Protein 4DZ6 (pdb70)

Sequence (1008 aa):
SMLLQKTLCIVKPDGVRRGLIGDVVSRFERVGLKMVAAKMLIVDESSLAKKHYLYDDIVFRHSEAVWNSLIKFISNSPVFTFVVEGVESIEVVRKLCGATEPKLAIPGTIRGDFSYHSFKYSNEKGFSIYNVIHASANEADAMREIPIWFKDNEILNNYKRDDECEHYYCSMLLQKTLCIVKPDGVRRGLIGDVVSRFERVGLKMVAAKMLIVDESLAKKHYLYDDIVFRHSEAVWNSLIKFISNSPVFTFVVEGVESIEVVRKLCGATEPKLAIPGTIRGDFSYHSFKYSNEKGFSIYNVIHASANEADAMREIPIWFKDNEILNYKRDDECEHYYCSMLLQKTLCIVKPDGVRRGLIGDVVSRFERVGLKMVAAKMLIVDESLAKKHYLYDDIVFRHSEAVWNSLIKFISNSPVFTFVVEGVESIEVVRKLCGATEPKLAIPGTIRGDFSYHSFKYSNEKGFSIYNVIHASANEADAMREIPIWFKDNEILNYKRDDECEHYYCSMLLQKTLCIVKPDGVRRGLIGDVVSRFERVGLKMVAAKMLLIVDESSLAKKHYLYDDIVFRHSEAVWNSLIKFISNSPVFTFVVEGVESIEVVRKLCGATEPKLAIPGTIRGDFSYHSFKYSNEKGFSIYNVIHASANEADAMREIPIWFKDNEILNYKRDDECEHYYCSMLLQKTLCIVKPDGVRRGLIGDVVSRFERVGLKMVAAKMLIVDESLAKKHYLYDDIVFRHSEAVWNSLIKFISNSPVFTFVVEGVESIEVVRKLCGATEPKLAIPGTIRGDFSYHSFKYSNEKGFSIYNVIHASANEADAMREIPIWFKDNEILNYKRDDECEHYYCSMLLQKTLCIVKPDGVRRGLIGDVVSRFERVGLKMVAAKMLLIVDESLAKKHYLYDDIVFRHSEAVWNSLIKFISNSPVFTFVVEGVESIEVVRKLCGATEPKLAIPGTIRGDFSYHSFKYSNEKGFSIYNVIHASANEADAMREIPIWFKDNEILNYKRDDECEHYYC

Secondary structure (DSSP, 8-state):
-TTEEEEEEEE-HHHHHTT-HHHHHHHHHHHT-EEEEEEEEEPPHHHHHHHS-HHHHHHHT-HHHHHHHHHHHTTSEEEEEEEEEETHHHHHHHHH--SSGGGSPBTBHHHHH----HHHHHHHT-----SEEE--SHHHHHHHHHHH--GGGS-----TTHHHHT--/-TTEEEEEEEE-HHHHHTT-HHHHHHHHHHHT-EEEEEEEEEEPHHHHHHHS-HHHHHHHS-HHHHHHHHHHHTTEEEEEEEEEEETHHHHHHHHH--SSTTTSPBTBHHHHH----HHHHHHHT-----SEEE-SSHHHHHHHHHHH--GGGS-----TTHHHHT--/-TTEEEEEEEE-HHHHHTT-HHHHHHHHHHHT-EEEEEEEEEEPHHHHHHHS-HHHHHHHT-HHHHHHHHHHHTTEEEEEEEEEEETHHHHHHHHH--SSTTTPPTTSHHHHH----HHHHHHHT-----SEEE--SHHHHHHHHHHH--GGGS-----TTHHHHT--/-TTEEEEEEEE-HHHHHTT-HHHHHHHHHHHT-EEEEEEEEEBPHHHHHHHS-HHHHHHHT-HHHHHHHHHHHBTSEEEEEEEEEETHHHHHHHHH--SSTTTSPTTSHHHHH----HHHHHHHT-----SEEE--SHHHHHHHHHHH--GGGS-----TTHHHHT--/-TTEEEEEEEE-HHHHHTT-HHHHHHHHHHHT-EEEEEEEEEEPHHHHHHHS-HHHHHHHT-HHHHHHHHHHHTTEEEEEEEEEEETHHHHHHHHH--SSGGGSPTTSHHHHH----HHHHHHHT-----SEEE-SSHHHHHHHHHHH--GGGS-----TTHHHHT--/-TTEEEEEEEE-HHHHHTT-HHHHHHHHHHHT-EEEEEEEEE--HHHHHHHS-HHHHHTTS-HHHHHHHHHHHTTSEEEEEEEEEETHHHHHHHHH--SSTTTPPTTSHHHHH----HHHHHHHT-----SEEE--SHHHHHHHHHHH--GGGS-----TTHHHHT--

Solvent-accessible surface area: 37076 Å² total; per-residue (Å²): 60,182,29,62,37,86,0,0,0,2,0,11,0,1,0,2,49,37,10,17,1,0,48,0,0,28,35,1,8,88,2,5,1,11,3,0,0,4,43,8,36,63,0,80,91,62,28,0,87,104,7,20,74,94,112,62,8,47,184,138,97,44,80,68,59,26,75,21,19,12,77,13,4,18,108,15,5,0,0,0,0,0,0,27,0,1,18,0,8,77,0,0,94,43,9,1,16,55,65,19,0,22,103,0,94,7,10,6,0,12,0,7,9,2,2,2,0,99,122,3,14,125,93,89,57,81,8,18,24,2,0,0,23,1,0,49,70,98,75,47,2,143,86,9,20,83,46,9,4,143,128,136,51,43,12,137,20,140,15,35,17,31,57,4,6,28,15,116,64,186,20,71,36,87,0,0,0,4,0,11,0,0,0,2,49,38,10,18,1,0,48,0,0,30,33,0,8,85,2,5,1,14,3,0,0,5,43,8,40,69,0,82,92,85,38,0,72,108,4,18,58,91,111,44,20,50,179,126,117,45,91,74,54,30,71,21,20,15,75,13,5,15,111,16,5,0,0,0,0,0,1,21,0,0,23,0,10,79,0,0,89,43,9,2,14,55,66,18,0,23,103,0,94,5,10,6,0,12,0,9,8,1,2,1,0,84,126,5,4,112,92,85,56,80,8,17,24,1,0,0,23,1,0,42,68,99,72,20,2,141,72,8,22,83,32,7,7,139,129,130,45,39,8,142,25,55,16,35,17,50,57,4,7,29,14,117,70,172,45,62,39,83,0,0,0,6,0,11,0,0,0,2,51,36,10,18,2,0,48,0,0,26,29,1,9,86,1,6,1,14,3,0,0,5,47,8,39,64,0,79,89,71,27,1,86,109,7,22,76,90,119,62,10,47,179,135,99,41,86,72,59,27,72,20,19,11,76,11,7,18,108,14,5,0,0,0,0,0,0,29,0,1,28,0,8,78,0,0,88,44,10,1,16,50,66,16,0,28,101,0,94,5,9,6,0,11,0,9,8,2,2,2,0,94,136,4,12,128,91,90,58,74,10,15,21,3,0,0,22,1,0,48,71,92,73,50,3,147,83,8,21,86,40,11,6,143,134,132,50,42,10,139,21,141,14,37,18,27,60,4,7,31,15,117,64,167,35,69,35,84,0,0,0,5,0,13,0,0,0,2,51,37,10,16,1,0,50,0,0,27,33,0,9,87,2,5,1,11,3,0,0,4,41,7,41,64,0,84,96,85,35,0,71,118,6,21,74,90,113,64,7,53,183,136,100,43,90,73,51,29,73,21,16,12,76,12,5,16,115,14,6,0,0,0,0,0,0,20,0,0,20,0,10,76,0,0,96,44,10,1,15,50,67,19,0,32,99,0,95,4,11,7,0,15,0,8,10,2,1,2,0,78,138,3,3,103,93,88,54,76,11,16,24,2,0,0,23,2,0,46,73,90,74,47,2,135,84,7,19,86,29,7,6,147,128,136,53,44,8,133,25,141,15,35,16,35,56,5,7,29,17,116,66,182,31,69,34,81,0,0,0,3,0,10,0,1,0,1,48,38,10,18,1,0,46,0,0,30,32,0,9,85,1,6,1,12,3,0,0,4,47,9,37,66,0,79,87,69,34,0,84,111,7,17,74,109,118,26,25,50,92,133,127,42,53,72,56,44,88,18,20,7,70,12,5,17,112,17,4,0,0,0,0,0,0,28,0,0,17,0,9,73,0,0,83,43,10,0,13,52,66,18,0,27,104,0,94,6,11,4,0,10,0,10,7,1,1,2,0,82,128,2,3,116,97,87,59,85,7,14,23,1,0,0,22,0,0,47,66,99,77,27,2,147,84,8,20,88,46,11,5,146,132,134,52,43,12,140,20,141,17,36,17,31,57,4,6,33,14,119,64,174,32,60,35,83,0,0,0,3,0,10,0,1,0,2,50,38,10,16,1,0,47,0,0,27,32,1,10,84,1,5,1,13,3,0,0,4,49,7,34,66,0,77,89,69,27,0,90,113,7,21,70,102,120,55,35,52,94,90,58,44,90,76,59,28,73,19,20,10,75,8,6,17,109,14,5,0,0,0,0,0,1,28,0,0,13,0,10,76,0,0,86,43,8,0,15,52,62,18,0,32,102,0,93,5,10,6,0,10,0,7,10,3,2,2,0,82,53,3,4,116,94,91,58,82,8,17,23,2,0,0,24,1,0,50,75,93,73,46,3,146,87,8,20,90,41,11,9,140,140,130,46,40,11,139,22,140,14,36,17,28,57,4,6,32,14,121

Structure (mmCIF, N/CA/C/O backbone):
data_4DZ6
#
_entry.id   4DZ6
#
_cell.length_a   78.650
_cell.length_b   81.000
_cell.length_c   181.430
_cell.angle_alpha   90.00
_cell.angle_beta   90.00
_cell.angle_gamma   90.00
#
_symmetry.space_group_name_H-M   'P 21 21 21'
#
loop_
_entity.id
_entity.type
_entity.pdbx_description
1 polymer 'Nucleoside diphosphate kinase'
2 non-polymer "ADENOSINE-5'-DIPHOSPHATE"
3 non-polymer oxido(dioxo)vanadium
4 non-polymer 1,2-ETHANEDIOL
5 non-polymer 'VANADATE ION'
6 water water
#
loop_
_atom_site.group_PDB
_atom_site.id
_atom_site.type_symbol
_atom_site.label_atom_id
_atom_site.label_alt_id
_atom_site.label_comp_id
_atom_site.label_asym_id
_atom_site.label_entity_id
_atom_site.label_seq_id
_atom_site.pdbx_PDB_ins_code
_atom_site.Cartn_x
_atom_site.Cartn_y
_atom_site.Cartn_z
_atom_site.occupancy
_atom_site.B_iso_or_equiv
_atom_site.auth_seq_id
_atom_site.auth_comp_id
_atom_site.auth_asym_id
_atom_site.auth_atom_id
_atom_site.pdbx_PDB_model_num
ATOM 1 N N . SER A 1 23 ? 34.321 13.104 9.294 1.00 38.69 2 SER A N 1
ATOM 2 C CA . SER A 1 23 ? 35.059 12.864 10.575 1.00 37.33 2 SER A CA 1
ATOM 3 C C . SER A 1 23 ? 34.157 12.469 11.743 1.00 37.88 2 SER A C 1
ATOM 4 O O . SER A 1 23 ? 33.138 13.122 12.006 1.00 36.40 2 SER A O 1
ATOM 7 N N . MET A 1 24 ? 34.567 11.433 12.472 1.00 37.48 3 MET A N 1
ATOM 8 C CA . MET A 1 24 ? 33.848 10.985 13.671 1.00 38.88 3 MET A CA 1
ATOM 9 C C . MET A 1 24 ? 33.843 12.027 14.809 1.00 36.72 3 MET A C 1
ATOM 10 O O . MET A 1 24 ? 33.051 11.914 15.733 1.00 36.83 3 MET A O 1
ATOM 15 N N . LEU A 1 25 ? 34.709 13.042 14.743 1.00 34.79 4 LEU A N 1
ATOM 16 C CA . LEU A 1 25 ? 34.680 14.146 15.729 1.00 33.81 4 LEU A CA 1
ATOM 17 C C . LEU A 1 25 ? 33.456 15.057 15.575 1.00 32.91 4 LEU A C 1
ATOM 18 O O . LEU A 1 25 ? 33.061 15.723 16.531 1.00 31.02 4 LEU A O 1
ATOM 23 N N . LEU A 1 26 ? 32.856 15.051 14.377 1.00 34.42 5 LEU A N 1
ATOM 24 C CA . LEU A 1 26 ? 31.571 15.711 14.089 1.00 34.25 5 LEU A CA 1
ATOM 25 C C . LEU A 1 26 ? 30.432 15.015 14.795 1.00 34.01 5 LEU A C 1
ATOM 26 O O . LEU A 1 26 ? 30.101 13.881 14.472 1.00 36.04 5 LEU A O 1
ATOM 31 N N . GLN A 1 27 ? 29.826 15.684 15.766 1.00 32.40 6 GLN A N 1
ATOM 32 C CA . GLN A 1 27 ? 28.762 15.055 16.542 1.00 31.67 6 GLN A CA 1
ATOM 33 C C . GLN A 1 27 ? 27.456 15.815 16.419 1.00 30.65 6 GLN A C 1
ATOM 34 O O . GLN A 1 27 ? 27.427 17.013 16.101 1.00 28.52 6 GLN A O 1
ATOM 40 N N . LYS A 1 28 ? 26.369 15.113 16.697 1.00 30.34 7 LYS A N 1
ATOM 41 C CA . LYS A 1 28 ? 25.076 15.754 16.818 1.00 30.02 7 LYS A CA 1
ATOM 42 C C . LYS A 1 28 ? 24.604 15.591 18.244 1.00 29.68 7 LYS A C 1
ATOM 43 O O . LYS A 1 28 ? 24.735 14.513 18.829 1.00 29.55 7 LYS A O 1
ATOM 49 N N . THR A 1 29 ? 24.056 16.664 18.799 1.00 27.89 8 THR A N 1
ATOM 50 C CA . THR A 1 29 ? 23.539 16.621 20.154 1.00 26.75 8 THR A CA 1
ATOM 51 C C . THR A 1 29 ? 22.086 17.070 20.245 1.00 26.03 8 THR A C 1
ATOM 52 O O . THR A 1 29 ? 21.695 18.001 19.563 1.00 25.46 8 THR A O 1
ATOM 56 N N . LEU A 1 30 ? 21.289 16.400 21.079 1.00 26.23 9 LEU A N 1
ATOM 57 C CA . LEU A 1 30 ? 19.872 16.761 21.255 1.00 26.52 9 LEU A CA 1
ATOM 58 C C . LEU A 1 30 ? 19.712 17.855 22.322 1.00 26.96 9 LEU A C 1
ATOM 59 O O . LEU A 1 30 ? 20.157 17.684 23.465 1.00 27.57 9 LEU A O 1
ATOM 64 N N . CYS A 1 31 ? 19.068 18.961 21.946 1.00 26.39 10 CYS A N 1
ATOM 65 C CA . CYS A 1 31 ? 18.785 20.046 22.875 1.00 26.35 10 CYS A CA 1
ATOM 66 C C . CYS A 1 31 ? 17.279 20.278 22.991 1.00 25.28 10 CYS A C 1
ATOM 67 O O . CYS A 1 31 ? 16.523 20.042 22.038 1.00 24.30 10 CYS A O 1
ATOM 70 N N . ILE A 1 32 ? 16.853 20.720 24.172 1.00 24.56 11 ILE A N 1
ATOM 71 C CA . ILE A 1 32 ? 15.452 21.109 24.403 1.00 23.62 11 ILE A CA 1
ATOM 72 C C . ILE A 1 32 ? 15.478 22.416 25.174 1.00 23.54 11 ILE A C 1
ATOM 73 O O . ILE A 1 32 ? 16.122 22.500 26.226 1.00 24.52 11 ILE A O 1
ATOM 78 N N . VAL A 1 33 ? 14.803 23.431 24.645 1.00 22.78 12 VAL A N 1
ATOM 79 C CA . VAL A 1 33 ? 14.448 24.583 25.446 1.00 22.56 12 VAL A CA 1
ATOM 80 C C . VAL A 1 33 ? 13.197 24.137 26.223 1.00 23.54 12 VAL A C 1
ATOM 81 O O . VAL A 1 33 ? 12.136 23.899 25.629 1.00 21.62 12 VAL A O 1
ATOM 85 N N . LYS A 1 34 ? 13.352 24.024 27.548 1.00 23.96 13 LYS A N 1
ATOM 86 C CA . LYS A 1 34 ? 12.318 23.497 28.444 1.00 24.97 13 LYS A CA 1
ATOM 87 C C . LYS A 1 34 ? 11.131 24.472 28.546 1.00 24.44 13 LYS A C 1
ATOM 88 O O . LYS A 1 34 ? 11.236 25.614 28.089 1.00 24.53 13 LYS A O 1
ATOM 94 N N . PRO A 1 35 ? 9.997 24.025 29.119 1.00 24.28 14 PRO A N 1
ATOM 95 C CA . PRO A 1 35 ? 8.801 24.872 29.188 1.00 24.60 14 PRO A CA 1
ATOM 96 C C . PRO A 1 35 ? 9.034 26.224 29.870 1.00 24.47 14 PRO A C 1
ATOM 97 O O . PRO A 1 35 ? 8.360 27.195 29.522 1.00 24.44 14 PRO A O 1
ATOM 101 N N . ASP A 1 36 ? 9.940 26.284 30.843 1.00 25.64 15 ASP A N 1
ATOM 102 C CA . ASP A 1 36 ? 10.273 27.563 31.487 1.00 26.86 15 ASP A CA 1
ATOM 103 C C . ASP A 1 36 ? 10.906 28.507 30.464 1.00 25.99 15 ASP A C 1
ATOM 104 O O . ASP A 1 36 ? 10.518 29.667 30.365 1.00 26.44 15 ASP A O 1
ATOM 109 N N . GLY A 1 37 ? 11.860 27.994 29.687 1.00 26.19 16 GLY A N 1
ATOM 110 C CA . GLY A 1 37 ? 12.490 28.778 28.603 1.00 24.25 16 GLY A CA 1
ATOM 111 C C . GLY A 1 37 ? 11.466 29.265 27.583 1.00 23.64 16 GLY A C 1
ATOM 112 O O . GLY A 1 37 ? 11.528 30.411 27.114 1.00 23.06 16 GLY A O 1
ATOM 113 N N . VAL A 1 38 ? 10.519 28.398 27.242 1.00 22.76 17 VAL A N 1
ATOM 114 C CA . VAL A 1 38 ? 9.492 28.745 26.255 1.00 23.02 17 VAL A CA 1
ATOM 115 C C . VAL A 1 38 ? 8.541 29.803 26.808 1.00 22.89 17 VAL A C 1
ATOM 116 O O . VAL A 1 38 ? 8.284 30.802 26.155 1.00 22.80 17 VAL A O 1
ATOM 120 N N . ARG A 1 39 ? 8.057 29.593 28.032 1.00 23.34 18 ARG A N 1
ATOM 121 C CA . ARG A 1 39 ? 7.074 30.492 28.642 1.00 23.89 18 ARG A CA 1
ATOM 122 C C . ARG A 1 39 ? 7.691 31.861 28.962 1.00 24.31 18 ARG A C 1
ATOM 123 O O . ARG A 1 39 ? 6.978 32.858 29.026 1.00 24.84 18 ARG A O 1
ATOM 131 N N . ARG A 1 40 ? 9.020 31.900 29.111 1.00 23.99 19 ARG A N 1
ATOM 132 C CA . ARG A 1 40 ? 9.758 33.137 29.373 1.00 23.98 19 ARG A CA 1
ATOM 133 C C . ARG A 1 40 ? 10.231 33.878 28.103 1.00 24.64 19 ARG A C 1
ATOM 134 O O . ARG A 1 40 ? 10.831 34.961 28.196 1.00 24.09 19 ARG A O 1
ATOM 142 N N . GLY A 1 41 ? 9.964 33.302 26.928 1.00 23.65 20 GLY A N 1
ATOM 143 C CA . GLY A 1 41 ? 10.366 33.922 25.650 1.00 23.50 20 GLY A CA 1
ATOM 144 C C . GLY A 1 41 ? 11.873 33.903 25.392 1.00 23.91 20 GLY A C 1
ATOM 145 O O . GLY A 1 41 ? 12.440 34.872 24.871 1.00 25.38 20 GLY A O 1
ATOM 146 N N . LEU A 1 42 ? 12.525 32.807 25.766 1.00 22.76 21 LEU A N 1
ATOM 147 C CA . LEU A 1 42 ? 13.989 32.691 25.655 1.00 22.87 21 LEU A CA 1
ATOM 148 C C . LEU A 1 42 ? 14.483 31.823 24.478 1.00 22.05 21 LEU A C 1
ATOM 149 O O . LEU A 1 42 ? 15.675 31.546 24.383 1.00 23.30 21 LEU A O 1
ATOM 154 N N . ILE A 1 43 ? 13.589 31.381 23.594 1.00 21.95 22 ILE A N 1
ATOM 155 C CA . ILE A 1 43 ? 14.007 30.504 22.487 1.00 22.32 22 ILE A CA 1
ATOM 156 C C . ILE A 1 43 ? 15.136 31.167 21.681 1.00 23.17 22 ILE A C 1
ATOM 157 O O . ILE A 1 43 ? 16.238 30.594 21.538 1.00 22.74 22 ILE A O 1
ATOM 162 N N . GLY A 1 44 ? 14.890 32.384 21.188 1.00 23.14 23 GLY A N 1
ATOM 163 C CA . GLY A 1 44 ? 15.873 33.059 20.345 1.00 23.90 23 GLY A CA 1
ATOM 164 C C . GLY A 1 44 ? 17.220 33.232 21.041 1.00 24.72 23 GLY A C 1
ATOM 165 O O . GLY A 1 44 ? 18.271 33.011 20.438 1.00 23.74 23 GLY A O 1
ATOM 166 N N . ASP A 1 45 ? 17.184 33.649 22.309 1.00 25.49 24 ASP A N 1
ATOM 167 C CA . ASP A 1 45 ? 18.401 33.781 23.124 1.00 26.70 24 ASP A CA 1
ATOM 168 C C . ASP A 1 45 ? 19.187 32.491 23.159 1.00 25.81 24 ASP A C 1
ATOM 169 O O . ASP A 1 45 ? 20.400 32.519 23.015 1.00 26.35 24 ASP A O 1
ATOM 174 N N . VAL A 1 46 ? 18.505 31.368 23.393 1.00 25.82 25 VAL A N 1
ATOM 175 C CA . VAL A 1 46 ? 19.191 30.071 23.484 1.00 25.89 25 VAL A CA 1
ATOM 176 C C . VAL A 1 46 ? 19.828 29.713 22.139 1.00 25.05 25 VAL A C 1
ATOM 177 O O . VAL A 1 46 ? 21.025 29.396 22.047 1.00 25.33 25 VAL A O 1
ATOM 181 N N . VAL A 1 47 ? 19.039 29.796 21.079 1.00 24.34 26 VAL A N 1
ATOM 182 C CA . VAL A 1 47 ? 19.541 29.440 19.754 1.00 23.44 26 VAL A CA 1
ATOM 183 C C . VAL A 1 47 ? 20.772 30.286 19.354 1.00 23.74 26 VAL A C 1
ATOM 184 O O . VAL A 1 47 ? 21.791 29.743 18.905 1.00 22.09 26 VAL A O 1
ATOM 188 N N . SER A 1 48 ? 20.689 31.602 19.570 1.00 24.57 27 SER A N 1
ATOM 189 C CA . SER A 1 48 ? 21.788 32.518 19.234 1.00 23.77 27 SER A CA 1
ATOM 190 C C . SER A 1 48 ? 23.079 32.120 19.933 1.00 24.00 27 SER A C 1
ATOM 191 O O . SER A 1 48 ? 24.135 32.250 19.360 1.00 23.13 27 SER A O 1
ATOM 194 N N . ARG A 1 49 ? 22.995 31.644 21.176 1.00 24.55 28 ARG A N 1
ATOM 195 C CA . ARG A 1 49 ? 24.192 31.223 21.882 1.00 25.66 28 ARG A CA 1
ATOM 196 C C . ARG A 1 49 ? 24.957 30.173 21.065 1.00 25.62 28 ARG A C 1
ATOM 197 O O . ARG A 1 49 ? 26.183 30.260 20.932 1.00 25.38 28 ARG A O 1
ATOM 205 N N . PHE A 1 50 ? 24.227 29.226 20.480 1.00 23.86 29 PHE A N 1
ATOM 206 C CA . PHE A 1 50 ? 24.842 28.164 19.692 1.00 23.91 29 PHE A CA 1
ATOM 207 C C . PHE A 1 50 ? 25.252 28.610 18.277 1.00 23.21 29 PHE A C 1
ATOM 208 O O . PHE A 1 50 ? 26.349 28.283 17.835 1.00 22.90 29 PHE A O 1
ATOM 216 N N . GLU A 1 51 ? 24.391 29.352 17.580 1.00 22.19 30 GLU A N 1
ATOM 217 C CA . GLU A 1 51 ? 24.771 29.914 16.279 1.00 22.13 30 GLU A CA 1
ATOM 218 C C . GLU A 1 51 ? 26.007 30.807 16.379 1.00 22.53 30 GLU A C 1
ATOM 219 O O . GLU A 1 51 ? 26.894 30.733 15.529 1.00 22.64 30 GLU A O 1
ATOM 225 N N . ARG A 1 52 ? 26.051 31.640 17.420 1.00 22.38 31 ARG A N 1
ATOM 226 C CA . ARG A 1 52 ? 27.141 32.596 17.608 1.00 23.91 31 ARG A CA 1
ATOM 227 C C . ARG A 1 52 ? 28.497 31.908 17.745 1.00 23.05 31 ARG A C 1
ATOM 228 O O . ARG A 1 52 ? 29.467 32.418 17.204 1.00 23.64 31 ARG A O 1
ATOM 236 N N . VAL A 1 53 ? 28.579 30.779 18.462 1.00 22.79 32 VAL A N 1
ATOM 237 C CA . VAL A 1 53 ? 29.868 30.071 18.593 1.00 24.61 32 VAL A CA 1
ATOM 238 C C . VAL A 1 53 ? 30.291 29.361 17.307 1.00 23.61 32 VAL A C 1
ATOM 239 O O . VAL A 1 53 ? 31.449 29.026 17.162 1.00 24.16 32 VAL A O 1
ATOM 243 N N . GLY A 1 54 ? 29.347 29.139 16.393 1.00 23.47 33 GLY A N 1
ATOM 244 C CA . GLY A 1 54 ? 29.615 28.457 15.142 1.00 23.02 33 GLY A CA 1
ATOM 245 C C . GLY A 1 54 ? 28.951 27.087 15.028 1.00 24.63 33 GLY A C 1
ATOM 246 O O . GLY A 1 54 ? 29.081 26.409 13.988 1.00 23.46 33 GLY A O 1
ATOM 247 N N . LEU A 1 55 ? 28.243 26.666 16.083 1.00 24.21 34 LEU A N 1
ATOM 248 C CA . LEU A 1 55 ? 27.472 25.414 16.032 1.00 24.43 34 LEU A CA 1
ATOM 249 C C . LEU A 1 55 ? 26.291 25.575 15.077 1.00 24.81 34 LEU A C 1
ATOM 250 O O . LEU A 1 55 ? 25.790 26.687 14.884 1.00 26.06 34 LEU A O 1
ATOM 255 N N . LYS A 1 56 ? 25.867 24.473 14.470 1.00 23.91 35 LYS A N 1
ATOM 256 C CA . LYS A 1 56 ? 24.899 24.515 13.392 1.00 24.20 35 LYS A CA 1
ATOM 257 C C . LYS A 1 56 ? 23.598 23.823 13.796 1.00 25.04 35 LYS A C 1
ATOM 258 O O . LYS A 1 56 ? 23.637 22.663 14.198 1.00 26.50 35 LYS A O 1
ATOM 264 N N . MET A 1 57 ? 22.454 24.501 13.641 1.00 25.97 36 MET A N 1
ATOM 265 C CA . MET A 1 57 ? 21.150 23.856 13.887 1.00 26.54 36 MET A CA 1
ATOM 266 C C . MET A 1 57 ? 20.756 22.999 12.696 1.00 25.21 36 MET A C 1
ATOM 267 O O . MET A 1 57 ? 20.710 23.491 11.570 1.00 25.50 36 MET A O 1
ATOM 272 N N . VAL A 1 58 ? 20.452 21.727 12.936 1.00 24.18 37 VAL A N 1
ATOM 273 C CA . VAL A 1 58 ? 20.141 20.811 11.826 1.00 24.83 37 VAL A CA 1
ATOM 274 C C . VAL A 1 58 ? 18.759 20.163 11.941 1.00 25.58 37 VAL A C 1
ATOM 275 O O . VAL A 1 58 ? 18.437 19.247 11.184 1.00 25.54 37 VAL A O 1
ATOM 279 N N . ALA A 1 59 ? 17.958 20.626 12.903 1.00 25.29 38 ALA A N 1
ATOM 280 C CA . ALA A 1 59 ? 16.615 20.097 13.119 1.00 25.60 38 ALA A CA 1
ATOM 281 C C . ALA A 1 59 ? 16.020 20.903 14.232 1.00 26.79 38 ALA A C 1
ATOM 282 O O . ALA A 1 59 ? 16.727 21.287 15.182 1.00 25.58 38 ALA A O 1
ATOM 284 N N . ALA A 1 60 ? 14.722 21.148 14.115 1.00 26.01 39 ALA A N 1
ATOM 285 C CA . ALA A 1 60 ? 13.971 21.833 15.143 1.00 27.09 39 ALA A CA 1
ATOM 286 C C . ALA A 1 60 ? 12.519 21.436 15.031 1.00 27.02 39 ALA A C 1
ATOM 287 O O . ALA A 1 60 ? 11.991 21.247 13.930 1.00 28.26 39 ALA A O 1
ATOM 289 N N . LYS A 1 61 ? 11.882 21.282 16.182 1.00 27.26 40 LYS A N 1
ATOM 290 C CA . LYS A 1 61 ? 10.441 21.211 16.238 1.00 27.77 40 LYS A CA 1
ATOM 291 C C . LYS A 1 61 ? 9.916 21.717 17.586 1.00 27.61 40 LYS A C 1
ATOM 292 O O . LYS A 1 61 ? 10.572 21.590 18.621 1.00 26.87 40 LYS A O 1
ATOM 298 N N . MET A 1 62 ? 8.732 22.306 17.545 1.00 28.15 41 MET A N 1
ATOM 299 C CA . MET A 1 62 ? 8.010 22.710 18.748 1.00 29.73 41 MET A CA 1
ATOM 300 C C . MET A 1 62 ? 6.858 21.739 19.003 1.00 29.90 41 MET A C 1
ATOM 301 O O . MET A 1 62 ? 6.117 21.411 18.081 1.00 30.45 41 MET A O 1
ATOM 306 N N . LEU A 1 63 ? 6.700 21.293 20.245 1.00 29.38 42 LEU A N 1
ATOM 307 C CA . LEU A 1 63 ? 5.559 20.439 20.595 1.00 30.93 42 LEU A CA 1
ATOM 308 C C . LEU A 1 63 ? 5.114 20.506 22.047 1.00 30.68 42 LEU A C 1
ATOM 309 O O . LEU A 1 63 ? 5.867 20.924 22.937 1.00 29.91 42 LEU A O 1
ATOM 314 N N . ILE A 1 64 ? 3.864 20.122 22.277 1.00 30.98 43 ILE A N 1
ATOM 315 C CA . ILE A 1 64 ? 3.401 19.840 23.628 1.00 32.12 43 ILE A CA 1
ATOM 316 C C . ILE A 1 64 ? 3.868 18.411 23.929 1.00 33.69 43 ILE A C 1
ATOM 317 O O . ILE A 1 64 ? 3.596 17.492 23.162 1.00 35.20 43 ILE A O 1
ATOM 322 N N . VAL A 1 65 ? 4.621 18.223 25.010 1.00 33.72 44 VAL A N 1
ATOM 323 C CA . VAL A 1 65 ? 5.122 16.886 25.328 1.00 33.29 44 VAL A CA 1
ATOM 324 C C . VAL A 1 65 ? 4.029 16.119 26.082 1.00 35.19 44 VAL A C 1
ATOM 325 O O . VAL A 1 65 ? 3.635 16.524 27.163 1.00 35.70 44 VAL A O 1
ATOM 329 N N . ASP A 1 66 ? 3.524 15.019 25.543 1.00 37.85 45 ASP A N 1
ATOM 330 C CA . ASP A 1 66 ? 2.671 14.198 26.409 1.00 42.63 45 ASP A CA 1
ATOM 331 C C . ASP A 1 66 ? 3.502 13.267 27.297 1.00 42.08 45 ASP A C 1
ATOM 332 O O . ASP A 1 66 ? 4.722 13.106 27.100 1.00 41.31 45 ASP A O 1
ATOM 337 N N . GLU A 1 67 ? 2.838 12.693 28.291 1.00 40.19 46 GLU A N 1
ATOM 338 C CA . GLU A 1 67 ? 3.500 11.891 29.297 1.00 40.51 46 GLU A CA 1
ATOM 339 C C . GLU A 1 67 ? 4.358 10.740 28.723 1.00 38.29 46 GLU A C 1
ATOM 340 O O . GLU A 1 67 ? 5.492 10.508 29.195 1.00 36.87 46 GLU A O 1
ATOM 346 N N . SER A 1 68 ? 3.835 10.044 27.712 1.00 36.10 47 SER A N 1
ATOM 347 C CA A SER A 1 68 ? 4.559 8.930 27.105 0.50 37.02 47 SER A CA 1
ATOM 348 C CA B SER A 1 68 ? 4.552 8.933 27.071 0.50 37.48 47 SER A CA 1
ATOM 349 C C . SER A 1 68 ? 5.949 9.353 26.622 1.00 35.89 47 SER A C 1
ATOM 350 O O . SER A 1 68 ? 6.940 8.686 26.911 1.00 37.06 47 SER A O 1
ATOM 355 N N . LEU A 1 69 ? 6.013 10.464 25.901 1.00 37.38 48 LEU A N 1
ATOM 356 C CA . LEU A 1 69 ? 7.274 11.001 25.407 1.00 37.69 48 LEU A CA 1
ATOM 357 C C . LEU A 1 69 ? 8.181 11.474 26.551 1.00 36.21 48 LEU A C 1
ATOM 358 O O . LEU A 1 69 ? 9.387 11.205 26.558 1.00 36.19 48 LEU A O 1
ATOM 363 N N . ALA A 1 70 ? 7.602 12.172 27.519 1.00 36.10 49 ALA A N 1
ATOM 364 C CA . ALA A 1 70 ? 8.361 12.578 28.698 1.00 35.86 49 ALA A CA 1
ATOM 365 C C . ALA A 1 70 ? 9.061 11.356 29.285 1.00 36.61 49 ALA A C 1
ATOM 366 O O . ALA A 1 70 ? 10.242 11.412 29.655 1.00 35.96 49 ALA A O 1
ATOM 368 N N . LYS A 1 71 ? 8.335 10.243 29.320 1.00 38.33 50 LYS A N 1
ATOM 369 C CA . LYS A 1 71 ? 8.834 9.018 29.930 1.00 39.26 50 LYS A CA 1
ATOM 370 C C . LYS A 1 71 ? 9.911 8.325 29.101 1.00 39.87 50 LYS A C 1
ATOM 371 O O . LYS A 1 71 ? 10.792 7.696 29.679 1.00 40.66 50 LYS A O 1
ATOM 377 N N . LYS A 1 72 ? 9.860 8.452 27.769 1.00 39.26 51 LYS A N 1
ATOM 378 C CA . LYS A 1 72 ? 10.931 7.923 26.903 1.00 38.51 51 LYS A CA 1
ATOM 379 C C . LYS A 1 72 ? 12.218 8.738 27.042 1.00 37.36 51 LYS A C 1
ATOM 380 O O . LYS A 1 72 ? 13.316 8.191 26.978 1.00 37.68 51 LYS A O 1
ATOM 386 N N . HIS A 1 73 ? 12.078 10.047 27.230 1.00 36.36 52 HIS A N 1
ATOM 387 C CA . HIS A 1 73 ? 13.235 10.944 27.292 1.00 36.45 52 HIS A CA 1
ATOM 388 C C . HIS A 1 73 ? 13.954 10.853 28.618 1.00 36.80 52 HIS A C 1
ATOM 389 O O . HIS A 1 73 ? 15.176 10.661 28.660 1.00 36.62 52 HIS A O 1
ATOM 396 N N . TYR A 1 74 ? 13.196 10.991 29.703 1.00 35.69 53 TYR A N 1
ATOM 397 C CA . TYR A 1 74 ? 13.706 10.805 31.048 1.00 36.67 53 TYR A CA 1
ATOM 398 C C . TYR A 1 74 ? 13.433 9.381 31.529 1.00 38.08 53 TYR A C 1
ATOM 399 O O . TYR A 1 74 ? 12.338 9.075 32.022 1.00 38.78 53 TYR A O 1
ATOM 408 N N . LEU A 1 75 ? 14.421 8.509 31.374 1.00 38.59 54 LEU A N 1
ATOM 409 C CA . LEU A 1 75 ? 14.251 7.113 31.750 1.00 42.15 54 LEU A CA 1
ATOM 410 C C . LEU A 1 75 ? 14.184 6.943 33.260 1.00 43.69 54 LEU A C 1
ATOM 411 O O . LEU A 1 75 ? 15.035 7.453 33.997 1.00 44.68 54 LEU A O 1
ATOM 416 N N . TYR A 1 76 ? 13.148 6.245 33.704 1.00 44.82 55 TYR A N 1
ATOM 417 C CA . TYR A 1 76 ? 12.950 5.931 35.112 1.00 48.31 55 TYR A CA 1
ATOM 418 C C . TYR A 1 76 ? 14.229 5.408 35.786 1.00 50.72 55 TYR A C 1
ATOM 419 O O . TYR A 1 76 ? 14.640 5.914 36.833 1.00 51.7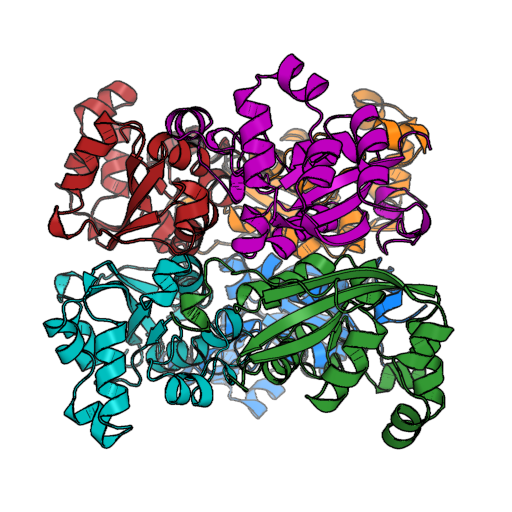9 55 TYR A O 1
ATOM 428 N N . ASP A 1 77 ? 14.854 4.401 35.181 1.00 53.12 56 ASP A N 1
ATOM 429 C CA . ASP A 1 77 ? 16.007 3.725 35.775 1.00 55.77 56 ASP A CA 1
ATOM 430 C C . ASP A 1 77 ? 17.220 4.632 35.913 1.00 55.29 56 ASP A C 1
ATOM 431 O O . ASP A 1 77 ? 17.932 4.570 36.916 1.00 56.00 56 ASP A O 1
ATOM 436 N N . ASP A 1 78 ? 17.446 5.472 34.906 1.00 52.59 57 ASP A N 1
ATOM 437 C CA . ASP A 1 78 ? 18.542 6.428 34.940 1.00 53.48 57 ASP A CA 1
ATOM 438 C C . ASP A 1 78 ? 18.365 7.464 36.048 1.00 51.60 57 ASP A C 1
ATOM 439 O O . ASP A 1 78 ? 19.238 7.610 36.911 1.00 51.12 57 ASP A O 1
ATOM 444 N N . ILE A 1 79 ? 17.236 8.175 36.001 1.00 50.02 58 ILE A N 1
ATOM 445 C CA . ILE A 1 79 ? 16.936 9.261 36.934 1.00 47.94 58 ILE A CA 1
ATOM 446 C C . ILE A 1 79 ? 16.830 8.768 38.381 1.00 49.09 58 ILE A C 1
ATOM 447 O O . ILE A 1 79 ? 17.283 9.455 39.303 1.00 51.18 58 ILE A O 1
ATOM 452 N N . VAL A 1 80 ? 16.241 7.589 38.580 1.00 47.52 59 VAL A N 1
ATOM 453 C CA . VAL A 1 80 ? 16.152 7.020 39.916 1.00 48.56 59 VAL A CA 1
ATOM 454 C C . VAL A 1 80 ? 17.525 6.568 40.432 1.00 51.31 59 VAL A C 1
ATOM 455 O O . VAL A 1 80 ? 17.852 6.829 41.588 1.00 53.19 59 VAL A O 1
ATOM 459 N N . PHE A 1 81 ? 18.341 5.924 39.598 1.00 51.94 60 PHE A N 1
ATOM 460 C CA . PHE A 1 81 ? 19.702 5.589 40.052 1.00 54.33 60 PHE A CA 1
ATOM 461 C C . PHE A 1 81 ? 20.508 6.841 40.400 1.00 53.92 60 PHE A C 1
ATOM 462 O O . PHE A 1 81 ? 21.140 6.895 41.440 1.00 53.71 60 PHE A O 1
ATOM 470 N N . ARG A 1 82 ? 20.463 7.848 39.532 1.00 55.02 61 ARG A N 1
ATOM 471 C CA . ARG A 1 82 ? 21.266 9.059 39.716 1.00 54.85 61 ARG A CA 1
ATOM 472 C C . ARG A 1 82 ? 20.708 10.050 40.738 1.00 53.79 61 ARG A C 1
ATOM 473 O O . ARG A 1 82 ? 21.463 10.839 41.300 1.00 54.30 61 ARG A O 1
ATOM 481 N N . HIS A 1 83 ? 19.399 10.019 40.976 1.00 51.50 62 HIS A N 1
ATOM 482 C CA . HIS A 1 83 ? 18.764 10.991 41.866 1.00 50.20 62 HIS A CA 1
ATOM 483 C C . HIS A 1 83 ? 17.779 10.326 42.780 1.00 50.37 62 HIS A C 1
ATOM 484 O O . HIS A 1 83 ? 18.166 9.775 43.806 1.00 51.09 62 HIS A O 1
ATOM 491 N N . SER A 1 84 ? 16.499 10.361 42.429 1.00 47.89 63 SER A N 1
ATOM 492 C CA . SER A 1 84 ? 15.503 9.600 43.168 1.00 47.94 63 SER A CA 1
ATOM 493 C C . SER A 1 84 ? 14.262 9.428 42.319 1.00 46.00 63 SER A C 1
ATOM 494 O O . SER A 1 84 ? 14.178 9.954 41.206 1.00 45.91 63 SER A O 1
ATOM 497 N N . GLU A 1 85 ? 13.303 8.682 42.852 1.00 45.82 64 GLU A N 1
ATOM 498 C CA . GLU A 1 85 ? 11.985 8.569 42.257 1.00 44.84 64 GLU A CA 1
ATOM 499 C C . GLU A 1 85 ? 11.220 9.897 42.297 1.00 42.54 64 GLU A C 1
ATOM 500 O O . GLU A 1 85 ? 10.536 10.260 41.328 1.00 40.50 64 GLU A O 1
ATOM 506 N N . ALA A 1 86 ? 11.322 10.610 43.419 1.00 41.02 65 ALA A N 1
ATOM 507 C CA . ALA A 1 86 ? 10.693 11.922 43.533 1.00 39.98 65 ALA A CA 1
ATOM 508 C C . ALA A 1 86 ? 11.214 12.881 42.449 1.00 39.18 65 ALA A C 1
ATOM 509 O O . ALA A 1 86 ? 10.420 13.557 41.784 1.00 39.32 65 ALA A O 1
ATOM 511 N N . VAL A 1 87 ? 12.532 12.936 42.259 1.00 39.10 66 VAL A N 1
ATOM 512 C CA . VAL A 1 87 ? 13.090 13.750 41.170 1.00 39.19 66 VAL A CA 1
ATOM 513 C C . VAL A 1 87 ? 12.490 13.367 39.799 1.00 37.98 66 VAL A C 1
ATOM 514 O O . VAL A 1 87 ? 12.067 14.238 39.050 1.00 36.90 66 VAL A O 1
ATOM 518 N N . TRP A 1 88 ? 12.436 12.070 39.496 1.00 37.41 67 TRP A N 1
ATOM 519 C CA . TRP A 1 88 ? 11.794 11.575 38.271 1.00 37.13 67 TRP A CA 1
ATOM 520 C C . TRP A 1 88 ? 10.363 12.023 38.161 1.00 36.54 67 TRP A C 1
ATOM 521 O O . TRP A 1 88 ? 9.973 12.546 37.134 1.00 36.71 67 TRP A O 1
ATOM 532 N N . ASN A 1 89 ? 9.570 11.828 39.214 1.00 37.24 68 ASN A N 1
ATOM 533 C CA . ASN A 1 89 ? 8.182 12.289 39.235 1.00 36.93 68 ASN A CA 1
ATOM 534 C C . ASN A 1 89 ? 8.067 13.783 38.949 1.00 37.19 68 ASN A C 1
ATOM 535 O O . ASN A 1 89 ? 7.216 14.205 38.156 1.00 36.26 68 ASN A O 1
ATOM 540 N N . SER A 1 90 ? 8.927 14.576 39.591 1.00 36.77 69 SER A N 1
ATOM 541 C CA . SER A 1 90 ? 8.900 16.035 39.434 1.00 35.53 69 SER A CA 1
ATOM 542 C C . SER A 1 90 ? 9.286 16.441 38.001 1.00 34.44 69 SER A C 1
ATOM 543 O O . SER A 1 90 ? 8.770 17.408 37.459 1.00 33.58 69 SER A O 1
ATOM 546 N N . LEU A 1 91 ? 10.184 15.670 37.399 1.00 35.31 70 LEU A N 1
ATOM 547 C CA . LEU A 1 91 ? 10.638 15.888 36.034 1.00 35.17 70 LEU A CA 1
ATOM 548 C C . LEU A 1 91 ? 9.556 15.599 35.000 1.00 34.97 70 LEU A C 1
ATOM 549 O O . LEU A 1 91 ? 9.310 16.388 34.061 1.00 34.27 70 LEU A O 1
ATOM 554 N N . ILE A 1 92 ? 8.930 14.444 35.165 1.00 34.05 71 ILE A N 1
ATOM 555 C CA . ILE A 1 92 ? 7.842 14.032 34.298 1.00 34.28 71 ILE A CA 1
ATOM 556 C C . ILE A 1 92 ? 6.712 15.075 34.405 1.00 34.36 71 ILE A C 1
ATOM 557 O O . ILE A 1 92 ? 6.127 15.468 33.393 1.00 35.75 71 ILE A O 1
ATOM 562 N N . LYS A 1 93 ? 6.458 15.564 35.619 1.00 33.49 72 LYS A N 1
ATOM 563 C CA . LYS A 1 93 ? 5.423 16.575 35.853 1.00 33.29 72 LYS A CA 1
ATOM 564 C C . LYS A 1 93 ? 5.741 17.934 35.203 1.00 32.87 72 LYS A C 1
ATOM 565 O O . LYS A 1 93 ? 4.849 18.592 34.691 1.00 34.16 72 LYS A O 1
ATOM 567 N N . PHE A 1 94 ? 7.006 18.347 35.242 1.00 32.61 73 PHE A N 1
ATOM 568 C CA . PHE A 1 94 ? 7.476 19.621 34.668 1.00 32.05 73 PHE A CA 1
ATOM 569 C C . PHE A 1 94 ? 7.302 19.630 33.154 1.00 31.39 73 PHE A C 1
ATOM 570 O O . PHE A 1 94 ? 6.822 20.603 32.578 1.00 32.99 73 PHE A O 1
ATOM 578 N N . ILE A 1 95 ? 7.700 18.539 32.516 1.00 30.89 74 ILE A N 1
ATOM 579 C CA . ILE A 1 95 ? 7.717 18.451 31.063 1.00 31.89 74 ILE A CA 1
ATOM 580 C C . ILE A 1 95 ? 6.337 18.105 30.483 1.00 31.49 74 ILE A C 1
ATOM 581 O O . ILE A 1 95 ? 5.882 18.742 29.522 1.00 30.89 74 ILE A O 1
ATOM 586 N N . SER A 1 96 ? 5.673 17.116 31.080 1.00 31.68 75 SER A N 1
ATOM 587 C CA . SER A 1 96 ? 4.414 16.572 30.540 1.00 33.80 75 SER A CA 1
ATOM 588 C C . SER A 1 96 ? 3.366 17.635 30.355 1.00 33.98 75 SER A C 1
ATOM 589 O O . SER A 1 96 ? 3.128 18.430 31.254 1.00 35.03 75 SER A O 1
ATOM 592 N N . ASN A 1 97 ? 2.758 17.627 29.174 1.00 34.14 76 ASN A N 1
ATOM 593 C CA . ASN A 1 97 ? 1.681 18.538 28.781 1.00 35.67 76 ASN A CA 1
ATOM 594 C C . ASN A 1 97 ? 2.090 20.010 28.782 1.00 33.62 76 ASN A C 1
ATOM 595 O O . ASN A 1 97 ? 1.258 20.880 28.944 1.00 33.02 76 ASN A O 1
ATOM 600 N N . SER A 1 98 ? 3.381 20.262 28.586 1.00 31.70 77 SER A N 1
ATOM 601 C CA . SER A 1 98 ? 3.907 21.606 28.458 1.00 29.78 77 SER A CA 1
ATOM 602 C C . SER A 1 98 ? 4.671 21.740 27.159 1.00 28.64 77 SER A C 1
ATOM 603 O O . SER A 1 98 ? 5.049 20.738 26.561 1.00 27.43 77 SER A O 1
ATOM 606 N N . PRO A 1 99 ? 4.889 22.992 26.715 1.00 28.10 78 PRO A N 1
ATOM 607 C CA . PRO A 1 99 ? 5.564 23.255 25.461 1.00 26.50 78 PRO A CA 1
ATOM 608 C C . PRO A 1 99 ? 7.088 23.221 25.589 1.00 25.11 78 PRO A C 1
ATOM 609 O O . PRO A 1 99 ? 7.651 23.731 26.570 1.00 24.41 78 PRO A O 1
ATOM 613 N N . VAL A 1 100 ? 7.740 22.626 24.593 1.00 24.00 79 VAL A N 1
ATOM 614 C CA . VAL A 1 100 ? 9.193 22.638 24.495 1.00 23.07 79 VAL A CA 1
ATOM 615 C C . VAL A 1 100 ? 9.579 23.000 23.067 1.00 23.33 79 VAL A C 1
ATOM 616 O O . VAL A 1 100 ? 8.779 22.829 22.137 1.00 24.01 79 VAL A O 1
ATOM 620 N N . PHE A 1 101 ? 10.792 23.511 22.899 1.00 22.99 80 PHE A N 1
ATOM 621 C CA . PHE A 1 101 ? 11.349 23.720 21.572 1.00 24.07 80 PHE A CA 1
ATOM 622 C C . PHE A 1 101 ? 12.549 22.803 21.529 1.00 24.19 80 PHE A C 1
ATOM 623 O O . PHE A 1 101 ? 13.535 23.031 22.232 1.00 25.19 80 PHE A O 1
ATOM 631 N N . THR A 1 102 ? 12.454 21.735 20.750 1.00 26.15 81 THR A N 1
ATOM 632 C CA . THR A 1 102 ? 13.528 20.746 20.665 1.00 26.66 81 THR A CA 1
ATOM 633 C C . THR A 1 102 ? 14.304 20.901 19.370 1.00 26.06 81 THR A C 1
ATOM 634 O O . THR A 1 102 ? 13.712 21.104 18.306 1.00 25.55 81 THR A O 1
ATOM 638 N N . PHE A 1 103 ? 15.631 20.803 19.454 1.00 25.32 82 PHE A N 1
ATOM 639 C CA . PHE A 1 103 ? 16.470 21.037 18.275 1.00 25.35 82 PHE A CA 1
ATOM 640 C C . PHE A 1 103 ? 17.733 20.201 18.336 1.00 25.86 82 PHE A C 1
ATOM 641 O O . PHE A 1 103 ? 18.101 19.717 19.401 1.00 27.79 82 PHE A O 1
ATOM 649 N N . VAL A 1 104 ? 18.363 19.998 17.181 1.00 26.19 83 VAL A N 1
ATOM 650 C CA . VAL A 1 104 ? 19.595 19.236 17.095 1.00 25.61 83 VAL A CA 1
ATOM 651 C C . VAL A 1 104 ? 20.705 20.137 16.629 1.00 26.86 83 VAL A C 1
ATOM 652 O O . VAL A 1 104 ? 20.529 20.902 15.683 1.00 27.80 83 VAL A O 1
ATOM 656 N N . VAL A 1 105 ? 21.837 20.061 17.325 1.00 26.54 84 VAL A N 1
ATOM 657 C CA . VAL A 1 105 ? 22.995 20.872 17.000 1.00 28.62 84 VAL A CA 1
ATOM 658 C C . VAL A 1 105 ? 24.133 19.981 16.503 1.00 28.71 84 VAL A C 1
ATOM 659 O O . VAL A 1 105 ? 24.409 18.923 17.087 1.00 28.32 84 VAL A O 1
ATOM 663 N N . GLU A 1 106 ? 24.765 20.408 15.410 1.00 28.40 85 GLU A N 1
ATOM 664 C CA . GLU A 1 106 ? 25.872 19.677 14.809 1.00 29.27 85 GLU A CA 1
ATOM 665 C C . GLU A 1 106 ? 27.174 20.478 14.916 1.00 28.45 85 GLU A C 1
ATOM 666 O O . GLU A 1 106 ? 27.194 21.706 14.715 1.00 29.40 85 GLU A O 1
ATOM 672 N N . GLY A 1 107 ? 28.257 19.792 15.246 1.00 28.04 86 GLY A N 1
ATOM 673 C CA . GLY A 1 107 ? 29.591 20.394 15.142 1.00 27.13 86 GLY A CA 1
ATOM 674 C C . GLY A 1 107 ? 30.711 19.531 15.679 1.00 27.34 86 GLY A C 1
ATOM 675 O O . GLY A 1 107 ? 30.482 18.400 16.143 1.00 27.67 86 GLY A O 1
ATOM 676 N N . VAL A 1 108 ? 31.924 20.086 15.644 1.00 26.92 87 VAL A N 1
ATOM 677 C CA . VAL A 1 108 ? 33.129 19.406 16.098 1.00 26.81 87 VAL A CA 1
ATOM 678 C C . VAL A 1 108 ? 33.016 19.215 17.617 1.00 26.89 87 VAL A C 1
ATOM 679 O O . VAL A 1 108 ? 32.926 20.197 18.372 1.00 25.98 87 VAL A O 1
ATOM 683 N N . GLU A 1 109 ? 32.999 17.957 18.054 1.00 26.85 88 GLU A N 1
ATOM 684 C CA . GLU A 1 109 ? 32.810 17.616 19.465 1.00 27.39 88 GLU A CA 1
ATOM 685 C C . GLU A 1 109 ? 31.684 18.468 20.076 1.00 27.31 88 GLU A C 1
ATOM 686 O O . GLU A 1 109 ? 31.867 19.134 21.103 1.00 27.29 88 GLU A O 1
ATOM 692 N N . SER A 1 110 ? 30.522 18.463 19.419 1.00 26.55 89 SER A N 1
ATOM 693 C CA . SER A 1 110 ? 29.457 19.385 19.775 1.00 26.29 89 SER A CA 1
ATOM 694 C C . SER A 1 110 ? 28.835 19.055 21.120 1.00 26.75 89 SER A C 1
ATOM 695 O O . SER A 1 110 ? 28.400 19.957 21.818 1.00 27.37 89 SER A O 1
ATOM 698 N N . ILE A 1 111 ? 28.793 17.773 21.476 1.00 27.33 90 ILE A N 1
ATOM 699 C CA . ILE A 1 111 ? 28.118 17.341 22.693 1.00 28.31 90 ILE A CA 1
ATOM 700 C C . ILE A 1 111 ? 28.778 17.999 23.904 1.00 29.06 90 ILE A C 1
ATOM 701 O O . ILE A 1 111 ? 28.095 18.634 24.716 1.00 27.91 90 ILE A O 1
ATOM 706 N N . GLU A 1 112 ? 30.105 17.859 24.005 1.00 29.05 91 GLU A N 1
ATOM 707 C CA . GLU A 1 112 ? 30.876 18.539 25.049 1.00 29.19 91 GLU A CA 1
ATOM 708 C C . GLU A 1 112 ? 30.750 20.076 25.000 1.00 27.60 91 GLU A C 1
ATOM 709 O O . GLU A 1 112 ? 30.587 20.721 26.038 1.00 25.95 91 GLU A O 1
ATOM 715 N N . VAL A 1 113 ? 30.852 20.668 23.807 1.00 26.61 92 VAL A N 1
ATOM 716 C CA . VAL A 1 113 ? 30.807 22.131 23.708 1.00 25.96 92 VAL A CA 1
ATOM 717 C C . VAL A 1 113 ? 29.441 22.660 24.158 1.00 25.58 92 VAL A C 1
ATOM 718 O O . VAL A 1 113 ? 29.363 23.627 24.933 1.00 24.62 92 VAL A O 1
ATOM 722 N N . VAL A 1 114 ? 28.374 22.002 23.709 1.00 25.58 93 VAL A N 1
ATOM 723 C CA . VAL A 1 114 ? 27.020 22.400 24.108 1.00 24.87 93 VAL A CA 1
ATOM 724 C C . VAL A 1 114 ? 26.835 22.293 25.623 1.00 25.91 93 VAL A C 1
ATOM 725 O O . VAL A 1 114 ? 26.238 23.174 26.241 1.00 26.02 93 VAL A O 1
ATOM 729 N N . ARG A 1 115 ? 27.388 21.241 26.224 1.00 26.99 94 ARG A N 1
ATOM 730 C CA . ARG A 1 115 ? 27.346 21.088 27.675 1.00 28.71 94 ARG A CA 1
ATOM 731 C C . ARG A 1 115 ? 28.044 22.248 28.387 1.00 27.92 94 ARG A C 1
ATOM 732 O O . ARG A 1 115 ? 27.536 22.765 29.376 1.00 27.41 94 ARG A O 1
ATOM 740 N N . LYS A 1 116 ? 29.184 22.679 27.853 1.00 28.14 95 LYS A N 1
ATOM 741 C CA . LYS A 1 116 ? 29.931 23.820 28.400 1.00 28.05 95 LYS A CA 1
ATOM 742 C C . LYS A 1 116 ? 29.101 25.111 28.295 1.00 27.52 95 LYS A C 1
ATOM 743 O O . LYS A 1 116 ? 29.021 25.902 29.231 1.00 28.03 95 LYS A O 1
ATOM 749 N N . LEU A 1 117 ? 28.461 25.305 27.156 1.00 26.56 96 LEU A N 1
ATOM 750 C CA . LEU A 1 117 ? 27.652 26.494 26.949 1.00 26.33 96 LEU A CA 1
ATOM 751 C C . LEU A 1 117 ? 26.424 26.553 27.858 1.00 25.77 96 LEU A C 1
ATOM 752 O O . LEU A 1 117 ? 26.022 27.638 28.260 1.00 25.48 96 LEU A O 1
ATOM 757 N N . CYS A 1 118 ? 25.849 25.398 28.200 1.00 25.76 97 CYS A N 1
ATOM 758 C CA . CYS A 1 118 ? 24.695 25.364 29.122 1.00 26.85 97 CYS A CA 1
ATOM 759 C C . CYS A 1 118 ? 25.027 25.717 30.586 1.00 28.04 97 CYS A C 1
ATOM 760 O O . CYS A 1 118 ? 24.272 26.442 31.251 1.00 28.93 97 CYS A O 1
ATOM 763 N N . GLY A 1 119 ? 26.133 25.181 31.092 1.00 28.75 98 GLY A N 1
ATOM 764 C CA . GLY A 1 119 ? 26.507 25.357 32.498 1.00 29.51 98 GLY A CA 1
ATOM 765 C C . GLY A 1 119 ? 25.933 24.288 33.409 1.00 30.08 98 GLY A C 1
ATOM 766 O O . GLY A 1 119 ? 25.128 23.461 32.981 1.00 30.68 98 GLY A O 1
ATOM 767 N N . ALA A 1 120 ? 26.334 24.326 34.678 1.00 30.17 99 ALA A N 1
ATOM 768 C CA . ALA A 1 120 ? 25.923 23.332 35.673 1.00 31.29 99 ALA A CA 1
ATOM 769 C C . ALA A 1 120 ? 24.395 23.188 35.783 1.00 30.08 99 ALA A C 1
ATOM 770 O O . ALA A 1 120 ? 23.655 24.119 35.504 1.00 29.63 99 ALA A O 1
ATOM 772 N N . THR A 1 121 ? 23.951 21.990 36.149 1.00 31.41 100 THR A N 1
ATOM 773 C CA . THR A 1 121 ? 22.545 21.660 36.326 1.00 31.77 100 THR A CA 1
ATOM 774 C C . THR A 1 121 ? 21.835 22.646 37.243 1.00 29.61 100 THR A C 1
ATOM 775 O O . THR A 1 121 ? 20.750 23.120 36.915 1.00 29.26 100 THR A O 1
ATOM 779 N N . GLU A 1 122 ? 22.442 22.935 38.393 1.00 29.36 101 GLU A N 1
ATOM 780 C CA . GLU A 1 122 ? 21.854 23.842 39.374 1.00 28.10 101 GLU A CA 1
ATOM 781 C C . GLU A 1 122 ? 22.100 25.308 38.977 1.00 28.16 101 GLU A C 1
ATOM 782 O O . GLU A 1 122 ? 23.246 25.756 38.960 1.00 29.58 101 GLU A O 1
ATOM 788 N N . PRO A 1 123 ? 21.035 26.055 38.634 1.00 27.47 102 PRO A N 1
ATOM 789 C CA . PRO A 1 123 ? 21.235 27.446 38.232 1.00 27.49 102 PRO A CA 1
ATOM 790 C C . PRO A 1 123 ? 21.966 28.288 39.293 1.00 28.15 102 PRO A C 1
ATOM 791 O O . PRO A 1 123 ? 22.848 29.065 38.933 1.00 27.80 102 PRO A O 1
ATOM 795 N N . LYS A 1 124 ? 21.643 28.119 40.579 1.00 29.29 103 LYS A N 1
ATOM 796 C CA . LYS A 1 124 ? 22.400 28.825 41.626 1.00 30.43 103 LYS A CA 1
ATOM 797 C C . LYS A 1 124 ? 23.922 28.793 41.383 1.00 31.05 103 LYS A C 1
ATOM 798 O O . LYS A 1 124 ? 24.602 29.813 41.552 1.00 31.68 103 LYS A O 1
ATOM 804 N N . LEU A 1 125 ? 24.446 27.630 40.990 1.00 31.18 104 LEU A N 1
ATOM 805 C CA . LEU A 1 125 ? 25.890 27.448 40.793 1.00 31.94 104 LEU A CA 1
ATOM 806 C C . LEU A 1 125 ? 26.367 27.578 39.347 1.00 31.00 104 LEU A C 1
ATOM 807 O O . LEU A 1 125 ? 27.568 27.593 39.103 1.00 32.52 104 LEU A O 1
ATOM 812 N N . ALA A 1 126 ? 25.454 27.690 38.388 1.00 29.36 105 ALA A N 1
ATOM 813 C CA . ALA A 1 126 ? 25.881 27.836 36.992 1.00 27.94 105 ALA A CA 1
ATOM 814 C C . ALA A 1 126 ? 26.625 29.158 36.760 1.00 27.81 105 ALA A C 1
ATOM 815 O O . ALA A 1 126 ? 26.202 30.253 37.176 1.00 26.89 105 ALA A O 1
ATOM 817 N N . ILE A 1 127 ? 27.763 29.036 36.124 1.00 28.29 106 ILE A N 1
ATOM 818 C CA . ILE A 1 127 ? 28.671 30.146 35.961 1.00 30.29 106 ILE A CA 1
ATOM 819 C C . ILE A 1 127 ? 28.116 31.213 35.016 1.00 30.25 106 ILE A C 1
ATOM 820 O O . ILE A 1 127 ? 27.480 30.892 34.010 1.00 28.65 106 ILE A O 1
ATOM 825 N N . PRO A 1 128 ? 28.299 32.494 35.374 1.00 31.58 107 PRO A N 1
ATOM 826 C CA . PRO A 1 128 ? 27.882 33.578 34.484 1.00 31.69 107 PRO A CA 1
ATOM 827 C C . PRO A 1 128 ? 28.542 33.427 33.119 1.00 32.18 107 PRO A C 1
ATOM 828 O O . PRO A 1 128 ? 29.691 33.000 33.038 1.00 33.87 107 PRO A O 1
ATOM 832 N N . GLY A 1 129 ? 27.809 33.743 32.058 1.00 31.33 108 GLY A N 1
ATOM 833 C CA . GLY A 1 129 ? 28.291 33.532 30.719 1.00 29.23 108 GLY A CA 1
ATOM 834 C C . GLY A 1 129 ? 27.654 32.311 30.102 1.00 28.37 108 GLY A C 1
ATOM 835 O O . GLY A 1 129 ? 27.462 32.275 28.887 1.00 28.32 108 GLY A O 1
ATOM 836 N N . THR A 1 130 ? 27.337 31.305 30.927 1.00 28.48 109 THR A N 1
ATOM 837 C CA . THR A 1 130 ? 26.618 30.123 30.441 1.00 28.35 109 THR A CA 1
ATOM 838 C C . THR A 1 130 ? 25.118 30.430 30.331 1.00 28.46 109 THR A C 1
ATOM 839 O O . THR A 1 130 ? 24.636 31.393 30.929 1.00 30.71 109 THR A O 1
ATOM 843 N N . ILE A 1 131 ? 24.381 29.610 29.589 1.00 26.87 110 ILE A N 1
ATOM 844 C CA . ILE A 1 131 ? 22.929 29.796 29.455 1.00 26.03 110 ILE A CA 1
ATOM 845 C C . ILE A 1 131 ? 22.209 29.754 30.806 1.00 25.71 110 ILE A C 1
ATOM 846 O O . ILE A 1 131 ? 21.416 30.645 31.127 1.00 25.02 110 ILE A O 1
ATOM 851 N N . ARG A 1 132 ? 22.470 28.718 31.597 1.00 24.22 111 ARG A N 1
ATOM 852 C CA . ARG A 1 132 ? 21.758 28.588 32.861 1.00 25.64 111 ARG A CA 1
ATOM 853 C C . ARG A 1 132 ? 22.211 29.657 33.845 1.00 25.77 111 ARG A C 1
ATOM 854 O O . ARG A 1 132 ? 21.420 30.148 34.636 1.00 26.32 111 ARG A O 1
ATOM 862 N N . GLY A 1 133 ? 23.481 30.044 33.759 1.00 25.96 112 GLY A N 1
ATOM 863 C CA . GLY A 1 133 ? 24.013 31.080 34.620 1.00 26.85 112 GLY A CA 1
ATOM 864 C C . GLY A 1 133 ? 23.443 32.456 34.344 1.00 26.29 112 GLY A C 1
ATOM 865 O O . GLY A 1 133 ? 23.220 33.226 35.279 1.00 25.90 112 GLY A O 1
ATOM 866 N N . ASP A 1 134 ? 23.214 32.769 33.068 1.00 25.59 113 ASP A N 1
ATOM 867 C CA . ASP A 1 134 ? 22.692 34.083 32.679 1.00 26.10 113 ASP A CA 1
ATOM 868 C C . ASP A 1 134 ? 21.160 34.203 32.823 1.00 26.07 113 ASP A C 1
ATOM 869 O O . ASP A 1 134 ? 20.649 35.307 33.060 1.00 26.20 113 ASP A O 1
ATOM 874 N N . PHE A 1 135 ? 20.440 33.085 32.696 1.00 23.97 114 PHE A N 1
ATOM 875 C CA . PHE A 1 135 ? 18.975 33.123 32.577 1.00 23.91 114 PHE A CA 1
ATOM 876 C C . PHE A 1 135 ? 18.158 32.454 33.689 1.00 23.79 114 PHE A C 1
ATOM 877 O O . PHE A 1 135 ? 16.938 32.537 33.679 1.00 23.99 114 PHE A O 1
ATOM 885 N N . SER A 1 136 ? 18.805 31.779 34.632 1.00 24.04 115 SER A N 1
ATOM 886 C CA . SER A 1 136 ? 18.092 31.184 35.778 1.00 24.72 115 SER A CA 1
ATOM 887 C C . SER A 1 136 ? 18.967 31.240 37.021 1.00 25.27 115 SER A C 1
ATOM 888 O O . SER A 1 136 ? 20.185 31.465 36.907 1.00 25.89 115 SER A O 1
ATOM 891 N N . TYR A 1 137 ? 18.390 31.018 38.202 1.00 25.25 116 TYR A N 1
ATOM 892 C CA . TYR A 1 137 ? 19.195 31.168 39.428 1.00 26.14 116 TYR A CA 1
ATOM 893 C C . TYR A 1 137 ? 18.788 30.302 40.631 1.00 27.01 116 TYR A C 1
ATOM 894 O O . TYR A 1 137 ? 19.511 30.265 41.619 1.00 28.01 116 TYR A O 1
ATOM 903 N N . HIS A 1 138 ? 17.646 29.620 40.586 1.00 27.39 117 HIS A N 1
ATOM 904 C CA . HIS A 1 138 ? 17.213 28.905 41.798 1.00 28.95 117 HIS A CA 1
ATOM 905 C C . HIS A 1 138 ? 17.993 27.639 42.119 1.00 29.69 117 HIS A C 1
ATOM 906 O O . HIS A 1 138 ? 18.723 27.125 41.268 1.00 29.72 117 HIS A O 1
ATOM 913 N N . SER A 1 139 ? 17.853 27.151 43.356 1.00 30.34 118 SER A N 1
ATOM 914 C CA . SER A 1 139 ? 18.722 26.107 43.908 1.00 31.74 118 SER A CA 1
ATOM 915 C C . SER A 1 139 ? 18.048 24.745 44.097 1.00 32.05 118 SER A C 1
ATOM 916 O O . SER A 1 139 ? 16.823 24.651 44.146 1.00 31.94 118 SER A O 1
ATOM 919 N N . PHE A 1 140 ? 18.876 23.709 44.213 1.00 32.47 119 PHE A N 1
ATOM 920 C CA . PHE A 1 140 ? 18.449 22.356 44.571 1.00 35.06 119 PHE A CA 1
ATOM 921 C C . PHE A 1 140 ? 17.726 22.367 45.932 1.00 34.80 119 PHE A C 1
ATOM 922 O O . PHE A 1 140 ? 16.690 21.721 46.117 1.00 34.28 119 PHE A O 1
ATOM 930 N N . LYS A 1 141 ? 18.293 23.097 46.884 1.00 36.25 120 LYS A N 1
ATOM 931 C CA . LYS A 1 141 ? 17.745 23.189 48.241 1.00 37.49 120 LYS A CA 1
ATOM 932 C C . LYS A 1 141 ? 16.294 23.676 48.186 1.00 36.39 120 LYS A C 1
ATOM 933 O O . LYS A 1 141 ? 15.412 23.133 48.863 1.00 36.07 120 LYS A O 1
ATOM 939 N N . TYR A 1 142 ? 16.053 24.696 47.359 1.00 33.26 121 TYR A N 1
ATOM 940 C CA . TYR A 1 142 ? 14.723 25.291 47.247 1.00 32.23 121 TYR A CA 1
ATOM 941 C C . TYR A 1 142 ? 13.759 24.361 46.498 1.00 32.30 121 TYR A C 1
ATOM 942 O O . TYR A 1 142 ? 12.579 24.267 46.866 1.00 31.07 121 TYR A O 1
ATOM 951 N N . SER A 1 143 ? 14.263 23.669 45.471 1.00 31.18 122 SER A N 1
ATOM 952 C CA . SER A 1 143 ? 13.445 22.701 44.736 1.00 32.41 122 SER A CA 1
ATOM 953 C C . SER A 1 143 ? 13.031 21.509 45.609 1.00 33.22 122 SER A C 1
ATOM 954 O O . SER A 1 143 ? 11.878 21.064 45.557 1.00 33.93 122 SER A O 1
ATOM 957 N N . ASN A 1 144 ? 13.948 21.031 46.445 1.00 36.74 123 ASN A N 1
ATOM 958 C CA . ASN A 1 144 ? 13.613 20.035 47.461 1.00 36.00 123 ASN A CA 1
ATOM 959 C C . ASN A 1 144 ? 12.548 20.531 48.470 1.00 37.37 123 ASN A C 1
ATOM 960 O O . ASN A 1 144 ? 11.592 19.813 48.794 1.00 36.67 123 ASN A O 1
ATOM 965 N N . GLU A 1 145 ? 12.726 21.749 48.973 1.00 37.03 124 GLU A N 1
ATOM 966 C CA . GLU A 1 145 ? 11.777 22.326 49.915 1.00 37.47 124 GLU A CA 1
ATOM 967 C C . GLU A 1 145 ? 10.353 22.344 49.365 1.00 36.46 124 GLU A C 1
ATOM 968 O O . GLU A 1 145 ? 9.399 22.049 50.082 1.00 35.75 124 GLU A O 1
ATOM 974 N N . LYS A 1 146 ? 10.226 22.676 48.081 1.00 35.08 125 LYS A N 1
ATOM 975 C CA . LYS A 1 146 ? 8.930 22.846 47.444 1.00 33.86 125 LYS A CA 1
ATOM 976 C C . LYS A 1 146 ? 8.424 21.611 46.702 1.00 34.09 125 LYS A C 1
ATOM 977 O O . LYS A 1 146 ? 7.213 21.501 46.436 1.00 33.24 125 LYS A O 1
ATOM 983 N N . GLY A 1 147 ? 9.343 20.698 46.371 1.00 33.61 126 GLY A N 1
ATOM 984 C CA . GLY A 1 147 ? 9.003 19.430 45.709 1.00 33.94 126 GLY A CA 1
ATOM 985 C C . GLY A 1 147 ? 8.667 19.591 44.235 1.00 34.76 126 GLY A C 1
ATOM 986 O O . GLY A 1 147 ? 7.680 19.035 43.753 1.00 34.71 126 GLY A O 1
ATOM 987 N N . PHE A 1 148 ? 9.483 20.374 43.534 1.00 34.14 127 PHE A N 1
ATOM 988 C CA . PHE A 1 148 ? 9.331 20.620 42.109 1.00 34.52 127 PHE A CA 1
ATOM 989 C C . PHE A 1 148 ? 10.683 20.396 41.472 1.00 33.68 127 PHE A C 1
ATOM 990 O O . PHE A 1 148 ? 11.706 20.558 42.111 1.00 34.57 127 PHE A O 1
ATOM 998 N N . SER A 1 149 ? 10.689 20.050 40.197 1.00 33.23 128 SER A N 1
ATOM 999 C CA . SER A 1 149 ? 11.928 19.966 39.433 1.00 31.92 128 SER A CA 1
ATOM 1000 C C . SER A 1 149 ? 12.664 21.310 39.418 1.00 31.44 128 SER A C 1
ATOM 1001 O O . SER A 1 149 ? 12.058 22.384 39.595 1.00 30.58 128 SER A O 1
ATOM 1004 N N . ILE A 1 150 ? 13.978 21.249 39.230 1.00 31.55 129 ILE A N 1
ATOM 1005 C CA . ILE A 1 150 ? 14.743 22.441 38.931 1.00 30.78 129 ILE A CA 1
ATOM 1006 C C . ILE A 1 150 ? 14.328 22.873 37.524 1.00 29.35 129 ILE A C 1
ATOM 1007 O O . ILE A 1 150 ? 14.101 22.026 36.643 1.00 27.72 129 ILE A O 1
ATOM 1012 N N . TYR A 1 151 ? 14.200 24.187 37.347 1.00 28.74 130 TYR A N 1
ATOM 1013 C CA . TYR A 1 151 ? 13.838 24.799 36.068 1.00 28.45 130 TYR A CA 1
ATOM 1014 C C . TYR A 1 151 ? 15.085 25.502 35.538 1.00 28.45 130 TYR A C 1
ATOM 1015 O O . TYR A 1 151 ? 15.411 26.631 35.952 1.00 28.93 130 TYR A O 1
ATOM 1024 N N . ASN A 1 152 ? 15.801 24.827 34.644 1.00 26.38 131 ASN A N 1
ATOM 1025 C CA . ASN A 1 152 ? 17.105 25.326 34.234 1.00 25.79 131 ASN A CA 1
ATOM 1026 C C . ASN A 1 152 ? 17.220 25.546 32.719 1.00 26.05 131 ASN A C 1
ATOM 1027 O O . ASN A 1 152 ? 18.289 25.334 32.133 1.00 25.43 131 ASN A O 1
ATOM 1032 N N . VAL A 1 153 ? 16.087 25.955 32.125 1.00 25.27 132 VAL A N 1
ATOM 1033 C CA . VAL A 1 153 ? 15.975 26.560 30.796 1.00 24.89 132 VAL A CA 1
ATOM 1034 C C . VAL A 1 153 ? 16.154 25.579 29.646 1.00 24.94 132 VAL A C 1
ATOM 1035 O O . VAL A 1 153 ? 15.356 25.592 28.709 1.00 24.49 132 VAL A O 1
ATOM 1039 N N . ILE A 1 154 ? 17.174 24.726 29.740 1.00 24.24 133 ILE A N 1
ATOM 1040 C CA . ILE A 1 154 ? 17.602 23.925 28.617 1.00 24.69 133 ILE A CA 1
ATOM 1041 C C . ILE A 1 154 ? 18.080 22.533 29.051 1.00 24.60 133 ILE A C 1
ATOM 1042 O O . ILE A 1 154 ? 18.641 22.355 30.151 1.00 24.77 133 ILE A O 1
ATOM 1047 N N . HIS A 1 155 ? 17.825 21.554 28.182 1.00 24.36 134 HIS A N 1
ATOM 1048 C CA . HIS A 1 155 ? 18.416 20.217 28.275 1.00 24.41 134 HIS A CA 1
ATOM 1049 C C . HIS A 1 155 ? 19.400 20.043 27.145 1.00 24.84 134 HIS A C 1
ATOM 1050 O O . HIS A 1 155 ? 19.130 20.477 26.017 1.00 24.43 134 HIS A O 1
ATOM 1057 N N . ALA A 1 156 ? 20.530 19.385 27.410 1.00 24.72 135 ALA A N 1
ATOM 1058 C CA . ALA A 1 156 ? 21.424 18.947 26.332 1.00 25.12 135 ALA A CA 1
ATOM 1059 C C . ALA A 1 156 ? 21.927 17.542 26.642 1.00 25.94 135 ALA A C 1
ATOM 1060 O O . ALA A 1 156 ? 22.264 17.266 27.787 1.00 26.16 135 ALA A O 1
ATOM 1062 N N . SER A 1 157 ? 21.964 16.660 25.642 1.00 25.42 136 SER A N 1
ATOM 1063 C CA . SER A 1 157 ? 22.587 15.330 25.811 1.00 27.85 136 SER A CA 1
ATOM 1064 C C . SER A 1 157 ? 23.910 15.350 26.591 1.00 28.52 136 SER A C 1
ATOM 1065 O O . SER A 1 157 ? 24.799 16.174 26.318 1.00 29.50 136 SER A O 1
ATOM 1068 N N . ALA A 1 158 ? 24.057 14.447 27.550 1.00 29.76 137 ALA A N 1
ATOM 1069 C CA . ALA A 1 158 ? 25.239 14.464 28.411 1.00 30.93 137 ALA A CA 1
ATOM 1070 C C . ALA A 1 158 ? 26.480 13.891 27.720 1.00 31.80 137 ALA A C 1
ATOM 1071 O O . ALA A 1 158 ? 27.597 14.239 28.065 1.00 32.72 137 ALA A O 1
ATOM 1073 N N . ASN A 1 159 ? 26.281 12.995 26.765 1.00 32.62 138 ASN A N 1
ATOM 1074 C CA . ASN A 1 159 ? 27.389 12.278 26.167 1.00 34.77 138 ASN A CA 1
ATOM 1075 C C . ASN A 1 159 ? 26.920 11.584 24.902 1.00 35.24 138 ASN A C 1
ATOM 1076 O O . ASN A 1 159 ? 25.736 11.675 24.551 1.00 33.39 138 ASN A O 1
ATOM 1081 N N . GLU A 1 160 ? 27.845 10.875 24.250 1.00 36.33 139 GLU A N 1
ATOM 1082 C CA . GLU A 1 160 ? 27.601 10.266 22.945 1.00 37.72 139 GLU A CA 1
ATOM 1083 C C . GLU A 1 160 ? 26.497 9.217 22.933 1.00 37.07 139 GLU A C 1
ATOM 1084 O O . GLU A 1 160 ? 25.662 9.213 22.027 1.00 35.87 139 GLU A O 1
ATOM 1090 N N . ALA A 1 161 ? 26.497 8.331 23.934 1.00 37.64 140 ALA A N 1
ATOM 1091 C CA . ALA A 1 161 ? 25.449 7.320 24.076 1.00 37.44 140 ALA A CA 1
ATOM 1092 C C . ALA A 1 161 ? 24.076 7.975 24.260 1.00 36.01 140 ALA A C 1
ATOM 1093 O O . ALA A 1 161 ? 23.102 7.568 23.618 1.00 35.63 140 ALA A O 1
ATOM 1095 N N . ASP A 1 162 ? 24.004 8.989 25.126 1.00 35.16 141 ASP A N 1
ATOM 1096 C CA . ASP A 1 162 ? 22.743 9.712 25.359 1.00 34.26 141 ASP A CA 1
ATOM 1097 C C . ASP A 1 162 ? 22.246 10.423 24.106 1.00 32.50 141 ASP A C 1
ATOM 1098 O O . ASP A 1 162 ? 21.078 10.326 23.780 1.00 32.42 141 ASP A O 1
ATOM 1103 N N . ALA A 1 163 ? 23.132 11.122 23.399 1.00 32.56 142 ALA A N 1
ATOM 1104 C CA . ALA A 1 163 ? 22.753 11.812 22.153 1.00 31.52 142 ALA A CA 1
ATOM 1105 C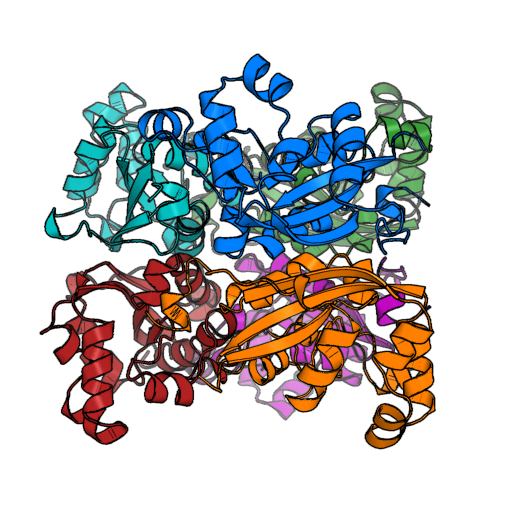 C . ALA A 1 163 ? 22.200 10.822 21.126 1.00 33.27 142 ALA A C 1
ATOM 1106 O O . ALA A 1 163 ? 21.218 11.111 20.439 1.00 33.13 142 ALA A O 1
ATOM 1108 N N . MET A 1 164 ? 22.827 9.651 21.034 1.00 33.61 143 MET A N 1
ATOM 1109 C CA . MET A 1 164 ? 22.359 8.608 20.143 1.00 35.70 143 MET A CA 1
ATOM 1110 C C . MET A 1 164 ? 20.981 8.046 20.501 1.00 34.83 143 MET A C 1
ATOM 1111 O O . MET A 1 164 ? 20.169 7.785 19.621 1.00 33.69 143 MET A O 1
ATOM 1116 N N . ARG A 1 165 ? 20.720 7.859 21.791 1.00 33.80 144 ARG A N 1
ATOM 1117 C CA . ARG A 1 165 ? 19.391 7.453 22.239 1.00 33.13 144 ARG A CA 1
ATOM 1118 C C . ARG A 1 165 ? 18.351 8.573 22.078 1.00 32.02 144 ARG A C 1
ATOM 1119 O O . ARG A 1 165 ? 17.250 8.329 21.598 1.00 31.93 144 ARG A O 1
ATOM 1127 N N . GLU A 1 166 ? 18.720 9.795 22.468 1.00 29.94 145 GLU A N 1
ATOM 1128 C CA . GLU A 1 166 ? 17.764 10.905 22.561 1.00 29.58 145 GLU A CA 1
ATOM 1129 C C . GLU A 1 166 ? 17.298 11.415 21.209 1.00 28.59 145 GLU A C 1
ATOM 1130 O O . GLU A 1 166 ? 16.113 11.607 21.020 1.00 28.73 145 GLU A O 1
ATOM 1136 N N . ILE A 1 167 ? 18.213 11.613 20.258 1.00 29.17 146 ILE A N 1
ATOM 1137 C CA . ILE A 1 167 ? 17.815 12.180 18.955 1.00 29.07 146 ILE A CA 1
ATOM 1138 C C . ILE A 1 167 ? 16.604 11.483 18.303 1.00 29.68 146 ILE A C 1
ATOM 1139 O O . ILE A 1 167 ? 15.618 12.158 18.043 1.00 31.19 146 ILE A O 1
ATOM 1144 N N . PRO A 1 168 ? 16.654 10.140 18.070 1.00 30.30 147 PRO A N 1
ATOM 1145 C CA . PRO A 1 168 ? 15.512 9.470 17.395 1.00 30.88 147 PRO A CA 1
ATOM 1146 C C . PRO A 1 168 ? 14.174 9.469 18.175 1.00 31.29 147 PRO A C 1
ATOM 1147 O O . PRO A 1 168 ? 13.097 9.277 17.589 1.00 31.40 147 PRO A O 1
ATOM 1151 N N . ILE A 1 169 ? 14.228 9.656 19.484 1.00 31.52 148 ILE A N 1
ATOM 1152 C CA . ILE A 1 169 ? 13.005 9.797 20.260 1.00 33.28 148 ILE A CA 1
ATOM 1153 C C . ILE A 1 169 ? 12.255 11.064 19.827 1.00 33.33 148 ILE A C 1
ATOM 1154 O O . ILE A 1 169 ? 11.019 11.075 19.747 1.00 35.57 148 ILE A O 1
ATOM 1159 N N . TRP A 1 170 ? 13.009 12.110 19.499 1.00 31.94 149 TRP A N 1
ATOM 1160 C CA . TRP A 1 170 ? 12.426 13.392 19.142 1.00 31.03 149 TRP A CA 1
ATOM 1161 C C . TRP A 1 170 ? 12.316 13.633 17.656 1.00 31.08 149 TRP A C 1
ATOM 1162 O O . TRP A 1 170 ? 11.403 14.324 17.214 1.00 30.71 149 TRP A O 1
ATOM 1173 N N . PHE A 1 171 ? 13.233 13.077 16.868 1.00 30.34 150 PHE A N 1
ATOM 1174 C CA . PHE A 1 171 ? 13.249 13.345 15.429 1.00 30.98 150 PHE A CA 1
ATOM 1175 C C . PHE A 1 171 ? 13.325 12.074 14.603 1.00 33.65 150 PHE A C 1
ATOM 1176 O O . PHE A 1 171 ? 14.122 11.181 14.898 1.00 33.96 150 PHE A O 1
ATOM 1184 N N . LYS A 1 172 ? 12.488 11.995 13.574 1.00 34.59 151 LYS A N 1
ATOM 1185 C CA . LYS A 1 172 ? 12.670 11.001 12.522 1.00 36.78 151 LYS A CA 1
ATOM 1186 C C . LYS A 1 172 ? 13.933 11.338 11.728 1.00 36.84 151 LYS A C 1
ATOM 1187 O O . LYS A 1 172 ? 14.302 12.519 11.600 1.00 33.39 151 LYS A O 1
ATOM 1193 N N . ASP A 1 173 ? 14.580 10.299 11.198 1.00 37.91 152 ASP A N 1
ATOM 1194 C CA . ASP A 1 173 ? 15.783 10.422 10.358 1.00 38.74 152 ASP A CA 1
ATOM 1195 C C . ASP A 1 173 ? 15.703 11.547 9.314 1.00 36.76 152 ASP A C 1
ATOM 1196 O O . ASP A 1 173 ? 16.656 12.300 9.130 1.00 35.66 152 ASP A O 1
ATOM 1201 N N . ASN A 1 174 ? 14.568 11.670 8.633 1.00 36.53 153 ASN A N 1
ATOM 1202 C CA . ASN A 1 174 ? 14.439 12.670 7.564 1.00 35.23 153 ASN A CA 1
ATOM 1203 C C . ASN A 1 174 ? 14.108 14.083 8.062 1.00 33.29 153 ASN A C 1
ATOM 1204 O O . ASN A 1 174 ? 13.707 14.943 7.281 1.00 32.22 153 ASN A O 1
ATOM 1209 N N . GLU A 1 175 ? 14.281 14.313 9.358 1.00 31.38 154 GLU A N 1
ATOM 1210 C CA . GLU A 1 175 ? 14.076 15.632 9.943 1.00 31.00 154 GLU A CA 1
ATOM 1211 C C . GLU A 1 175 ? 15.427 16.243 10.330 1.00 30.22 154 GLU A C 1
ATOM 1212 O O . GLU A 1 175 ? 15.499 17.388 10.784 1.00 28.87 154 GLU A O 1
ATOM 1218 N N . ILE A 1 176 ? 16.484 15.455 10.145 1.00 30.66 155 ILE A N 1
ATOM 1219 C CA . ILE A 1 176 ? 17.862 15.865 10.414 1.00 31.04 155 ILE A CA 1
ATOM 1220 C C . ILE A 1 176 ? 18.458 16.326 9.079 1.00 30.86 155 ILE A C 1
ATOM 1221 O O . ILE A 1 176 ? 18.623 15.522 8.155 1.00 30.79 155 ILE A O 1
ATOM 1226 N N . LEU A 1 177 ? 18.757 17.622 8.992 1.00 30.25 156 LEU A N 1
ATOM 1227 C CA . LEU A 1 177 ? 19.075 18.310 7.737 1.00 30.44 156 LEU A CA 1
ATOM 1228 C C . LEU A 1 177 ? 20.574 18.314 7.423 1.00 29.02 156 LEU A C 1
ATOM 1229 O O . LEU A 1 177 ? 21.398 18.371 8.316 1.00 27.58 156 LEU A O 1
ATOM 1234 N N . ASN A 1 178 ? 20.911 18.275 6.144 1.00 29.05 157 ASN A N 1
ATOM 1235 C CA A ASN A 1 178 ? 22.308 18.411 5.739 0.50 28.84 157 ASN A CA 1
ATOM 1236 C CA B ASN A 1 178 ? 22.295 18.376 5.687 0.50 29.24 157 ASN A CA 1
ATOM 1237 C C . ASN A 1 178 ? 22.476 19.657 4.884 1.00 28.02 157 ASN A C 1
ATOM 1238 O O . ASN A 1 178 ? 21.876 19.799 3.827 1.00 28.44 157 ASN A O 1
ATOM 1247 N N . TYR A 1 179 ? 23.282 20.585 5.363 1.00 26.72 158 TYR A N 1
ATOM 1248 C CA . TYR A 1 179 ? 23.549 21.803 4.574 1.00 26.77 158 TYR A CA 1
ATOM 1249 C C . TYR A 1 179 ? 24.805 22.449 5.109 1.00 25.93 158 TYR A C 1
ATOM 1250 O O . TYR A 1 179 ? 25.292 22.053 6.156 1.00 26.47 158 TYR A O 1
ATOM 1259 N N . LYS A 1 180 ? 25.291 23.473 4.423 1.00 26.00 159 LYS A N 1
ATOM 1260 C CA . LYS A 1 180 ? 26.501 24.163 4.837 1.00 26.22 159 LYS A CA 1
ATOM 1261 C C . LYS A 1 180 ? 26.184 25.533 5.405 1.00 24.76 159 LYS A C 1
ATOM 1262 O O . LYS A 1 180 ? 25.575 26.374 4.728 1.00 25.48 159 LYS A O 1
ATOM 1268 N N . ARG A 1 181 ? 26.622 25.777 6.636 1.00 22.47 160 ARG A N 1
ATOM 1269 C CA . ARG A 1 181 ? 26.645 27.144 7.160 1.00 22.12 160 ARG A CA 1
ATOM 1270 C C . ARG A 1 181 ? 27.687 27.973 6.380 1.00 22.63 160 ARG A C 1
ATOM 1271 O O . ARG A 1 181 ? 28.701 27.423 5.934 1.00 23.46 160 ARG A O 1
ATOM 1279 N N . ASP A 1 182 ? 27.449 29.270 6.182 1.00 23.24 161 ASP A N 1
ATOM 1280 C CA . ASP A 1 182 ? 28.400 30.123 5.423 1.00 23.87 161 ASP A CA 1
ATOM 1281 C C . ASP A 1 182 ? 29.783 30.234 6.062 1.00 24.31 161 ASP A C 1
ATOM 1282 O O . ASP A 1 182 ? 30.777 30.527 5.372 1.00 24.67 161 ASP A O 1
ATOM 1287 N N . ASP A 1 183 ? 29.842 30.060 7.380 1.00 23.53 162 ASP A N 1
ATOM 1288 C CA . ASP A 1 183 ? 31.129 30.085 8.090 1.00 24.66 162 ASP A CA 1
ATOM 1289 C C . ASP A 1 183 ? 31.776 28.700 8.216 1.00 24.22 162 ASP A C 1
ATOM 1290 O O . ASP A 1 183 ? 32.750 28.543 8.948 1.00 24.62 162 ASP A O 1
ATOM 1295 N N . GLU A 1 184 ? 31.266 27.703 7.489 1.00 24.98 163 GLU A N 1
ATOM 1296 C CA . GLU A 1 184 ? 31.779 26.325 7.625 1.00 24.66 163 GLU A CA 1
ATOM 1297 C C . GLU A 1 184 ? 33.310 26.171 7.539 1.00 25.41 163 GLU A C 1
ATOM 1298 O O . GLU A 1 184 ? 33.886 25.369 8.294 1.00 25.02 163 GLU A O 1
ATOM 1304 N N . CYS A 1 185 ? 33.963 26.909 6.628 1.00 26.10 164 CYS A N 1
ATOM 1305 C CA . CYS A 1 185 ? 35.413 26.773 6.427 1.00 27.74 164 CYS A CA 1
ATOM 1306 C C . CYS A 1 185 ? 36.210 27.224 7.656 1.00 28.30 164 CYS A C 1
ATOM 1307 O O . CYS A 1 185 ? 37.386 26.878 7.781 1.00 29.61 164 CYS A O 1
ATOM 1310 N N . GLU A 1 186 ? 35.578 28.004 8.537 1.00 25.94 165 GLU A N 1
ATOM 1311 C CA . GLU A 1 186 ? 36.235 28.488 9.751 1.00 26.68 165 GLU A CA 1
ATOM 1312 C C . GLU A 1 186 ? 36.160 27.483 10.901 1.00 26.24 165 GLU A C 1
ATOM 1313 O O . GLU A 1 186 ? 36.983 27.543 11.816 1.00 26.60 165 GLU A O 1
ATOM 1319 N N . HIS A 1 187 ? 35.177 26.578 10.844 1.00 24.69 166 HIS A N 1
ATOM 1320 C CA . HIS A 1 187 ? 34.937 25.575 11.884 1.00 24.67 166 HIS A CA 1
ATOM 1321 C C . HIS A 1 187 ? 35.359 24.183 11.489 1.00 24.70 166 HIS A C 1
ATOM 1322 O O . HIS A 1 187 ? 36.093 23.533 12.231 1.00 25.11 166 HIS A O 1
ATOM 1329 N N . TYR A 1 188 ? 34.885 23.724 10.331 1.00 25.35 167 TYR A N 1
ATOM 1330 C CA . TYR A 1 188 ? 35.204 22.397 9.787 1.00 26.31 167 TYR A CA 1
ATOM 1331 C C . TYR A 1 188 ? 36.458 22.399 8.909 1.00 27.55 167 TYR A C 1
ATOM 1332 O O . TYR A 1 188 ? 37.032 21.334 8.620 1.00 28.20 167 TYR A O 1
ATOM 1341 N N . TYR A 1 189 ? 36.878 23.596 8.494 1.00 26.71 168 TYR A N 1
ATOM 1342 C CA . TYR A 1 189 ? 37.941 23.793 7.514 1.00 27.42 168 TYR A CA 1
ATOM 1343 C C . TYR A 1 189 ? 37.407 23.398 6.143 1.00 29.30 168 TYR A C 1
ATOM 1344 O O . TYR A 1 189 ? 36.483 22.581 6.050 1.00 29.64 168 TYR A O 1
ATOM 1353 N N . CYS A 1 190 ? 37.975 23.997 5.094 1.00 31.90 169 CYS A N 1
ATOM 1354 C CA . CYS A 1 190 ? 37.680 23.624 3.706 1.00 35.24 169 CYS A CA 1
ATOM 1355 C C . CYS A 1 190 ? 38.949 23.354 2.941 1.00 37.97 169 CYS A C 1
ATOM 1356 O O . CYS A 1 190 ? 39.992 23.976 3.181 1.00 39.75 169 CYS A O 1
ATOM 1360 N N . SER B 1 23 ? -11.622 36.833 20.868 1.00 41.31 2 SER B N 1
ATOM 1361 C CA . SER B 1 23 ? -11.533 38.097 20.071 1.00 43.29 2 SER B CA 1
ATOM 1362 C C . SER B 1 23 ? -10.992 37.879 18.651 1.00 44.00 2 SER B C 1
ATOM 1363 O O . SER B 1 23 ? -9.948 37.253 18.458 1.00 43.28 2 SER B O 1
ATOM 1366 N N . MET B 1 24 ? -11.700 38.437 17.675 1.00 46.84 3 MET B N 1
ATOM 1367 C CA . MET B 1 24 ? -11.306 38.433 16.253 1.00 48.24 3 MET B CA 1
ATOM 1368 C C . MET B 1 24 ? -9.905 38.998 15.987 1.00 44.96 3 MET B C 1
ATOM 1369 O O . MET B 1 24 ? -9.279 38.683 14.974 1.00 44.24 3 MET B O 1
ATOM 1374 N N . LEU B 1 25 ? -9.411 39.835 16.891 1.00 42.88 4 LEU B N 1
ATOM 1375 C CA . LEU B 1 25 ? -8.123 40.484 16.691 1.00 39.98 4 LEU B CA 1
ATOM 1376 C C . LEU B 1 25 ? -6.921 39.550 16.886 1.00 40.30 4 LEU B C 1
ATOM 1377 O O . LEU B 1 25 ? -5.807 39.873 16.423 1.00 38.31 4 LEU B O 1
ATOM 1382 N N . LEU B 1 26 ? -7.135 38.419 17.574 1.00 37.43 5 LEU B N 1
ATOM 1383 C CA . LEU B 1 26 ? -6.078 37.438 17.788 1.00 36.01 5 LEU B CA 1
ATOM 1384 C C . LEU B 1 26 ? -5.793 36.743 16.478 1.00 34.82 5 LEU B C 1
ATOM 1385 O O . LEU B 1 26 ? -6.677 36.113 15.922 1.00 34.44 5 LEU B O 1
ATOM 1390 N N . GLN B 1 27 ? -4.560 36.860 15.985 1.00 33.66 6 GLN B N 1
ATOM 1391 C CA . GLN B 1 27 ? -4.195 36.260 14.709 1.00 32.31 6 GLN B CA 1
ATOM 1392 C C . GLN B 1 27 ? -2.938 35.395 14.754 1.00 31.04 6 GLN B C 1
ATOM 1393 O O . GLN B 1 27 ? -2.096 35.541 15.639 1.00 28.78 6 GLN B O 1
ATOM 1399 N N . LYS B 1 28 ? -2.822 34.510 13.762 1.00 30.82 7 LYS B N 1
ATOM 1400 C CA . LYS B 1 28 ? -1.619 33.709 13.544 1.00 30.44 7 LYS B CA 1
ATOM 1401 C C . LYS B 1 28 ? -1.046 34.038 12.190 1.00 30.16 7 LYS B C 1
ATOM 1402 O O . LYS B 1 28 ? -1.790 34.204 11.200 1.00 32.17 7 LYS B O 1
ATOM 1408 N N . THR B 1 29 ? 0.274 34.117 12.128 1.00 27.86 8 THR B N 1
ATOM 1409 C CA . THR B 1 29 ? 0.938 34.410 10.860 1.00 27.75 8 THR B CA 1
ATOM 1410 C C . THR B 1 29 ? 2.091 33.461 10.617 1.00 26.37 8 THR B C 1
ATOM 1411 O O . THR B 1 29 ? 2.732 32.995 11.561 1.00 25.53 8 THR B O 1
ATOM 1415 N N . LEU B 1 30 ? 2.352 33.173 9.351 1.00 26.53 9 LEU B N 1
ATOM 1416 C CA . LEU B 1 30 ? 3.419 32.251 9.000 1.00 25.90 9 LEU B CA 1
ATOM 1417 C C . LEU B 1 30 ? 4.725 32.977 8.680 1.00 26.46 9 LEU B C 1
ATOM 1418 O O . LEU B 1 30 ? 4.758 33.877 7.834 1.00 27.90 9 LEU B O 1
ATOM 1423 N N . CYS B 1 31 ? 5.796 32.582 9.359 1.00 25.93 10 CYS B N 1
ATOM 1424 C CA . CYS B 1 31 ? 7.115 33.154 9.110 1.00 25.90 10 CYS B CA 1
ATOM 1425 C C . CYS B 1 31 ? 8.107 32.101 8.661 1.00 24.64 10 CYS B C 1
ATOM 1426 O O . CYS B 1 31 ? 8.048 30.936 9.072 1.00 23.95 10 CYS B O 1
ATOM 1429 N N . ILE B 1 32 ? 9.037 32.527 7.819 1.00 23.45 11 ILE B N 1
ATOM 1430 C CA . ILE B 1 32 ? 10.126 31.666 7.443 1.00 22.90 11 ILE B CA 1
ATOM 1431 C C . ILE B 1 32 ? 11.443 32.421 7.584 1.00 22.87 11 ILE B C 1
ATOM 1432 O O . ILE B 1 32 ? 11.597 33.494 7.007 1.00 22.63 11 ILE B O 1
ATOM 1437 N N . VAL B 1 33 ? 12.396 31.867 8.346 1.00 22.63 12 VAL B N 1
ATOM 1438 C CA . VAL B 1 33 ? 13.776 32.308 8.217 1.00 21.77 12 VAL B CA 1
ATOM 1439 C C . VAL B 1 33 ? 14.306 31.639 6.936 1.00 22.63 12 VAL B C 1
ATOM 1440 O O . VAL B 1 33 ? 14.493 30.421 6.881 1.00 22.37 12 VAL B O 1
ATOM 1444 N N . LYS B 1 34 ? 14.545 32.448 5.909 1.00 23.18 13 LYS B N 1
ATOM 1445 C CA . LYS B 1 34 ? 14.906 31.939 4.589 1.00 23.92 13 LYS B CA 1
ATOM 1446 C C . LYS B 1 34 ? 16.326 31.360 4.547 1.00 23.50 13 LYS B C 1
ATOM 1447 O O . LYS B 1 34 ? 17.067 31.486 5.522 1.00 24.36 13 LYS B O 1
ATOM 1453 N N . PRO B 1 35 ? 16.721 30.715 3.431 1.00 23.63 14 PRO B N 1
ATOM 1454 C CA . PRO B 1 35 ? 18.056 30.097 3.414 1.00 23.97 14 PRO B CA 1
ATOM 1455 C C . PRO B 1 35 ? 19.229 31.034 3.731 1.00 23.74 14 PRO B C 1
ATOM 1456 O O . PRO B 1 35 ? 20.193 30.590 4.377 1.00 23.75 14 PRO B O 1
ATOM 1460 N N . ASP B 1 36 ? 19.162 32.294 3.290 1.00 23.47 15 ASP B N 1
ATOM 1461 C CA . ASP B 1 36 ? 20.196 33.270 3.664 1.00 23.72 15 ASP B CA 1
ATOM 1462 C C . ASP B 1 36 ? 20.279 33.422 5.201 1.00 23.17 15 ASP B C 1
ATOM 1463 O O . ASP B 1 36 ? 21.362 33.273 5.775 1.00 22.79 15 ASP B O 1
ATOM 1468 N N . GLY B 1 37 ? 19.139 33.655 5.857 1.00 23.22 16 GLY B N 1
ATOM 1469 C CA . GLY B 1 37 ? 19.090 33.750 7.330 1.00 23.09 16 GLY B CA 1
ATOM 1470 C C . GLY B 1 37 ? 19.691 32.531 8.030 1.00 23.36 16 GLY B C 1
ATOM 1471 O O . GLY B 1 37 ? 20.500 32.671 8.954 1.00 23.95 16 GLY B O 1
ATOM 1472 N N . VAL B 1 38 ? 19.306 31.334 7.586 1.00 23.52 17 VAL B N 1
ATOM 1473 C CA . VAL B 1 38 ? 19.779 30.099 8.195 1.00 22.65 17 VAL B CA 1
ATOM 1474 C C . VAL B 1 38 ? 21.285 29.944 7.985 1.00 23.41 17 VAL B C 1
ATOM 1475 O O . VAL B 1 38 ? 22.017 29.665 8.940 1.00 22.91 17 VAL B O 1
ATOM 1479 N N . ARG B 1 39 ? 21.748 30.134 6.742 1.00 23.58 18 ARG B N 1
ATOM 1480 C CA . ARG B 1 39 ? 23.151 29.936 6.413 1.00 24.13 18 ARG B CA 1
ATOM 1481 C C . ARG B 1 39 ? 24.050 30.965 7.107 1.00 23.82 18 ARG B C 1
ATOM 1482 O O . ARG B 1 39 ? 25.241 30.707 7.369 1.00 23.84 18 ARG B O 1
ATOM 1490 N N . ARG B 1 40 ? 23.474 32.114 7.437 1.00 23.82 19 ARG B N 1
ATOM 1491 C CA . ARG B 1 40 ? 24.218 33.176 8.134 1.00 24.18 19 ARG B CA 1
ATOM 1492 C C . ARG B 1 40 ? 24.152 33.068 9.673 1.00 23.80 19 ARG B C 1
ATOM 1493 O O . ARG B 1 40 ? 24.764 33.879 10.393 1.00 23.07 19 ARG B O 1
ATOM 1501 N N . GLY B 1 41 ? 23.420 32.069 10.174 1.00 23.49 20 GLY B N 1
ATOM 1502 C CA . GLY B 1 41 ? 23.336 31.850 11.617 1.00 22.13 20 GLY B CA 1
ATOM 1503 C C . GLY B 1 41 ? 22.505 32.897 12.325 1.00 22.14 20 GLY B C 1
ATOM 1504 O O . GLY B 1 41 ? 22.831 33.304 13.446 1.00 22.06 20 GLY B O 1
ATOM 1505 N N . LEU B 1 42 ? 21.394 33.287 11.691 1.00 21.72 21 LEU B N 1
ATOM 1506 C CA . LEU B 1 42 ? 20.536 34.355 12.192 1.00 21.33 21 LEU B CA 1
ATOM 1507 C C . LEU B 1 42 ? 19.160 33.923 12.768 1.00 21.24 21 LEU B C 1
ATOM 1508 O O . LEU B 1 42 ? 18.301 34.770 13.012 1.00 20.35 21 LEU B O 1
ATOM 1513 N N . ILE B 1 43 ? 18.933 32.622 12.966 1.00 21.32 22 ILE B N 1
ATOM 1514 C CA . ILE B 1 43 ? 17.631 32.161 13.488 1.00 21.08 22 ILE B CA 1
ATOM 1515 C C . ILE B 1 43 ? 17.311 32.693 14.897 1.00 21.29 22 ILE B C 1
ATOM 1516 O O . ILE B 1 43 ? 16.202 33.129 15.165 1.00 21.06 22 ILE B O 1
ATOM 1521 N N . GLY B 1 44 ? 18.276 32.606 15.805 1.00 22.10 23 GLY B N 1
ATOM 1522 C CA . GLY B 1 44 ? 18.066 33.075 17.169 1.00 23.02 23 GLY B CA 1
ATOM 1523 C C . GLY B 1 44 ? 17.711 34.553 17.110 1.00 23.72 23 GLY B C 1
ATOM 1524 O O . GLY B 1 44 ? 16.741 34.980 17.733 1.00 24.20 23 GLY B O 1
ATOM 1525 N N . ASP B 1 45 ? 18.476 35.320 16.330 1.00 23.67 24 ASP B N 1
ATOM 1526 C CA . ASP B 1 45 ? 18.271 36.765 16.212 1.00 24.94 24 ASP B CA 1
ATOM 1527 C C . ASP B 1 45 ? 16.845 37.063 15.826 1.00 24.16 24 ASP B C 1
ATOM 1528 O O . ASP B 1 45 ? 16.209 37.899 16.443 1.00 24.05 24 ASP B O 1
ATOM 1533 N N . VAL B 1 46 ? 16.352 36.358 14.805 1.00 24.49 25 VAL B N 1
ATOM 1534 C CA . VAL B 1 46 ? 15.029 36.628 14.247 1.00 24.21 25 VAL B CA 1
ATOM 1535 C C . VAL B 1 46 ? 13.942 36.294 15.270 1.00 23.89 25 VAL B C 1
ATOM 1536 O O . VAL B 1 46 ? 13.065 37.108 15.518 1.00 23.76 25 VAL B O 1
ATOM 1540 N N . VAL B 1 47 ? 14.043 35.113 15.884 1.00 23.54 26 VAL B N 1
ATOM 1541 C CA . VAL B 1 47 ? 13.056 34.660 16.854 1.00 23.19 26 VAL B CA 1
ATOM 1542 C C . VAL B 1 47 ? 12.980 35.629 18.052 1.00 22.89 26 VAL B C 1
ATOM 1543 O O . VAL B 1 47 ? 11.894 36.016 18.473 1.00 23.79 26 VAL B O 1
ATOM 1547 N N . SER B 1 48 ? 14.131 36.049 18.557 1.00 23.26 27 SER B N 1
ATOM 1548 C CA . SER B 1 48 ? 14.188 37.024 19.650 1.00 24.01 27 SER B CA 1
ATOM 1549 C C . SER B 1 48 ? 13.424 38.324 19.371 1.00 23.45 27 SER B C 1
ATOM 1550 O O . SER B 1 48 ? 12.785 38.865 20.280 1.00 23.05 27 SER B O 1
ATOM 1553 N N . ARG B 1 49 ? 13.477 38.813 18.127 1.00 23.67 28 ARG B N 1
ATOM 1554 C CA . ARG B 1 49 ? 12.755 40.046 17.774 1.00 24.36 28 ARG B CA 1
ATOM 1555 C C . ARG B 1 49 ? 11.263 39.897 18.100 1.00 24.45 28 ARG B C 1
ATOM 1556 O O . ARG B 1 49 ? 10.665 40.788 18.700 1.00 25.28 28 ARG B O 1
ATOM 1564 N N . PHE B 1 50 ? 10.675 38.763 17.734 1.00 23.98 29 PHE B N 1
ATOM 1565 C CA . PHE B 1 50 ? 9.251 38.491 18.017 1.00 24.32 29 PHE B CA 1
ATOM 1566 C C . PHE B 1 50 ? 8.954 38.206 19.495 1.00 25.01 29 PHE B C 1
ATOM 1567 O O . PHE B 1 50 ? 8.018 38.796 20.063 1.00 25.10 29 PHE B O 1
ATOM 1575 N N . GLU B 1 51 ? 9.750 37.338 20.124 1.00 24.25 30 GLU B N 1
ATOM 1576 C CA . GLU B 1 51 ? 9.588 37.091 21.564 1.00 25.59 30 GLU B CA 1
ATOM 1577 C C . GLU B 1 51 ? 9.661 38.360 22.390 1.00 25.67 30 GLU B C 1
ATOM 1578 O O . GLU B 1 51 ? 8.905 38.517 23.344 1.00 25.48 30 GLU B O 1
ATOM 1584 N N . ARG B 1 52 ? 10.566 39.263 22.006 1.00 25.90 31 ARG B N 1
ATOM 1585 C CA . ARG B 1 52 ? 10.834 40.477 22.780 1.00 26.61 31 ARG B CA 1
ATOM 1586 C C . ARG B 1 52 ? 9.659 41.472 22.803 1.00 26.54 31 ARG B C 1
ATOM 1587 O O . ARG B 1 52 ? 9.460 42.126 23.816 1.00 26.47 31 ARG B O 1
ATOM 1595 N N . VAL B 1 53 ? 8.878 41.582 21.721 1.00 26.43 32 VAL B N 1
ATOM 1596 C CA . VAL B 1 53 ? 7.723 42.502 21.721 1.00 27.69 32 VAL B CA 1
ATOM 1597 C C . VAL B 1 53 ? 6.539 41.898 22.454 1.00 28.07 32 VAL B C 1
ATOM 1598 O O . VAL B 1 53 ? 5.574 42.597 22.728 1.00 28.39 32 VAL B O 1
ATOM 1602 N N . GLY B 1 54 ? 6.593 40.588 22.720 1.00 28.42 33 GLY B N 1
ATOM 1603 C CA . GLY B 1 54 ? 5.453 39.883 23.313 1.00 27.45 33 GLY B CA 1
ATOM 1604 C C . GLY B 1 54 ? 4.675 38.930 22.419 1.00 27.11 33 GLY B C 1
ATOM 1605 O O . GLY B 1 54 ? 3.703 38.304 22.871 1.00 27.84 33 GLY B O 1
ATOM 1606 N N . LEU B 1 55 ? 5.095 38.784 21.168 1.00 26.76 34 LEU B N 1
ATOM 1607 C CA . LEU B 1 55 ? 4.485 37.788 20.291 1.00 26.33 34 LEU B CA 1
ATOM 1608 C C . LEU B 1 55 ? 4.913 36.383 20.708 1.00 26.08 34 LEU B C 1
ATOM 1609 O O . LEU B 1 55 ? 6.017 36.181 21.236 1.00 24.95 34 LEU B O 1
ATOM 1614 N N . LYS B 1 56 ? 4.032 35.422 20.448 1.00 25.63 35 LYS B N 1
ATOM 1615 C CA . LYS B 1 56 ? 4.172 34.065 20.935 1.00 25.92 35 LYS B CA 1
ATOM 1616 C C . LYS B 1 56 ? 4.452 33.042 19.829 1.00 26.47 35 LYS B C 1
ATOM 1617 O O . LYS B 1 56 ? 3.691 32.928 18.865 1.00 26.53 35 LYS B O 1
ATOM 1623 N N . MET B 1 57 ? 5.532 32.285 19.986 1.00 32.10 36 MET B N 1
ATOM 1624 C CA . MET B 1 57 ? 5.877 31.213 19.053 1.00 32.65 36 MET B CA 1
ATOM 1625 C C . MET B 1 57 ? 4.929 30.035 19.312 1.00 31.50 36 MET B C 1
ATOM 1626 O O . MET B 1 57 ? 4.906 29.507 20.425 1.00 32.87 36 MET B O 1
ATOM 1631 N N . VAL B 1 58 ? 4.146 29.630 18.323 1.00 29.85 37 VAL B N 1
ATOM 1632 C CA . VAL B 1 58 ? 3.186 28.511 18.536 1.00 30.93 37 VAL B CA 1
ATOM 1633 C C . VAL B 1 58 ? 3.383 27.293 17.609 1.00 30.63 37 VAL B C 1
ATOM 1634 O O . VAL B 1 58 ? 2.567 26.355 17.610 1.00 30.95 37 VAL B O 1
ATOM 1638 N N . ALA B 1 59 ? 4.471 27.323 16.836 1.00 30.25 38 ALA B N 1
ATOM 1639 C CA . ALA B 1 59 ? 4.862 26.239 15.923 1.00 30.22 38 ALA B CA 1
ATOM 1640 C C . ALA B 1 59 ? 6.248 26.549 15.372 1.00 30.11 38 ALA B C 1
ATOM 1641 O O . ALA B 1 59 ? 6.601 27.728 15.174 1.00 28.54 38 ALA B O 1
ATOM 1643 N N . ALA B 1 60 ? 7.029 25.494 15.139 1.00 29.10 39 ALA B N 1
ATOM 1644 C CA . ALA B 1 60 ? 8.337 25.630 14.512 1.00 28.14 39 ALA B CA 1
ATOM 1645 C C . ALA B 1 60 ? 8.779 24.317 13.876 1.00 28.56 39 ALA B C 1
ATOM 1646 O O . ALA B 1 60 ? 8.585 23.237 14.446 1.00 28.23 39 ALA B O 1
ATOM 1648 N N . LYS B 1 61 ? 9.333 24.411 12.672 1.00 27.71 40 LYS B N 1
ATOM 1649 C CA . LYS B 1 61 ? 10.061 23.291 12.097 1.00 28.66 40 LYS B CA 1
ATOM 1650 C C . LYS B 1 61 ? 11.163 23.743 11.165 1.00 29.63 40 LYS B C 1
ATOM 1651 O O . LYS B 1 61 ? 11.085 24.822 10.545 1.00 28.89 40 LYS B O 1
ATOM 1657 N N . MET B 1 62 ? 12.193 22.904 11.071 1.00 29.02 41 MET B N 1
ATOM 1658 C CA . MET B 1 62 ? 13.268 23.153 10.144 1.00 29.79 41 MET B CA 1
ATOM 1659 C C . MET B 1 62 ? 13.192 22.099 9.045 1.00 29.66 41 MET B C 1
ATOM 1660 O O . MET B 1 62 ? 12.958 20.929 9.326 1.00 30.64 41 MET B O 1
ATOM 1665 N N . LEU B 1 63 ? 13.379 22.502 7.795 1.00 29.53 42 LEU B N 1
ATOM 1666 C CA . LEU B 1 63 ? 13.397 21.534 6.718 1.00 31.06 42 LEU B CA 1
ATOM 1667 C C . LEU B 1 63 ? 14.150 22.025 5.477 1.00 31.40 42 LEU B C 1
ATOM 1668 O O . LEU B 1 63 ? 14.395 23.225 5.330 1.00 31.34 42 LEU B O 1
ATOM 1673 N N . ILE B 1 64 ? 14.579 21.078 4.638 1.00 30.44 43 ILE B N 1
ATOM 1674 C CA . ILE B 1 64 ? 15.081 21.372 3.289 1.00 29.93 43 ILE B CA 1
ATOM 1675 C C . ILE B 1 64 ? 13.817 21.375 2.437 1.00 29.65 43 ILE B C 1
ATOM 1676 O O . ILE B 1 64 ? 13.085 20.398 2.403 1.00 30.42 43 ILE B O 1
ATOM 1681 N N . VAL B 1 65 ? 13.546 22.491 1.786 1.00 28.91 44 VAL B N 1
ATOM 1682 C CA . VAL B 1 65 ? 12.321 22.665 1.012 1.00 28.68 44 VAL B CA 1
ATOM 1683 C C . VAL B 1 65 ? 12.499 22.027 -0.355 1.00 30.78 44 VAL B C 1
ATOM 1684 O O . VAL B 1 65 ? 13.391 22.408 -1.122 1.00 29.74 44 VAL B O 1
ATOM 1688 N N . ASP B 1 66 ? 11.661 21.065 -0.698 1.00 32.89 45 ASP B N 1
ATOM 1689 C CA . ASP B 1 66 ? 11.744 20.590 -2.072 1.00 35.90 45 ASP B CA 1
ATOM 1690 C C . ASP B 1 66 ? 10.845 21.426 -3.000 1.00 33.59 45 ASP B C 1
ATOM 1691 O O . ASP B 1 66 ? 10.037 22.244 -2.540 1.00 32.56 45 ASP B O 1
ATOM 1696 N N . GLU B 1 67 ? 11.018 21.207 -4.300 1.00 31.01 46 GLU B N 1
ATOM 1697 C CA . GLU B 1 67 ? 10.391 21.989 -5.364 1.00 30.77 46 GLU B CA 1
ATOM 1698 C C . GLU B 1 67 ? 8.873 22.180 -5.226 1.00 28.52 46 GLU B C 1
ATOM 1699 O O . GLU B 1 67 ? 8.375 23.296 -5.359 1.00 27.34 46 GLU B O 1
ATOM 1705 N N . SER B 1 68 ? 8.139 21.102 -4.967 1.00 27.79 47 SER B N 1
ATOM 1706 C CA . SER B 1 68 ? 6.684 21.214 -4.912 1.00 26.60 47 SER B CA 1
ATOM 1707 C C . SER B 1 68 ? 6.231 22.022 -3.706 1.00 26.18 47 SER B C 1
ATOM 1708 O O . SER B 1 68 ? 5.247 22.743 -3.774 1.00 27.24 47 SER B O 1
ATOM 1711 N N . LEU B 1 69 ? 6.960 21.926 -2.603 1.00 26.07 48 LEU B N 1
ATOM 1712 C CA . LEU B 1 69 ? 6.631 22.737 -1.451 1.00 25.86 48 LEU B CA 1
ATOM 1713 C C . LEU B 1 69 ? 6.866 24.218 -1.761 1.00 25.57 48 LEU B C 1
ATOM 1714 O O . LEU B 1 69 ? 6.004 25.056 -1.482 1.00 25.44 48 LEU B O 1
ATOM 1719 N N . ALA B 1 70 ? 8.019 24.525 -2.354 1.00 26.32 49 ALA B N 1
ATOM 1720 C CA . ALA B 1 70 ? 8.358 25.900 -2.735 1.00 26.56 49 ALA B CA 1
ATOM 1721 C C . ALA B 1 70 ? 7.283 26.502 -3.635 1.00 27.30 49 ALA B C 1
ATOM 1722 O O . ALA B 1 70 ? 6.878 27.655 -3.440 1.00 26.54 49 ALA B O 1
ATOM 1724 N N . LYS B 1 71 ? 6.826 25.710 -4.609 1.00 27.22 50 LYS B N 1
ATOM 1725 C CA . LYS B 1 71 ? 5.801 26.144 -5.571 1.00 27.60 50 LYS B CA 1
ATOM 1726 C C . LYS B 1 71 ? 4.377 26.155 -4.975 1.00 27.85 50 LYS B C 1
ATOM 1727 O O . LYS B 1 71 ? 3.446 26.619 -5.619 1.00 28.25 50 LYS B O 1
ATOM 1733 N N . LYS B 1 72 ? 4.222 25.624 -3.764 1.00 26.99 51 LYS B N 1
ATOM 1734 C CA . LYS B 1 72 ? 2.969 25.724 -3.014 1.00 29.23 51 LYS B CA 1
ATOM 1735 C C . LYS B 1 72 ? 2.988 27.016 -2.197 1.00 28.37 51 LYS B C 1
ATOM 1736 O O . LYS B 1 72 ? 2.017 27.767 -2.177 1.00 28.66 51 LYS B O 1
ATOM 1742 N N . HIS B 1 73 ? 4.099 27.253 -1.501 1.00 27.37 52 HIS B N 1
ATOM 1743 C CA . HIS B 1 73 ? 4.258 28.468 -0.749 1.00 27.12 52 HIS B CA 1
ATOM 1744 C C . HIS B 1 73 ? 4.188 29.687 -1.619 1.00 28.17 52 HIS B C 1
ATOM 1745 O O . HIS B 1 73 ? 3.427 30.599 -1.326 1.00 27.90 52 HIS B O 1
ATOM 1752 N N . TYR B 1 74 ? 4.993 29.702 -2.686 1.00 28.17 53 TYR B N 1
ATOM 1753 C CA . TYR B 1 74 ? 4.987 30.768 -3.687 1.00 28.34 53 TYR B CA 1
ATOM 1754 C C . TYR B 1 74 ? 4.224 30.308 -4.934 1.00 28.84 53 TYR B C 1
ATOM 1755 O O . TYR B 1 74 ? 4.807 29.696 -5.823 1.00 28.49 53 TYR B O 1
ATOM 1764 N N . LEU B 1 75 ? 2.923 30.603 -4.978 1.00 29.72 54 LEU B N 1
ATOM 1765 C CA . LEU B 1 75 ? 2.038 30.175 -6.064 1.00 30.54 54 LEU B CA 1
ATOM 1766 C C . LEU B 1 75 ? 2.340 30.924 -7.338 1.00 31.60 54 LEU B C 1
ATOM 1767 O O . LEU B 1 75 ? 2.433 32.165 -7.344 1.00 31.49 54 LEU B O 1
ATOM 1772 N N . TYR B 1 76 ? 2.496 30.171 -8.419 1.00 31.37 55 TYR B N 1
ATOM 1773 C CA . TYR B 1 76 ? 2.823 30.767 -9.701 1.00 33.68 55 TYR B CA 1
ATOM 1774 C C . TYR B 1 76 ? 1.911 31.948 -10.001 1.00 35.10 55 TYR B C 1
ATOM 1775 O O . TYR B 1 76 ? 2.400 33.025 -10.363 1.00 36.38 55 TYR B O 1
ATOM 1784 N N . ASP B 1 77 ? 0.598 31.759 -9.873 1.00 37.42 56 ASP B N 1
ATOM 1785 C CA . ASP B 1 77 ? -0.334 32.830 -10.276 1.00 38.05 56 ASP B CA 1
ATOM 1786 C C . ASP B 1 77 ? -0.226 34.081 -9.381 1.00 36.83 56 ASP B C 1
ATOM 1787 O O . ASP B 1 77 ? -0.319 35.187 -9.895 1.00 36.10 56 ASP B O 1
ATOM 1792 N N . ASP B 1 78 ? -0.017 33.915 -8.071 1.00 36.19 57 ASP B N 1
ATOM 1793 C CA . ASP B 1 78 ? 0.078 35.072 -7.167 1.00 37.29 57 ASP B CA 1
ATOM 1794 C C . ASP B 1 78 ? 1.302 35.897 -7.495 1.00 37.67 57 ASP B C 1
ATOM 1795 O O . ASP B 1 78 ? 1.250 37.133 -7.536 1.00 37.87 57 ASP B O 1
ATOM 1800 N N . ILE B 1 79 ? 2.415 35.205 -7.714 1.00 37.14 58 ILE B N 1
ATOM 1801 C CA . ILE B 1 79 ? 3.691 35.868 -7.925 1.00 37.09 58 ILE B CA 1
ATOM 1802 C C . ILE B 1 79 ? 3.782 36.524 -9.305 1.00 38.10 58 ILE B C 1
ATOM 1803 O O . ILE B 1 79 ? 4.325 37.620 -9.434 1.00 37.75 58 ILE B O 1
ATOM 1808 N N . VAL B 1 80 ? 3.284 35.853 -10.335 1.00 37.92 59 VAL B N 1
ATOM 1809 C CA . VAL B 1 80 ? 3.317 36.438 -11.672 1.00 39.77 59 VAL B CA 1
ATOM 1810 C C . VAL B 1 80 ? 2.449 37.703 -11.680 1.00 42.11 59 VAL B C 1
ATOM 1811 O O . VAL B 1 80 ? 2.871 38.751 -12.169 1.00 43.21 59 VAL B O 1
ATOM 1815 N N . PHE B 1 81 ? 1.249 37.586 -11.113 1.00 42.69 60 PHE B N 1
ATOM 1816 C CA . PHE B 1 81 ? 0.310 38.697 -10.943 1.00 45.53 60 PHE B CA 1
ATOM 1817 C C . PHE B 1 81 ? 0.905 39.889 -10.189 1.00 46.38 60 PHE B C 1
ATOM 1818 O O . PHE B 1 81 ? 1.004 40.973 -10.749 1.00 49.31 60 PHE B O 1
ATOM 1826 N N . ARG B 1 82 ? 1.303 39.689 -8.929 1.00 46.42 61 ARG B N 1
ATOM 1827 C CA . ARG B 1 82 ? 1.911 40.767 -8.118 1.00 48.95 61 ARG B CA 1
ATOM 1828 C C . ARG B 1 82 ? 3.304 41.228 -8.619 1.00 48.64 61 ARG B C 1
ATOM 1829 O O . ARG B 1 82 ? 3.732 42.349 -8.331 1.00 51.46 61 ARG B O 1
ATOM 1837 N N . HIS B 1 83 ? 4.003 40.382 -9.378 1.00 45.92 62 HIS B N 1
ATOM 1838 C CA . HIS B 1 83 ? 5.356 40.711 -9.858 1.00 45.17 62 HIS B CA 1
ATOM 1839 C C . HIS B 1 83 ? 5.583 40.289 -11.273 1.00 44.87 62 HIS B C 1
ATOM 1840 O O . HIS B 1 83 ? 5.123 40.965 -12.181 1.00 48.03 62 HIS B O 1
ATOM 1847 N N . SER B 1 84 ? 6.288 39.181 -11.487 1.00 44.34 63 SER B N 1
ATOM 1848 C CA . SER B 1 84 ? 6.511 38.644 -12.841 1.00 44.21 63 SER B CA 1
ATOM 1849 C C . SER B 1 84 ? 6.905 37.161 -12.810 1.00 43.54 63 SER B C 1
ATOM 1850 O O . SER B 1 84 ? 7.091 36.579 -11.725 1.00 43.35 63 SER B O 1
ATOM 1853 N N . GLU B 1 85 ? 7.035 36.557 -13.991 1.00 43.18 64 GLU B N 1
ATOM 1854 C CA . GLU B 1 85 ? 7.461 35.162 -14.096 1.00 42.68 64 GLU B CA 1
ATOM 1855 C C . GLU B 1 85 ? 8.920 34.955 -13.696 1.00 42.92 64 GLU B C 1
ATOM 1856 O O . GLU B 1 85 ? 9.240 33.997 -12.982 1.00 42.69 64 GLU B O 1
ATOM 1862 N N . ALA B 1 86 ? 9.792 35.847 -14.163 1.00 43.06 65 ALA B N 1
ATOM 1863 C CA . ALA B 1 86 ? 11.208 35.816 -13.823 1.00 43.00 65 ALA B CA 1
ATOM 1864 C C . ALA B 1 86 ? 11.431 35.891 -12.299 1.00 40.80 65 ALA B C 1
ATOM 1865 O O . ALA B 1 86 ? 12.302 35.202 -11.766 1.00 39.55 65 ALA B O 1
ATOM 1867 N N . VAL B 1 87 ? 10.634 36.719 -11.614 1.00 39.24 66 VAL B N 1
ATOM 1868 C CA . VAL B 1 87 ? 10.671 36.819 -10.145 1.00 37.00 66 VAL B CA 1
ATOM 1869 C C . VAL B 1 87 ? 10.272 35.493 -9.486 1.00 34.42 66 VAL B C 1
ATOM 1870 O O . VAL B 1 87 ? 10.908 35.049 -8.526 1.00 34.43 66 VAL B O 1
ATOM 1874 N N . TRP B 1 88 ? 9.232 34.869 -10.020 1.00 32.83 67 TRP B N 1
ATOM 1875 C CA . TRP B 1 88 ? 8.782 33.578 -9.530 1.00 32.50 67 TRP B CA 1
ATOM 1876 C C . TRP B 1 88 ? 9.879 32.564 -9.654 1.00 32.57 67 TRP B C 1
ATOM 1877 O O . TRP B 1 88 ? 10.232 31.913 -8.676 1.00 32.32 67 TRP B O 1
ATOM 1888 N N . ASN B 1 89 ? 10.454 32.452 -10.841 1.00 33.61 68 ASN B N 1
ATOM 1889 C CA . ASN B 1 89 ? 11.520 31.499 -11.077 1.00 35.12 68 ASN B CA 1
ATOM 1890 C C . ASN B 1 89 ? 12.679 31.672 -10.110 1.00 35.22 68 ASN B C 1
ATOM 1891 O O . ASN B 1 89 ? 13.173 30.691 -9.539 1.00 34.03 68 ASN B O 1
ATOM 1896 N N . SER B 1 90 ? 13.094 32.920 -9.891 1.00 35.24 69 SER B N 1
ATOM 1897 C CA . SER B 1 90 ? 14.210 33.159 -8.993 1.00 36.73 69 SER B CA 1
ATOM 1898 C C . SER B 1 90 ? 13.844 32.923 -7.505 1.00 34.01 69 SER B C 1
ATOM 1899 O O . SER B 1 90 ? 14.690 32.499 -6.731 1.00 33.26 69 SER B O 1
ATOM 1902 N N . LEU B 1 91 ? 12.587 33.159 -7.118 1.00 33.41 70 LEU B N 1
ATOM 1903 C CA . LEU B 1 91 ? 12.130 32.758 -5.766 1.00 31.29 70 LEU B CA 1
ATOM 1904 C C . LEU B 1 91 ? 12.213 31.230 -5.596 1.00 30.31 70 LEU B C 1
ATOM 1905 O O . LEU B 1 91 ? 12.739 30.737 -4.586 1.00 30.92 70 LEU B O 1
ATOM 1910 N N . ILE B 1 92 ? 11.724 30.487 -6.588 1.00 29.03 71 ILE B N 1
ATOM 1911 C CA . ILE B 1 92 ? 11.769 29.017 -6.538 1.00 29.60 71 ILE B CA 1
ATOM 1912 C C . ILE B 1 92 ? 13.215 28.527 -6.417 1.00 30.22 71 ILE B C 1
ATOM 1913 O O . ILE B 1 92 ? 13.518 27.699 -5.536 1.00 31.02 71 ILE B O 1
ATOM 1918 N N . LYS B 1 93 ? 14.101 29.052 -7.273 1.00 30.63 72 LYS B N 1
ATOM 1919 C CA . LYS B 1 93 ? 15.533 28.725 -7.230 1.00 31.26 72 LYS B CA 1
ATOM 1920 C C . LYS B 1 93 ? 16.119 28.964 -5.838 1.00 30.37 72 LYS B C 1
ATOM 1921 O O . LYS B 1 93 ? 16.710 28.067 -5.271 1.00 31.78 72 LYS B O 1
ATOM 1923 N N . PHE B 1 94 ? 15.915 30.151 -5.276 1.00 29.43 73 PHE B N 1
ATOM 1924 C CA . PHE B 1 94 ? 16.416 30.511 -3.936 1.00 29.07 73 PHE B CA 1
ATOM 1925 C C . PHE B 1 94 ? 15.976 29.532 -2.835 1.00 28.74 73 PHE B C 1
ATOM 1926 O O . PHE B 1 94 ? 16.799 29.058 -2.041 1.00 29.24 73 PHE B O 1
ATOM 1934 N N . ILE B 1 95 ? 14.687 29.201 -2.820 1.00 28.72 74 ILE B N 1
ATOM 1935 C CA . ILE B 1 95 ? 14.092 28.376 -1.766 1.00 29.68 74 ILE B CA 1
ATOM 1936 C C . ILE B 1 95 ? 14.307 26.860 -1.927 1.00 29.87 74 ILE B C 1
ATOM 1937 O O . ILE B 1 95 ? 14.644 26.177 -0.954 1.00 29.46 74 ILE B O 1
ATOM 1942 N N . SER B 1 96 ? 14.083 26.347 -3.140 1.00 30.98 75 SER B N 1
ATOM 1943 C CA . SER B 1 96 ? 14.100 24.896 -3.417 1.00 32.29 75 SER B CA 1
ATOM 1944 C C . SER B 1 96 ? 15.428 24.304 -3.079 1.00 32.68 75 SER B C 1
ATOM 1945 O O . SER B 1 96 ? 16.449 24.900 -3.399 1.00 32.46 75 SER B O 1
ATOM 1948 N N . ASN B 1 97 ? 15.394 23.119 -2.466 1.00 33.72 76 ASN B N 1
ATOM 1949 C CA . ASN B 1 97 ? 16.566 22.359 -2.059 1.00 35.42 76 ASN B CA 1
ATOM 1950 C C . ASN B 1 97 ? 17.459 23.088 -1.058 1.00 33.62 76 ASN B C 1
ATOM 1951 O O . ASN B 1 97 ? 18.629 22.763 -0.919 1.00 33.06 76 ASN B O 1
ATOM 1956 N N . SER B 1 98 ? 16.901 24.070 -0.354 1.00 32.50 77 SER B N 1
ATOM 1957 C CA . SER B 1 98 ? 17.678 24.811 0.655 1.00 31.30 77 SER B CA 1
ATOM 1958 C C . SER B 1 98 ? 17.017 24.767 2.033 1.00 30.79 77 SER B C 1
ATOM 1959 O O . SER B 1 98 ? 15.831 24.489 2.126 1.00 31.60 77 SER B O 1
ATOM 1962 N N . PRO B 1 99 ? 17.782 25.036 3.110 1.00 23.58 78 PRO B N 1
ATOM 1963 C CA . PRO B 1 99 ? 17.213 24.953 4.461 1.00 23.95 78 PRO B CA 1
ATOM 1964 C C . PRO B 1 99 ? 16.430 26.204 4.878 1.00 23.70 78 PRO B C 1
ATOM 1965 O O . PRO B 1 99 ? 16.865 27.332 4.620 1.00 25.39 78 PRO B O 1
ATOM 1969 N N . VAL B 1 100 ? 15.271 26.009 5.486 1.00 22.97 79 VAL B N 1
ATOM 1970 C CA . VAL B 1 100 ? 14.525 27.117 6.068 1.00 23.01 79 VAL B CA 1
ATOM 1971 C C . VAL B 1 100 ? 14.161 26.742 7.501 1.00 24.28 79 VAL B C 1
ATOM 1972 O O . VAL B 1 100 ? 14.097 25.555 7.855 1.00 24.85 79 VAL B O 1
ATOM 1976 N N . PHE B 1 101 ? 13.921 27.756 8.325 1.00 23.76 80 PHE B N 1
ATOM 1977 C CA . PHE B 1 101 ? 13.350 27.532 9.633 1.00 23.57 80 PHE B CA 1
ATOM 1978 C C . PHE B 1 101 ? 12.014 28.251 9.615 1.00 23.78 80 PHE B C 1
ATOM 1979 O O . PHE B 1 101 ? 11.951 29.486 9.539 1.00 24.39 80 PHE B O 1
ATOM 1987 N N . THR B 1 102 ? 10.945 27.473 9.668 1.00 24.48 81 THR B N 1
ATOM 1988 C CA . THR B 1 102 ? 9.587 27.991 9.577 1.00 25.65 81 THR B CA 1
ATOM 1989 C C . THR B 1 102 ? 8.883 27.967 10.918 1.00 26.30 81 THR B C 1
ATOM 1990 O O . THR B 1 102 ? 9.004 27.000 11.670 1.00 27.63 81 THR B O 1
ATOM 1994 N N . PHE B 1 103 ? 8.135 29.032 11.206 1.00 25.67 82 PHE B N 1
ATOM 1995 C CA . PHE B 1 103 ? 7.408 29.126 12.456 1.00 25.87 82 PHE B CA 1
ATOM 1996 C C . PHE B 1 103 ? 6.139 29.936 12.333 1.00 26.18 82 PHE B C 1
ATOM 1997 O O . PHE B 1 103 ? 5.966 30.718 11.379 1.00 26.44 82 PHE B O 1
ATOM 2005 N N . VAL B 1 104 ? 5.248 29.729 13.300 1.00 26.54 83 VAL B N 1
ATOM 2006 C CA . VAL B 1 104 ? 4.025 30.488 13.391 1.00 26.86 83 VAL B CA 1
ATOM 2007 C C . VAL B 1 104 ? 4.073 31.361 14.635 1.00 28.52 83 VAL B C 1
ATOM 2008 O O . VAL B 1 104 ? 4.445 30.903 15.726 1.00 27.31 83 VAL B O 1
ATOM 2012 N N . VAL B 1 105 ? 3.693 32.625 14.455 1.00 29.82 84 VAL B N 1
ATOM 2013 C CA . VAL B 1 105 ? 3.610 33.591 15.546 1.00 30.19 84 VAL B CA 1
ATOM 2014 C C . VAL B 1 105 ? 2.154 33.943 15.820 1.00 29.97 84 VAL B C 1
ATOM 2015 O O . VAL B 1 105 ? 1.399 34.205 14.895 1.00 28.90 84 VAL B O 1
ATOM 2019 N N . GLU B 1 106 ? 1.776 33.996 17.094 1.00 30.35 85 GLU B N 1
ATOM 2020 C CA . GLU B 1 106 ? 0.408 34.378 17.482 1.00 30.10 85 GLU B CA 1
ATOM 2021 C C . GLU B 1 106 ? 0.376 35.657 18.323 1.00 29.08 85 GLU B C 1
ATOM 2022 O O . GLU B 1 106 ? 1.224 35.860 19.187 1.00 27.85 85 GLU B O 1
ATOM 2028 N N . GLY B 1 107 ? -0.602 36.517 18.058 1.00 29.62 86 GLY B N 1
ATOM 2029 C CA . GLY B 1 107 ? -0.849 37.666 18.919 1.00 28.78 86 GLY B CA 1
ATOM 2030 C C . GLY B 1 107 ? -1.953 38.577 18.416 1.00 30.20 86 GLY B C 1
ATOM 2031 O O . GLY B 1 107 ? -2.538 38.354 17.337 1.00 30.78 86 GLY B O 1
ATOM 2032 N N . VAL B 1 108 ? -2.219 39.618 19.202 1.00 28.99 87 VAL B N 1
ATOM 2033 C CA . VAL B 1 108 ? -3.093 40.714 18.803 1.00 28.91 87 VAL B CA 1
ATOM 2034 C C . VAL B 1 108 ? -2.636 41.352 17.486 1.00 28.20 87 VAL B C 1
ATOM 2035 O O . VAL B 1 108 ? -1.562 41.931 17.411 1.00 27.17 87 VAL B O 1
ATOM 2039 N N . GLU B 1 109 ? -3.461 41.218 16.450 1.00 29.38 88 GLU B N 1
ATOM 2040 C CA . GLU B 1 109 ? -3.180 41.785 15.133 1.00 29.74 88 GLU B CA 1
ATOM 2041 C C . GLU B 1 109 ? -1.742 41.442 14.670 1.00 29.56 88 GLU B C 1
ATOM 2042 O O . GLU B 1 109 ? -1.027 42.287 14.114 1.00 29.47 88 GLU B O 1
ATOM 2048 N N . SER B 1 110 ? -1.340 40.188 14.884 1.00 29.16 89 SER B N 1
ATOM 2049 C CA . SER B 1 110 ? 0.064 39.802 14.717 1.00 28.79 89 SER B CA 1
ATOM 2050 C C . SER B 1 110 ? 0.522 39.955 13.275 1.00 29.54 89 SER B C 1
ATOM 2051 O O . SER B 1 110 ? 1.709 40.216 13.013 1.00 29.32 89 SER B O 1
ATOM 2054 N N . ILE B 1 111 ? -0.411 39.806 12.338 1.00 29.94 90 ILE B N 1
ATOM 2055 C CA . ILE B 1 111 ? -0.039 39.839 10.932 1.00 30.69 90 ILE B CA 1
ATOM 2056 C C . ILE B 1 111 ? 0.591 41.191 10.587 1.00 30.30 90 ILE B C 1
ATOM 2057 O O . ILE B 1 111 ? 1.735 41.234 10.137 1.00 30.14 90 ILE B O 1
ATOM 2062 N N . GLU B 1 112 ? -0.132 42.277 10.848 1.00 30.24 91 GLU B N 1
ATOM 2063 C CA . GLU B 1 112 ? 0.393 43.629 10.632 1.00 30.00 91 GLU B CA 1
ATOM 2064 C C . GLU B 1 112 ? 1.650 43.901 11.472 1.00 28.59 91 GLU B C 1
ATOM 2065 O O . GLU B 1 112 ? 2.605 44.521 10.978 1.00 28.10 91 GLU B O 1
ATOM 2071 N N . VAL B 1 113 ? 1.654 43.453 12.732 1.00 27.30 92 VAL B N 1
ATOM 2072 C CA . VAL B 1 113 ? 2.817 43.701 13.618 1.00 27.48 92 VAL B CA 1
ATOM 2073 C C . VAL B 1 113 ? 4.113 43.000 13.145 1.00 26.94 92 VAL B C 1
ATOM 2074 O O . VAL B 1 113 ? 5.183 43.611 13.146 1.00 27.18 92 VAL B O 1
ATOM 2078 N N . VAL B 1 114 ? 4.009 41.732 12.746 1.00 27.45 93 VAL B N 1
ATOM 2079 C CA . VAL B 1 114 ? 5.150 41.000 12.196 1.00 26.71 93 VAL B CA 1
ATOM 2080 C C . VAL B 1 114 ? 5.693 41.699 10.949 1.00 28.61 93 VAL B C 1
ATOM 2081 O O . VAL B 1 114 ? 6.921 41.866 10.828 1.00 28.25 93 VAL B O 1
ATOM 2085 N N . ARG B 1 115 ? 4.796 42.116 10.040 1.00 29.05 94 ARG B N 1
ATOM 2086 C CA . ARG B 1 115 ? 5.208 42.897 8.856 1.00 30.73 94 ARG B CA 1
ATOM 2087 C C . ARG B 1 115 ? 6.015 44.129 9.260 1.00 29.71 94 ARG B C 1
ATOM 2088 O O . ARG B 1 115 ? 7.111 44.346 8.736 1.00 30.41 94 ARG B O 1
ATOM 2096 N N . LYS B 1 116 ? 5.484 44.923 10.187 1.00 28.58 95 LYS B N 1
ATOM 2097 C CA . LYS B 1 116 ? 6.209 46.085 10.731 1.00 28.24 95 LYS B CA 1
ATOM 2098 C C . LYS B 1 116 ? 7.619 45.705 11.213 1.00 27.33 95 LYS B C 1
ATOM 2099 O O . LYS B 1 116 ? 8.577 46.402 10.904 1.00 27.39 95 LYS B O 1
ATOM 2105 N N . LEU B 1 117 ? 7.760 44.575 11.912 1.00 28.19 96 LEU B N 1
ATOM 2106 C CA . LEU B 1 117 ? 9.069 44.187 12.472 1.00 26.95 96 LEU B CA 1
ATOM 2107 C C . LEU B 1 117 ? 10.046 43.714 11.413 1.00 25.92 96 LEU B C 1
ATOM 2108 O O . LEU B 1 117 ? 11.257 43.848 11.575 1.00 25.59 96 LEU B O 1
ATOM 2113 N N . CYS B 1 118 ? 9.519 43.145 10.337 1.00 26.36 97 CYS B N 1
ATOM 2114 C CA . CYS B 1 118 ? 10.352 42.678 9.237 1.00 26.42 97 CYS B CA 1
ATOM 2115 C C . CYS B 1 118 ? 10.981 43.822 8.436 1.00 26.74 97 CYS B C 1
ATOM 2116 O O . CYS B 1 118 ? 12.153 43.740 8.052 1.00 26.87 97 CYS B O 1
ATOM 2119 N N . GLY B 1 119 ? 10.198 44.872 8.185 1.00 27.91 98 GLY B N 1
ATOM 2120 C CA . GLY B 1 119 ? 10.613 45.998 7.324 1.00 28.90 98 GLY B CA 1
ATOM 2121 C C . GLY B 1 119 ? 10.302 45.720 5.862 1.00 30.11 98 GLY B C 1
ATOM 2122 O O . GLY B 1 119 ? 9.909 44.603 5.508 1.00 30.01 98 GLY B O 1
ATOM 2123 N N . ALA B 1 120 ? 10.452 46.743 5.020 1.00 30.55 99 ALA B N 1
ATOM 2124 C CA . ALA B 1 120 ? 10.239 46.647 3.569 1.00 30.34 99 ALA B CA 1
ATOM 2125 C C . ALA B 1 120 ? 10.924 45.436 2.922 1.00 29.90 99 ALA B C 1
ATOM 2126 O O . ALA B 1 120 ? 12.040 45.039 3.323 1.00 29.77 99 ALA B O 1
ATOM 2128 N N . THR B 1 121 ? 10.277 44.876 1.903 1.00 29.75 100 THR B N 1
ATOM 2129 C CA . THR B 1 121 ? 10.842 43.761 1.125 1.00 29.96 100 THR B CA 1
ATOM 2130 C C . THR B 1 121 ? 12.308 44.004 0.716 1.00 28.86 100 THR B C 1
ATOM 2131 O O . THR B 1 121 ? 13.142 43.106 0.820 1.00 27.50 100 THR B O 1
ATOM 2135 N N . GLU B 1 122 ? 12.603 45.208 0.233 1.00 29.13 101 GLU B N 1
ATOM 2136 C CA . GLU B 1 122 ? 13.925 45.517 -0.267 1.00 29.97 101 GLU B CA 1
ATOM 2137 C C . GLU B 1 122 ? 14.841 45.935 0.879 1.00 29.69 101 GLU B C 1
ATOM 2138 O O . GLU B 1 122 ? 14.603 46.960 1.536 1.00 28.71 101 GLU B O 1
ATOM 2144 N N . PRO B 1 123 ? 15.896 45.132 1.127 1.00 29.71 102 PRO B N 1
ATOM 2145 C CA . PRO B 1 123 ? 16.849 45.398 2.211 1.00 28.98 102 PRO B CA 1
ATOM 2146 C C . PRO B 1 123 ? 17.486 46.810 2.131 1.00 29.42 102 PRO B C 1
ATOM 2147 O O . PRO B 1 123 ? 17.688 47.451 3.182 1.00 29.61 102 PRO B O 1
ATOM 2151 N N . LYS B 1 124 ? 17.786 47.281 0.915 1.00 28.19 103 LYS B N 1
ATOM 2152 C CA . LYS B 1 124 ? 18.333 48.621 0.712 1.00 28.76 103 LYS B CA 1
ATOM 2153 C C . LYS B 1 124 ? 17.513 49.716 1.394 1.00 29.58 103 LYS B C 1
ATOM 2154 O O . LYS B 1 124 ? 18.082 50.562 2.070 1.00 29.42 103 LYS B O 1
ATOM 2160 N N . LEU B 1 125 ? 16.190 49.677 1.235 1.00 29.88 104 LEU B N 1
ATOM 2161 C CA . LEU B 1 125 ? 15.299 50.675 1.840 1.00 30.43 104 LEU B CA 1
ATOM 2162 C C . LEU B 1 125 ? 14.713 50.306 3.209 1.00 30.19 104 LEU B C 1
ATOM 2163 O O . LEU B 1 125 ? 14.222 51.178 3.920 1.00 32.94 104 LEU B O 1
ATOM 2168 N N . ALA B 1 126 ? 14.762 49.036 3.592 1.00 28.66 105 ALA B N 1
ATOM 2169 C CA . ALA B 1 126 ? 14.267 48.622 4.907 1.00 28.41 105 ALA B CA 1
ATOM 2170 C C . ALA B 1 126 ? 14.913 49.444 6.021 1.00 29.72 105 ALA B C 1
ATOM 2171 O O . ALA B 1 126 ? 16.145 49.575 6.081 1.00 29.03 105 ALA B O 1
ATOM 2173 N N . ILE B 1 127 ? 14.060 49.987 6.887 1.00 30.56 106 ILE B N 1
ATOM 2174 C CA . ILE B 1 127 ? 14.432 50.940 7.934 1.00 32.08 106 ILE B CA 1
ATOM 2175 C C . ILE B 1 127 ? 15.245 50.284 9.045 1.00 32.11 106 ILE B C 1
ATOM 2176 O O . ILE B 1 127 ? 14.955 49.151 9.426 1.00 32.61 106 ILE B O 1
ATOM 2181 N N . PRO B 1 128 ? 16.302 50.972 9.531 1.00 32.76 107 PRO B N 1
ATOM 2182 C CA . PRO B 1 128 ? 17.067 50.440 10.648 1.00 32.27 107 PRO B CA 1
ATOM 2183 C C . PRO B 1 128 ? 16.151 50.204 11.841 1.00 32.11 107 PRO B C 1
ATOM 2184 O O . PRO B 1 128 ? 15.212 50.983 12.050 1.00 34.00 107 PRO B O 1
ATOM 2188 N N . GLY B 1 129 ? 16.391 49.129 12.593 1.00 29.61 108 GLY B N 1
ATOM 2189 C CA . GLY B 1 129 ? 15.463 48.734 13.663 1.00 28.62 108 GLY B CA 1
ATOM 2190 C C . GLY B 1 129 ? 14.585 47.528 13.318 1.00 28.18 108 GLY B C 1
ATOM 2191 O O . GLY B 1 129 ? 14.156 46.794 14.206 1.00 27.59 108 GLY B O 1
ATOM 2192 N N . THR B 1 130 ? 14.299 47.341 12.031 1.00 27.30 109 THR B N 1
ATOM 2193 C CA . THR B 1 130 ? 13.586 46.156 11.557 1.00 27.61 109 THR B CA 1
ATOM 2194 C C . THR B 1 130 ? 14.582 45.021 11.281 1.00 27.34 109 THR B C 1
ATOM 2195 O O . THR B 1 130 ? 15.791 45.246 11.188 1.00 27.84 109 THR B O 1
ATOM 2199 N N . ILE B 1 131 ? 14.077 43.807 11.108 1.00 27.58 110 ILE B N 1
ATOM 2200 C CA . ILE B 1 131 ? 14.939 42.667 10.814 1.00 26.88 110 ILE B CA 1
ATOM 2201 C C . ILE B 1 131 ? 15.713 42.866 9.502 1.00 27.60 110 ILE B C 1
ATOM 2202 O O . ILE B 1 131 ? 16.938 42.713 9.470 1.00 27.82 110 ILE B O 1
ATOM 2207 N N . ARG B 1 132 ? 15.007 43.224 8.435 1.00 26.65 111 ARG B N 1
ATOM 2208 C CA . ARG B 1 132 ? 15.658 43.441 7.145 1.00 27.38 111 ARG B CA 1
ATOM 2209 C C . ARG B 1 132 ? 16.629 44.609 7.143 1.00 28.16 111 ARG B C 1
ATOM 2210 O O . ARG B 1 132 ? 17.686 44.527 6.512 1.00 30.37 111 ARG B O 1
ATOM 2218 N N . GLY B 1 133 ? 16.275 45.690 7.841 1.00 28.65 112 GLY B N 1
ATOM 2219 C CA . GLY B 1 133 ? 17.148 46.869 7.950 1.00 28.52 112 GLY B CA 1
ATOM 2220 C C . GLY B 1 133 ? 18.431 46.645 8.744 1.00 29.27 112 GLY B C 1
ATOM 2221 O O . GLY B 1 133 ? 19.480 47.212 8.402 1.00 29.78 112 GLY B O 1
ATOM 2222 N N . ASP B 1 134 ? 18.357 45.808 9.780 1.00 27.46 113 ASP B N 1
ATOM 2223 C CA . ASP B 1 134 ? 19.511 45.487 10.610 1.00 28.73 113 ASP B CA 1
ATOM 2224 C C . ASP B 1 134 ? 20.405 44.352 10.077 1.00 28.78 113 ASP B C 1
ATOM 2225 O O . ASP B 1 134 ? 21.605 44.307 10.391 1.00 30.20 113 ASP B O 1
ATOM 2230 N N . PHE B 1 135 ? 19.826 43.422 9.318 1.00 26.15 114 PHE B N 1
ATOM 2231 C CA . PHE B 1 135 ? 20.549 42.209 8.929 1.00 25.87 114 PHE B CA 1
ATOM 2232 C C . PHE B 1 135 ? 20.855 41.990 7.433 1.00 26.15 114 PHE B C 1
ATOM 2233 O O . PHE B 1 135 ? 21.517 41.013 7.095 1.00 27.34 114 PHE B O 1
ATOM 2241 N N . SER B 1 136 ? 20.374 42.863 6.547 1.00 26.12 115 SER B N 1
ATOM 2242 C CA . SER B 1 136 ? 20.619 42.715 5.098 1.00 26.30 115 SER B CA 1
ATOM 2243 C C . SER B 1 136 ? 20.607 44.099 4.459 1.00 27.28 115 SER B C 1
ATOM 2244 O O . SER B 1 136 ? 20.220 45.053 5.128 1.00 27.87 115 SER B O 1
ATOM 2247 N N . TYR B 1 137 ? 21.015 44.230 3.187 1.00 26.95 116 TYR B N 1
ATOM 2248 C CA . TYR B 1 137 ? 21.109 45.568 2.591 1.00 27.75 116 TYR B CA 1
ATOM 2249 C C . TYR B 1 137 ? 21.025 45.664 1.073 1.00 28.60 116 TYR B C 1
ATOM 2250 O O . TYR B 1 137 ? 20.853 46.775 0.567 1.00 28.92 116 TYR B O 1
ATOM 2259 N N . HIS B 1 138 ? 21.183 44.561 0.336 1.00 27.50 117 HIS B N 1
ATOM 2260 C CA . HIS B 1 138 ? 21.287 44.705 -1.136 1.00 28.11 117 HIS B CA 1
ATOM 2261 C C . HIS B 1 138 ? 19.973 45.104 -1.754 1.00 29.64 117 HIS B C 1
ATOM 2262 O O . HIS B 1 138 ? 18.947 45.100 -1.067 1.00 29.79 117 HIS B O 1
ATOM 2269 N N . SER B 1 139 ? 19.987 45.473 -3.033 1.00 30.17 118 SER B N 1
ATOM 2270 C CA . SER B 1 139 ? 18.842 46.139 -3.671 1.00 30.93 118 SER B CA 1
ATOM 2271 C C . SER B 1 139 ? 18.187 45.337 -4.775 1.00 32.73 118 SER B C 1
ATOM 2272 O O . SER B 1 139 ? 18.815 44.438 -5.354 1.00 33.84 118 SER B O 1
ATOM 2275 N N . PHE B 1 140 ? 16.930 45.684 -5.073 1.00 33.18 119 PHE B N 1
ATOM 2276 C CA . PHE B 1 140 ? 16.214 45.156 -6.229 1.00 35.15 119 PHE B CA 1
ATOM 2277 C C . PHE B 1 140 ? 17.006 45.384 -7.531 1.00 37.03 119 PHE B C 1
ATOM 2278 O O . PHE B 1 140 ? 17.142 44.474 -8.355 1.00 38.30 119 PHE B O 1
ATOM 2286 N N . LYS B 1 141 ? 17.528 46.591 -7.722 1.00 38.00 120 LYS B N 1
ATOM 2287 C CA . LYS B 1 141 ? 18.338 46.868 -8.911 1.00 39.08 120 LYS B CA 1
ATOM 2288 C C . LYS B 1 141 ? 19.444 45.825 -9.091 1.00 38.09 120 LYS B C 1
ATOM 2289 O O . LYS B 1 141 ? 19.650 45.319 -10.194 1.00 38.20 120 LYS B O 1
ATOM 2295 N N . TYR B 1 142 ? 20.144 45.486 -8.010 1.00 35.55 121 TYR B N 1
ATOM 2296 C CA . TYR B 1 142 ? 21.212 44.497 -8.100 1.00 34.41 121 TYR B CA 1
ATOM 2297 C C . TYR B 1 142 ? 20.697 43.073 -8.385 1.00 33.99 121 TYR B C 1
ATOM 2298 O O . TYR B 1 142 ? 21.248 42.362 -9.227 1.00 33.82 121 TYR B O 1
ATOM 2307 N N . SER B 1 143 ? 19.663 42.653 -7.671 1.00 33.79 122 SER B N 1
ATOM 2308 C CA . SER B 1 143 ? 19.093 41.315 -7.874 1.00 33.99 122 SER B CA 1
ATOM 2309 C C . SER B 1 143 ? 18.616 41.118 -9.309 1.00 34.68 122 SER B C 1
ATOM 2310 O O . SER B 1 143 ? 18.800 40.046 -9.885 1.00 34.38 122 SER B O 1
ATOM 2313 N N . ASN B 1 144 ? 18.005 42.164 -9.868 1.00 37.18 123 ASN B N 1
ATOM 2314 C CA . ASN B 1 144 ? 17.582 42.197 -11.264 1.00 39.51 123 ASN B CA 1
ATOM 2315 C C . ASN B 1 144 ? 18.743 42.143 -12.243 1.00 40.64 123 ASN B C 1
ATOM 2316 O O . ASN B 1 144 ? 18.690 41.409 -13.227 1.00 41.19 123 ASN B O 1
ATOM 2321 N N . GLU B 1 145 ? 19.793 42.909 -11.961 1.00 40.64 124 GLU B N 1
ATOM 2322 C CA . GLU B 1 145 ? 21.009 42.868 -12.772 1.00 41.81 124 GLU B CA 1
ATOM 2323 C C . GLU B 1 145 ? 21.618 41.454 -12.765 1.00 40.74 124 GLU B C 1
ATOM 2324 O O . GLU B 1 145 ? 22.006 40.946 -13.812 1.00 39.42 124 GLU B O 1
ATOM 2330 N N . LYS B 1 146 ? 21.693 40.829 -11.589 1.00 38.01 125 LYS B N 1
ATOM 2331 C CA . LYS B 1 146 ? 22.295 39.500 -11.454 1.00 38.09 125 LYS B CA 1
ATOM 2332 C C . LYS B 1 146 ? 21.346 38.340 -11.789 1.00 37.70 125 LYS B C 1
ATOM 2333 O O . LYS B 1 146 ? 21.801 37.218 -11.995 1.00 39.81 125 LYS B O 1
ATOM 2339 N N . GLY B 1 147 ? 20.043 38.598 -11.827 1.00 37.07 126 GLY B N 1
ATOM 2340 C CA . GLY B 1 147 ? 19.042 37.535 -12.036 1.00 36.96 126 GLY B CA 1
ATOM 2341 C C . GLY B 1 147 ? 18.839 36.559 -10.872 1.00 37.24 126 GLY B C 1
ATOM 2342 O O . GLY B 1 147 ? 18.557 35.386 -11.085 1.00 38.45 126 GLY B O 1
ATOM 2343 N N . PHE B 1 148 ? 18.983 37.029 -9.639 1.00 35.61 127 PHE B N 1
ATOM 2344 C CA . PHE B 1 148 ? 18.699 36.188 -8.460 1.00 35.39 127 PHE B CA 1
ATOM 2345 C C . PHE B 1 148 ? 17.571 36.854 -7.700 1.00 34.38 127 PHE B C 1
ATOM 2346 O O . PHE B 1 148 ? 17.281 38.025 -7.911 1.00 35.51 127 PHE B O 1
ATOM 2354 N N . SER B 1 149 ? 16.952 36.111 -6.797 1.00 34.45 128 SER B N 1
ATOM 2355 C CA . SER B 1 149 ? 15.967 36.649 -5.883 1.00 32.36 128 SER B CA 1
ATOM 2356 C C . SER B 1 149 ? 16.626 37.634 -4.901 1.00 31.42 128 SER B C 1
ATOM 2357 O O . SER B 1 149 ? 17.809 37.525 -4.598 1.00 30.05 128 SER B O 1
ATOM 2360 N N . ILE B 1 150 ? 15.876 38.616 -4.418 1.00 31.06 129 ILE B N 1
ATOM 2361 C CA . ILE B 1 150 ? 16.343 39.401 -3.271 1.00 30.08 129 ILE B CA 1
ATOM 2362 C C . ILE B 1 150 ? 16.541 38.435 -2.089 1.00 29.38 129 ILE B C 1
ATOM 2363 O O . ILE B 1 150 ? 15.708 37.585 -1.869 1.00 30.25 129 ILE B O 1
ATOM 2368 N N . TYR B 1 151 ? 17.668 38.520 -1.377 1.00 29.04 130 TYR B N 1
ATOM 2369 C CA . TYR B 1 151 ? 17.873 37.709 -0.164 1.00 27.21 130 TYR B CA 1
ATOM 2370 C C . TYR B 1 151 ? 17.630 38.644 1.021 1.00 27.39 130 TYR B C 1
ATOM 2371 O O . TYR B 1 151 ? 18.495 39.477 1.380 1.00 26.32 130 TYR B O 1
ATOM 2380 N N . ASN B 1 152 ? 16.452 38.507 1.618 1.00 25.72 131 ASN B N 1
ATOM 2381 C CA . ASN B 1 152 ? 15.991 39.445 2.633 1.00 24.59 131 ASN B CA 1
ATOM 2382 C C . ASN B 1 152 ? 15.571 38.756 3.928 1.00 24.30 131 ASN B C 1
ATOM 2383 O O . ASN B 1 152 ? 14.662 39.227 4.640 1.00 25.44 131 ASN B O 1
ATOM 2388 N N . VAL B 1 153 ? 16.228 37.629 4.207 1.00 26.46 132 VAL B N 1
ATOM 2389 C CA . VAL B 1 153 ? 16.270 37.018 5.551 1.00 25.31 132 VAL B CA 1
ATOM 2390 C C . VAL B 1 153 ? 15.011 36.291 6.004 1.00 24.66 132 VAL B C 1
ATOM 2391 O O . VAL B 1 153 ? 15.114 35.199 6.538 1.00 24.59 132 VAL B O 1
ATOM 2395 N N . ILE B 1 154 ? 13.835 36.891 5.814 1.00 24.06 133 ILE B N 1
ATOM 2396 C CA . ILE B 1 154 ? 12.607 36.400 6.442 1.00 23.23 133 ILE B CA 1
ATOM 2397 C C . ILE B 1 154 ? 11.397 36.561 5.516 1.00 23.83 133 ILE B C 1
ATOM 2398 O O . ILE B 1 154 ? 11.291 37.571 4.832 1.00 25.53 133 ILE B O 1
ATOM 2403 N N . HIS B 1 155 ? 10.521 35.558 5.462 1.00 24.13 134 HIS B N 1
ATOM 2404 C CA . HIS B 1 155 ? 9.182 35.713 4.887 1.00 24.87 134 HIS B CA 1
ATOM 2405 C C . HIS B 1 155 ? 8.199 35.864 6.011 1.00 24.68 134 HIS B C 1
ATOM 2406 O O . HIS B 1 155 ? 8.388 35.266 7.059 1.00 25.11 134 HIS B O 1
ATOM 2413 N N . ALA B 1 156 ? 7.136 36.637 5.791 1.00 25.42 135 ALA B N 1
ATOM 2414 C CA . ALA B 1 156 ? 5.954 36.651 6.677 1.00 25.27 135 ALA B CA 1
ATOM 2415 C C . ALA B 1 156 ? 4.680 36.901 5.870 1.00 26.09 135 ALA B C 1
ATOM 2416 O O . ALA B 1 156 ? 4.692 37.728 4.957 1.00 27.09 135 ALA B O 1
ATOM 2418 N N . SER B 1 157 ? 3.589 36.206 6.215 1.00 25.70 136 SER B N 1
ATOM 2419 C CA . SER B 1 157 ? 2.310 36.335 5.505 1.00 27.09 136 SER B CA 1
ATOM 2420 C C . SER B 1 157 ? 1.967 37.801 5.331 1.00 28.43 136 SER B C 1
ATOM 2421 O O . SER B 1 157 ? 2.047 38.569 6.291 1.00 27.86 136 SER B O 1
ATOM 2424 N N . ALA B 1 158 ? 1.604 38.185 4.106 1.00 29.32 137 ALA B N 1
ATOM 2425 C CA . ALA B 1 158 ? 1.358 39.586 3.759 1.00 29.47 137 ALA B CA 1
ATOM 2426 C C . ALA B 1 158 ? 0.054 40.099 4.341 1.00 30.82 137 ALA B C 1
ATOM 2427 O O . ALA B 1 158 ? -0.094 41.286 4.574 1.00 31.68 137 ALA B O 1
ATOM 2429 N N . ASN B 1 159 ? -0.896 39.193 4.563 1.00 31.50 138 ASN B N 1
ATOM 2430 C CA . ASN B 1 159 ? -2.230 39.550 5.059 1.00 32.47 138 ASN B CA 1
ATOM 2431 C C . ASN B 1 159 ? -2.945 38.315 5.591 1.00 32.97 138 ASN B C 1
ATOM 2432 O O . ASN B 1 159 ? -2.367 37.213 5.622 1.00 31.60 138 ASN B O 1
ATOM 2437 N N . GLU B 1 160 ? -4.204 38.505 5.977 1.00 33.91 139 GLU B N 1
ATOM 2438 C CA . GLU B 1 160 ? -4.989 37.492 6.661 1.00 35.55 139 GLU B CA 1
ATOM 2439 C C . GLU B 1 160 ? -5.292 36.273 5.787 1.00 36.20 139 GLU B C 1
ATOM 2440 O O . GLU B 1 160 ? -5.161 35.139 6.250 1.00 35.03 139 GLU B O 1
ATOM 2446 N N . ALA B 1 161 ? -5.681 36.518 4.536 1.00 34.98 140 ALA B N 1
ATOM 2447 C CA . ALA B 1 161 ? -5.934 35.460 3.578 1.00 36.06 140 ALA B CA 1
ATOM 2448 C C . ALA B 1 161 ? -4.661 34.636 3.275 1.00 34.79 140 ALA B C 1
ATOM 2449 O O . ALA B 1 161 ? -4.700 33.407 3.245 1.00 35.63 140 ALA B O 1
ATOM 2451 N N . ASP B 1 162 ? -3.534 35.310 3.063 1.00 33.87 141 ASP B N 1
ATOM 2452 C CA . ASP B 1 162 ? -2.255 34.627 2.906 1.00 32.15 141 ASP B CA 1
ATOM 2453 C C . ASP B 1 162 ? -1.917 33.777 4.141 1.00 31.25 141 ASP B C 1
ATOM 2454 O O . ASP B 1 162 ? -1.524 32.606 4.002 1.00 31.68 141 ASP B O 1
ATOM 2459 N N . ALA B 1 163 ? -2.091 34.342 5.336 1.00 30.09 142 ALA B N 1
ATOM 2460 C CA . ALA B 1 163 ? -1.814 33.606 6.571 1.00 30.47 142 ALA B CA 1
ATOM 2461 C C . ALA B 1 163 ? -2.610 32.310 6.645 1.00 31.38 142 ALA B C 1
ATOM 2462 O O . ALA B 1 163 ? -2.059 31.244 6.928 1.00 30.20 142 ALA B O 1
ATOM 2464 N N . MET B 1 164 ? -3.902 32.406 6.377 1.00 34.01 143 MET B N 1
ATOM 2465 C CA . MET B 1 164 ? -4.776 31.236 6.378 1.00 37.28 143 MET B CA 1
ATOM 2466 C C . MET B 1 164 ? -4.376 30.216 5.316 1.00 35.03 143 MET B C 1
ATOM 2467 O O . MET B 1 164 ? -4.536 29.029 5.533 1.00 35.83 143 MET B O 1
ATOM 2472 N N . ARG B 1 165 ? -3.918 30.675 4.154 1.00 33.83 144 ARG B N 1
ATOM 2473 C CA . ARG B 1 165 ? -3.423 29.747 3.137 1.00 33.32 144 ARG B CA 1
ATOM 2474 C C . ARG B 1 165 ? -2.068 29.134 3.553 1.00 32.21 144 ARG B C 1
ATOM 2475 O O . ARG B 1 165 ? -1.873 27.922 3.458 1.00 34.23 144 ARG B O 1
ATOM 2483 N N . GLU B 1 166 ? -1.144 29.958 4.028 1.00 30.02 145 GLU B N 1
ATOM 2484 C CA . GLU B 1 166 ? 0.259 29.519 4.162 1.00 28.48 145 GLU B CA 1
ATOM 2485 C C . GLU B 1 166 ? 0.529 28.578 5.346 1.00 28.39 145 GLU B C 1
ATOM 2486 O O . GLU B 1 166 ? 1.347 27.649 5.234 1.00 28.68 145 GLU B O 1
ATOM 2492 N N . ILE B 1 167 ? -0.142 28.812 6.473 1.00 27.40 146 ILE B N 1
ATOM 2493 C CA . ILE B 1 167 ? 0.077 28.008 7.678 1.00 27.16 146 ILE B CA 1
ATOM 2494 C C . ILE B 1 167 ? -0.118 26.496 7.453 1.00 27.53 146 ILE B C 1
ATOM 2495 O O . ILE B 1 167 ? 0.745 25.709 7.855 1.00 25.99 146 ILE B O 1
ATOM 2500 N N . PRO B 1 168 ? -1.247 26.082 6.822 1.00 28.65 147 PRO B N 1
ATOM 2501 C CA . PRO B 1 168 ? -1.410 24.626 6.652 1.00 30.12 147 PRO B CA 1
ATOM 2502 C C . PRO B 1 168 ? -0.529 23.993 5.552 1.00 30.95 147 PRO B C 1
ATOM 2503 O O . PRO B 1 168 ? -0.432 22.766 5.473 1.00 32.52 147 PRO B O 1
ATOM 2507 N N . ILE B 1 169 ? 0.124 24.815 4.736 1.00 30.66 148 ILE B N 1
ATOM 2508 C CA . ILE B 1 169 ? 1.106 24.317 3.782 1.00 30.61 148 ILE B CA 1
ATOM 2509 C C . ILE B 1 169 ? 2.287 23.781 4.591 1.00 30.43 148 ILE B C 1
ATOM 2510 O O . ILE B 1 169 ? 2.875 22.745 4.252 1.00 29.30 148 ILE B O 1
ATOM 2515 N N . TRP B 1 170 ? 2.601 24.467 5.688 1.00 28.73 149 TRP B N 1
ATOM 2516 C CA . TRP B 1 170 ? 3.798 24.132 6.464 1.00 28.43 149 TRP B CA 1
ATOM 2517 C C . TRP B 1 170 ? 3.563 23.262 7.666 1.00 28.78 149 TRP B C 1
ATOM 2518 O O . TRP B 1 170 ? 4.447 22.486 8.039 1.00 29.86 149 TRP B O 1
ATOM 2529 N N . PHE B 1 171 ? 2.390 23.370 8.286 1.00 29.07 150 PHE B N 1
ATOM 2530 C CA . PHE B 1 171 ? 2.121 22.642 9.536 1.00 30.08 150 PHE B CA 1
ATOM 2531 C C . PHE B 1 171 ? 0.788 21.924 9.514 1.00 32.24 150 PHE B C 1
ATOM 2532 O O . PHE B 1 171 ? -0.193 22.456 9.013 1.00 32.70 150 PHE B O 1
ATOM 2540 N N . LYS B 1 172 ? 0.761 20.736 10.114 1.00 34.28 151 LYS B N 1
ATOM 2541 C CA . LYS B 1 172 ? -0.485 20.066 10.453 1.00 37.70 151 LYS B CA 1
ATOM 2542 C C . LYS B 1 172 ? -1.138 20.817 11.607 1.00 36.65 151 LYS B C 1
ATOM 2543 O O . LYS B 1 172 ? -0.450 21.504 12.375 1.00 33.97 151 LYS B O 1
ATOM 2549 N N . ASP B 1 173 ? -2.456 20.683 11.724 1.00 37.65 152 ASP B N 1
ATOM 2550 C CA . ASP B 1 173 ? -3.195 21.291 12.824 1.00 39.80 152 ASP B CA 1
ATOM 2551 C C . ASP B 1 173 ? -2.622 20.938 14.192 1.00 38.58 152 ASP B C 1
ATOM 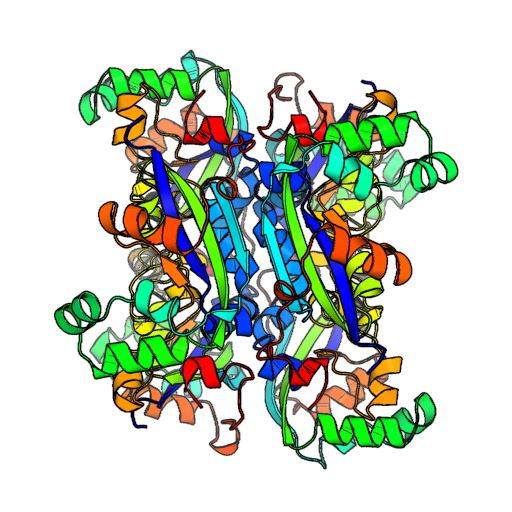2552 O O . ASP B 1 173 ? -2.507 21.809 15.048 1.00 37.23 152 ASP B O 1
ATOM 2557 N N . ASN B 1 174 ? -2.250 19.674 14.385 1.00 38.44 153 ASN B N 1
ATOM 2558 C CA . ASN B 1 174 ? -1.687 19.221 15.657 1.00 39.27 153 ASN B CA 1
ATOM 2559 C C . ASN B 1 174 ? -0.272 19.744 15.952 1.00 38.37 153 ASN B C 1
ATOM 2560 O O . ASN B 1 174 ? 0.284 19.486 17.023 1.00 38.04 153 ASN B O 1
ATOM 2565 N N . GLU B 1 175 ? 0.300 20.492 15.009 1.00 36.49 154 GLU B N 1
ATOM 2566 C CA . GLU B 1 175 ? 1.610 21.097 15.198 1.00 34.92 154 GLU B CA 1
ATOM 2567 C C . GLU B 1 175 ? 1.485 22.554 15.622 1.00 34.03 154 GLU B C 1
ATOM 2568 O O . GLU B 1 175 ? 2.497 23.225 15.810 1.00 34.36 154 GLU B O 1
ATOM 2574 N N . ILE B 1 176 ? 0.260 23.052 15.751 1.00 33.70 155 ILE B N 1
ATOM 2575 C CA . ILE B 1 176 ? 0.047 24.433 16.213 1.00 34.17 155 ILE B CA 1
ATOM 2576 C C . ILE B 1 176 ? -0.240 24.352 17.711 1.00 34.75 155 ILE B C 1
ATOM 2577 O O . ILE B 1 176 ? -1.177 23.694 18.125 1.00 34.53 155 ILE B O 1
ATOM 2582 N N . LEU B 1 177 ? 0.587 24.998 18.521 1.00 34.99 156 LEU B N 1
ATOM 2583 C CA . LEU B 1 177 ? 0.517 24.788 19.969 1.00 35.86 156 LEU B CA 1
ATOM 2584 C C . LEU B 1 177 ? -0.368 25.797 20.688 1.00 35.14 156 LEU B C 1
ATOM 2585 O O . LEU B 1 177 ? -0.416 26.984 20.331 1.00 34.00 156 LEU B O 1
ATOM 2590 N N . ASN B 1 178 ? -1.042 25.305 21.715 1.00 35.00 157 ASN B N 1
ATOM 2591 C CA . ASN B 1 178 ? -1.859 26.112 22.606 1.00 36.33 157 ASN B CA 1
ATOM 2592 C C . ASN B 1 178 ? -1.238 26.137 24.027 1.00 34.55 157 ASN B C 1
ATOM 2593 O O . ASN B 1 178 ? -1.218 25.122 24.697 1.00 33.63 157 ASN B O 1
ATOM 2598 N N . TYR B 1 179 ? -0.703 27.287 24.454 1.00 32.29 158 TYR B N 1
ATOM 2599 C CA . TYR B 1 179 ? -0.166 27.470 25.820 1.00 31.60 158 TYR B CA 1
ATOM 2600 C C . TYR B 1 179 ? -0.140 28.957 26.208 1.00 30.39 158 TYR B C 1
ATOM 2601 O O . TYR B 1 179 ? -0.411 29.837 25.372 1.00 28.23 158 TYR B O 1
ATOM 2610 N N . LYS B 1 180 ? 0.182 29.245 27.470 1.00 29.54 159 LYS B N 1
ATOM 2611 C CA . LYS B 1 180 ? 0.201 30.635 27.936 1.00 28.96 159 LYS B CA 1
ATOM 2612 C C . LYS B 1 180 ? 1.626 31.136 28.156 1.00 28.55 159 LYS B C 1
ATOM 2613 O O . LYS B 1 180 ? 2.396 30.563 28.935 1.00 28.73 159 LYS B O 1
ATOM 2615 N N . ARG B 1 181 ? 1.994 32.202 27.457 1.00 27.29 160 ARG B N 1
ATOM 2616 C CA . ARG B 1 181 ? 3.229 32.887 27.788 1.00 26.27 160 ARG B CA 1
ATOM 2617 C C . ARG B 1 181 ? 3.120 33.458 29.217 1.00 26.63 160 ARG B C 1
ATOM 2618 O O . ARG B 1 181 ? 2.017 33.794 29.685 1.00 26.81 160 ARG B O 1
ATOM 2626 N N . ASP B 1 182 ? 4.237 33.531 29.936 1.00 26.84 161 ASP B N 1
ATOM 2627 C CA . ASP B 1 182 ? 4.201 34.107 31.296 1.00 27.65 161 ASP B CA 1
ATOM 2628 C C . ASP B 1 182 ? 3.774 35.580 31.275 1.00 27.82 161 ASP B C 1
ATOM 2629 O O . ASP B 1 182 ? 3.240 36.086 32.255 1.00 26.82 161 ASP B O 1
ATOM 2634 N N . ASP B 1 183 ? 4.011 36.256 30.149 1.00 27.59 162 ASP B N 1
ATOM 2635 C CA . ASP B 1 183 ? 3.647 37.667 30.034 1.00 28.26 162 ASP B CA 1
ATOM 2636 C C . ASP B 1 183 ? 2.283 37.879 29.383 1.00 28.40 162 ASP B C 1
ATOM 2637 O O . ASP B 1 183 ? 1.976 38.998 28.957 1.00 27.66 162 ASP B O 1
ATOM 2642 N N . GLU B 1 184 ? 1.478 36.815 29.308 1.00 28.41 163 GLU B N 1
ATOM 2643 C CA . GLU B 1 184 ? 0.183 36.885 28.628 1.00 29.22 163 GLU B CA 1
ATOM 2644 C C . GLU B 1 184 ? -0.681 38.051 29.095 1.00 30.08 163 GLU B C 1
ATOM 2645 O O . GLU B 1 184 ? -1.260 38.765 28.273 1.00 30.86 163 GLU B O 1
ATOM 2651 N N . CYS B 1 185 ? -0.761 38.246 30.405 1.00 30.52 164 CYS B N 1
ATOM 2652 C CA . CYS B 1 185 ? -1.646 39.278 30.964 1.00 31.67 164 CYS B CA 1
ATOM 2653 C C . CYS B 1 185 ? -1.287 40.704 30.518 1.00 30.40 164 CYS B C 1
ATOM 2654 O O . CYS B 1 185 ? -2.148 41.575 30.517 1.00 31.19 164 CYS B O 1
ATOM 2657 N N . GLU B 1 186 ? -0.031 40.928 30.131 1.00 27.90 165 GLU B N 1
ATOM 2658 C CA . GLU B 1 186 ? 0.417 42.255 29.680 1.00 27.97 165 GLU B CA 1
ATOM 2659 C C . GLU B 1 186 ? 0.034 42.546 28.233 1.00 27.71 165 GLU B C 1
ATOM 2660 O O . GLU B 1 186 ? 0.025 43.702 27.815 1.00 28.03 165 GLU B O 1
ATOM 2666 N N . HIS B 1 187 ? -0.266 41.493 27.468 1.00 26.75 166 HIS B N 1
ATOM 2667 C CA . HIS B 1 187 ? -0.579 41.630 26.047 1.00 26.60 166 HIS B CA 1
ATOM 2668 C C . HIS B 1 187 ? -2.032 41.353 25.742 1.00 27.87 166 HIS B C 1
ATOM 2669 O O . HIS B 1 187 ? -2.682 42.127 25.027 1.00 28.58 166 HIS B O 1
ATOM 2676 N N . TYR B 1 188 ? -2.544 40.249 26.277 1.00 28.43 167 TYR B N 1
ATOM 2677 C CA . TYR B 1 188 ? -3.902 39.819 26.025 1.00 29.99 167 TYR B CA 1
ATOM 2678 C C . TYR B 1 188 ? -4.842 40.363 27.096 1.00 31.44 167 TYR B C 1
ATOM 2679 O O . TYR B 1 188 ? -6.043 40.408 26.892 1.00 32.13 167 TYR B O 1
ATOM 2688 N N . TYR B 1 189 ? -4.273 40.771 28.232 1.00 32.12 168 TYR B N 1
ATOM 2689 C CA . TYR B 1 189 ? -5.011 41.068 29.475 1.00 33.80 168 TYR B CA 1
ATOM 2690 C C . TYR B 1 189 ? -5.532 39.794 30.140 1.00 35.71 168 TYR B C 1
ATOM 2691 O O . TYR B 1 189 ? -5.701 38.772 29.492 1.00 36.32 168 TYR B O 1
ATOM 2700 N N . CYS B 1 190 ? -5.743 39.864 31.447 1.00 39.03 169 CYS B N 1
ATOM 2701 C CA . CYS B 1 190 ? -6.327 38.785 32.235 1.00 41.14 169 CYS B CA 1
ATOM 2702 C C . CYS B 1 190 ? -7.287 39.459 33.194 1.00 43.93 169 CYS B C 1
ATOM 2703 O O . CYS B 1 190 ? -6.981 40.516 33.755 1.00 47.33 169 CYS B O 1
ATOM 2707 N N . SER C 1 23 ? 52.984 55.637 35.669 1.00 53.26 2 SER C N 1
ATOM 2708 C CA . SER C 1 23 ? 53.064 54.358 36.444 1.00 51.70 2 SER C CA 1
ATOM 2709 C C . SER C 1 23 ? 53.496 53.189 35.568 1.00 53.15 2 SER C C 1
ATOM 2710 O O . SER C 1 23 ? 53.130 53.119 34.394 1.00 53.14 2 SER C O 1
ATOM 2713 N N . MET C 1 24 ? 54.274 52.281 36.160 1.00 55.72 3 MET C N 1
ATOM 2714 C CA . MET C 1 24 ? 54.837 51.117 35.469 1.00 57.76 3 MET C CA 1
ATOM 2715 C C . MET C 1 24 ? 53.767 50.097 35.074 1.00 53.96 3 MET C C 1
ATOM 2716 O O . MET C 1 24 ? 53.995 49.272 34.189 1.00 53.64 3 MET C O 1
ATOM 2721 N N . LEU C 1 25 ? 52.615 50.156 35.741 1.00 48.19 4 LEU C N 1
ATOM 2722 C CA . LEU C 1 25 ? 51.534 49.184 35.544 1.00 45.98 4 LEU C CA 1
ATOM 2723 C C . LEU C 1 25 ? 50.745 49.437 34.266 1.00 44.35 4 LEU C C 1
A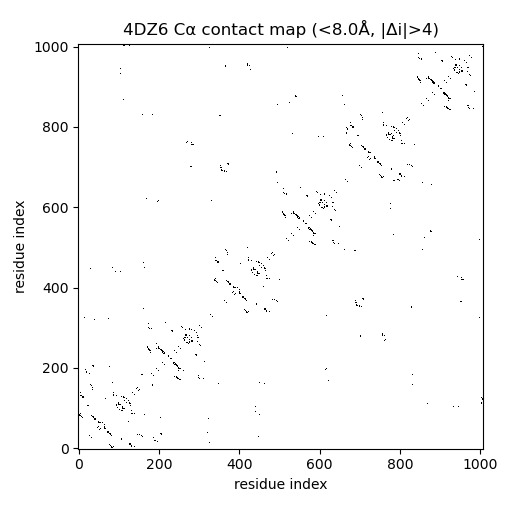TOM 2724 O O . LEU C 1 25 ? 50.029 48.551 33.802 1.00 47.07 4 LEU C O 1
ATOM 2729 N N . LEU C 1 26 ? 50.873 50.641 33.706 1.00 55.01 5 LEU C N 1
ATOM 2730 C CA . LEU C 1 26 ? 50.266 50.969 32.421 1.00 52.23 5 LEU C CA 1
ATOM 2731 C C . LEU C 1 26 ? 50.994 50.275 31.272 1.00 49.67 5 LEU C C 1
ATOM 2732 O O . LEU C 1 26 ? 52.166 50.539 31.039 1.00 51.35 5 LEU C O 1
ATOM 2737 N N . GLN C 1 27 ? 50.310 49.376 30.567 1.00 44.69 6 GLN C N 1
ATOM 2738 C CA . GLN C 1 27 ? 50.937 48.634 29.459 1.00 43.65 6 GLN C CA 1
ATOM 2739 C C . GLN C 1 27 ? 50.148 48.745 28.161 1.00 42.66 6 GLN C C 1
ATOM 2740 O O . GLN C 1 27 ? 48.951 49.054 28.162 1.00 39.86 6 GLN C O 1
ATOM 2746 N N . LYS C 1 28 ? 50.847 48.479 27.059 1.00 42.37 7 LYS C N 1
ATOM 2747 C CA . LYS C 1 28 ? 50.241 48.321 25.757 1.00 40.31 7 LYS C CA 1
ATOM 2748 C C . LYS C 1 28 ? 50.359 46.850 25.371 1.00 41.01 7 LYS C C 1
ATOM 2749 O O . LYS C 1 28 ? 51.319 46.162 25.774 1.00 40.86 7 LYS C O 1
ATOM 2755 N N . THR C 1 29 ? 49.368 46.364 24.624 1.00 37.74 8 THR C N 1
ATOM 2756 C CA . THR C 1 29 ? 49.362 44.985 24.144 1.00 37.46 8 THR C CA 1
ATOM 2757 C C . THR C 1 29 ? 48.881 44.900 22.679 1.00 36.33 8 THR C C 1
ATOM 2758 O O . THR C 1 29 ? 47.965 45.624 22.247 1.00 34.79 8 THR C O 1
ATOM 2762 N N . LEU C 1 30 ? 49.519 44.029 21.913 1.00 35.73 9 LEU C N 1
ATOM 2763 C CA . LEU C 1 30 ? 49.119 43.835 20.530 1.00 35.88 9 LEU C CA 1
ATOM 2764 C C . LEU C 1 30 ? 48.016 42.801 20.418 1.00 35.49 9 LEU C C 1
ATOM 2765 O O . LEU C 1 30 ? 48.129 41.695 20.959 1.00 34.19 9 LEU C O 1
ATOM 2770 N N . CYS C 1 31 ? 46.959 43.184 19.696 1.00 36.33 10 CYS C N 1
ATOM 2771 C CA . CYS C 1 31 ? 45.841 42.310 19.361 1.00 33.15 10 CYS C CA 1
ATOM 2772 C C . CYS C 1 31 ? 45.696 42.185 17.857 1.00 32.61 10 CYS C C 1
ATOM 2773 O O . CYS C 1 31 ? 45.953 43.138 17.128 1.00 34.15 10 CYS C O 1
ATOM 2776 N N . ILE C 1 32 ? 45.283 41.004 17.400 1.00 31.71 11 ILE C N 1
ATOM 2777 C CA . ILE C 1 32 ? 44.925 40.765 15.996 1.00 30.77 11 ILE C CA 1
ATOM 2778 C C . ILE C 1 32 ? 43.601 40.000 15.905 1.00 29.91 11 ILE C C 1
ATOM 2779 O O . ILE C 1 32 ? 43.493 38.895 16.436 1.00 30.74 11 ILE C O 1
ATOM 2784 N N . VAL C 1 33 ? 42.597 40.591 15.247 1.00 28.60 12 VAL C N 1
ATOM 2785 C CA . VAL C 1 33 ? 41.441 39.836 14.817 1.00 26.55 12 VAL C CA 1
ATOM 2786 C C . VAL C 1 33 ? 41.937 39.056 13.606 1.00 28.25 12 VAL C C 1
ATOM 2787 O O . VAL C 1 33 ? 42.215 39.633 12.547 1.00 28.59 12 VAL C O 1
ATOM 2791 N N . LYS C 1 34 ? 42.069 37.745 13.796 1.00 28.58 13 LYS C N 1
ATOM 2792 C CA . LYS C 1 34 ? 42.584 36.819 12.789 1.00 28.37 13 LYS C CA 1
ATOM 2793 C C . LYS C 1 34 ? 41.639 36.699 11.580 1.00 28.10 13 LYS C C 1
ATOM 2794 O O . LYS C 1 34 ? 40.481 37.135 11.654 1.00 27.50 13 LYS C O 1
ATOM 2800 N N . PRO C 1 35 ? 42.128 36.120 10.463 1.00 28.38 14 PRO C N 1
ATOM 2801 C CA . PRO C 1 35 ? 41.342 36.047 9.226 1.00 28.23 14 PRO C CA 1
ATOM 2802 C C . PRO C 1 35 ? 39.953 35.445 9.400 1.00 27.23 14 PRO C C 1
ATOM 2803 O O . PRO C 1 35 ? 39.038 35.872 8.699 1.00 25.88 14 PRO C O 1
ATOM 2807 N N . ASP C 1 36 ? 39.805 34.486 10.325 1.00 26.23 15 ASP C N 1
ATOM 2808 C CA . ASP C 1 36 ? 38.490 33.904 10.643 1.00 26.27 15 ASP C CA 1
ATOM 2809 C C . ASP C 1 36 ? 37.554 34.958 11.203 1.00 26.59 15 ASP C C 1
ATOM 2810 O O . ASP C 1 36 ? 36.396 35.031 10.787 1.00 26.13 15 ASP C O 1
ATOM 2815 N N . GLY C 1 37 ? 38.058 35.791 12.122 1.00 26.29 16 GLY C N 1
ATOM 2816 C CA . GLY C 1 37 ? 37.249 36.839 12.738 1.00 24.85 16 GLY C CA 1
ATOM 2817 C C . GLY C 1 37 ? 36.820 37.867 11.710 1.00 25.73 16 GLY C C 1
ATOM 2818 O O . GLY C 1 37 ? 35.657 38.279 11.672 1.00 25.61 16 GLY C O 1
ATOM 2819 N N . VAL C 1 38 ? 37.766 38.280 10.872 1.00 25.34 17 VAL C N 1
ATOM 2820 C CA . VAL C 1 38 ? 37.498 39.240 9.822 1.00 24.60 17 VAL C CA 1
ATOM 2821 C C . VAL C 1 38 ? 36.461 38.683 8.850 1.00 24.43 17 VAL C C 1
ATOM 2822 O O . VAL C 1 38 ? 35.444 39.338 8.581 1.00 23.50 17 VAL C O 1
ATOM 2826 N N . ARG C 1 39 ? 36.714 37.479 8.324 1.00 24.76 18 ARG C N 1
ATOM 2827 C CA . ARG C 1 39 ? 35.809 36.862 7.334 1.00 24.90 18 ARG C CA 1
ATOM 2828 C C . ARG C 1 39 ? 34.404 36.589 7.885 1.00 24.97 18 ARG C C 1
ATOM 2829 O O . ARG C 1 39 ? 33.442 36.505 7.109 1.00 24.03 18 ARG C O 1
ATOM 2837 N N . ARG C 1 40 ? 34.296 36.456 9.213 1.00 24.37 19 ARG C N 1
ATOM 2838 C CA . ARG C 1 40 ? 33.022 36.137 9.883 1.00 25.26 19 ARG C CA 1
ATOM 2839 C C . ARG C 1 40 ? 32.314 37.388 10.383 1.00 25.68 19 ARG C C 1
ATOM 2840 O O . ARG C 1 40 ? 31.228 37.304 10.976 1.00 24.82 19 ARG C O 1
ATOM 2848 N N . GLY C 1 41 ? 32.949 38.539 10.155 1.00 25.35 20 GLY C N 1
ATOM 2849 C CA . GLY C 1 41 ? 32.378 39.841 10.492 1.00 25.97 20 GLY C CA 1
ATOM 2850 C C . GLY C 1 41 ? 32.319 40.111 11.978 1.00 25.63 20 GLY C C 1
ATOM 2851 O O . GLY C 1 41 ? 31.338 40.641 12.469 1.00 26.25 20 GLY C O 1
ATOM 2852 N N . LEU C 1 42 ? 33.382 39.759 12.698 1.00 25.35 21 LEU C N 1
ATOM 2853 C CA . LEU C 1 42 ? 33.401 39.864 14.159 1.00 23.80 21 LEU C CA 1
ATOM 2854 C C . LEU C 1 42 ? 34.305 40.981 14.702 1.00 24.15 21 LEU C C 1
ATOM 2855 O O . LEU C 1 42 ? 34.609 40.998 15.902 1.00 24.65 21 LEU C O 1
ATOM 2860 N N . ILE C 1 43 ? 34.744 41.901 13.841 1.00 23.81 22 ILE C N 1
ATOM 2861 C CA . ILE C 1 43 ? 35.692 42.929 14.254 1.00 24.28 22 ILE C CA 1
ATOM 2862 C C . ILE C 1 43 ? 35.069 43.817 15.339 1.00 24.84 22 ILE C C 1
ATOM 2863 O O . ILE C 1 43 ? 35.653 44.002 16.427 1.00 23.41 22 ILE C O 1
ATOM 2868 N N . GLY C 1 44 ? 33.899 44.364 15.023 1.00 24.34 23 GLY C N 1
ATOM 2869 C CA . GLY C 1 44 ? 33.134 45.173 15.962 1.00 26.15 23 GLY C CA 1
ATOM 2870 C C . GLY C 1 44 ? 32.944 44.488 17.309 1.00 26.42 23 GLY C C 1
ATOM 2871 O O . GLY C 1 44 ? 33.217 45.093 18.350 1.00 26.52 23 GLY C O 1
ATOM 2872 N N . ASP C 1 45 ? 32.468 43.237 17.289 1.00 26.45 24 ASP C N 1
ATOM 2873 C CA . ASP C 1 45 ? 32.284 42.442 18.525 1.00 26.77 24 ASP C CA 1
ATOM 2874 C C . ASP C 1 45 ? 33.554 42.384 19.372 1.00 26.50 24 ASP C C 1
ATOM 2875 O O . ASP C 1 45 ? 33.495 42.551 20.588 1.00 25.98 24 ASP C O 1
ATOM 2880 N N . VAL C 1 46 ? 34.686 42.091 18.727 1.00 25.40 25 VAL C N 1
ATOM 2881 C CA . VAL C 1 46 ? 35.961 41.950 19.443 1.00 25.53 25 VAL C CA 1
ATOM 2882 C C . VAL C 1 46 ? 36.364 43.295 20.062 1.00 26.10 25 VAL C C 1
ATOM 2883 O O . VAL C 1 46 ? 36.671 43.368 21.259 1.00 25.51 25 VAL C O 1
ATOM 2887 N N . VAL C 1 47 ? 36.298 44.362 19.266 1.00 26.20 26 VAL C N 1
ATOM 2888 C CA . VAL C 1 47 ? 36.633 45.716 19.744 1.00 26.82 26 VAL C CA 1
ATOM 2889 C C . VAL C 1 47 ? 35.739 46.181 20.926 1.00 26.38 26 VAL C C 1
ATOM 2890 O O . VAL C 1 47 ? 36.244 46.678 21.933 1.00 26.64 26 VAL C O 1
ATOM 2894 N N . SER C 1 48 ? 34.430 45.971 20.834 1.00 26.60 27 SER C N 1
ATOM 2895 C CA . SER C 1 48 ? 33.524 46.325 21.932 1.00 26.63 27 SER C CA 1
ATOM 2896 C C . SER C 1 48 ? 33.877 45.650 23.257 1.00 26.85 27 SER C C 1
ATOM 2897 O O . SER C 1 48 ? 33.748 46.265 24.311 1.00 27.63 27 SER C O 1
ATOM 2900 N N . ARG C 1 49 ? 34.337 44.399 23.215 1.00 27.97 28 ARG C N 1
ATOM 2901 C CA . ARG C 1 49 ? 34.680 43.678 24.449 1.00 28.48 28 ARG C CA 1
ATOM 2902 C C . ARG C 1 49 ? 35.712 44.464 25.260 1.00 28.99 28 ARG C C 1
ATOM 2903 O O . ARG C 1 49 ? 35.634 44.539 26.491 1.00 30.58 28 ARG C O 1
ATOM 2911 N N . PHE C 1 50 ? 36.675 45.048 24.560 1.00 27.92 29 PHE C N 1
ATOM 2912 C CA . PHE C 1 50 ? 37.765 45.766 25.211 1.00 28.86 29 PHE C CA 1
ATOM 2913 C C . PHE C 1 50 ? 37.369 47.184 25.586 1.00 28.58 29 PHE C C 1
ATOM 2914 O O . PHE C 1 50 ? 37.716 47.656 26.668 1.00 30.25 29 PHE C O 1
ATOM 2922 N N . GLU C 1 51 ? 36.637 47.851 24.702 1.00 27.35 30 GLU C N 1
ATOM 2923 C CA . GLU C 1 51 ? 36.126 49.187 24.992 1.00 28.85 30 GLU C CA 1
ATOM 2924 C C . GLU C 1 51 ? 35.216 49.153 26.220 1.00 29.34 30 GLU C C 1
ATOM 2925 O O . GLU C 1 51 ? 35.317 50.020 27.095 1.00 28.17 30 GLU C O 1
ATOM 2931 N N . ARG C 1 52 ? 34.364 48.127 26.285 1.00 29.05 31 ARG C N 1
ATOM 2932 C CA . ARG C 1 52 ? 33.361 48.003 27.340 1.00 29.78 31 ARG C CA 1
ATOM 2933 C C . ARG C 1 52 ? 33.977 47.857 28.739 1.00 29.53 31 ARG C C 1
ATOM 2934 O O . ARG C 1 52 ? 33.452 48.440 29.674 1.00 29.18 31 ARG C O 1
ATOM 2942 N N . VAL C 1 53 ? 35.066 47.089 28.888 1.00 28.92 32 VAL C N 1
ATOM 2943 C CA . VAL C 1 53 ? 35.710 46.939 30.214 1.00 30.74 32 VAL C CA 1
ATOM 2944 C C . VAL C 1 53 ? 36.457 48.182 30.656 1.00 31.69 32 VAL C C 1
ATOM 2945 O O . VAL C 1 53 ? 36.777 48.331 31.840 1.00 31.75 32 VAL C O 1
ATOM 2949 N N . GLY C 1 54 ? 36.750 49.064 29.704 1.00 31.92 33 GLY C N 1
ATOM 2950 C CA . GLY C 1 54 ? 37.472 50.295 30.011 1.00 33.64 33 GLY C CA 1
ATOM 2951 C C . GLY C 1 54 ? 38.823 50.400 29.340 1.00 34.05 33 GLY C C 1
ATOM 2952 O O . GLY C 1 54 ? 39.525 51.406 29.486 1.00 34.92 33 GLY C O 1
ATOM 2953 N N . LEU C 1 55 ? 39.191 49.364 28.596 1.00 33.61 34 LEU C N 1
ATOM 2954 C CA . LEU C 1 55 ? 40.452 49.389 27.876 1.00 33.66 34 LEU C CA 1
ATOM 2955 C C . LEU C 1 55 ? 40.373 50.339 26.682 1.00 33.69 34 LEU C C 1
ATOM 2956 O O . LEU C 1 55 ? 39.295 50.564 26.115 1.00 32.30 34 LEU C O 1
ATOM 2961 N N . LYS C 1 56 ? 41.529 50.886 26.312 1.00 34.42 35 LYS C N 1
ATOM 2962 C CA . LYS C 1 56 ? 41.616 51.945 25.317 1.00 35.04 35 LYS C CA 1
ATOM 2963 C C . LYS C 1 56 ? 42.314 51.470 24.037 1.00 34.67 35 LYS C C 1
ATOM 2964 O O . LYS C 1 56 ? 43.426 50.935 24.103 1.00 34.97 35 LYS C O 1
ATOM 2970 N N . MET C 1 57 ? 41.667 51.654 22.885 1.00 39.80 36 MET C N 1
ATOM 2971 C CA . MET C 1 57 ? 42.341 51.405 21.610 1.00 40.05 36 MET C CA 1
ATOM 2972 C C . MET C 1 57 ? 43.259 52.583 21.260 1.00 38.69 36 MET C C 1
ATOM 2973 O O . MET C 1 57 ? 42.788 53.715 21.099 1.00 38.23 36 MET C O 1
ATOM 2978 N N . VAL C 1 58 ? 44.558 52.319 21.133 1.00 37.33 37 VAL C N 1
ATOM 2979 C CA . VAL C 1 58 ? 45.527 53.378 20.824 1.00 36.92 37 VAL C CA 1
ATOM 2980 C C . VAL C 1 58 ? 46.186 53.211 19.456 1.00 36.81 37 VAL C C 1
ATOM 2981 O O . VAL C 1 58 ? 47.042 54.017 19.064 1.00 37.03 37 VAL C O 1
ATOM 2985 N N . ALA C 1 59 ? 45.800 52.162 18.732 1.00 36.14 38 ALA C N 1
ATOM 2986 C CA . ALA C 1 59 ? 46.272 51.969 17.355 1.00 35.08 38 ALA C CA 1
ATOM 2987 C C . ALA C 1 59 ? 45.367 50.971 16.674 1.00 35.07 38 ALA C C 1
ATOM 2988 O O . ALA C 1 59 ? 44.786 50.106 17.332 1.00 36.03 38 ALA C O 1
ATOM 2990 N N . ALA C 1 60 ? 45.223 51.097 15.361 1.00 34.79 39 ALA C N 1
ATOM 2991 C CA . ALA C 1 60 ? 44.454 50.124 14.586 1.00 34.49 39 ALA C CA 1
ATOM 2992 C C . ALA C 1 60 ? 44.861 50.195 13.122 1.00 34.25 39 ALA C C 1
ATOM 2993 O O . ALA C 1 60 ? 45.002 51.288 12.581 1.00 34.18 39 ALA C O 1
ATOM 2995 N N . LYS C 1 61 ? 45.058 49.036 12.492 1.00 34.70 40 LYS C N 1
ATOM 2996 C CA . LYS C 1 61 ? 45.143 48.951 11.022 1.00 35.78 40 LYS C CA 1
ATOM 2997 C C . LYS C 1 61 ? 44.683 47.604 10.464 1.00 34.98 40 LYS C C 1
ATOM 2998 O O . LYS C 1 61 ? 44.732 46.580 11.133 1.00 33.71 40 LYS C O 1
ATOM 3004 N N . MET C 1 62 ? 44.217 47.635 9.228 1.00 34.93 41 MET C N 1
ATOM 3005 C CA . MET C 1 62 ? 43.739 46.457 8.564 1.00 34.74 41 MET C CA 1
ATOM 3006 C C . MET C 1 62 ? 44.656 46.243 7.382 1.00 36.02 41 MET C C 1
ATOM 3007 O O . MET C 1 62 ? 44.975 47.191 6.662 1.00 36.28 41 MET C O 1
ATOM 3012 N N . LEU C 1 63 ? 45.098 45.009 7.181 1.00 35.94 42 LEU C N 1
ATOM 3013 C CA . LEU C 1 63 ? 46.007 44.721 6.069 1.00 37.97 42 LEU C CA 1
ATOM 3014 C C . LEU C 1 63 ? 45.875 43.275 5.615 1.00 37.70 42 LEU C C 1
ATOM 3015 O O . LEU C 1 63 ? 45.316 42.446 6.335 1.00 37.51 42 LEU C O 1
ATOM 3020 N N . ILE C 1 64 ? 46.355 42.990 4.407 1.00 38.54 43 ILE C N 1
ATOM 3021 C CA . ILE C 1 64 ? 46.593 41.606 3.967 1.00 38.51 43 ILE C CA 1
ATOM 3022 C C . ILE C 1 64 ? 48.013 41.235 4.421 1.00 38.93 43 ILE C C 1
ATOM 3023 O O . ILE C 1 64 ? 48.968 41.905 4.072 1.00 39.37 43 ILE C O 1
ATOM 3028 N N . VAL C 1 65 ? 48.140 40.209 5.254 1.00 39.13 44 VAL C N 1
ATOM 3029 C CA . VAL C 1 65 ? 49.440 39.825 5.784 1.00 39.82 44 VAL C CA 1
ATOM 3030 C C . VAL C 1 65 ? 50.204 39.015 4.745 1.00 42.18 44 VAL C C 1
ATOM 3031 O O . VAL C 1 65 ? 49.740 37.962 4.318 1.00 42.37 44 VAL C O 1
ATOM 3035 N N . ASP C 1 66 ? 51.367 39.499 4.313 1.00 44.46 45 ASP C N 1
ATOM 3036 C CA . ASP C 1 66 ? 52.182 38.647 3.451 1.00 48.05 45 ASP C CA 1
ATOM 3037 C C . ASP C 1 66 ? 53.094 37.723 4.265 1.00 46.87 45 ASP C C 1
ATOM 3038 O O . ASP C 1 66 ? 53.331 37.957 5.463 1.00 43.41 45 ASP C O 1
ATOM 3043 N N . GLU C 1 67 ? 53.547 36.657 3.608 1.00 47.32 46 GLU C N 1
ATOM 3044 C CA . GLU C 1 67 ? 54.279 35.578 4.254 1.00 47.82 46 GLU C CA 1
ATOM 3045 C C . GLU C 1 67 ? 55.405 36.115 5.143 1.00 46.55 46 GLU C C 1
ATOM 3046 O O . GLU C 1 67 ? 55.546 35.721 6.311 1.00 44.68 46 GLU C O 1
ATOM 3052 N N . SER C 1 68 ? 56.181 37.028 4.574 1.00 46.57 47 SER C N 1
ATOM 3053 C CA . SER C 1 68 ? 57.304 37.666 5.252 1.00 47.45 47 SER C CA 1
ATOM 3054 C C . SER C 1 68 ? 56.930 38.216 6.634 1.00 45.02 47 SER C C 1
ATOM 3055 O O . SER C 1 68 ? 57.629 37.974 7.614 1.00 45.03 47 SER C O 1
ATOM 3058 N N . LEU C 1 69 ? 55.813 38.928 6.716 1.00 43.10 48 LEU C N 1
ATOM 3059 C CA . LEU C 1 69 ? 55.373 39.497 7.980 1.00 41.02 48 LEU C CA 1
ATOM 3060 C C . LEU C 1 69 ? 54.865 38.417 8.955 1.00 40.61 48 LEU C C 1
ATOM 3061 O O . LEU C 1 69 ? 55.164 38.463 10.158 1.00 39.30 48 LEU C O 1
ATOM 3066 N N . ALA C 1 70 ? 54.104 37.455 8.432 1.00 40.13 49 ALA C N 1
ATOM 3067 C CA . ALA C 1 70 ? 53.673 36.274 9.197 1.00 39.85 49 ALA C CA 1
ATOM 3068 C C . ALA C 1 70 ? 54.837 35.580 9.913 1.00 41.16 49 ALA C C 1
ATOM 3069 O O . ALA C 1 70 ? 54.725 35.202 11.084 1.00 41.54 49 ALA C O 1
ATOM 3071 N N . LYS C 1 71 ? 55.956 35.426 9.211 1.00 42.75 50 LYS C N 1
ATOM 3072 C CA . LYS C 1 71 ? 57.139 34.781 9.778 1.00 44.82 50 LYS C CA 1
ATOM 3073 C C . LYS C 1 71 ? 57.854 35.633 10.844 1.00 45.78 50 LYS C C 1
ATOM 3074 O O . LYS C 1 71 ? 58.484 35.089 11.755 1.00 47.01 50 LYS C O 1
ATOM 3080 N N . LYS C 1 72 ? 57.749 36.955 10.734 1.00 45.20 51 LYS C N 1
ATOM 3081 C CA . LYS C 1 72 ? 58.240 37.838 11.784 1.00 46.47 51 LYS C CA 1
ATOM 3082 C C . LYS C 1 72 ? 57.359 37.779 13.021 1.00 44.58 51 LYS C C 1
ATOM 3083 O O . LYS C 1 72 ? 57.855 37.868 14.146 1.00 46.54 51 LYS C O 1
ATOM 3089 N N . HIS C 1 73 ? 56.054 37.620 12.820 1.00 42.06 52 HIS C N 1
ATOM 3090 C CA . HIS C 1 73 ? 55.133 37.556 13.957 1.00 40.28 52 HIS C CA 1
ATOM 3091 C C . HIS C 1 73 ? 55.184 36.253 14.710 1.00 40.54 52 HIS C C 1
ATOM 3092 O O . HIS C 1 73 ? 55.386 36.257 15.936 1.00 39.30 52 HIS C O 1
ATOM 3099 N N . TYR C 1 74 ? 54.974 35.146 13.993 1.00 39.93 53 TYR C N 1
ATOM 3100 C CA . TYR C 1 74 ? 55.079 33.807 14.557 1.00 40.79 53 TYR C CA 1
ATOM 3101 C C . TYR C 1 74 ? 56.483 33.266 14.318 1.00 42.45 53 TYR C C 1
ATOM 3102 O O . TYR C 1 74 ? 56.809 32.813 13.218 1.00 42.23 53 TYR C O 1
ATOM 3111 N N . LEU C 1 75 ? 57.314 33.328 15.354 1.00 43.96 54 LEU C N 1
ATOM 3112 C CA . LEU C 1 75 ? 58.724 32.937 15.243 1.00 47.78 54 LEU C CA 1
ATOM 3113 C C . LEU C 1 75 ? 58.897 31.424 15.173 1.00 48.96 54 LEU C C 1
ATOM 3114 O O . LEU C 1 75 ? 58.427 30.694 16.049 1.00 50.19 54 LEU C O 1
ATOM 3119 N N . TYR C 1 76 ? 59.582 30.972 14.127 1.00 49.37 55 TYR C N 1
ATOM 3120 C CA . TYR C 1 76 ? 59.840 29.554 13.914 1.00 52.35 55 TYR C CA 1
ATOM 3121 C C . TYR C 1 76 ? 60.335 28.833 15.167 1.00 54.36 55 TYR C C 1
ATOM 3122 O O . TYR C 1 76 ? 59.694 27.897 15.645 1.00 54.11 55 TYR C O 1
ATOM 3131 N N . ASP C 1 77 ? 61.476 29.275 15.691 1.00 58.40 56 ASP C N 1
ATOM 3132 C CA . ASP C 1 77 ? 62.105 28.639 16.844 1.00 60.44 56 ASP C CA 1
ATOM 3133 C C . ASP C 1 77 ? 61.159 28.526 18.031 1.00 60.25 56 ASP C C 1
ATOM 3134 O O . ASP C 1 77 ? 61.094 27.482 18.681 1.00 61.90 56 ASP C O 1
ATOM 3139 N N . ASP C 1 78 ? 60.418 29.595 18.294 1.00 61.23 57 ASP C N 1
ATOM 3140 C CA . ASP C 1 78 ? 59.484 29.636 19.411 1.00 62.45 57 ASP C CA 1
ATOM 3141 C C . ASP C 1 78 ? 58.279 28.697 19.237 1.00 59.49 57 ASP C C 1
ATOM 3142 O O . ASP C 1 78 ? 57.872 28.012 20.184 1.00 59.70 57 ASP C O 1
ATOM 3147 N N . ILE C 1 79 ? 57.704 28.664 18.038 1.00 56.35 58 ILE C N 1
ATOM 3148 C CA . ILE C 1 79 ? 56.526 27.833 17.810 1.00 53.27 58 ILE C CA 1
ATOM 3149 C C . ILE C 1 79 ? 56.904 26.351 17.720 1.00 52.88 58 ILE C C 1
ATOM 3150 O O . ILE C 1 79 ? 56.170 25.495 18.217 1.00 53.61 58 ILE C O 1
ATOM 3155 N N . VAL C 1 80 ? 58.055 26.056 17.121 1.00 54.04 59 VAL C N 1
ATOM 3156 C CA . VAL C 1 80 ? 58.537 24.668 17.024 1.00 54.93 59 VAL C CA 1
ATOM 3157 C C . VAL C 1 80 ? 58.818 24.084 18.411 1.00 57.34 59 VAL C C 1
ATOM 3158 O O . VAL C 1 80 ? 58.290 23.022 18.753 1.00 57.66 59 VAL C O 1
ATOM 3162 N N . PHE C 1 81 ? 59.631 24.780 19.206 1.00 59.41 60 PHE C N 1
ATOM 3163 C CA . PHE C 1 81 ? 59.937 24.322 20.561 1.00 62.32 60 PHE C CA 1
ATOM 3164 C C . PHE C 1 81 ? 58.681 24.104 21.398 1.00 61.77 60 PHE C C 1
ATOM 3165 O O . PHE C 1 81 ? 58.564 23.092 22.082 1.00 64.32 60 PHE C O 1
ATOM 3173 N N . ARG C 1 82 ? 57.741 25.040 21.338 1.00 61.49 61 ARG C N 1
ATOM 3174 C CA . ARG C 1 82 ? 56.515 24.913 22.119 1.00 61.60 61 ARG C CA 1
ATOM 3175 C C . ARG C 1 82 ? 55.438 24.042 21.477 1.00 59.15 61 ARG C C 1
ATOM 3176 O O . ARG C 1 82 ? 54.515 23.619 22.163 1.00 60.07 61 ARG C O 1
ATOM 3184 N N . HIS C 1 83 ? 55.552 23.764 20.178 1.00 57.13 62 HIS C N 1
ATOM 3185 C CA . HIS C 1 83 ? 54.559 22.924 19.486 1.00 55.82 62 HIS C CA 1
ATOM 3186 C C . HIS C 1 83 ? 55.183 21.911 18.551 1.00 54.18 62 HIS C C 1
ATOM 3187 O O . HIS C 1 83 ? 55.505 20.802 18.967 1.00 56.82 62 HIS C O 1
ATOM 3194 N N . SER C 1 84 ? 55.346 22.284 17.282 1.00 53.25 63 SER C N 1
ATOM 3195 C CA . SER C 1 84 ? 55.986 21.450 16.253 1.00 50.78 63 SER C CA 1
ATOM 3196 C C . SER C 1 84 ? 56.167 22.307 15.003 1.00 51.43 63 SER C C 1
ATOM 3197 O O . SER C 1 84 ? 55.597 23.401 14.910 1.00 51.61 63 SER C O 1
ATOM 3200 N N . GLU C 1 85 ? 56.947 21.812 14.045 1.00 50.86 64 GLU C N 1
ATOM 3201 C CA . GLU C 1 85 ? 57.079 22.463 12.738 1.00 48.93 64 GLU C CA 1
ATOM 3202 C C . GLU C 1 85 ? 55.754 22.465 11.963 1.00 46.33 64 GLU C C 1
ATOM 3203 O O . GLU C 1 85 ? 55.415 23.448 11.298 1.00 45.94 64 GLU C O 1
ATOM 3209 N N . ALA C 1 86 ? 55.011 21.364 12.053 1.00 44.82 65 ALA C N 1
ATOM 3210 C CA . ALA C 1 86 ? 53.708 21.280 11.409 1.00 43.51 65 ALA C CA 1
ATOM 3211 C C . ALA C 1 86 ? 52.795 22.423 11.896 1.00 40.07 65 ALA C C 1
ATOM 3212 O O . ALA C 1 86 ? 52.162 23.092 11.092 1.00 39.42 65 ALA C O 1
ATOM 3214 N N . VAL C 1 87 ? 52.756 22.657 13.206 1.00 39.00 66 VAL C N 1
ATOM 3215 C CA . VAL C 1 87 ? 51.919 23.733 13.774 1.00 37.84 66 VAL C CA 1
ATOM 3216 C C . VAL C 1 87 ? 52.301 25.096 13.206 1.00 36.84 66 VAL C C 1
ATOM 3217 O O . VAL C 1 87 ? 51.430 25.883 12.809 1.00 37.01 66 VAL C O 1
ATOM 3221 N N . TRP C 1 88 ? 53.600 25.342 13.110 1.00 38.86 67 TRP C N 1
ATOM 3222 C CA . TRP C 1 88 ? 54.105 26.598 12.565 1.00 39.18 67 TRP C CA 1
ATOM 3223 C C . TRP C 1 88 ? 53.775 26.822 11.105 1.00 38.77 67 TRP C C 1
ATOM 3224 O O . TRP C 1 88 ? 53.329 27.912 10.742 1.00 40.35 67 TRP C O 1
ATOM 3235 N N . ASN C 1 89 ? 53.981 25.813 10.261 1.00 37.96 68 ASN C N 1
ATOM 3236 C CA . ASN C 1 89 ? 53.570 25.881 8.848 1.00 38.77 68 ASN C CA 1
ATOM 3237 C C . ASN C 1 89 ? 52.075 26.212 8.691 1.00 37.11 68 ASN C C 1
ATOM 3238 O O . ASN C 1 89 ? 51.689 26.981 7.814 1.00 36.93 68 ASN C O 1
ATOM 3243 N N . SER C 1 90 ? 51.242 25.627 9.544 1.00 35.17 69 SER C N 1
ATOM 3244 C CA . SER C 1 90 ? 49.804 25.815 9.429 1.00 34.91 69 SER C CA 1
ATOM 3245 C C . SER C 1 90 ? 49.390 27.176 9.985 1.00 34.21 69 SER C C 1
ATOM 3246 O O . SER C 1 90 ? 48.367 27.715 9.588 1.00 33.50 69 SER C O 1
ATOM 3249 N N . LEU C 1 91 ? 50.175 27.726 10.907 1.00 35.16 70 LEU C N 1
ATOM 3250 C CA . LEU C 1 91 ? 49.935 29.097 11.353 1.00 36.18 70 LEU C CA 1
ATOM 3251 C C . LEU C 1 91 ? 50.243 30.046 10.215 1.00 36.73 70 LEU C C 1
ATOM 3252 O O . LEU C 1 91 ? 49.446 30.931 9.891 1.00 35.90 70 LEU C O 1
ATOM 3257 N N . ILE C 1 92 ? 51.412 29.852 9.609 1.00 36.72 71 ILE C N 1
ATOM 3258 C CA . ILE C 1 92 ? 51.835 30.684 8.501 1.00 35.87 71 ILE C CA 1
ATOM 3259 C C . ILE C 1 92 ? 50.805 30.614 7.367 1.00 35.75 71 ILE C C 1
ATOM 3260 O O . ILE C 1 92 ? 50.459 31.645 6.806 1.00 36.32 71 ILE C O 1
ATOM 3265 N N . LYS C 1 93 ? 50.305 29.409 7.063 1.00 35.82 72 LYS C N 1
ATOM 3266 C CA . LYS C 1 93 ? 49.296 29.196 5.999 1.00 35.66 72 LYS C CA 1
ATOM 3267 C C . LYS C 1 93 ? 47.987 29.900 6.317 1.00 34.87 72 LYS C C 1
ATOM 3268 O O . LYS C 1 93 ? 47.366 30.479 5.435 1.00 36.01 72 LYS C O 1
ATOM 3270 N N . PHE C 1 94 ? 47.567 29.822 7.578 1.00 33.76 73 PHE C N 1
ATOM 3271 C CA . PHE C 1 94 ? 46.348 30.479 8.076 1.00 32.13 73 PHE C CA 1
ATOM 3272 C C . PHE C 1 94 ? 46.391 32.014 7.927 1.00 32.48 73 PHE C C 1
ATOM 3273 O O . PHE C 1 94 ? 45.463 32.610 7.394 1.00 31.15 73 PHE C O 1
ATOM 3281 N N . ILE C 1 95 ? 47.472 32.641 8.390 1.00 33.47 74 ILE C N 1
ATOM 3282 C CA . ILE C 1 95 ? 47.592 34.106 8.352 1.00 35.71 74 ILE C CA 1
ATOM 3283 C C . ILE C 1 95 ? 48.030 34.666 6.987 1.00 36.41 74 ILE C C 1
ATOM 3284 O O . ILE C 1 95 ? 47.610 35.755 6.608 1.00 37.71 74 ILE C O 1
ATOM 3289 N N . SER C 1 96 ? 48.850 33.927 6.242 1.00 36.81 75 SER C N 1
ATOM 3290 C CA . SER C 1 96 ? 49.486 34.474 5.032 1.00 37.69 75 SER C CA 1
ATOM 3291 C C . SER C 1 96 ? 48.522 34.757 3.901 1.00 37.19 75 SER C C 1
ATOM 3292 O O . SER C 1 96 ? 47.685 33.929 3.579 1.00 36.62 75 SER C O 1
ATOM 3295 N N . ASN C 1 97 ? 48.666 35.940 3.307 1.00 38.68 76 ASN C N 1
ATOM 3296 C CA . ASN C 1 97 ? 47.794 36.432 2.237 1.00 39.15 76 ASN C CA 1
ATOM 3297 C C . ASN C 1 97 ? 46.326 36.427 2.630 1.00 36.44 76 ASN C C 1
ATOM 3298 O O . ASN C 1 97 ? 45.469 36.196 1.798 1.00 35.74 76 ASN C O 1
ATOM 3303 N N . SER C 1 98 ? 46.059 36.686 3.909 1.00 35.49 77 SER C N 1
ATOM 3304 C CA . SER C 1 98 ? 44.703 36.795 4.427 1.00 33.95 77 SER C CA 1
ATOM 3305 C C . SER C 1 98 ? 44.548 38.118 5.162 1.00 34.09 77 SER C C 1
ATOM 3306 O O . SER C 1 98 ? 45.550 38.721 5.571 1.00 34.65 77 SER C O 1
ATOM 3309 N N . PRO C 1 99 ? 43.299 38.592 5.310 1.00 32.77 78 PRO C N 1
ATOM 3310 C CA . PRO C 1 99 ? 43.069 39.869 5.972 1.00 32.79 78 PRO C CA 1
ATOM 3311 C C . PRO C 1 99 ? 43.119 39.741 7.490 1.00 32.42 78 PRO C C 1
ATOM 3312 O O . PRO C 1 99 ? 42.612 38.761 8.036 1.00 31.68 78 PRO C O 1
ATOM 3316 N N . VAL C 1 100 ? 43.728 40.718 8.157 1.00 31.37 79 VAL C N 1
ATOM 3317 C CA . VAL C 1 100 ? 43.616 40.838 9.609 1.00 30.30 79 VAL C CA 1
ATOM 3318 C C . VAL C 1 100 ? 43.293 42.272 10.011 1.00 30.74 79 VAL C C 1
ATOM 3319 O O . VAL C 1 100 ? 43.598 43.222 9.284 1.00 31.23 79 VAL C O 1
ATOM 3323 N N . PHE C 1 101 ? 42.660 42.416 11.167 1.00 30.56 80 PHE C N 1
ATOM 3324 C CA . PHE C 1 101 ? 42.503 43.709 11.804 1.00 31.02 80 PHE C CA 1
ATOM 3325 C C . PHE C 1 101 ? 43.391 43.708 13.053 1.00 32.48 80 PHE C C 1
ATOM 3326 O O . PHE C 1 101 ? 43.118 42.986 14.029 1.00 34.24 80 PHE C O 1
ATOM 3334 N N . THR C 1 102 ? 44.452 44.506 13.027 1.00 32.15 81 THR C N 1
ATOM 3335 C CA . THR C 1 102 ? 45.409 44.571 14.141 1.00 32.76 81 THR C CA 1
ATOM 3336 C C . THR C 1 102 ? 45.273 45.887 14.873 1.00 31.43 81 THR C C 1
ATOM 3337 O O . THR C 1 102 ? 45.031 46.913 14.260 1.00 31.88 81 THR C O 1
ATOM 3341 N N . PHE C 1 103 ? 45.424 45.848 16.189 1.00 31.41 82 PHE C N 1
ATOM 3342 C CA . PHE C 1 103 ? 45.233 47.035 17.023 1.00 30.94 82 PHE C CA 1
ATOM 3343 C C . PHE C 1 103 ? 46.024 46.917 18.311 1.00 30.97 82 PHE C C 1
ATOM 3344 O O . PHE C 1 103 ? 46.442 45.820 18.677 1.00 31.41 82 PHE C O 1
ATOM 3352 N N . VAL C 1 104 ? 46.242 48.043 18.983 1.00 31.51 83 VAL C N 1
ATOM 3353 C CA . VAL C 1 104 ? 46.966 48.052 20.241 1.00 31.39 83 VAL C CA 1
ATOM 3354 C C . VAL C 1 104 ? 46.066 48.559 21.339 1.00 32.62 83 VAL C C 1
ATOM 3355 O O . VAL C 1 104 ? 45.361 49.553 21.168 1.00 31.78 83 VAL C O 1
ATOM 3359 N N . VAL C 1 105 ? 46.093 47.856 22.469 1.00 34.54 84 VAL C N 1
ATOM 3360 C CA . VAL C 1 105 ? 45.269 48.202 23.612 1.00 35.72 84 VAL C CA 1
ATOM 3361 C C . VAL C 1 105 ? 46.129 48.684 24.789 1.00 37.27 84 VAL C C 1
ATOM 3362 O O . VAL C 1 105 ? 47.104 48.035 25.169 1.00 38.82 84 VAL C O 1
ATOM 3366 N N . GLU C 1 106 ? 45.769 49.835 25.346 1.00 37.48 85 GLU C N 1
ATOM 3367 C CA . GLU C 1 106 ? 46.473 50.385 26.502 1.00 38.79 85 GLU C CA 1
ATOM 3368 C C . GLU C 1 106 ? 45.559 50.415 27.730 1.00 37.54 85 GLU C C 1
ATOM 3369 O O . GLU C 1 106 ? 44.403 50.790 27.642 1.00 36.37 85 GLU C O 1
ATOM 3375 N N . GLY C 1 107 ? 46.102 50.004 28.868 1.00 38.26 86 GLY C N 1
ATOM 3376 C CA . GLY C 1 107 ? 45.392 50.061 30.134 1.00 38.44 86 GLY C CA 1
ATOM 3377 C C . GLY C 1 107 ? 46.257 49.531 31.249 1.00 39.33 86 GLY C C 1
ATOM 3378 O O . GLY C 1 107 ? 47.355 49.028 31.004 1.00 40.92 86 GLY C O 1
ATOM 3379 N N . VAL C 1 108 ? 45.758 49.651 32.474 1.00 39.71 87 VAL C N 1
ATOM 3380 C CA . VAL C 1 108 ? 46.427 49.159 33.679 1.00 40.57 87 VAL C CA 1
ATOM 3381 C C . VAL C 1 108 ? 46.571 47.632 33.644 1.00 40.60 87 VAL C C 1
ATOM 3382 O O . VAL C 1 108 ? 45.568 46.925 33.654 1.00 39.59 87 VAL C O 1
ATOM 3386 N N . GLU C 1 109 ? 47.813 47.136 33.615 1.00 40.65 88 GLU C N 1
ATOM 3387 C CA . GLU C 1 109 ? 48.088 45.691 33.545 1.00 40.10 88 GLU C CA 1
ATOM 3388 C C . GLU C 1 109 ? 47.296 45.065 32.397 1.00 38.62 88 GLU C C 1
ATOM 3389 O O . GLU C 1 109 ? 46.772 43.960 32.525 1.00 38.92 88 GLU C O 1
ATOM 3395 N N . SER C 1 110 ? 47.208 45.793 31.284 1.00 37.24 89 SER C N 1
ATOM 3396 C CA . SER C 1 110 ? 46.371 45.422 30.146 1.00 35.67 89 SER C CA 1
ATOM 3397 C C . SER C 1 110 ? 46.704 44.066 29.534 1.00 35.20 89 SER C C 1
ATOM 3398 O O . SER C 1 110 ? 45.826 43.403 29.019 1.00 33.54 89 SER C O 1
ATOM 3401 N N . ILE C 1 111 ? 47.974 43.669 29.557 1.00 36.43 90 ILE C N 1
ATOM 3402 C CA . ILE C 1 111 ? 48.362 42.404 28.922 1.00 36.50 90 ILE C CA 1
ATOM 3403 C C . ILE C 1 111 ? 47.635 41.214 29.549 1.00 36.23 90 ILE C C 1
ATOM 3404 O O . ILE C 1 111 ? 47.018 40.430 28.847 1.00 34.98 90 ILE C O 1
ATOM 3409 N N . GLU C 1 112 ? 47.711 41.098 30.872 1.00 38.06 91 GLU C N 1
ATOM 3410 C CA . GLU C 1 112 ? 46.987 40.055 31.614 1.00 39.09 91 GLU C CA 1
ATOM 3411 C C . GLU C 1 112 ? 45.475 40.153 31.424 1.00 36.95 91 GLU C C 1
ATOM 3412 O O . GLU C 1 112 ? 44.803 39.129 31.241 1.00 36.99 91 GLU C O 1
ATOM 3418 N N . VAL C 1 113 ? 44.947 41.378 31.479 1.00 35.97 92 VAL C N 1
ATOM 3419 C CA . VAL C 1 113 ? 43.500 41.597 31.384 1.00 35.10 92 VAL C CA 1
ATOM 3420 C C . VAL C 1 113 ? 42.989 41.183 30.005 1.00 34.16 92 VAL C C 1
ATOM 3421 O O . VAL C 1 113 ? 41.940 40.534 29.902 1.00 33.45 92 VAL C O 1
ATOM 3425 N N . VAL C 1 114 ? 43.730 41.550 28.956 1.00 33.21 93 VAL C N 1
ATOM 3426 C CA . VAL C 1 114 ? 43.342 41.172 27.590 1.00 32.72 93 VAL C CA 1
ATOM 3427 C C . VAL C 1 114 ? 43.345 39.640 27.415 1.00 33.16 93 VAL C C 1
ATOM 3428 O O . VAL C 1 114 ? 42.466 39.081 26.761 1.00 32.30 93 VAL C O 1
ATOM 3432 N N . ARG C 1 115 ? 44.331 38.967 28.009 1.00 34.61 94 ARG C N 1
ATOM 3433 C CA . ARG C 1 115 ? 44.385 37.497 27.955 1.00 35.16 94 ARG C CA 1
ATOM 3434 C C . ARG C 1 115 ? 43.177 36.819 28.620 1.00 34.18 94 ARG C C 1
ATOM 3435 O O . ARG C 1 115 ? 42.573 35.914 28.048 1.00 34.00 94 ARG C O 1
ATOM 3443 N N . LYS C 1 116 ? 42.823 37.279 29.816 1.00 34.70 95 LYS C N 1
ATOM 3444 C CA . LYS C 1 116 ? 41.616 36.832 30.498 1.00 34.47 95 LYS C CA 1
ATOM 3445 C C . LYS C 1 116 ? 40.393 37.028 29.601 1.00 34.09 95 LYS C C 1
ATOM 3446 O O . LYS C 1 116 ? 39.538 36.156 29.540 1.00 34.20 95 LYS C O 1
ATOM 3452 N N . LEU C 1 117 ? 40.316 38.159 28.903 1.00 30.47 96 LEU C N 1
ATOM 3453 C CA . LEU C 1 117 ? 39.155 38.443 28.048 1.00 30.31 96 LEU C CA 1
ATOM 3454 C C . LEU C 1 117 ? 39.082 37.556 26.797 1.00 29.90 96 LEU C C 1
ATOM 3455 O O . LEU C 1 117 ? 37.982 37.286 26.284 1.00 29.57 96 LEU C O 1
ATOM 3460 N N . CYS C 1 118 ? 40.238 37.130 26.303 1.00 29.73 97 CYS C N 1
ATOM 3461 C CA . CYS C 1 118 ? 40.311 36.261 25.118 1.00 30.43 97 CYS C CA 1
ATOM 3462 C C . CYS C 1 118 ? 39.951 34.817 25.462 1.00 30.34 97 CYS C C 1
ATOM 3463 O O . CYS C 1 118 ? 39.243 34.152 24.707 1.00 30.23 97 CYS C O 1
ATOM 3466 N N . GLY C 1 119 ? 40.438 34.346 26.608 1.00 29.90 98 GLY C N 1
ATOM 3467 C CA . GLY C 1 119 ? 40.155 32.993 27.052 1.00 30.26 98 GLY C CA 1
ATOM 3468 C C . GLY C 1 119 ? 41.133 32.016 26.450 1.00 30.12 98 GLY C C 1
ATOM 3469 O O . GLY C 1 119 ? 42.032 32.404 25.702 1.00 29.18 98 GLY C O 1
ATOM 3470 N N . ALA C 1 120 ? 40.956 30.739 26.774 1.00 30.58 99 ALA C N 1
ATOM 3471 C CA . ALA C 1 120 ? 41.913 29.697 26.381 1.00 31.12 99 ALA C CA 1
ATOM 3472 C C . ALA C 1 120 ? 42.161 29.596 24.855 1.00 31.70 99 ALA C C 1
ATOM 3473 O O . ALA C 1 120 ? 41.248 29.766 24.045 1.00 30.44 99 ALA C O 1
ATOM 3475 N N . THR C 1 121 ? 43.411 29.300 24.500 1.00 31.45 100 THR C N 1
ATOM 3476 C CA . THR C 1 121 ? 43.852 29.052 23.124 1.00 30.90 100 THR C CA 1
ATOM 3477 C C . THR C 1 121 ? 42.888 28.151 22.346 1.00 30.09 100 THR C C 1
ATOM 3478 O O . THR C 1 121 ? 42.496 28.478 21.228 1.00 29.04 100 THR C O 1
ATOM 3482 N N . GLU C 1 122 ? 42.537 27.016 22.940 1.00 29.10 101 GLU C N 1
ATOM 3483 C CA . GLU C 1 122 ? 41.647 26.059 22.313 1.00 28.49 101 GLU C CA 1
ATOM 3484 C C . GLU C 1 122 ? 40.180 26.444 22.528 1.00 26.98 101 GLU C C 1
ATOM 3485 O O . GLU C 1 122 ? 39.713 26.430 23.665 1.00 26.76 101 GLU C O 1
ATOM 3491 N N . PRO C 1 123 ? 39.450 26.771 21.434 1.00 26.21 102 PRO C N 1
ATOM 3492 C CA . PRO C 1 123 ? 38.042 27.192 21.554 1.00 25.30 102 PRO C CA 1
ATOM 3493 C C . PRO C 1 123 ? 37.139 26.187 22.292 1.00 25.76 102 PRO C C 1
ATOM 3494 O O . PRO C 1 123 ? 36.258 26.591 23.052 1.00 24.88 102 PRO C O 1
ATOM 3498 N N . LYS C 1 124 ? 37.377 24.894 22.099 1.00 26.29 103 LYS C N 1
ATOM 3499 C CA . LYS C 1 124 ? 36.572 23.875 22.763 1.00 26.52 103 LYS C CA 1
ATOM 3500 C C . LYS C 1 124 ? 36.547 24.073 24.268 1.00 27.13 103 LYS C C 1
ATOM 3501 O O . LYS C 1 124 ? 35.499 23.911 24.870 1.00 27.34 103 LYS C O 1
ATOM 3507 N N . LEU C 1 125 ? 37.690 24.437 24.859 1.00 28.06 104 LEU C N 1
ATOM 3508 C CA . LEU C 1 125 ? 37.792 24.611 26.296 1.00 28.77 104 LEU C CA 1
ATOM 3509 C C . LEU C 1 125 ? 37.649 26.051 26.757 1.00 29.33 104 LEU C C 1
ATOM 3510 O O . LEU C 1 125 ? 37.531 26.295 27.963 1.00 31.42 104 LEU C O 1
ATOM 3515 N N . ALA C 1 126 ? 37.688 27.013 25.838 1.00 28.55 105 ALA C N 1
ATOM 3516 C CA . ALA C 1 126 ? 37.576 28.436 26.230 1.00 28.92 105 ALA C CA 1
ATOM 3517 C C . ALA C 1 126 ? 36.230 28.672 26.941 1.00 29.85 105 ALA C C 1
ATOM 3518 O O . ALA C 1 126 ? 35.190 28.223 26.467 1.00 30.51 105 ALA C O 1
ATOM 3520 N N . ILE C 1 127 ? 36.270 29.360 28.074 1.00 29.77 106 ILE C N 1
ATOM 3521 C CA . ILE C 1 127 ? 35.126 29.479 28.973 1.00 31.78 106 ILE C CA 1
ATOM 3522 C C . ILE C 1 127 ? 34.139 30.508 28.439 1.00 30.97 106 ILE C C 1
ATOM 3523 O O . ILE C 1 127 ? 34.559 31.509 27.878 1.00 30.84 106 ILE C O 1
ATOM 3528 N N . PRO C 1 128 ? 32.821 30.239 28.567 1.00 30.93 107 PRO C N 1
ATOM 3529 C CA . PRO C 1 128 ? 31.811 31.203 28.093 1.00 30.02 107 PRO C CA 1
ATOM 3530 C C . PRO C 1 128 ? 31.993 32.551 28.763 1.00 29.75 107 PRO C C 1
ATOM 3531 O O . PRO C 1 128 ? 32.377 32.609 29.931 1.00 31.45 107 PRO C O 1
ATOM 3535 N N . GLY C 1 129 ? 31.776 33.621 28.013 1.00 28.79 108 GLY C N 1
ATOM 3536 C CA . GLY C 1 129 ? 32.081 34.966 28.493 1.00 29.23 108 GLY C CA 1
ATOM 3537 C C . GLY C 1 129 ? 33.297 35.575 27.830 1.00 29.51 108 GLY C C 1
ATOM 3538 O O . GLY C 1 129 ? 33.344 36.796 27.619 1.00 29.68 108 GLY C O 1
ATOM 3539 N N . THR C 1 130 ? 34.287 34.728 27.531 1.00 28.43 109 THR C N 1
ATOM 3540 C CA . THR C 1 130 ? 35.506 35.134 26.829 1.00 27.94 109 THR C CA 1
ATOM 3541 C C . THR C 1 130 ? 35.232 35.267 25.312 1.00 28.70 109 THR C C 1
ATOM 3542 O O . THR C 1 130 ? 34.248 34.728 24.800 1.00 27.70 109 THR C O 1
ATOM 3546 N N . ILE C 1 131 ? 36.086 35.988 24.594 1.00 28.85 110 ILE C N 1
ATOM 3547 C CA . ILE C 1 131 ? 35.902 36.121 23.148 1.00 28.69 110 ILE C CA 1
ATOM 3548 C C . ILE C 1 131 ? 35.938 34.746 22.482 1.00 27.97 110 ILE C C 1
ATOM 3549 O O . ILE C 1 131 ? 35.025 34.378 21.733 1.00 27.34 110 ILE C O 1
ATOM 3554 N N . ARG C 1 132 ? 36.983 33.979 22.774 1.00 28.42 111 ARG C N 1
ATOM 3555 C CA . ARG C 1 132 ? 37.106 32.642 22.202 1.00 29.13 111 ARG C CA 1
ATOM 3556 C C . ARG C 1 132 ? 35.972 31.709 22.616 1.00 29.00 111 ARG C C 1
ATOM 3557 O O . ARG C 1 132 ? 35.490 30.930 21.796 1.00 28.15 111 ARG C O 1
ATOM 3565 N N . GLY C 1 133 ? 35.528 31.810 23.866 1.00 28.92 112 GLY C N 1
ATOM 3566 C CA . GLY C 1 133 ? 34.416 30.985 24.360 1.00 27.96 112 GLY C CA 1
ATOM 3567 C C . GLY C 1 133 ? 33.062 31.287 23.720 1.00 26.58 112 GLY C C 1
ATOM 3568 O O . GLY C 1 133 ? 32.270 30.384 23.492 1.00 25.69 112 GLY C O 1
ATOM 3569 N N . ASP C 1 134 ? 32.807 32.557 23.415 1.00 26.77 113 ASP C N 1
ATOM 3570 C CA . ASP C 1 134 ? 31.520 32.990 22.865 1.00 27.21 113 ASP C CA 1
ATOM 3571 C C . ASP C 1 134 ? 31.428 32.862 21.332 1.00 27.30 113 ASP C C 1
ATOM 3572 O O . ASP C 1 134 ? 30.318 32.756 20.789 1.00 27.99 113 ASP C O 1
ATOM 3577 N N . PHE C 1 135 ? 32.575 32.873 20.641 1.00 24.82 114 PHE C N 1
ATOM 3578 C CA . PHE C 1 135 ? 32.597 33.013 19.172 1.00 23.87 114 PHE C CA 1
ATOM 3579 C C . PHE C 1 135 ? 33.231 31.889 18.353 1.00 23.36 114 PHE C C 1
ATOM 3580 O O . PHE C 1 135 ? 33.148 31.905 17.133 1.00 24.07 114 PHE C O 1
ATOM 3588 N N . SER C 1 136 ? 33.860 30.915 18.996 1.00 23.53 115 SER C N 1
ATOM 3589 C CA . SER C 1 136 ? 34.432 29.780 18.264 1.00 23.30 115 SER C CA 1
ATOM 3590 C C . SER C 1 136 ? 34.348 28.557 19.160 1.00 22.96 115 SER C C 1
ATOM 3591 O O . SER C 1 136 ? 34.050 28.697 20.350 1.00 24.02 115 SER C O 1
ATOM 3594 N N . TYR C 1 137 ? 34.621 27.361 18.639 1.00 22.12 116 TYR C N 1
ATOM 3595 C CA . TYR C 1 137 ? 34.405 26.166 19.482 1.00 23.53 116 TYR C CA 1
ATOM 3596 C C . TYR C 1 137 ? 35.241 24.911 19.140 1.00 24.24 116 TYR C C 1
ATOM 3597 O O . TYR C 1 137 ? 35.283 23.987 19.942 1.00 24.96 116 TYR C O 1
ATOM 3606 N N . HIS C 1 138 ? 35.890 24.860 17.969 1.00 24.50 117 HIS C N 1
ATOM 3607 C CA . HIS C 1 138 ? 36.560 23.613 17.550 1.00 24.66 117 HIS C CA 1
ATOM 3608 C C . HIS C 1 138 ? 37.823 23.236 18.324 1.00 25.87 117 HIS C C 1
ATOM 3609 O O . HIS C 1 138 ? 38.341 24.020 19.130 1.00 26.71 117 HIS C O 1
ATOM 3616 N N . SER C 1 139 ? 38.316 22.019 18.129 1.00 26.54 118 SER C N 1
ATOM 3617 C CA . SER C 1 139 ? 39.300 21.447 19.052 1.00 27.68 118 SER C CA 1
ATOM 3618 C C . SER C 1 139 ? 40.699 21.233 18.470 1.00 28.51 118 SER C C 1
ATOM 3619 O O . SER C 1 139 ? 40.860 21.139 17.257 1.00 27.44 118 SER C O 1
ATOM 3622 N N . PHE C 1 140 ? 41.693 21.130 19.353 1.00 29.65 119 PHE C N 1
ATOM 3623 C CA . PHE C 1 140 ? 43.019 20.613 18.971 1.00 32.05 119 PHE C CA 1
ATOM 3624 C C . PHE C 1 140 ? 42.963 19.264 18.256 1.00 31.24 119 PHE C C 1
ATOM 3625 O O . PHE C 1 140 ? 43.642 19.077 17.260 1.00 31.88 119 PHE C O 1
ATOM 3633 N N . LYS C 1 141 ? 42.160 18.335 18.759 1.00 32.21 120 LYS C N 1
ATOM 3634 C CA . LYS C 1 141 ? 42.044 17.007 18.151 1.00 34.48 120 LYS C CA 1
ATOM 3635 C C . LYS C 1 141 ? 41.627 17.118 16.697 1.00 32.72 120 LYS C C 1
ATOM 3636 O O . LYS C 1 141 ? 42.164 16.436 15.826 1.00 32.79 120 LYS C O 1
ATOM 3642 N N . TYR C 1 142 ? 40.666 17.987 16.434 1.00 30.33 121 TYR C N 1
ATOM 3643 C CA . TYR C 1 142 ? 40.135 18.111 15.090 1.00 29.34 121 TYR C CA 1
ATOM 3644 C C . TYR C 1 142 ? 41.127 18.835 14.197 1.00 28.74 121 TYR C C 1
ATOM 3645 O O . TYR C 1 142 ? 41.295 18.465 13.040 1.00 27.74 121 TYR C O 1
ATOM 3654 N N . SER C 1 143 ? 41.791 19.859 14.736 1.00 28.68 122 SER C N 1
ATOM 3655 C CA . SER C 1 143 ? 42.748 20.590 13.923 1.00 29.19 122 SER C CA 1
ATOM 3656 C C . SER C 1 143 ? 43.965 19.692 13.576 1.00 29.52 122 SER C C 1
ATOM 3657 O O . SER C 1 143 ? 44.455 19.732 12.439 1.00 28.92 122 SER C O 1
ATOM 3660 N N . ASN C 1 144 ? 44.390 18.835 14.510 1.00 28.85 123 ASN C N 1
ATOM 3661 C CA . ASN C 1 144 ? 45.403 17.812 14.187 1.00 30.20 123 ASN C CA 1
ATOM 3662 C C . ASN C 1 144 ? 44.912 16.866 13.095 1.00 30.07 123 ASN C C 1
ATOM 3663 O O . ASN C 1 144 ? 45.655 16.503 12.185 1.00 31.44 123 ASN C O 1
ATOM 3668 N N . GLU C 1 145 ? 43.660 16.467 13.192 1.00 29.19 124 GLU C N 1
ATOM 3669 C CA . GLU C 1 145 ? 43.116 15.484 12.286 1.00 30.70 124 GLU C CA 1
ATOM 3670 C C . GLU C 1 145 ? 43.050 15.990 10.841 1.00 30.09 124 GLU C C 1
ATOM 3671 O O . GLU C 1 145 ? 43.234 15.219 9.905 1.00 30.46 124 GLU C O 1
ATOM 3677 N N . LYS C 1 146 ? 42.787 17.287 10.678 1.00 29.34 125 LYS C N 1
ATOM 3678 C CA . LYS C 1 146 ? 42.636 17.904 9.363 1.00 29.59 125 LYS C CA 1
ATOM 3679 C C . LYS C 1 146 ? 43.878 18.631 8.848 1.00 29.10 125 LYS C C 1
ATOM 3680 O O . LYS C 1 146 ? 43.970 18.929 7.662 1.00 29.64 125 LYS C O 1
ATOM 3686 N N . GLY C 1 147 ? 44.821 18.922 9.729 1.00 28.87 126 GLY C N 1
ATOM 3687 C CA . GLY C 1 147 ? 46.059 19.601 9.336 1.00 31.31 126 GLY C CA 1
ATOM 3688 C C . GLY C 1 147 ? 45.930 21.089 9.057 1.00 31.92 126 GLY C C 1
ATOM 3689 O O . GLY C 1 147 ? 46.526 21.603 8.110 1.00 33.45 126 GLY C O 1
ATOM 3690 N N . PHE C 1 148 ? 45.156 21.780 9.889 1.00 32.04 127 PHE C N 1
ATOM 3691 C CA . PHE C 1 148 ? 45.007 23.235 9.829 1.00 31.77 127 PHE C CA 1
ATOM 3692 C C . PHE C 1 148 ? 45.291 23.800 11.220 1.00 31.54 127 PHE C C 1
ATOM 3693 O O . PHE C 1 148 ? 45.175 23.097 12.219 1.00 29.48 127 PHE C O 1
ATOM 3701 N N . SER C 1 149 ? 45.631 25.082 11.278 1.00 31.96 128 SER C N 1
ATOM 3702 C CA . SER C 1 149 ? 45.759 25.788 12.553 1.00 31.61 128 SER C CA 1
ATOM 3703 C C . SER C 1 149 ? 44.399 25.858 13.247 1.00 30.43 128 SER C C 1
ATOM 3704 O O . SER C 1 149 ? 43.370 25.827 12.588 1.00 28.21 128 SER C O 1
ATOM 3707 N N . ILE C 1 150 ? 44.390 25.949 14.577 1.00 31.15 129 ILE C N 1
ATOM 3708 C CA . ILE C 1 150 ? 43.175 26.310 15.275 1.00 30.11 129 ILE C CA 1
ATOM 3709 C C . ILE C 1 150 ? 42.762 27.727 14.850 1.00 29.92 129 ILE C C 1
ATOM 3710 O O . ILE C 1 150 ? 43.612 28.614 14.675 1.00 29.20 129 ILE C O 1
ATOM 3715 N N . TYR C 1 151 ? 41.465 27.915 14.617 1.00 27.94 130 TYR C N 1
ATOM 3716 C CA . TYR C 1 151 ? 40.919 29.219 14.271 1.00 26.66 130 TYR C CA 1
ATOM 3717 C C . TYR C 1 151 ? 40.192 29.764 15.503 1.00 26.70 130 TYR C C 1
ATOM 3718 O O . TYR C 1 151 ? 39.058 29.382 15.788 1.00 25.75 130 TYR C O 1
ATOM 3727 N N . ASN C 1 152 ? 40.864 30.646 16.237 1.00 26.27 131 ASN C N 1
ATOM 3728 C CA . ASN C 1 152 ? 40.369 31.117 17.506 1.00 25.57 131 ASN C CA 1
ATOM 3729 C C . ASN C 1 152 ? 40.169 32.628 17.552 1.00 25.33 131 ASN C C 1
ATOM 3730 O O . ASN C 1 152 ? 40.289 33.239 18.611 1.00 26.00 131 ASN C O 1
ATOM 3735 N N . VAL C 1 153 ? 39.872 33.227 16.394 1.00 25.51 132 VAL C N 1
ATOM 3736 C CA . VAL C 1 153 ? 39.326 34.603 16.297 1.00 26.18 132 VAL C CA 1
ATOM 3737 C C . VAL C 1 153 ? 40.301 35.739 16.597 1.00 26.69 132 VAL C C 1
ATOM 3738 O O . VAL C 1 153 ? 40.312 36.750 15.890 1.00 26.62 132 VAL C O 1
ATOM 3742 N N . ILE C 1 154 ? 41.099 35.580 17.646 1.00 26.75 133 ILE C N 1
ATOM 3743 C CA . ILE C 1 154 ? 41.933 36.659 18.125 1.00 27.88 133 ILE C CA 1
ATOM 3744 C C . ILE C 1 154 ? 43.315 36.177 18.595 1.00 28.92 133 ILE C C 1
ATOM 3745 O O . ILE C 1 154 ? 43.446 35.051 19.106 1.00 29.75 133 ILE C O 1
ATOM 3750 N N . HIS C 1 155 ? 44.333 37.013 18.368 1.00 28.77 134 HIS C N 1
ATOM 3751 C CA . HIS C 1 155 ? 45.641 36.888 19.021 1.00 30.17 134 HIS C CA 1
ATOM 3752 C C . HIS C 1 155 ? 45.823 38.011 19.990 1.00 30.75 134 HIS C C 1
ATOM 3753 O O . HIS C 1 155 ? 45.429 39.147 19.709 1.00 30.80 134 HIS C O 1
ATOM 3760 N N . ALA C 1 156 ? 46.450 37.723 21.127 1.00 30.97 135 ALA C N 1
ATOM 3761 C CA . ALA C 1 156 ? 46.917 38.784 22.020 1.00 31.63 135 ALA C CA 1
ATOM 3762 C C . ALA C 1 156 ? 48.250 38.424 22.660 1.00 32.27 135 ALA C C 1
ATOM 3763 O O . ALA C 1 156 ? 48.461 37.282 23.091 1.00 31.31 135 ALA C O 1
ATOM 3765 N N . SER C 1 157 ? 49.143 39.408 22.729 1.00 31.60 136 SER C N 1
ATOM 3766 C CA . SER C 1 157 ? 50.453 39.209 23.339 1.00 33.20 136 SER C CA 1
ATOM 3767 C C . SER C 1 157 ? 50.306 38.481 24.682 1.00 34.79 136 SER C C 1
ATOM 3768 O O . SER C 1 157 ? 49.455 38.850 25.507 1.00 34.29 136 SER C O 1
ATOM 3771 N N . ALA C 1 158 ? 51.123 37.447 24.877 1.00 34.97 137 ALA C N 1
ATOM 3772 C CA . ALA C 1 158 ? 51.016 36.572 26.037 1.00 36.59 137 ALA C CA 1
ATOM 3773 C C . ALA C 1 158 ? 51.674 37.139 27.305 1.00 39.28 137 ALA C C 1
ATOM 3774 O O . ALA C 1 158 ? 51.323 36.740 28.416 1.00 39.64 137 ALA C O 1
ATOM 3776 N N . ASN C 1 159 ? 52.633 38.045 27.130 1.00 40.05 138 ASN C N 1
ATOM 3777 C CA . ASN C 1 159 ? 53.323 38.672 28.246 1.00 44.20 138 ASN C CA 1
ATOM 3778 C C . ASN C 1 159 ? 53.968 39.977 27.822 1.00 45.32 138 ASN C C 1
ATOM 3779 O O . ASN C 1 159 ? 53.905 40.352 26.640 1.00 44.82 138 ASN C O 1
ATOM 3784 N N . GLU C 1 160 ? 54.589 40.643 28.800 1.00 46.03 139 GLU C N 1
ATOM 3785 C CA . GLU C 1 160 ? 55.270 41.922 28.598 1.00 47.54 139 GLU C CA 1
ATOM 3786 C C . GLU C 1 160 ? 56.338 41.851 27.508 1.00 47.10 139 GLU C C 1
ATOM 3787 O O . GLU C 1 160 ? 56.411 42.727 26.653 1.00 47.59 139 GLU C O 1
ATOM 3793 N N . ALA C 1 161 ? 57.152 40.799 27.547 1.00 46.28 140 ALA C N 1
ATOM 3794 C CA . ALA C 1 161 ? 58.196 40.593 26.561 1.00 46.14 140 ALA C CA 1
ATOM 3795 C C . ALA C 1 161 ? 57.627 40.426 25.150 1.00 43.60 140 ALA C C 1
ATOM 3796 O O . ALA C 1 161 ? 58.095 41.077 24.208 1.00 42.24 140 ALA C O 1
ATOM 3798 N N . ASP C 1 162 ? 56.608 39.587 24.998 1.00 43.35 141 ASP C N 1
ATOM 3799 C CA . ASP C 1 162 ? 56.001 39.407 23.672 1.00 42.30 141 ASP C CA 1
ATOM 3800 C C . ASP C 1 162 ? 55.392 40.724 23.178 1.00 41.75 141 ASP C C 1
ATOM 3801 O O . ASP C 1 162 ? 55.533 41.081 22.010 1.00 41.34 141 ASP C O 1
ATOM 3806 N N . ALA C 1 163 ? 54.748 41.462 24.078 1.00 42.51 142 ALA C N 1
ATOM 3807 C CA . ALA C 1 163 ? 54.098 42.717 23.701 1.00 42.62 142 ALA C CA 1
ATOM 3808 C C . ALA C 1 163 ? 55.116 43.720 23.173 1.00 44.48 142 ALA C C 1
ATOM 3809 O O . ALA C 1 163 ? 54.886 44.354 22.139 1.00 44.73 142 ALA C O 1
ATOM 3811 N N . MET C 1 164 ? 56.255 43.833 23.854 1.00 46.00 143 MET C N 1
ATOM 3812 C CA . MET C 1 164 ? 57.343 44.695 23.376 1.00 46.92 143 MET C CA 1
ATOM 3813 C C . MET C 1 164 ? 57.931 44.261 22.019 1.00 44.78 143 MET C C 1
ATOM 3814 O O . MET C 1 164 ? 58.329 45.110 21.228 1.00 43.96 143 MET C O 1
ATOM 3819 N N . ARG C 1 165 ? 57.967 42.955 21.739 1.00 43.04 144 ARG C N 1
ATOM 3820 C CA . ARG C 1 165 ? 58.430 42.482 20.426 1.00 42.40 144 ARG C CA 1
ATOM 3821 C C . ARG C 1 165 ? 57.400 42.708 19.311 1.00 40.87 144 ARG C C 1
ATOM 3822 O O . ARG C 1 165 ? 57.743 43.187 18.222 1.00 41.27 144 ARG C O 1
ATOM 3830 N N . GLU C 1 166 ? 56.144 42.373 19.595 1.00 39.46 145 GLU C N 1
ATOM 3831 C CA . GLU C 1 166 ? 55.089 42.312 18.576 1.00 37.38 145 GLU C CA 1
ATOM 3832 C C . GLU C 1 166 ? 54.619 43.687 18.067 1.00 37.29 145 GLU C C 1
ATOM 3833 O O . GLU C 1 166 ? 54.441 43.883 16.858 1.00 37.22 145 GLU C O 1
ATOM 3839 N N . ILE C 1 167 ? 54.425 44.638 18.978 1.00 36.52 146 ILE C N 1
ATOM 3840 C CA . ILE C 1 167 ? 53.956 45.980 18.595 1.00 36.67 146 ILE C CA 1
ATOM 3841 C C . ILE C 1 167 ? 54.748 46.634 17.446 1.00 37.60 146 ILE C C 1
ATOM 3842 O O . ILE C 1 167 ? 54.139 46.970 16.426 1.00 37.67 146 ILE C O 1
ATOM 3847 N N . PRO C 1 168 ? 56.101 46.767 17.574 1.00 38.63 147 PRO C N 1
ATOM 3848 C CA . PRO C 1 168 ? 56.889 47.381 16.496 1.00 39.56 147 PRO C CA 1
ATOM 3849 C C . PRO C 1 168 ? 56.838 46.603 15.179 1.00 39.68 147 PRO C C 1
ATOM 3850 O O . PRO C 1 168 ? 57.034 47.188 14.116 1.00 39.18 147 PRO C O 1
ATOM 3854 N N . ILE C 1 169 ? 56.593 45.296 15.255 1.00 40.04 148 ILE C N 1
ATOM 3855 C CA . ILE C 1 169 ? 56.417 44.479 14.050 1.00 40.12 148 ILE C CA 1
ATOM 3856 C C . ILE C 1 169 ? 55.180 44.904 13.248 1.00 38.62 148 ILE C C 1
ATOM 3857 O O . ILE C 1 169 ? 55.177 44.811 12.022 1.00 38.76 148 ILE C O 1
ATOM 3862 N N . TRP C 1 170 ? 54.139 45.372 13.937 1.00 37.83 149 TRP C N 1
ATOM 3863 C CA . TRP C 1 170 ? 52.871 45.740 13.279 1.00 35.73 149 TRP C CA 1
ATOM 3864 C C . TRP C 1 170 ? 52.674 47.224 13.110 1.00 36.28 149 TRP C C 1
ATOM 3865 O O . TRP C 1 170 ? 52.004 47.662 12.171 1.00 34.55 149 TRP C O 1
ATOM 3876 N N . PHE C 1 171 ? 53.266 48.008 14.014 1.00 37.84 150 PHE C N 1
ATOM 3877 C CA . PHE C 1 171 ? 53.051 49.461 14.069 1.00 39.31 150 PHE C CA 1
ATOM 3878 C C . PHE C 1 171 ? 54.334 50.276 14.171 1.00 42.07 150 PHE C C 1
ATOM 3879 O O . PHE C 1 171 ? 55.258 49.920 14.910 1.00 43.83 150 PHE C O 1
ATOM 3887 N N . LYS C 1 172 ? 54.379 51.377 13.430 1.00 43.62 151 LYS C N 1
ATOM 3888 C CA . LYS C 1 172 ? 55.427 52.369 13.605 1.00 47.67 151 LYS C CA 1
ATOM 3889 C C . LYS C 1 172 ? 55.091 53.144 14.873 1.00 48.22 151 LYS C C 1
ATOM 3890 O O . LYS C 1 172 ? 53.920 53.183 15.276 1.00 46.44 151 LYS C O 1
ATOM 3896 N N . ASP C 1 173 ? 56.103 53.764 15.487 1.00 48.69 152 ASP C N 1
ATOM 3897 C CA . ASP C 1 173 ? 55.935 54.525 16.733 1.00 49.66 152 ASP C CA 1
ATOM 3898 C C . ASP C 1 173 ? 54.901 55.622 16.612 1.00 48.76 152 ASP C C 1
ATOM 3899 O O . ASP C 1 173 ? 54.202 55.916 17.577 1.00 48.54 152 ASP C O 1
ATOM 3904 N N . ASN C 1 174 ? 54.824 56.234 15.431 1.00 48.29 153 ASN C N 1
ATOM 3905 C CA . ASN C 1 174 ? 53.905 57.340 15.197 1.00 49.30 153 ASN C CA 1
ATOM 3906 C C . ASN C 1 174 ? 52.482 56.878 14.833 1.00 48.44 153 ASN C C 1
ATOM 3907 O O . ASN C 1 174 ? 51.636 57.677 14.424 1.00 48.53 153 ASN C O 1
ATOM 3912 N N . GLU C 1 175 ? 52.224 55.586 14.991 1.00 46.29 154 GLU C N 1
ATOM 3913 C CA . GLU C 1 175 ? 50.886 55.058 14.786 1.00 45.87 154 GLU C CA 1
ATOM 3914 C C . GLU C 1 175 ? 50.238 54.719 16.134 1.00 46.26 154 GLU C C 1
ATOM 3915 O O . GLU C 1 175 ? 49.047 54.433 16.190 1.00 45.25 154 GLU C O 1
ATOM 3921 N N . ILE C 1 176 ? 51.026 54.753 17.213 1.00 46.76 155 ILE C N 1
ATOM 3922 C CA . ILE C 1 176 ? 50.507 54.546 18.569 1.00 45.25 155 ILE C CA 1
ATOM 3923 C C . ILE C 1 176 ? 49.991 55.897 19.057 1.00 46.41 155 ILE C C 1
ATOM 3924 O O . ILE C 1 176 ? 50.768 56.831 19.219 1.00 48.19 155 ILE C O 1
ATOM 3929 N N . LEU C 1 177 ? 48.678 56.007 19.256 1.00 45.65 156 LEU C N 1
ATOM 3930 C CA . LEU C 1 177 ? 48.052 57.278 19.614 1.00 45.06 156 LEU C CA 1
ATOM 3931 C C . LEU C 1 177 ? 48.122 57.580 21.111 1.00 46.14 156 LEU C C 1
ATOM 3932 O O . LEU C 1 177 ? 48.168 56.671 21.946 1.00 46.57 156 LEU C O 1
ATOM 3937 N N . ASN C 1 178 ? 48.136 58.870 21.437 1.00 46.13 157 ASN C N 1
ATOM 3938 C CA . ASN C 1 178 ? 48.035 59.329 22.807 1.00 46.00 157 ASN C CA 1
ATOM 3939 C C . ASN C 1 178 ? 46.838 60.284 22.954 1.00 45.25 157 ASN C C 1
ATOM 3940 O O . ASN C 1 178 ? 46.860 61.400 22.435 1.00 46.25 157 ASN C O 1
ATOM 3945 N N . TYR C 1 179 ? 45.782 59.821 23.626 1.00 45.25 158 TYR C N 1
ATOM 3946 C CA . TYR C 1 179 ? 44.590 60.630 23.904 1.00 43.49 158 TYR C CA 1
ATOM 3947 C C . TYR C 1 179 ? 43.914 60.127 25.183 1.00 42.77 158 TYR C C 1
ATOM 3948 O O . TYR C 1 179 ? 44.284 59.069 25.717 1.00 41.58 158 TYR C O 1
ATOM 3957 N N . LYS C 1 180 ? 42.931 60.891 25.662 1.00 42.15 159 LYS C N 1
ATOM 3958 C CA . LYS C 1 180 ? 42.136 60.528 26.846 1.00 40.50 159 LYS C CA 1
ATOM 3959 C C . LYS C 1 180 ? 40.744 60.030 26.474 1.00 37.95 159 LYS C C 1
ATOM 3960 O O . LYS C 1 180 ? 39.983 60.736 25.801 1.00 36.88 159 LYS C O 1
ATOM 3966 N N . ARG C 1 181 ? 40.411 58.820 26.922 1.00 35.56 160 ARG C N 1
ATOM 3967 C CA . ARG C 1 181 ? 39.028 58.363 26.922 1.00 34.78 160 ARG C CA 1
ATOM 3968 C C . ARG C 1 181 ? 38.221 59.150 27.958 1.00 35.25 160 ARG C C 1
ATOM 3969 O O . ARG C 1 181 ? 38.757 59.557 28.975 1.00 36.68 160 ARG C O 1
ATOM 3977 N N . ASP C 1 182 ? 36.938 59.367 27.698 1.00 35.01 161 ASP C N 1
ATOM 3978 C CA . ASP C 1 182 ? 36.085 60.130 28.611 1.00 37.12 161 ASP C CA 1
ATOM 3979 C C . ASP C 1 182 ? 35.961 59.520 30.014 1.00 37.46 161 ASP C C 1
ATOM 3980 O O . ASP C 1 182 ? 35.753 60.238 30.991 1.00 37.93 161 ASP C O 1
ATOM 3985 N N . ASP C 1 183 ? 36.107 58.201 30.100 1.00 36.19 162 ASP C N 1
ATOM 3986 C CA . ASP C 1 183 ? 35.998 57.480 31.354 1.00 36.25 162 ASP C CA 1
ATOM 3987 C C . ASP C 1 183 ? 37.377 57.252 32.015 1.00 37.17 162 ASP C C 1
ATOM 3988 O O . ASP C 1 183 ? 37.496 56.490 32.968 1.00 37.64 162 ASP C O 1
ATOM 3993 N N . GLU C 1 184 ? 38.418 57.905 31.504 1.00 37.92 163 GLU C N 1
ATOM 3994 C CA . GLU C 1 184 ? 39.769 57.789 32.070 1.00 39.71 163 GLU C CA 1
ATOM 3995 C C . GLU C 1 184 ? 39.857 57.806 33.602 1.00 41.06 163 GLU C C 1
ATOM 3996 O O . GLU C 1 184 ? 40.535 56.958 34.187 1.00 40.52 163 GLU C O 1
ATOM 4002 N N . CYS C 1 185 ? 39.197 58.780 34.237 1.00 42.40 164 CYS C N 1
ATOM 4003 C CA . CYS C 1 185 ? 39.282 58.950 35.693 1.00 44.84 164 CYS C CA 1
ATOM 4004 C C . CYS C 1 185 ? 38.691 57.770 36.472 1.00 43.59 164 CYS C C 1
ATOM 4005 O O . CYS C 1 185 ? 38.990 57.579 37.649 1.00 45.00 164 CYS C O 1
ATOM 4008 N N . GLU C 1 186 ? 37.868 56.965 35.816 1.00 41.93 165 GLU C N 1
ATOM 4009 C CA . GLU C 1 186 ? 37.321 55.768 36.462 1.00 41.58 165 GLU C CA 1
ATOM 4010 C C . GLU C 1 186 ? 38.326 54.614 36.467 1.00 41.59 165 GLU C C 1
ATOM 4011 O O . GLU C 1 186 ? 38.232 53.709 37.313 1.00 42.63 165 GLU C O 1
ATOM 4017 N N . HIS C 1 187 ? 39.280 54.655 35.536 1.00 39.15 166 HIS C N 1
ATOM 4018 C CA . HIS C 1 187 ? 40.252 53.577 35.380 1.00 39.26 166 HIS C CA 1
ATOM 4019 C C . HIS C 1 187 ? 41.630 53.949 35.861 1.00 41.11 166 HIS C C 1
ATOM 4020 O O . HIS C 1 187 ? 42.234 53.193 36.632 1.00 40.74 166 HIS C O 1
ATOM 4027 N N . TYR C 1 188 ? 42.134 55.107 35.419 1.00 41.81 167 TYR C N 1
ATOM 4028 C CA . TYR C 1 188 ? 43.461 55.582 35.824 1.00 44.69 167 TYR C CA 1
ATOM 4029 C C . TYR C 1 188 ? 43.433 56.452 37.071 1.00 46.66 167 TYR C C 1
ATOM 4030 O O . TYR C 1 188 ? 44.469 56.683 37.677 1.00 47.97 167 TYR C O 1
ATOM 4039 N N . TYR C 1 189 ? 42.245 56.929 37.436 1.00 47.50 168 TYR C N 1
ATOM 4040 C CA . TYR C 1 189 ? 42.049 57.984 38.444 1.00 49.46 168 TYR C CA 1
ATOM 4041 C C . TYR C 1 189 ? 42.564 59.321 37.923 1.00 51.96 168 TYR C C 1
ATOM 4042 O O . TYR C 1 189 ? 43.295 59.379 36.929 1.00 51.45 168 TYR C O 1
ATOM 4051 N N . CYS C 1 190 ? 42.159 60.395 38.592 1.00 54.94 169 CYS C N 1
ATOM 4052 C CA . CYS C 1 190 ? 42.559 61.735 38.198 1.00 57.22 169 CYS C CA 1
ATOM 4053 C C . CYS C 1 190 ? 42.909 62.556 39.418 1.00 59.67 169 CYS C C 1
ATOM 4054 O O . CYS C 1 190 ? 42.477 62.247 40.528 1.00 61.17 169 CYS C O 1
ATOM 4058 N N . SER D 1 23 ? 22.057 77.330 29.988 1.00 59.28 2 SER D N 1
ATOM 4059 C CA . SER D 1 23 ? 21.257 77.321 28.724 1.00 58.61 2 SER D CA 1
ATOM 4060 C C . SER D 1 23 ? 19.800 76.920 28.929 1.00 58.83 2 SER D C 1
ATOM 4061 O O . SER D 1 23 ? 19.493 75.967 29.652 1.00 57.60 2 SER D O 1
ATOM 4064 N N . MET D 1 24 ? 18.917 77.643 28.246 1.00 60.13 3 MET D N 1
ATOM 4065 C CA . MET D 1 24 ? 17.480 77.374 28.250 1.00 60.93 3 MET D CA 1
ATOM 4066 C C . MET D 1 24 ? 17.118 75.988 27.692 1.00 57.69 3 MET D C 1
ATOM 4067 O O . MET D 1 24 ? 16.053 75.445 28.001 1.00 57.51 3 MET D O 1
ATOM 4072 N N . LEU D 1 25 ? 18.003 75.425 26.872 1.00 53.68 4 LEU D N 1
ATOM 4073 C CA . LEU D 1 25 ? 17.707 74.183 26.161 1.00 49.68 4 LEU D CA 1
ATOM 4074 C C . LEU D 1 25 ? 17.880 72.918 27.008 1.00 47.69 4 LEU D C 1
ATOM 4075 O O . LEU D 1 25 ? 17.352 71.864 26.654 1.00 45.51 4 LEU D O 1
ATOM 4080 N N . LEU D 1 26 ? 18.614 73.040 28.117 1.00 47.76 5 LEU D N 1
ATOM 4081 C CA . LEU D 1 26 ? 18.726 71.993 29.131 1.00 46.34 5 LEU D CA 1
ATOM 4082 C C . LEU D 1 26 ? 17.369 71.748 29.762 1.00 45.80 5 LEU D C 1
ATOM 4083 O O . LEU D 1 26 ? 16.790 72.659 30.334 1.00 46.57 5 LEU D O 1
ATOM 4088 N N . GLN D 1 27 ? 16.856 70.526 29.650 1.00 42.92 6 GLN D N 1
ATOM 4089 C CA . GLN D 1 27 ? 15.546 70.200 30.199 1.00 42.41 6 GLN D CA 1
ATOM 4090 C C . GLN D 1 27 ? 15.574 68.931 31.005 1.00 41.94 6 GLN D C 1
ATOM 4091 O O . GLN D 1 27 ? 16.362 68.040 30.731 1.00 42.66 6 GLN D O 1
ATOM 4097 N N . LYS D 1 28 ? 14.688 68.848 31.992 1.00 42.40 7 LYS D N 1
ATOM 4098 C CA . LYS D 1 28 ? 14.459 67.607 32.710 1.00 41.05 7 LYS D CA 1
ATOM 4099 C C . LYS D 1 28 ? 13.071 67.094 32.345 1.00 41.12 7 LYS D C 1
ATOM 4100 O O . LYS D 1 28 ? 12.134 67.879 32.167 1.00 40.49 7 LYS D O 1
ATOM 4106 N N . THR D 1 29 ? 12.947 65.778 32.209 1.00 39.11 8 THR D N 1
ATOM 4107 C CA . THR D 1 29 ? 11.673 65.174 31.839 1.00 38.53 8 THR D CA 1
ATOM 4108 C C . THR D 1 29 ? 11.364 64.004 32.769 1.00 37.10 8 THR D C 1
ATOM 4109 O O . THR D 1 29 ? 12.280 63.327 33.252 1.00 37.10 8 THR D O 1
ATOM 4113 N N . LEU D 1 30 ? 10.078 63.793 33.050 1.00 36.42 9 LEU D N 1
ATOM 4114 C CA . LEU D 1 30 ? 9.668 62.702 33.931 1.00 34.91 9 LEU D CA 1
ATOM 4115 C C . LEU D 1 30 ? 9.326 61.442 33.144 1.00 34.53 9 LEU D C 1
ATOM 4116 O O . LEU D 1 30 ? 8.514 61.494 32.214 1.00 35.24 9 LEU D O 1
ATOM 4121 N N . CYS D 1 31 ? 9.925 60.325 33.557 1.00 33.58 10 CYS D N 1
ATOM 4122 C CA . CYS D 1 31 ? 9.710 59.024 32.941 1.00 32.90 10 CYS D CA 1
ATOM 4123 C C . CYS D 1 31 ? 9.221 58.021 33.944 1.00 31.52 10 CYS D C 1
ATOM 4124 O O . CYS D 1 31 ? 9.592 58.064 35.120 1.00 32.55 10 CYS D O 1
ATOM 4127 N N . ILE D 1 32 ? 8.395 57.101 33.468 1.00 30.17 11 ILE D N 1
ATOM 4128 C CA . ILE D 1 32 ? 7.876 56.024 34.311 1.00 29.62 11 ILE D CA 1
ATOM 4129 C C . ILE D 1 32 ? 7.935 54.708 33.550 1.00 28.36 11 ILE D C 1
ATOM 4130 O O . ILE D 1 32 ? 7.329 54.590 32.477 1.00 27.12 11 ILE D O 1
ATOM 4135 N N . VAL D 1 33 ? 8.642 53.723 34.106 1.00 27.15 12 VAL D N 1
ATOM 4136 C CA . VAL D 1 33 ? 8.456 52.360 33.657 1.00 25.82 12 VAL D CA 1
ATOM 4137 C C . VAL D 1 33 ? 7.184 51.885 34.350 1.00 26.87 12 VAL D C 1
ATOM 4138 O O . VAL D 1 33 ? 7.145 51.712 35.583 1.00 26.64 12 VAL D O 1
ATOM 4142 N N . LYS D 1 34 ? 6.141 51.709 33.544 1.00 27.40 13 LYS D N 1
ATOM 4143 C CA . LYS D 1 34 ? 4.817 51.319 34.009 1.00 28.55 13 LYS D CA 1
ATOM 4144 C C . LYS D 1 34 ? 4.804 49.871 34.553 1.00 28.68 13 LYS D C 1
ATOM 4145 O O . LYS D 1 34 ? 5.801 49.147 34.413 1.00 27.50 13 LYS D O 1
ATOM 4151 N N . PRO D 1 35 ? 3.689 49.453 35.190 1.00 28.21 14 PRO D N 1
ATOM 4152 C CA . PRO D 1 35 ? 3.705 48.130 35.844 1.00 28.76 14 PRO D CA 1
ATOM 4153 C C . PRO D 1 35 ? 3.952 46.939 34.902 1.00 27.75 14 PRO D C 1
ATOM 4154 O O . PRO D 1 35 ? 4.572 45.965 35.318 1.00 27.54 14 PRO D O 1
ATOM 4158 N N . ASP D 1 36 ? 3.513 47.031 33.646 1.00 28.41 15 ASP D N 1
ATOM 4159 C CA . ASP D 1 36 ? 3.853 46.009 32.635 1.00 27.56 15 ASP D CA 1
ATOM 4160 C C . ASP D 1 36 ? 5.372 45.880 32.460 1.00 26.89 15 ASP D C 1
ATOM 4161 O O . ASP D 1 36 ? 5.905 44.780 32.509 1.00 26.34 15 ASP D O 1
ATOM 4166 N N . GLY D 1 37 ? 6.058 47.011 32.270 1.00 27.31 16 GLY D N 1
ATOM 4167 C CA . GLY D 1 37 ? 7.512 47.026 32.113 1.00 26.76 16 GLY D CA 1
ATOM 4168 C C . GLY D 1 37 ? 8.218 46.450 33.334 1.00 27.57 16 GLY D C 1
ATOM 4169 O O . GLY D 1 37 ? 9.207 45.685 33.216 1.00 26.78 16 GLY D O 1
ATOM 4170 N N . VAL D 1 38 ? 7.708 46.804 34.510 1.00 26.40 17 VAL D N 1
ATOM 4171 C CA . VAL D 1 38 ? 8.286 46.312 35.757 1.00 25.88 17 VAL D CA 1
ATOM 4172 C C . VAL D 1 38 ? 8.052 44.811 35.908 1.00 26.11 17 VAL D C 1
ATOM 4173 O O . VAL D 1 38 ? 9.003 44.058 36.161 1.00 26.28 17 VAL D O 1
ATOM 4177 N N . ARG D 1 39 ? 6.804 44.372 35.736 1.00 25.60 18 ARG D N 1
ATOM 4178 C CA . ARG D 1 39 ? 6.486 42.954 35.921 1.00 26.26 18 ARG D CA 1
ATOM 4179 C C . ARG D 1 39 ? 7.190 42.072 34.868 1.00 26.82 18 ARG D C 1
ATOM 4180 O O . ARG D 1 39 ? 7.411 40.883 35.108 1.00 27.80 18 ARG D O 1
ATOM 4188 N N . ARG D 1 40 ? 7.575 42.665 33.731 1.00 26.08 19 ARG D N 1
ATOM 4189 C CA . ARG D 1 40 ? 8.180 41.917 32.618 1.00 25.26 19 ARG D CA 1
ATOM 4190 C C . ARG D 1 40 ? 9.716 41.895 32.689 1.00 25.92 19 ARG D C 1
ATOM 4191 O O . ARG D 1 40 ? 10.370 41.271 31.851 1.00 25.71 19 ARG D O 1
ATOM 4199 N N . GLY D 1 41 ? 10.276 42.573 33.698 1.00 26.03 20 GLY D N 1
ATOM 4200 C CA . GLY D 1 41 ? 11.717 42.649 33.898 1.00 24.87 20 GLY D CA 1
ATOM 4201 C C . GLY D 1 41 ? 12.407 43.556 32.898 1.00 25.29 20 GLY D C 1
ATOM 4202 O O . GLY D 1 41 ? 13.518 43.247 32.448 1.00 26.82 20 GLY D O 1
ATOM 4203 N N . LEU D 1 42 ? 11.775 44.677 32.547 1.00 24.53 21 LEU D N 1
ATOM 4204 C CA . LEU D 1 42 ? 12.309 45.567 31.495 1.00 24.52 21 LEU D CA 1
ATOM 4205 C C . LEU D 1 42 ? 12.979 46.864 31.964 1.00 24.85 21 LEU D C 1
ATOM 4206 O O . LEU D 1 42 ? 13.335 47.694 31.129 1.00 26.62 21 LEU D O 1
ATOM 4211 N N . ILE D 1 43 ? 13.158 47.057 33.272 1.00 26.19 22 ILE D N 1
ATOM 4212 C CA . ILE D 1 43 ? 13.677 48.337 33.809 1.00 25.85 22 ILE D CA 1
ATOM 4213 C C . ILE D 1 43 ? 15.078 48.649 33.264 1.00 26.87 22 ILE D C 1
ATOM 4214 O O . ILE D 1 43 ? 15.362 49.779 32.800 1.00 26.41 22 ILE D O 1
ATOM 4219 N N . GLY D 1 44 ? 15.951 47.647 33.327 1.00 26.48 23 GLY D N 1
ATOM 4220 C CA . GLY D 1 44 ? 17.313 47.811 32.870 1.00 26.98 23 GLY D CA 1
ATOM 4221 C C . GLY D 1 44 ? 17.318 48.226 31.415 1.00 27.00 23 GLY D C 1
ATOM 4222 O O . GLY D 1 44 ? 17.986 49.179 31.064 1.00 26.95 23 GLY D O 1
ATOM 4223 N N . ASP D 1 45 ? 16.535 47.518 30.594 1.00 27.70 24 ASP D N 1
ATOM 4224 C CA . ASP D 1 45 ? 16.458 47.732 29.148 1.00 27.54 24 ASP D CA 1
ATOM 4225 C C . ASP D 1 45 ? 16.063 49.142 28.810 1.00 27.70 24 ASP D C 1
ATOM 4226 O O . ASP D 1 45 ? 16.583 49.719 27.865 1.00 26.68 24 ASP D O 1
ATOM 4231 N N . VAL D 1 46 ? 15.084 49.658 29.550 1.00 27.10 25 VAL D N 1
ATOM 4232 C CA . VAL D 1 46 ? 14.573 50.997 29.322 1.00 27.15 25 VAL D CA 1
ATOM 4233 C C . VAL D 1 46 ? 15.631 52.024 29.707 1.00 27.34 25 VAL D C 1
ATOM 4234 O O . VAL D 1 46 ? 15.983 52.895 28.904 1.00 27.45 25 VAL D O 1
ATOM 4238 N N . VAL D 1 47 ? 16.170 51.885 30.915 1.00 27.34 26 VAL D N 1
ATOM 4239 C CA . VAL D 1 47 ? 17.209 52.782 31.395 1.00 27.57 26 VAL D CA 1
ATOM 4240 C C . VAL D 1 47 ? 18.432 52.814 30.448 1.00 28.22 26 VAL D C 1
ATOM 4241 O O . VAL D 1 47 ? 18.955 53.888 30.172 1.00 28.23 26 VAL D O 1
ATOM 4245 N N . SER D 1 48 ? 18.867 51.653 29.942 1.00 27.43 27 SER D N 1
ATOM 4246 C CA . SER D 1 48 ? 20.010 51.607 29.026 1.00 27.50 27 SER D CA 1
ATOM 4247 C C . SER D 1 48 ? 19.779 52.413 27.752 1.00 28.14 27 SER D C 1
ATOM 4248 O O . SER D 1 48 ? 20.708 53.049 27.274 1.00 28.80 27 SER D O 1
ATOM 4251 N N . ARG D 1 49 ? 18.547 52.415 27.226 1.00 28.06 28 ARG D N 1
ATOM 4252 C CA . ARG D 1 49 ? 18.234 53.212 26.026 1.00 29.42 28 ARG D CA 1
ATOM 4253 C C . ARG D 1 49 ? 18.628 54.679 26.220 1.00 31.03 28 ARG D C 1
ATOM 4254 O O . ARG D 1 49 ? 19.239 55.288 25.328 1.00 31.03 28 ARG D O 1
ATOM 4262 N N . PHE D 1 50 ? 18.296 55.230 27.388 1.00 29.30 29 PHE D N 1
ATOM 4263 C CA . PHE D 1 50 ? 18.568 56.623 27.685 1.00 30.56 29 PHE D CA 1
ATOM 4264 C C . PHE D 1 50 ? 20.044 56.904 27.993 1.00 31.44 29 PHE D C 1
ATOM 4265 O O . PHE D 1 50 ? 20.619 57.843 27.463 1.00 30.97 29 PHE D O 1
ATOM 4273 N N . GLU D 1 51 ? 20.662 56.067 28.819 1.00 31.63 30 GLU D N 1
ATOM 4274 C CA . GLU D 1 51 ? 22.095 56.193 29.080 1.00 31.21 30 GLU D CA 1
ATOM 4275 C C . GLU D 1 51 ? 22.924 56.115 27.794 1.00 31.17 30 GLU D C 1
ATOM 4276 O O . GLU D 1 51 ? 23.864 56.914 27.601 1.00 31.39 30 GLU D O 1
ATOM 4282 N N . ARG D 1 52 ? 22.542 55.194 26.907 1.00 33.62 31 ARG D N 1
ATOM 4283 C CA . ARG D 1 52 ? 23.247 54.970 25.656 1.00 34.48 31 ARG D CA 1
ATOM 4284 C C . ARG D 1 52 ? 23.269 56.191 24.705 1.00 34.48 31 ARG D C 1
ATOM 4285 O O . ARG D 1 52 ? 24.304 56.421 24.054 1.00 33.21 31 ARG D O 1
ATOM 4293 N N . VAL D 1 53 ? 22.166 56.952 24.606 1.00 33.31 32 VAL D N 1
ATOM 4294 C CA . VAL D 1 53 ? 22.169 58.153 23.737 1.00 35.20 32 VAL D CA 1
ATOM 4295 C C . VAL D 1 53 ? 22.982 59.305 24.318 1.00 35.48 32 VAL D C 1
ATOM 4296 O O . VAL D 1 53 ? 23.295 60.245 23.605 1.00 37.80 32 VAL D O 1
ATOM 4300 N N . GLY D 1 54 ? 23.284 59.247 25.610 1.00 35.03 33 GLY D N 1
ATOM 4301 C CA . GLY D 1 54 ? 23.961 60.344 26.300 1.00 35.21 33 GLY D CA 1
ATOM 4302 C C . GLY D 1 54 ? 23.111 61.103 27.311 1.00 35.12 33 GLY D C 1
ATOM 4303 O O . GLY D 1 54 ? 23.594 62.056 27.944 1.00 36.43 33 GLY D O 1
ATOM 4304 N N . LEU D 1 55 ? 21.854 60.689 27.471 1.00 33.88 34 LEU D N 1
ATOM 4305 C CA . LEU D 1 55 ? 20.967 61.309 28.460 1.00 34.36 34 LEU D CA 1
ATOM 4306 C C . LEU D 1 55 ? 21.333 60.877 29.879 1.00 34.73 34 LEU D C 1
ATOM 4307 O O . LEU D 1 55 ? 21.803 59.757 30.093 1.00 36.18 34 LEU D O 1
ATOM 4312 N N . LYS D 1 56 ? 21.117 61.768 30.837 1.00 34.79 35 LYS D N 1
ATOM 4313 C CA . LYS D 1 56 ? 21.562 61.562 32.207 1.00 35.28 35 LYS D CA 1
ATOM 4314 C C . LYS D 1 56 ? 20.395 61.307 33.160 1.00 35.79 35 LYS D C 1
ATOM 4315 O O . LYS D 1 56 ? 19.450 62.102 33.233 1.00 36.36 35 LYS D O 1
ATOM 4321 N N . MET D 1 57 ? 20.472 60.199 33.891 1.00 37.29 36 MET D N 1
ATOM 4322 C CA . MET D 1 57 ? 19.528 59.914 34.964 1.00 39.55 36 MET D CA 1
ATOM 4323 C C . MET D 1 57 ? 19.852 60.795 36.165 1.00 39.27 36 MET D C 1
ATOM 4324 O O . MET D 1 57 ? 20.968 60.747 36.690 1.00 39.66 36 MET D O 1
ATOM 4329 N N . VAL D 1 58 ? 18.893 61.609 36.586 1.00 38.20 37 VAL D N 1
ATOM 4330 C CA . VAL D 1 58 ? 19.130 62.520 37.707 1.00 39.11 37 VAL D CA 1
ATOM 4331 C C . VAL D 1 58 ? 18.194 62.319 38.891 1.00 38.79 37 VAL D C 1
ATOM 4332 O O . VAL D 1 58 ? 18.257 63.078 39.855 1.00 40.00 37 VAL D O 1
ATOM 4336 N N . ALA D 1 59 ? 17.350 61.293 38.821 1.00 37.50 38 ALA D N 1
ATOM 4337 C CA . ALA D 1 59 ? 16.476 60.894 39.938 1.00 37.42 38 ALA D CA 1
ATOM 4338 C C . ALA D 1 59 ? 15.885 59.524 39.644 1.00 36.69 38 ALA D C 1
ATOM 4339 O O . ALA D 1 59 ? 15.712 59.163 38.483 1.00 35.95 38 ALA D O 1
ATOM 4341 N N . ALA D 1 60 ? 15.571 58.769 40.689 1.00 36.38 39 ALA D N 1
ATOM 4342 C CA . ALA D 1 60 ? 14.917 57.472 40.513 1.00 35.55 39 ALA D CA 1
ATOM 4343 C C . ALA D 1 60 ? 14.323 56.960 41.808 1.00 35.59 39 ALA D C 1
ATOM 4344 O O . ALA D 1 60 ? 14.928 57.047 42.872 1.00 35.12 39 ALA D O 1
ATOM 4346 N N . LYS D 1 61 ? 13.113 56.428 41.708 1.00 35.19 40 LYS D N 1
ATOM 4347 C CA . LYS D 1 61 ? 12.537 55.670 42.800 1.00 34.82 40 LYS D CA 1
ATOM 4348 C C . LYS D 1 61 ? 11.578 54.630 42.265 1.00 34.25 40 LYS D C 1
ATOM 4349 O O . LYS D 1 61 ? 11.020 54.756 41.166 1.00 34.03 40 LYS D O 1
ATOM 4355 N N . MET D 1 62 ? 11.416 53.586 43.054 1.00 34.35 41 MET D N 1
ATOM 4356 C CA . MET D 1 62 ? 10.428 52.576 42.796 1.00 35.09 41 MET D CA 1
ATOM 4357 C C . MET D 1 62 ? 9.369 52.675 43.896 1.00 35.94 41 MET D C 1
ATOM 4358 O O . MET D 1 62 ? 9.733 52.778 45.077 1.00 35.60 41 MET D O 1
ATOM 4363 N N A LEU D 1 63 ? 8.091 52.626 43.514 0.50 34.97 42 LEU D N 1
ATOM 4364 N N B LEU D 1 63 ? 8.090 52.663 43.504 0.50 34.88 42 LEU D N 1
ATOM 4365 C CA A LEU D 1 63 ? 6.986 52.589 44.477 0.50 35.37 42 LEU D CA 1
ATOM 4366 C CA B LEU D 1 63 ? 6.960 52.636 44.446 0.50 35.20 42 LEU D CA 1
ATOM 4367 C C A LEU D 1 63 ? 5.711 51.904 43.944 0.50 35.06 42 LEU D C 1
ATOM 4368 C C B LEU D 1 63 ? 5.711 51.889 43.937 0.50 34.94 42 LEU D C 1
ATOM 4369 O O A LEU D 1 63 ? 5.589 51.625 42.754 0.50 34.53 42 LEU D O 1
ATOM 4370 O O B LEU D 1 63 ? 5.605 51.557 42.759 0.50 34.32 42 LEU D O 1
ATOM 4379 N N . ILE D 1 64 ? 4.795 51.596 44.861 1.00 36.12 43 ILE D N 1
ATOM 4380 C CA . ILE D 1 64 ? 3.449 51.098 44.553 1.00 35.89 43 ILE D CA 1
ATOM 4381 C C . ILE D 1 64 ? 2.618 52.377 44.486 1.00 36.46 43 ILE D C 1
ATOM 4382 O O . ILE D 1 64 ? 2.651 53.180 45.409 1.00 37.47 43 ILE D O 1
ATOM 4387 N N . VAL D 1 65 ? 1.889 52.597 43.405 1.00 36.16 44 VAL D N 1
ATOM 4388 C CA . VAL D 1 65 ? 1.251 53.887 43.221 1.00 36.74 44 VAL D CA 1
ATOM 4389 C C . VAL D 1 65 ? -0.103 53.888 43.908 1.00 38.53 44 VAL D C 1
ATOM 4390 O O . VAL D 1 65 ? -0.967 53.079 43.568 1.00 38.53 44 VAL D O 1
ATOM 4394 N N . ASP D 1 66 ? -0.319 54.785 44.861 1.00 39.09 45 ASP D N 1
ATOM 4395 C CA . ASP D 1 66 ? -1.674 54.861 45.386 1.00 41.58 45 ASP D CA 1
ATOM 4396 C C . ASP D 1 66 ? -2.608 55.704 44.514 1.00 39.96 45 ASP D C 1
ATOM 4397 O O . ASP D 1 66 ? -2.160 56.434 43.619 1.00 39.02 45 ASP D O 1
ATOM 4402 N N . GLU D 1 67 ? -3.901 55.525 44.754 1.00 38.75 46 GLU D N 1
ATOM 4403 C CA . GLU D 1 67 ? -4.982 56.123 43.970 1.00 38.45 46 GLU D CA 1
ATOM 4404 C C . GLU D 1 67 ? -4.796 57.622 43.737 1.00 37.44 46 GLU D C 1
ATOM 4405 O O . GLU D 1 67 ? -4.896 58.085 42.590 1.00 35.79 46 GLU D O 1
ATOM 4411 N N . SER D 1 68 ? -4.519 58.359 44.825 1.00 36.94 47 SER D N 1
ATOM 4412 C CA A SER D 1 68 ? -4.436 59.816 44.755 0.50 36.91 47 SER D CA 1
ATOM 4413 C CA B SER D 1 68 ? -4.393 59.823 44.809 0.50 37.21 47 SER D CA 1
ATOM 4414 C C . SER D 1 68 ? -3.260 60.276 43.900 1.00 36.84 47 SER D C 1
ATOM 4415 O O . SER D 1 68 ? -3.353 61.295 43.217 1.00 38.01 47 SER D O 1
ATOM 4420 N N . LEU D 1 69 ? -2.168 59.522 43.930 1.00 36.04 48 LEU D N 1
ATOM 4421 C CA . LEU D 1 69 ? -1.000 59.856 43.146 1.00 35.70 48 LEU D CA 1
ATOM 4422 C C . LEU D 1 69 ? -1.278 59.549 41.666 1.00 34.14 48 LEU D C 1
ATOM 4423 O O . LEU D 1 69 ? -1.028 60.392 40.803 1.00 33.95 48 LEU D O 1
ATOM 4428 N N . ALA D 1 70 ? -1.847 58.377 41.383 1.00 33.31 49 ALA D N 1
ATOM 4429 C CA . ALA D 1 70 ? -2.301 58.047 40.009 1.00 33.15 49 ALA D CA 1
ATOM 4430 C C . ALA D 1 70 ? -3.208 59.143 39.416 1.00 32.89 49 ALA D C 1
ATOM 4431 O O . ALA D 1 70 ? -2.995 59.611 38.286 1.00 32.11 49 ALA D O 1
ATOM 4433 N N . LYS D 1 71 ? -4.206 59.552 40.194 1.00 32.48 50 LYS D N 1
ATOM 4434 C CA . LYS D 1 71 ? -5.180 60.545 39.746 1.00 33.41 50 LYS D CA 1
ATOM 4435 C C . LYS D 1 71 ? -4.634 61.983 39.747 1.00 34.20 50 LYS D C 1
ATOM 4436 O O . LYS D 1 71 ? -5.273 62.888 39.220 1.00 35.05 50 LYS D O 1
ATOM 4442 N N . LYS D 1 72 ? -3.477 62.191 40.363 1.00 34.34 51 LYS D N 1
ATOM 4443 C CA . LYS D 1 72 ? -2.753 63.436 40.202 1.00 35.94 51 LYS D CA 1
ATOM 4444 C C . LYS D 1 72 ? -1.878 63.390 38.930 1.00 36.12 51 LYS D C 1
ATOM 4445 O O . LYS D 1 72 ? -1.770 64.385 38.204 1.00 35.55 51 LYS D O 1
ATOM 4451 N N . HIS D 1 73 ? -1.267 62.234 38.656 1.00 36.15 52 HIS D N 1
ATOM 4452 C CA . HIS D 1 73 ? -0.447 62.083 37.449 1.00 36.17 52 HIS D CA 1
ATOM 4453 C C . HIS D 1 73 ? -1.312 62.139 36.231 1.00 36.07 52 HIS D C 1
ATOM 4454 O O . HIS D 1 73 ? -1.034 62.883 35.311 1.00 35.39 52 HIS D O 1
ATOM 4461 N N . TYR D 1 74 ? -2.384 61.354 36.240 1.00 37.97 53 TYR D N 1
ATOM 4462 C CA . TYR D 1 74 ? -3.387 61.360 35.182 1.00 38.17 53 TYR D CA 1
ATOM 4463 C C . TYR D 1 74 ? -4.616 62.178 35.598 1.00 38.89 53 TYR D C 1
ATOM 4464 O O . TYR D 1 74 ? -5.522 61.674 36.277 1.00 38.69 53 TYR D O 1
ATOM 4473 N N . LEU D 1 75 ? -4.628 63.449 35.190 1.00 39.36 54 LEU D N 1
ATOM 4474 C CA . LEU D 1 75 ? -5.667 64.401 35.598 1.00 40.56 54 LEU D CA 1
ATOM 4475 C C . LEU D 1 75 ? -6.951 64.151 34.838 1.00 41.09 54 LEU D C 1
ATOM 4476 O O . LEU D 1 75 ? -6.962 64.208 33.604 1.00 40.34 54 LEU D O 1
ATOM 4481 N N . TYR D 1 76 ? -8.017 63.869 35.588 1.00 40.60 55 TYR D N 1
ATOM 4482 C CA . TYR D 1 76 ? -9.348 63.580 35.025 1.00 42.51 55 TYR D CA 1
ATOM 4483 C C . TYR D 1 76 ? -9.705 64.424 33.791 1.00 42.58 55 TYR D C 1
ATOM 4484 O O . TYR D 1 76 ? -10.024 63.879 32.731 1.00 42.49 55 TYR D O 1
ATOM 4493 N N . ASP D 1 77 ? -9.667 65.747 33.951 1.00 43.48 56 ASP D N 1
ATOM 4494 C CA . ASP D 1 77 ? -10.091 66.690 32.912 1.00 44.57 56 ASP D CA 1
ATOM 4495 C C . ASP D 1 77 ? -9.256 66.580 31.638 1.00 43.93 56 ASP D C 1
ATOM 4496 O O . ASP D 1 77 ? -9.813 66.574 30.539 1.00 44.32 56 ASP D O 1
ATOM 4501 N N . ASP D 1 78 ? -7.933 66.502 31.797 1.00 59.37 57 ASP D N 1
ATOM 4502 C CA . ASP D 1 78 ? -7.037 66.334 30.664 1.00 57.32 57 ASP D CA 1
ATOM 4503 C C . ASP D 1 78 ? -7.273 65.008 29.955 1.00 52.84 57 ASP D C 1
ATOM 4504 O O . ASP D 1 78 ? -7.296 64.966 28.732 1.00 52.58 57 ASP D O 1
ATOM 4509 N N . ILE D 1 79 ? -7.463 63.929 30.711 1.00 50.42 58 ILE D N 1
ATOM 4510 C CA . ILE D 1 79 ? -7.705 62.628 30.082 1.00 47.15 58 ILE D CA 1
ATOM 4511 C C . ILE D 1 79 ? -9.089 62.507 29.425 1.00 46.55 58 ILE D C 1
ATOM 4512 O O . ILE D 1 79 ? -9.208 61.898 28.361 1.00 46.00 58 ILE D O 1
ATOM 4517 N N . VAL D 1 80 ? -10.118 63.075 30.057 1.00 46.99 59 VAL D N 1
ATOM 4518 C CA . VAL D 1 80 ? -11.474 63.075 29.488 1.00 46.90 59 VAL D CA 1
ATOM 4519 C C . VAL D 1 80 ? -11.529 63.920 28.220 1.00 48.57 59 VAL D C 1
ATOM 4520 O O . VAL D 1 80 ? -12.138 63.511 27.229 1.00 49.05 59 VAL D O 1
ATOM 4524 N N . PHE D 1 81 ? -10.887 65.083 28.234 1.00 49.63 60 PHE D N 1
ATOM 4525 C CA . PHE D 1 81 ? -10.892 65.919 27.040 1.00 53.10 60 PHE D CA 1
ATOM 4526 C C . PHE D 1 81 ? -10.194 65.216 25.863 1.00 53.17 60 PHE D C 1
ATOM 4527 O O . PHE D 1 81 ? -10.758 65.106 24.781 1.00 54.85 60 PHE D O 1
ATOM 4535 N N . ARG D 1 82 ? -8.983 64.715 26.097 1.00 52.63 61 ARG D N 1
ATOM 4536 C CA . ARG D 1 82 ? -8.193 64.085 25.032 1.00 53.52 61 ARG D CA 1
ATOM 4537 C C . ARG D 1 82 ? -8.671 62.675 24.674 1.00 53.07 61 ARG D C 1
ATOM 4538 O O . ARG D 1 82 ? -8.401 62.189 23.572 1.00 56.11 61 ARG D O 1
ATOM 4546 N N . HIS D 1 83 ? -9.395 62.028 25.587 1.00 49.99 62 HIS D N 1
ATOM 4547 C CA . HIS D 1 83 ? -9.892 60.665 25.348 1.00 50.84 62 HIS D CA 1
ATOM 4548 C C . HIS D 1 83 ? -11.315 60.443 25.830 1.00 49.75 62 HIS D C 1
ATOM 4549 O O . HIS D 1 83 ? -12.259 60.726 25.099 1.00 51.77 62 HIS D O 1
ATOM 4556 N N . SER D 1 84 ? -11.488 59.921 27.045 1.00 46.83 63 SER D N 1
ATOM 4557 C CA . SER D 1 84 ? -12.823 59.680 27.611 1.00 46.42 63 SER D CA 1
ATOM 4558 C C . SER D 1 84 ? -12.727 59.280 29.080 1.00 44.95 63 SER D C 1
ATOM 4559 O O . SER D 1 84 ? -11.621 59.071 29.609 1.00 43.98 63 SER D O 1
ATOM 4562 N N . GLU D 1 85 ? -13.883 59.166 29.736 1.00 44.87 64 GLU D N 1
ATOM 4563 C CA . GLU D 1 85 ? -13.917 58.756 31.132 1.00 45.15 64 GLU D CA 1
ATOM 4564 C C . GLU D 1 85 ? -13.545 57.289 31.321 1.00 46.19 64 GLU D C 1
ATOM 4565 O O . GLU D 1 85 ? -12.848 56.947 32.276 1.00 46.45 64 GLU D O 1
ATOM 4571 N N . ALA D 1 86 ? -14.024 56.427 30.428 1.00 48.45 65 ALA D N 1
ATOM 4572 C CA . ALA D 1 86 ? -13.682 55.010 30.477 1.00 51.39 65 ALA D CA 1
ATOM 4573 C C . ALA D 1 86 ? -12.168 54.819 30.385 1.00 50.22 65 ALA D C 1
ATOM 4574 O O . ALA D 1 86 ? -11.590 54.015 31.130 1.00 51.43 65 ALA D O 1
ATOM 4576 N N . VAL D 1 87 ? -11.533 55.577 29.486 1.00 48.84 66 VAL D N 1
ATOM 4577 C CA . VAL D 1 87 ? -10.072 55.539 29.322 1.00 48.00 66 VAL D CA 1
ATOM 4578 C C . VAL D 1 87 ? -9.372 56.001 30.607 1.00 46.11 66 VAL D C 1
ATOM 4579 O O . VAL D 1 87 ? -8.422 55.360 31.061 1.00 47.36 66 VAL D O 1
ATOM 4583 N N . TRP D 1 88 ? -9.865 57.088 31.202 1.00 33.93 67 TRP D N 1
ATOM 4584 C CA . TRP D 1 88 ? -9.330 57.579 32.467 1.00 34.30 67 TRP D CA 1
ATOM 4585 C C . TRP D 1 88 ? -9.416 56.511 33.525 1.00 35.06 67 TRP D C 1
ATOM 4586 O O . TRP D 1 88 ? -8.422 56.210 34.189 1.00 35.86 67 TRP D O 1
ATOM 4597 N N . ASN D 1 89 ? -10.601 55.916 33.675 1.00 35.85 68 ASN D N 1
ATOM 4598 C CA . ASN D 1 89 ? -10.821 54.832 34.643 1.00 36.36 68 ASN D CA 1
ATOM 4599 C C . ASN D 1 89 ? -9.866 53.667 34.453 1.00 35.43 68 ASN D C 1
ATOM 4600 O O . ASN D 1 89 ? -9.242 53.211 35.405 1.00 34.19 68 ASN D O 1
ATOM 4605 N N . SER D 1 90 ? -9.731 53.193 33.217 1.00 36.39 69 SER D N 1
ATOM 4606 C CA . SER D 1 90 ? -8.894 52.032 32.979 1.00 36.58 69 SER D CA 1
ATOM 4607 C C . SER D 1 90 ? -7.391 52.377 33.160 1.00 36.63 69 SER D C 1
ATOM 4608 O O . SER D 1 90 ? -6.599 51.524 33.582 1.00 37.82 69 SER D O 1
ATOM 4611 N N . LEU D 1 91 ? -7.005 53.628 32.892 1.00 36.72 70 LEU D N 1
ATOM 4612 C CA . LEU D 1 91 ? -5.647 54.095 33.206 1.00 36.76 70 LEU D CA 1
ATOM 4613 C C . LEU D 1 91 ? -5.358 54.049 34.700 1.00 35.21 70 LEU D C 1
ATOM 4614 O O . LEU D 1 91 ? -4.294 53.599 35.118 1.00 35.04 70 LEU D O 1
ATOM 4619 N N . ILE D 1 92 ? -6.304 54.542 35.495 1.00 35.25 71 ILE D N 1
ATOM 4620 C CA . ILE D 1 92 ? -6.160 54.560 36.955 1.00 35.56 71 ILE D CA 1
ATOM 4621 C C . ILE D 1 92 ? -6.077 53.127 37.498 1.00 34.76 71 ILE D C 1
ATOM 4622 O O . ILE D 1 92 ? -5.239 52.845 38.365 1.00 34.94 71 ILE D O 1
ATOM 4627 N N . LYS D 1 93 ? -6.914 52.226 36.976 1.00 34.05 72 LYS D N 1
ATOM 4628 C CA . LYS D 1 93 ? -6.864 50.803 37.387 1.00 33.78 72 LYS D CA 1
ATOM 4629 C C . LYS D 1 93 ? -5.489 50.211 37.079 1.00 33.26 72 LYS D C 1
ATOM 4630 O O . LYS D 1 93 ? -4.908 49.549 37.926 1.00 33.61 72 LYS D O 1
ATOM 4632 N N . PHE D 1 94 ? -4.954 50.500 35.893 1.00 32.74 73 PHE D N 1
ATOM 4633 C CA . PHE D 1 94 ? -3.642 49.996 35.467 1.00 32.10 73 PHE D CA 1
ATOM 4634 C C . PHE D 1 94 ? -2.526 50.407 36.439 1.00 32.73 73 PHE D C 1
ATOM 4635 O O . PHE D 1 94 ? -1.784 49.554 36.928 1.00 31.03 73 PHE D O 1
ATOM 4643 N N . ILE D 1 95 ? -2.464 51.699 36.762 1.00 34.00 74 ILE D N 1
ATOM 4644 C CA . ILE D 1 95 ? -1.364 52.260 37.553 1.00 35.82 74 ILE D CA 1
ATOM 4645 C C . ILE D 1 95 ? -1.547 52.061 39.064 1.00 34.94 74 ILE D C 1
ATOM 4646 O O . ILE D 1 95 ? -0.568 51.832 39.763 1.00 33.77 74 ILE D O 1
ATOM 4651 N N . SER D 1 96 ? -2.785 52.159 39.555 1.00 35.41 75 SER D N 1
ATOM 4652 C CA . SER D 1 96 ? -3.079 52.171 41.010 1.00 36.87 75 SER D CA 1
ATOM 4653 C C . SER D 1 96 ? -2.753 50.844 41.655 1.00 36.29 75 SER D C 1
ATOM 4654 O O . SER D 1 96 ? -3.122 49.814 41.126 1.00 36.47 75 SER D O 1
ATOM 4657 N N . ASN D 1 97 ? -2.081 50.885 42.805 1.00 37.12 76 ASN D N 1
ATOM 4658 C CA . ASN D 1 97 ? -1.722 49.693 43.575 1.00 37.12 76 ASN D CA 1
ATOM 4659 C C . ASN D 1 97 ? -0.806 48.746 42.807 1.00 36.92 76 ASN D C 1
ATOM 4660 O O . ASN D 1 97 ? -0.823 47.534 43.025 1.00 35.46 76 ASN D O 1
ATOM 4665 N N . SER D 1 98 ? -0.015 49.318 41.892 1.00 36.00 77 SER D N 1
ATOM 4666 C CA . SER D 1 98 ? 0.917 48.552 41.073 1.00 34.47 77 SER D CA 1
ATOM 4667 C C . SER D 1 98 ? 2.307 49.185 41.124 1.00 33.47 77 SER D C 1
ATOM 4668 O O . SER D 1 98 ? 2.428 50.390 41.339 1.00 33.28 77 SER D O 1
ATOM 4671 N N . PRO D 1 99 ? 3.359 48.371 40.911 1.00 32.50 78 PRO D N 1
ATOM 4672 C CA . PRO D 1 99 ? 4.718 48.880 41.012 1.00 31.93 78 PRO D CA 1
ATOM 4673 C C . PRO D 1 99 ? 5.124 49.681 39.779 1.00 31.67 78 PRO D C 1
ATOM 4674 O O . PRO D 1 99 ? 4.789 49.300 38.655 1.00 31.42 78 PRO D O 1
ATOM 4678 N N . VAL D 1 100 ? 5.791 50.812 39.999 1.00 31.46 79 VAL D N 1
ATOM 4679 C CA . VAL D 1 100 ? 6.435 51.530 38.914 1.00 31.38 79 VAL D CA 1
ATOM 4680 C C . VAL D 1 100 ? 7.888 51.835 39.247 1.00 31.71 79 VAL D C 1
ATOM 4681 O O . VAL D 1 100 ? 8.298 51.796 40.410 1.00 33.64 79 VAL D O 1
ATOM 4685 N N . PHE D 1 101 ? 8.665 52.125 38.213 1.00 31.52 80 PHE D N 1
ATOM 4686 C CA . PHE D 1 101 ? 10.001 52.658 38.375 1.00 31.21 80 PHE D CA 1
ATOM 4687 C C . PHE D 1 101 ? 9.952 54.008 37.689 1.00 31.34 80 PHE D C 1
ATOM 4688 O O . PHE D 1 101 ? 9.849 54.079 36.466 1.00 30.55 80 PHE D O 1
ATOM 4696 N N . THR D 1 102 ? 10.003 55.068 38.490 1.00 32.16 81 THR D N 1
ATOM 4697 C CA . THR D 1 102 ? 9.919 56.440 38.004 1.00 33.47 81 THR D CA 1
ATOM 4698 C C . THR D 1 102 ? 11.282 57.072 38.143 1.00 33.97 81 THR D C 1
ATOM 4699 O O . THR D 1 102 ? 11.994 56.824 39.125 1.00 34.69 81 THR D O 1
ATOM 4703 N N . PHE D 1 103 ? 11.628 57.908 37.170 1.00 33.26 82 PHE D N 1
ATOM 4704 C CA . PHE D 1 103 ? 12.942 58.525 37.108 1.00 33.05 82 PHE D CA 1
ATOM 4705 C C . PHE D 1 103 ? 12.887 59.808 36.286 1.00 33.24 82 PHE D C 1
ATOM 4706 O O . PHE D 1 103 ? 11.930 60.046 35.550 1.00 33.97 82 PHE D O 1
ATOM 4714 N N . VAL D 1 104 ? 13.900 60.643 36.441 1.00 33.09 83 VAL D N 1
ATOM 4715 C CA . VAL D 1 104 ? 13.973 61.897 35.722 1.00 33.79 83 VAL D CA 1
ATOM 4716 C C . VAL D 1 104 ? 15.207 61.805 34.855 1.00 34.72 83 VAL D C 1
ATOM 4717 O O . VAL D 1 104 ? 16.236 61.296 35.301 1.00 36.22 83 VAL D O 1
ATOM 4721 N N . VAL D 1 105 ? 15.089 62.278 33.618 1.00 34.65 84 VAL D N 1
ATOM 4722 C CA . VAL D 1 105 ? 16.186 62.288 32.648 1.00 35.35 84 VAL D CA 1
ATOM 4723 C C . VAL D 1 105 ? 16.520 63.751 32.305 1.00 36.57 84 VAL D C 1
ATOM 4724 O O . VAL D 1 105 ? 15.612 64.564 32.076 1.00 36.03 84 VAL D O 1
ATOM 4728 N N . GLU D 1 106 ? 17.811 64.092 32.307 1.00 36.25 85 GLU D N 1
ATOM 4729 C CA . GLU D 1 106 ? 18.243 65.466 32.028 1.00 36.68 85 GLU D CA 1
ATOM 4730 C C . GLU D 1 106 ? 19.062 65.535 30.754 1.00 35.37 85 GLU D C 1
ATOM 4731 O O . GLU D 1 106 ? 19.893 64.667 30.509 1.00 35.92 85 GLU D O 1
ATOM 4737 N N . GLY D 1 107 ? 18.832 66.554 29.940 1.00 35.33 86 GLY D N 1
ATOM 4738 C CA . GLY D 1 107 ? 19.644 66.735 28.733 1.00 35.73 86 GLY D CA 1
ATOM 4739 C C . GLY D 1 107 ? 19.180 67.823 27.782 1.00 36.31 86 GLY D C 1
ATOM 4740 O O . GLY D 1 107 ? 18.094 68.384 27.949 1.00 37.04 86 GLY D O 1
ATOM 4741 N N . VAL D 1 108 ? 20.011 68.123 26.783 1.00 36.51 87 VAL D N 1
ATOM 4742 C CA . VAL D 1 108 ? 19.657 69.064 25.723 1.00 36.44 87 VAL D CA 1
ATOM 4743 C C . VAL D 1 108 ? 18.380 68.648 24.987 1.00 36.62 87 VAL D C 1
ATOM 4744 O O . VAL D 1 108 ? 18.351 67.606 24.321 1.00 35.85 87 VAL D O 1
ATOM 4748 N N . GLU D 1 109 ? 17.339 69.477 25.111 1.00 37.36 88 GLU D N 1
ATOM 4749 C CA . GLU D 1 109 ? 16.002 69.237 24.536 1.00 38.12 88 GLU D CA 1
ATOM 4750 C C . GLU D 1 109 ? 15.538 67.814 24.871 1.00 37.77 88 GLU D C 1
ATOM 4751 O O . GLU D 1 109 ? 14.992 67.112 24.023 1.00 38.31 88 GLU D O 1
ATOM 4757 N N . SER D 1 110 ? 15.764 67.399 26.118 1.00 38.12 89 SER D N 1
ATOM 4758 C CA . SER D 1 110 ? 15.544 66.005 26.531 1.00 38.28 89 SER D CA 1
ATOM 4759 C C . SER D 1 110 ? 14.089 65.536 26.370 1.00 39.34 89 SER D C 1
ATOM 4760 O O . SER D 1 110 ? 13.844 64.387 26.006 1.00 39.34 89 SER D O 1
ATOM 4763 N N . ILE D 1 111 ? 13.132 66.426 26.628 1.00 40.16 90 ILE D N 1
ATOM 4764 C CA . ILE D 1 111 ? 11.711 66.088 26.523 1.00 39.15 90 ILE D CA 1
ATOM 4765 C C . ILE D 1 111 ? 11.357 65.517 25.145 1.00 39.23 90 ILE D C 1
ATOM 4766 O O . ILE D 1 111 ? 10.834 64.403 25.049 1.00 38.99 90 ILE D O 1
ATOM 4771 N N . GLU D 1 112 ? 11.654 66.270 24.086 1.00 38.03 91 GLU D N 1
ATOM 4772 C CA . GLU D 1 112 ? 11.386 65.822 22.720 1.00 36.87 91 GLU D CA 1
ATOM 4773 C C . GLU D 1 112 ? 12.174 64.542 22.382 1.00 36.09 91 GLU D C 1
ATOM 4774 O O . GLU D 1 112 ? 11.660 63.648 21.686 1.00 34.24 91 GLU D O 1
ATOM 4780 N N . VAL D 1 113 ? 13.420 64.469 22.859 1.00 34.56 92 VAL D N 1
ATOM 4781 C CA . VAL D 1 113 ? 14.296 63.335 22.543 1.00 34.24 92 VAL D CA 1
ATOM 4782 C C . VAL D 1 113 ? 13.735 62.065 23.185 1.00 33.74 92 VAL D C 1
ATOM 4783 O O . VAL D 1 113 ? 13.622 61.028 22.532 1.00 33.03 92 VAL D O 1
ATOM 4787 N N . VAL D 1 114 ? 13.384 62.161 24.466 1.00 34.37 93 VAL D N 1
ATOM 4788 C CA . VAL D 1 114 ? 12.845 61.022 25.196 1.00 34.15 93 VAL D CA 1
ATOM 4789 C C . VAL D 1 114 ? 11.615 60.473 24.469 1.00 34.39 93 VAL D C 1
ATOM 4790 O O . VAL D 1 114 ? 11.507 59.262 24.277 1.00 34.38 93 VAL D O 1
ATOM 4794 N N . ARG D 1 115 ? 10.735 61.375 24.031 1.00 34.70 94 ARG D N 1
ATOM 4795 C CA . ARG D 1 115 ? 9.534 61.020 23.266 1.00 35.79 94 ARG D CA 1
ATOM 4796 C C . ARG D 1 115 ? 9.864 60.290 21.966 1.00 34.40 94 ARG D C 1
ATOM 4797 O O . ARG D 1 115 ? 9.211 59.315 21.624 1.00 35.53 94 ARG D O 1
ATOM 4805 N N . LYS D 1 116 ? 10.871 60.769 21.239 1.00 33.88 95 LYS D N 1
ATOM 4806 C CA . LYS D 1 116 ? 11.365 60.078 20.054 1.00 33.43 95 LYS D CA 1
ATOM 4807 C C . LYS D 1 116 ? 11.789 58.636 20.403 1.00 32.93 95 LYS D C 1
ATOM 4808 O O . LYS D 1 116 ? 11.487 57.700 19.661 1.00 31.81 95 LYS D O 1
ATOM 4814 N N . LEU D 1 117 ? 12.447 58.470 21.551 1.00 31.50 96 LEU D N 1
ATOM 4815 C CA . LEU D 1 117 ? 12.976 57.173 21.957 1.00 32.44 96 LEU D CA 1
ATOM 4816 C C . LEU D 1 117 ? 11.866 56.238 22.439 1.00 32.37 96 LEU D C 1
ATOM 4817 O O . LEU D 1 117 ? 11.919 55.036 22.188 1.00 31.64 96 LEU D O 1
ATOM 4822 N N . CYS D 1 118 ? 10.855 56.791 23.110 1.00 29.36 97 CYS D N 1
ATOM 4823 C CA . CYS D 1 118 ? 9.670 56.002 23.478 1.00 29.42 97 CYS D CA 1
ATOM 4824 C C . CYS D 1 118 ? 8.892 55.445 22.281 1.00 28.20 97 CYS D C 1
ATOM 4825 O O . CYS D 1 118 ? 8.548 54.267 22.267 1.00 27.17 97 CYS D O 1
ATOM 4828 N N . GLY D 1 119 ? 8.625 56.296 21.289 1.00 28.95 98 GLY D N 1
ATOM 4829 C CA . GLY D 1 119 ? 7.856 55.910 20.099 1.00 28.93 98 GLY D CA 1
ATOM 4830 C C . GLY D 1 119 ? 6.373 56.172 20.297 1.00 30.26 98 GLY D C 1
ATOM 4831 O O . GLY D 1 119 ? 5.943 56.556 21.393 1.00 29.22 98 GLY D O 1
ATOM 4832 N N . ALA D 1 120 ? 5.587 55.940 19.247 1.00 30.58 99 ALA D N 1
ATOM 4833 C CA . ALA D 1 120 ? 4.137 56.158 19.283 1.00 31.33 99 ALA D CA 1
ATOM 4834 C C . ALA D 1 120 ? 3.470 55.574 20.535 1.00 30.82 99 ALA D C 1
ATOM 4835 O O . ALA D 1 120 ? 3.911 54.542 21.058 1.00 30.60 99 ALA D O 1
ATOM 4837 N N . THR D 1 121 ? 2.424 56.256 21.011 1.00 30.33 100 THR D N 1
ATOM 4838 C CA . THR D 1 121 ? 1.585 55.802 22.125 1.00 30.78 100 THR D CA 1
ATOM 4839 C C . THR D 1 121 ? 1.111 54.367 21.898 1.00 30.47 100 THR D C 1
ATOM 4840 O O . THR D 1 121 ? 1.207 53.545 22.794 1.00 31.97 100 THR D O 1
ATOM 4844 N N . GLU D 1 122 ? 0.579 54.080 20.715 1.00 31.00 101 GLU D N 1
ATOM 4845 C CA . GLU D 1 122 ? 0.118 52.729 20.414 1.00 31.52 101 GLU D CA 1
ATOM 4846 C C . GLU D 1 122 ? 1.260 51.790 19.986 1.00 30.38 101 GLU D C 1
ATOM 4847 O O . GLU D 1 122 ? 1.870 52.002 18.929 1.00 30.44 101 GLU D O 1
ATOM 4853 N N . PRO D 1 123 ? 1.544 50.753 20.804 1.00 28.88 102 PRO D N 1
ATOM 4854 C CA . PRO D 1 123 ? 2.565 49.757 20.488 1.00 28.28 102 PRO D CA 1
ATOM 4855 C C . PRO D 1 123 ? 2.442 49.190 19.068 1.00 29.82 102 PRO D C 1
ATOM 4856 O O . PRO D 1 123 ? 3.449 49.110 18.361 1.00 28.89 102 PRO D O 1
ATOM 4860 N N . LYS D 1 124 ? 1.229 48.826 18.643 1.00 31.96 103 LYS D N 1
ATOM 4861 C CA . LYS D 1 124 ? 1.023 48.304 17.279 1.00 31.93 103 LYS D CA 1
ATOM 4862 C C . LYS D 1 124 ? 1.703 49.145 16.217 1.00 31.90 103 LYS D C 1
ATOM 4863 O O . LYS D 1 124 ? 2.257 48.609 15.264 1.00 31.81 103 LYS D O 1
ATOM 4869 N N . LEU D 1 125 ? 1.662 50.462 16.389 1.00 33.07 104 LEU D N 1
ATOM 4870 C CA . LEU D 1 125 ? 2.236 51.387 15.411 1.00 33.28 104 LEU D CA 1
ATOM 4871 C C . LEU D 1 125 ? 3.620 51.902 15.763 1.00 32.39 104 LEU D C 1
ATOM 4872 O O . LEU D 1 125 ? 4.291 52.482 14.904 1.00 32.94 104 LEU D O 1
ATOM 4877 N N . ALA D 1 126 ? 4.045 51.732 17.013 1.00 30.42 105 ALA D N 1
ATOM 4878 C CA . ALA D 1 126 ? 5.346 52.263 17.441 1.00 30.57 105 ALA D CA 1
ATOM 4879 C C . ALA D 1 126 ? 6.472 51.684 16.583 1.00 31.57 105 ALA D C 1
ATOM 4880 O O . ALA D 1 126 ? 6.520 50.469 16.321 1.00 31.81 105 ALA D O 1
ATOM 4882 N N . ILE D 1 127 ? 7.364 52.544 16.123 1.00 32.21 106 ILE D N 1
ATOM 4883 C CA . ILE D 1 127 ? 8.342 52.120 15.126 1.00 33.59 106 ILE D CA 1
ATOM 4884 C C . ILE D 1 127 ? 9.430 51.219 15.750 1.00 33.00 106 ILE D C 1
ATOM 4885 O O . ILE D 1 127 ? 9.843 51.434 16.895 1.00 33.46 106 ILE D O 1
ATOM 4890 N N . PRO D 1 128 ? 9.823 50.141 15.042 1.00 33.58 107 PRO D N 1
ATOM 4891 C CA . PRO D 1 128 ? 10.954 49.329 15.522 1.00 32.49 107 PRO D CA 1
ATOM 4892 C C . PRO D 1 128 ? 12.165 50.238 15.751 1.00 32.54 107 PRO D C 1
ATOM 4893 O O . PRO D 1 128 ? 12.372 51.172 14.972 1.00 34.14 107 PRO D O 1
ATOM 4897 N N . GLY D 1 129 ? 12.930 49.987 16.818 1.00 30.90 108 GLY D N 1
ATOM 4898 C CA . GLY D 1 129 ? 14.003 50.891 17.267 1.00 30.71 108 GLY D CA 1
ATOM 4899 C C . GLY D 1 129 ? 13.635 51.678 18.529 1.00 29.89 108 GLY D C 1
ATOM 4900 O O . GLY D 1 129 ? 14.506 52.037 19.319 1.00 29.98 108 GLY D O 1
ATOM 4901 N N . THR D 1 130 ? 12.341 51.930 18.725 1.00 29.18 109 THR D N 1
ATOM 4902 C CA . THR D 1 130 ? 11.865 52.657 19.900 1.00 28.08 109 THR D CA 1
ATOM 4903 C C . THR D 1 130 ? 11.567 51.673 21.006 1.00 28.33 109 THR D C 1
ATOM 4904 O O . THR D 1 130 ? 11.437 50.478 20.750 1.00 28.04 109 THR D O 1
ATOM 4908 N N . ILE D 1 131 ? 11.458 52.171 22.237 1.00 27.97 110 ILE D N 1
ATOM 4909 C CA . ILE D 1 131 ? 11.140 51.311 23.374 1.00 27.33 110 ILE D CA 1
ATOM 4910 C C . ILE D 1 131 ? 9.814 50.581 23.194 1.00 28.79 110 ILE D C 1
ATOM 4911 O O . ILE D 1 131 ? 9.727 49.381 23.449 1.00 29.37 110 ILE D O 1
ATOM 4916 N N . ARG D 1 132 ? 8.776 51.301 22.773 1.00 29.19 111 ARG D N 1
ATOM 4917 C CA . ARG D 1 132 ? 7.451 50.688 22.653 1.00 28.36 111 ARG D CA 1
ATOM 4918 C C . ARG D 1 132 ? 7.392 49.732 21.467 1.00 28.93 111 ARG D C 1
ATOM 4919 O O . ARG D 1 132 ? 6.718 48.697 21.532 1.00 29.46 111 ARG D O 1
ATOM 4927 N N . GLY D 1 133 ? 8.127 50.062 20.406 1.00 29.70 112 GLY D N 1
ATOM 4928 C CA . GLY D 1 133 ? 8.142 49.251 19.184 1.00 29.13 112 GLY D CA 1
ATOM 4929 C C . GLY D 1 133 ? 8.906 47.943 19.319 1.00 28.49 112 GLY D C 1
ATOM 4930 O O . GLY D 1 133 ? 8.565 46.947 18.666 1.00 28.10 112 GLY D O 1
ATOM 4931 N N . ASP D 1 134 ? 9.933 47.943 20.167 1.00 27.53 113 ASP D N 1
ATOM 4932 C CA . ASP D 1 134 ? 10.777 46.774 20.358 1.00 27.60 113 ASP D CA 1
ATOM 4933 C C . ASP D 1 134 ? 10.258 45.879 21.469 1.00 27.94 113 ASP D C 1
ATOM 4934 O O . ASP D 1 134 ? 10.609 44.693 21.518 1.00 27.58 113 ASP D O 1
ATOM 4939 N N . PHE D 1 135 ? 9.444 46.453 22.358 1.00 26.35 114 PHE D N 1
ATOM 4940 C CA . PHE D 1 135 ? 9.060 45.789 23.618 1.00 25.91 114 PHE D CA 1
ATOM 4941 C C . PHE D 1 135 ? 7.571 45.510 23.832 1.00 25.14 114 PHE D C 1
ATOM 4942 O O . PHE D 1 135 ? 7.202 44.773 24.757 1.00 24.97 114 PHE D O 1
ATOM 4950 N N . SER D 1 136 ? 6.722 46.052 22.960 1.00 24.71 115 SER D N 1
ATOM 4951 C CA . SER D 1 136 ? 5.272 45.859 23.065 1.00 25.04 115 SER D CA 1
ATOM 4952 C C . SER D 1 136 ? 4.643 45.902 21.667 1.00 25.79 115 SER D C 1
ATOM 4953 O O . SER D 1 136 ? 5.286 46.338 20.717 1.00 25.70 115 SER D O 1
ATOM 4956 N N . TYR D 1 137 ? 3.396 45.460 21.522 1.00 26.13 116 TYR D N 1
ATOM 4957 C CA . TYR D 1 137 ? 2.817 45.393 20.179 1.00 26.43 116 TYR D CA 1
ATOM 4958 C C . TYR D 1 137 ? 1.308 45.569 20.086 1.00 27.40 116 TYR D C 1
ATOM 4959 O O . TYR D 1 137 ? 0.806 45.800 18.990 1.00 29.62 116 TYR D O 1
ATOM 4968 N N . HIS D 1 138 ? 0.569 45.439 21.189 1.00 27.65 117 HIS D N 1
ATOM 4969 C CA . HIS D 1 138 ? -0.907 45.441 21.076 1.00 28.45 117 HIS D CA 1
ATOM 4970 C C . HIS D 1 138 ? -1.530 46.773 20.723 1.00 29.63 117 HIS D C 1
ATOM 4971 O O . HIS D 1 138 ? -0.860 47.823 20.762 1.00 30.40 117 HIS D O 1
ATOM 4978 N N . SER D 1 139 ? -2.804 46.731 20.326 1.00 29.84 118 SER D N 1
ATOM 4979 C CA . SER D 1 139 ? -3.446 47.852 19.642 1.00 31.17 118 SER D CA 1
ATOM 4980 C C . SER D 1 139 ? -4.541 48.551 20.466 1.00 31.83 118 SER D C 1
ATOM 4981 O O . SER D 1 139 ? -5.104 47.951 21.393 1.00 30.13 118 SER D O 1
ATOM 4984 N N . PHE D 1 140 ? -4.836 49.814 20.115 1.00 33.49 119 PHE D N 1
ATOM 4985 C CA . PHE D 1 140 ? -5.951 50.560 20.719 1.00 35.33 119 PHE D CA 1
ATOM 4986 C C . PHE D 1 140 ? -7.272 49.817 20.554 1.00 35.38 119 PHE D C 1
ATOM 4987 O O . PHE D 1 140 ? -8.070 49.743 21.489 1.00 34.49 119 PHE D O 1
ATOM 4995 N N . LYS D 1 141 ? -7.497 49.281 19.356 1.00 35.89 120 LYS D N 1
ATOM 4996 C CA . LYS D 1 141 ? -8.734 48.556 19.041 1.00 37.72 120 LYS D CA 1
ATOM 4997 C C . LYS D 1 141 ? -8.944 47.386 20.001 1.00 36.75 120 LYS D C 1
ATOM 4998 O O . LYS D 1 141 ? -10.050 47.153 20.467 1.00 36.96 120 LYS D O 1
ATOM 5004 N N . TYR D 1 142 ? -7.867 46.668 20.310 1.00 36.19 121 TYR D N 1
ATOM 5005 C CA . TYR D 1 142 ? -7.926 45.552 21.248 1.00 35.64 121 TYR D CA 1
ATOM 5006 C C . TYR D 1 142 ? -8.148 46.005 22.698 1.00 36.19 121 TYR D C 1
ATOM 5007 O O . TYR D 1 142 ? -8.922 45.376 23.438 1.00 36.62 121 TYR D O 1
ATOM 5016 N N . SER D 1 143 ? -7.464 47.075 23.101 1.00 35.35 122 SER D N 1
ATOM 5017 C CA . SER D 1 143 ? -7.619 47.581 24.457 1.00 37.28 122 SER D CA 1
ATOM 5018 C C . SER D 1 143 ? -9.044 48.101 24.697 1.00 38.11 122 SER D C 1
ATOM 5019 O O . SER D 1 143 ? -9.636 47.826 25.733 1.00 38.97 122 SER D O 1
ATOM 5022 N N . ASN D 1 144 ? -9.599 48.823 23.730 1.00 40.02 123 ASN D N 1
ATOM 5023 C CA . ASN D 1 144 ? -10.999 49.255 23.818 1.00 42.55 123 ASN D CA 1
ATOM 5024 C C . ASN D 1 144 ? -11.974 48.077 23.806 1.00 42.61 123 ASN D C 1
ATOM 5025 O O . ASN D 1 144 ? -12.933 48.062 24.564 1.00 43.38 123 ASN D O 1
ATOM 5030 N N . GLU D 1 145 ? -11.719 47.081 22.955 1.00 42.22 124 GLU D N 1
ATOM 5031 C CA . GLU D 1 145 ? -12.521 45.866 22.947 1.00 40.62 124 GLU D CA 1
ATOM 5032 C C . GLU D 1 145 ? -12.580 45.218 24.329 1.00 39.85 124 GLU D C 1
ATOM 5033 O O . GLU D 1 145 ? -13.637 44.773 24.755 1.00 40.00 124 GLU D O 1
ATOM 5039 N N . LYS D 1 146 ? -11.450 45.186 25.027 1.00 38.20 125 LYS D N 1
ATOM 5040 C CA . LYS D 1 146 ? -11.356 44.496 26.317 1.00 38.11 125 LYS D CA 1
ATOM 5041 C C . LYS D 1 146 ? -11.602 45.409 27.522 1.00 38.47 125 LYS D C 1
ATOM 5042 O O . LYS D 1 146 ? -11.715 44.928 28.649 1.00 38.20 125 LYS D O 1
ATOM 5048 N N . GLY D 1 147 ? -11.669 46.719 27.283 1.00 39.27 126 GLY D N 1
ATOM 5049 C CA . GLY D 1 147 ? -11.872 47.701 28.351 1.00 39.25 126 GLY D CA 1
ATOM 5050 C C . GLY D 1 147 ? -10.702 47.780 29.325 1.00 39.08 126 GLY D C 1
ATOM 5051 O O . GLY D 1 147 ? -10.907 47.922 30.519 1.00 38.46 126 GLY D O 1
ATOM 5052 N N . PHE D 1 148 ? -9.475 47.657 28.819 1.00 37.83 127 PHE D N 1
ATOM 5053 C CA . PHE D 1 148 ? -8.278 47.920 29.626 1.00 37.78 127 PHE D CA 1
ATOM 5054 C C . PHE D 1 148 ? -7.488 49.081 29.025 1.00 37.70 127 PHE D C 1
ATOM 5055 O O . PHE D 1 148 ? -7.700 49.457 27.878 1.00 40.45 127 PHE D O 1
ATOM 5063 N N . SER D 1 149 ? -6.559 49.637 29.791 1.00 37.41 128 SER D N 1
ATOM 5064 C CA . SER D 1 149 ? -5.653 50.648 29.269 1.00 37.03 128 SER D CA 1
ATOM 5065 C C . SER D 1 149 ? -4.662 49.978 28.308 1.00 36.74 128 SER D C 1
ATOM 5066 O O . SER D 1 149 ? -4.366 48.781 28.442 1.00 35.86 128 SER D O 1
ATOM 5069 N N . ILE D 1 150 ? -4.148 50.727 27.337 1.00 36.50 129 ILE D N 1
ATOM 5070 C CA . ILE D 1 150 ? -3.054 50.205 26.531 1.00 36.37 129 ILE D CA 1
ATOM 5071 C C . ILE D 1 150 ? -1.849 50.021 27.474 1.00 34.57 129 ILE D C 1
ATOM 5072 O O . ILE D 1 150 ? -1.636 50.836 28.377 1.00 34.70 129 ILE D O 1
ATOM 5077 N N . TYR D 1 151 ? -1.118 48.918 27.321 1.00 33.33 130 TYR D N 1
ATOM 5078 C CA . TYR D 1 151 ? 0.069 48.639 28.148 1.00 30.40 130 TYR D CA 1
ATOM 5079 C C . TYR D 1 151 ? 1.320 48.908 27.305 1.00 29.93 130 TYR D C 1
ATOM 5080 O O . TYR D 1 151 ? 1.753 48.058 26.511 1.00 28.53 130 TYR D O 1
ATOM 5089 N N . ASN D 1 152 ? 1.902 50.096 27.447 1.00 29.89 131 ASN D N 1
ATOM 5090 C CA . ASN D 1 152 ? 2.974 50.489 26.528 1.00 28.10 131 ASN D CA 1
ATOM 5091 C C . ASN D 1 152 ? 4.312 50.807 27.189 1.00 27.81 131 ASN D C 1
ATOM 5092 O O . ASN D 1 152 ? 5.061 51.662 26.696 1.00 28.68 131 ASN D O 1
ATOM 5097 N N . VAL D 1 153 ? 4.586 50.112 28.297 1.00 26.42 132 VAL D N 1
ATOM 5098 C CA . VAL D 1 153 ? 5.922 50.018 28.937 1.00 26.56 132 VAL D CA 1
ATOM 5099 C C . VAL D 1 153 ? 6.397 51.262 29.693 1.00 26.73 132 VAL D C 1
ATOM 5100 O O . VAL D 1 153 ? 6.972 51.146 30.768 1.00 26.29 132 VAL D O 1
ATOM 5104 N N . ILE D 1 154 ? 6.178 52.438 29.116 1.00 26.92 133 ILE D N 1
ATOM 5105 C CA . ILE D 1 154 ? 6.803 53.654 29.613 1.00 27.09 133 ILE D CA 1
ATOM 5106 C C . ILE D 1 154 ? 5.894 54.849 29.446 1.00 27.64 133 ILE D C 1
ATOM 5107 O O . ILE D 1 154 ? 5.151 54.930 28.469 1.00 27.89 133 ILE D O 1
ATOM 5112 N N . HIS D 1 155 ? 5.944 55.756 30.419 1.00 28.07 134 HIS D N 1
ATOM 5113 C CA . HIS D 1 155 ? 5.387 57.090 30.273 1.00 28.39 134 HIS D CA 1
ATOM 5114 C C . HIS D 1 155 ? 6.519 58.068 30.186 1.00 29.21 134 HIS D C 1
ATOM 5115 O O . HIS D 1 155 ? 7.531 57.900 30.867 1.00 29.91 134 HIS D O 1
ATOM 5122 N N . ALA D 1 156 ? 6.350 59.116 29.382 1.00 29.58 135 ALA D N 1
ATOM 5123 C CA . ALA D 1 156 ? 7.275 60.256 29.370 1.00 31.17 135 ALA D CA 1
ATOM 5124 C C . ALA D 1 156 ? 6.512 61.555 29.155 1.00 32.74 135 ALA D C 1
ATOM 5125 O O . ALA D 1 156 ? 5.548 61.593 28.381 1.00 33.46 135 ALA D O 1
ATOM 5127 N N . SER D 1 157 ? 6.949 62.619 29.828 1.00 33.83 136 SER D N 1
ATOM 5128 C CA . SER D 1 157 ? 6.291 63.926 29.730 1.00 34.31 136 SER D CA 1
ATOM 5129 C C . SER D 1 157 ? 6.136 64.350 28.277 1.00 35.18 136 SER D C 1
ATOM 5130 O O . SER D 1 157 ? 7.068 64.207 27.488 1.00 36.24 136 SER D O 1
ATOM 5133 N N . ALA D 1 158 ? 4.963 64.877 27.934 1.00 35.75 137 ALA D N 1
ATOM 5134 C CA . ALA D 1 158 ? 4.631 65.179 26.551 1.00 37.50 137 ALA D CA 1
ATOM 5135 C C . ALA D 1 158 ? 5.318 66.447 26.054 1.00 39.82 137 ALA D C 1
ATOM 5136 O O . ALA D 1 158 ? 5.645 66.549 24.888 1.00 40.90 137 ALA D O 1
ATOM 5138 N N . ASN D 1 159 ? 5.536 67.399 26.957 1.00 41.69 138 ASN D N 1
ATOM 5139 C CA . ASN D 1 159 ? 6.091 68.710 26.630 1.00 42.99 138 ASN D CA 1
ATOM 5140 C C . ASN D 1 159 ? 6.592 69.380 27.902 1.00 43.33 138 ASN D C 1
ATOM 5141 O O . ASN D 1 159 ? 6.534 68.783 28.992 1.00 41.50 138 ASN D O 1
ATOM 5146 N N . GLU D 1 160 ? 7.060 70.617 27.761 1.00 43.16 139 GLU D N 1
ATOM 5147 C CA . GLU D 1 160 ? 7.688 71.342 28.859 1.00 45.21 139 GLU D CA 1
ATOM 5148 C C . GLU D 1 160 ? 6.734 71.673 30.005 1.00 44.33 139 GLU D C 1
ATOM 5149 O O . GLU D 1 160 ? 7.115 71.565 31.169 1.00 43.04 139 GLU D O 1
ATOM 5155 N N . ALA D 1 161 ? 5.508 72.074 29.678 1.00 44.90 140 ALA D N 1
ATOM 5156 C CA . ALA D 1 161 ? 4.504 72.353 30.706 1.00 45.55 140 ALA D CA 1
ATOM 5157 C C . ALA D 1 161 ? 4.206 71.063 31.483 1.00 44.07 140 ALA D C 1
ATOM 5158 O O . ALA D 1 161 ? 4.212 71.044 32.718 1.00 43.26 140 ALA D O 1
ATOM 5160 N N . ASP D 1 162 ? 3.987 69.980 30.747 1.00 43.24 141 ASP D N 1
ATOM 5161 C CA . ASP D 1 162 ? 3.762 68.675 31.356 1.00 42.40 141 ASP D CA 1
ATOM 5162 C C . ASP D 1 162 ? 4.903 68.224 32.264 1.00 40.29 141 ASP D C 1
ATOM 5163 O O . ASP D 1 162 ? 4.657 67.805 33.396 1.00 39.13 141 ASP D O 1
ATOM 5168 N N . ALA D 1 163 ? 6.141 68.337 31.785 1.00 39.11 142 ALA D N 1
ATOM 5169 C CA . ALA D 1 163 ? 7.316 67.923 32.570 1.00 38.84 142 ALA D CA 1
ATOM 5170 C C . ALA D 1 163 ? 7.429 68.710 33.876 1.00 39.65 142 ALA D C 1
ATOM 5171 O O . ALA D 1 163 ? 7.708 68.138 34.928 1.00 38.87 142 ALA D O 1
ATOM 5173 N N . MET D 1 164 ? 7.204 70.022 33.792 1.00 40.83 143 MET D N 1
ATOM 5174 C CA . MET D 1 164 ? 7.212 70.902 34.964 1.00 43.13 143 MET D CA 1
ATOM 5175 C C . MET D 1 164 ? 6.156 70.545 36.015 1.00 42.02 143 MET D C 1
ATOM 5176 O O . MET D 1 164 ? 6.443 70.574 37.207 1.00 41.81 143 MET D O 1
ATOM 5181 N N . ARG D 1 165 ? 4.942 70.223 35.565 1.00 41.16 144 ARG D N 1
ATOM 5182 C CA . ARG D 1 165 ? 3.888 69.717 36.450 1.00 41.45 144 ARG D CA 1
ATOM 5183 C C . ARG D 1 165 ? 4.204 68.325 37.019 1.00 40.53 144 ARG D C 1
ATOM 5184 O O . ARG D 1 165 ? 3.955 68.055 38.184 1.00 40.89 144 ARG D O 1
ATOM 5192 N N . GLU D 1 166 ? 4.757 67.445 36.193 1.00 40.03 145 GLU D N 1
ATOM 5193 C CA . GLU D 1 166 ? 4.881 66.031 36.559 1.00 38.13 145 GLU D CA 1
ATOM 5194 C C . GLU D 1 166 ? 6.000 65.722 37.558 1.00 36.84 145 GLU D C 1
ATOM 5195 O O . GLU D 1 166 ? 5.792 64.951 38.489 1.00 36.65 145 GLU D O 1
ATOM 5201 N N . ILE D 1 167 ? 7.173 66.321 37.371 1.00 35.94 146 ILE D N 1
ATOM 5202 C CA . ILE D 1 167 ? 8.344 65.981 38.193 1.00 34.77 146 ILE D CA 1
ATOM 5203 C C . ILE D 1 167 ? 8.110 66.129 39.721 1.00 35.56 146 ILE D C 1
ATOM 5204 O O . ILE D 1 167 ? 8.387 65.190 40.470 1.00 35.69 146 ILE D O 1
ATOM 5209 N N . PRO D 1 168 ? 7.603 67.297 40.188 1.00 35.56 147 PRO D N 1
ATOM 5210 C CA . PRO D 1 168 ? 7.354 67.453 41.636 1.00 36.63 147 PRO D CA 1
ATOM 5211 C C . PRO D 1 168 ? 6.274 66.514 42.214 1.00 36.87 147 PRO D C 1
ATOM 5212 O O . PRO D 1 168 ? 6.300 66.216 43.408 1.00 36.10 147 PRO D O 1
ATOM 5216 N N . ILE D 1 169 ? 5.354 66.038 41.379 1.00 37.04 148 ILE D N 1
ATOM 5217 C CA . ILE D 1 169 ? 4.375 65.027 41.812 1.00 38.58 148 ILE D CA 1
ATOM 5218 C C . ILE D 1 169 ? 5.080 63.753 42.300 1.00 38.07 148 ILE D C 1
ATOM 5219 O O . ILE D 1 169 ? 4.643 63.109 43.256 1.00 38.24 148 ILE D O 1
ATOM 5224 N N . TRP D 1 170 ? 6.195 63.420 41.650 1.00 38.15 149 TRP D N 1
ATOM 5225 C CA . TRP D 1 170 ? 6.906 62.171 41.901 1.00 37.16 149 TRP D CA 1
ATOM 5226 C C . TRP D 1 170 ? 8.137 62.310 42.751 1.00 39.47 149 TRP D C 1
ATOM 5227 O O . TRP D 1 170 ? 8.498 61.368 43.474 1.00 39.63 149 TRP D O 1
ATOM 5238 N N . PHE D 1 171 ? 8.794 63.471 42.675 1.00 40.14 150 PHE D N 1
ATOM 5239 C CA . PHE D 1 171 ? 10.054 63.705 43.399 1.00 41.31 150 PHE D CA 1
ATOM 5240 C C . PHE D 1 171 ? 10.044 65.029 44.122 1.00 44.02 150 PHE D C 1
ATOM 5241 O O . PHE D 1 171 ? 9.480 66.008 43.621 1.00 44.21 150 PHE D O 1
ATOM 5249 N N . LYS D 1 172 ? 10.676 65.046 45.293 1.00 46.42 151 LYS D N 1
ATOM 5250 C CA . LYS D 1 172 ? 10.998 66.289 45.981 1.00 50.11 151 LYS D CA 1
ATOM 5251 C C . LYS D 1 172 ? 12.254 66.881 45.374 1.00 50.65 151 LYS D C 1
ATOM 5252 O O . LYS D 1 172 ? 13.043 66.172 44.727 1.00 49.44 151 LYS D O 1
ATOM 5258 N N . ASP D 1 173 ? 12.424 68.184 45.573 1.00 51.46 152 ASP D N 1
ATOM 5259 C CA . ASP D 1 173 ? 13.565 68.926 45.050 1.00 51.09 152 ASP D CA 1
ATOM 5260 C C . ASP D 1 173 ? 14.868 68.260 45.417 1.00 48.70 152 ASP D C 1
ATOM 5261 O O . ASP D 1 173 ? 15.752 68.154 44.585 1.00 48.15 152 ASP D O 1
ATOM 5266 N N . ASN D 1 174 ? 14.976 67.801 46.662 1.00 48.52 153 ASN D N 1
ATOM 5267 C CA . ASN D 1 174 ? 16.228 67.221 47.167 1.00 48.09 153 ASN D CA 1
ATOM 5268 C C . ASN D 1 174 ? 16.540 65.819 46.621 1.00 47.17 153 ASN D C 1
ATOM 5269 O O . ASN D 1 174 ? 17.634 65.283 46.850 1.00 46.70 153 ASN D O 1
ATOM 5274 N N . GLU D 1 175 ? 15.588 65.245 45.883 1.00 45.25 154 GLU D N 1
ATOM 5275 C CA . GLU D 1 175 ? 15.774 63.934 45.247 1.00 43.98 154 GLU D CA 1
ATOM 5276 C C . GLU D 1 175 ? 16.272 64.073 43.809 1.00 42.81 154 GLU D C 1
ATOM 5277 O O . GLU D 1 175 ? 16.582 63.074 43.160 1.00 42.94 154 GLU D O 1
ATOM 5283 N N . ILE D 1 176 ? 16.335 65.307 43.314 1.00 45.53 155 ILE D N 1
ATOM 5284 C CA . ILE D 1 176 ? 16.871 65.589 41.983 1.00 45.81 155 ILE D CA 1
ATOM 5285 C C . ILE D 1 176 ? 18.363 65.857 42.129 1.00 46.37 155 ILE D C 1
ATOM 5286 O O . ILE D 1 176 ? 18.767 66.785 42.831 1.00 48.13 155 ILE D O 1
ATOM 5291 N N . LEU D 1 177 ? 19.176 65.046 41.461 1.00 44.76 156 LEU D N 1
ATOM 5292 C CA . LEU D 1 177 ? 20.618 65.037 41.672 1.00 43.87 156 LEU D CA 1
ATOM 5293 C C . LEU D 1 177 ? 21.385 65.880 40.669 1.00 44.07 156 LEU D C 1
ATOM 5294 O O . LEU D 1 177 ? 21.072 65.900 39.481 1.00 43.25 156 LEU D O 1
ATOM 5299 N N . ASN D 1 178 ? 22.418 66.546 41.158 1.00 43.12 157 ASN D N 1
ATOM 5300 C CA . ASN D 1 178 ? 23.300 67.296 40.302 1.00 44.18 157 ASN D CA 1
ATOM 5301 C C . ASN D 1 178 ? 24.704 66.690 40.261 1.00 42.63 157 ASN D C 1
ATOM 5302 O O . ASN D 1 178 ? 25.386 66.615 41.285 1.00 42.08 157 ASN D O 1
ATOM 5307 N N . TYR D 1 179 ? 25.107 66.218 39.081 1.00 40.46 158 TYR D N 1
ATOM 5308 C CA . TYR D 1 179 ? 26.427 65.629 38.897 1.00 40.43 158 TYR D CA 1
ATOM 5309 C C . TYR D 1 179 ? 26.802 65.591 37.409 1.00 39.27 158 TYR D C 1
ATOM 5310 O O . TYR D 1 179 ? 25.955 65.810 36.533 1.00 37.90 158 TYR D O 1
ATOM 5319 N N . LYS D 1 180 ? 28.069 65.304 37.131 1.00 39.40 159 LYS D N 1
ATOM 5320 C CA . LYS D 1 180 ? 28.564 65.229 35.762 1.00 39.00 159 LYS D CA 1
ATOM 5321 C C . LYS D 1 180 ? 28.661 63.774 35.307 1.00 38.16 159 LYS D C 1
ATOM 5322 O O . LYS D 1 180 ? 29.265 62.951 35.995 1.00 38.54 159 LYS D O 1
ATOM 5328 N N . ARG D 1 181 ? 28.093 63.454 34.147 1.00 36.09 160 ARG D N 1
ATOM 5329 C CA . ARG D 1 181 ? 28.408 62.178 33.493 1.00 35.81 160 ARG D CA 1
ATOM 5330 C C . ARG D 1 181 ? 29.803 62.275 32.868 1.00 36.46 160 ARG D C 1
ATOM 5331 O O . ARG D 1 181 ? 30.222 63.358 32.449 1.00 35.75 160 ARG D O 1
ATOM 5339 N N . ASP D 1 182 ? 30.523 61.156 32.808 1.00 36.45 161 ASP D N 1
ATOM 5340 C CA . ASP D 1 182 ? 31.862 61.142 32.201 1.00 37.01 161 ASP D CA 1
ATOM 5341 C C . ASP D 1 182 ? 31.882 61.610 30.751 1.00 37.03 161 ASP D C 1
ATOM 5342 O O . ASP D 1 182 ? 32.897 62.126 30.285 1.00 38.36 161 ASP D O 1
ATOM 5347 N N . ASP D 1 183 ? 30.768 61.448 30.045 1.00 35.39 162 ASP D N 1
ATOM 5348 C CA . ASP D 1 183 ? 30.698 61.853 28.643 1.00 35.60 162 ASP D CA 1
ATOM 5349 C C . ASP D 1 183 ? 30.152 63.269 28.437 1.00 35.61 162 ASP D C 1
ATOM 5350 O O . ASP D 1 183 ? 29.982 63.694 27.298 1.00 36.20 162 ASP D O 1
ATOM 5355 N N . GLU D 1 184 ? 29.917 64.005 29.529 1.00 36.83 163 GLU D N 1
ATOM 5356 C CA . GLU D 1 184 ? 29.275 65.339 29.469 1.00 38.23 163 GLU D CA 1
ATOM 5357 C C . GLU D 1 184 ? 29.767 66.246 28.342 1.00 38.28 163 GLU D C 1
ATOM 5358 O O . GLU D 1 184 ? 28.957 66.867 27.655 1.00 38.46 163 GLU D O 1
ATOM 5364 N N . CYS D 1 185 ? 31.084 66.318 28.161 1.00 39.67 164 CYS D N 1
ATOM 5365 C CA . CYS D 1 185 ? 31.698 67.189 27.135 1.00 41.15 164 CYS D CA 1
ATOM 5366 C C . CYS D 1 185 ? 31.289 66.873 25.703 1.00 39.54 164 CYS D C 1
ATOM 5367 O O . CYS D 1 185 ? 31.421 67.723 24.814 1.00 40.11 164 CYS D O 1
ATOM 5370 N N . GLU D 1 186 ? 30.796 65.658 25.482 1.00 37.31 165 GLU D N 1
ATOM 5371 C CA . GLU D 1 186 ? 30.363 65.235 24.146 1.00 36.16 165 GLU D CA 1
ATOM 5372 C C . GLU D 1 186 ? 28.931 65.670 23.860 1.00 36.52 165 GLU D C 1
ATOM 5373 O O . GLU D 1 186 ? 28.514 65.711 22.701 1.00 37.29 165 GLU D O 1
ATOM 5379 N N . HIS D 1 187 ? 28.180 65.984 24.918 1.00 36.24 166 HIS D N 1
ATOM 5380 C CA . HIS D 1 187 ? 26.765 66.379 24.794 1.00 37.42 166 HIS D CA 1
ATOM 5381 C C . HIS D 1 187 ? 26.504 67.827 25.126 1.00 38.81 166 HIS D C 1
ATOM 5382 O O . HIS D 1 187 ? 25.803 68.507 24.381 1.00 40.22 166 HIS D O 1
ATOM 5389 N N . TYR D 1 188 ? 27.050 68.305 26.244 1.00 39.37 167 TYR D N 1
ATOM 5390 C CA . TYR D 1 188 ? 26.868 69.700 26.663 1.00 41.80 167 TYR D CA 1
ATOM 5391 C C . TYR D 1 188 ? 27.984 70.616 26.152 1.00 43.42 167 TYR D C 1
ATOM 5392 O O . TYR D 1 188 ? 27.840 71.840 26.165 1.00 44.54 167 TYR D O 1
ATOM 5401 N N . TYR D 1 189 ? 29.088 70.012 25.712 1.00 43.30 168 TYR D N 1
ATOM 5402 C CA . TYR D 1 189 ? 30.366 70.703 25.454 1.00 46.04 168 TYR D CA 1
ATOM 5403 C C . TYR D 1 189 ? 31.020 71.160 26.754 1.00 48.36 168 TYR D C 1
ATOM 5404 O O . TYR D 1 189 ? 30.349 71.327 27.775 1.00 48.26 168 TYR D O 1
ATOM 5413 N N . CYS D 1 190 ? 32.337 71.344 26.697 1.00 51.12 169 CYS D N 1
ATOM 5414 C CA . CYS D 1 190 ? 33.125 71.797 27.837 1.00 53.46 169 CYS D CA 1
ATOM 5415 C C . CYS D 1 190 ? 34.027 72.943 27.430 1.00 56.60 169 CYS D C 1
ATOM 5416 O O . CYS D 1 190 ? 34.432 73.055 26.269 1.00 58.16 169 CYS D O 1
ATOM 5420 N N . SER E 1 23 ? 30.076 44.472 -11.600 1.00 38.57 2 SER E N 1
ATOM 5421 C CA . SER E 1 23 ? 28.877 45.368 -11.446 1.00 39.57 2 SER E CA 1
ATOM 5422 C C . SER E 1 23 ? 29.190 46.806 -11.014 1.00 38.36 2 SER E C 1
ATOM 5423 O O . SER E 1 23 ? 29.917 47.033 -10.039 1.00 42.66 2 SER E O 1
ATOM 5426 N N . MET E 1 24 ? 28.581 47.763 -11.707 1.00 50.14 3 MET E N 1
ATOM 5427 C CA . MET E 1 24 ? 28.699 49.196 -11.392 1.00 50.16 3 MET E CA 1
ATOM 5428 C C . MET E 1 24 ? 28.069 49.582 -10.047 1.00 46.47 3 MET E C 1
ATOM 5429 O O . MET E 1 24 ? 28.319 50.674 -9.514 1.00 44.70 3 MET E O 1
ATOM 5434 N N . LEU E 1 25 ? 27.242 48.697 -9.503 1.00 43.68 4 LEU E N 1
ATOM 5435 C CA . LEU E 1 25 ? 26.546 49.008 -8.267 1.00 42.82 4 LEU E CA 1
ATOM 5436 C C . LEU E 1 25 ? 27.423 48.822 -7.033 1.00 42.38 4 LEU E C 1
ATOM 5437 O O . LEU E 1 25 ? 27.103 49.358 -5.980 1.00 43.38 4 LEU E O 1
ATOM 5442 N N . LEU E 1 26 ? 28.516 48.069 -7.167 1.00 41.84 5 LEU E N 1
ATOM 5443 C CA . LEU E 1 26 ? 29.457 47.868 -6.069 1.00 42.09 5 LEU E CA 1
ATOM 5444 C C . LEU E 1 26 ? 30.163 49.168 -5.777 1.00 42.29 5 LEU E C 1
ATOM 5445 O O . LEU E 1 26 ? 30.767 49.759 -6.669 1.00 42.75 5 LEU E O 1
ATOM 5450 N N . GLN E 1 27 ? 30.067 49.633 -4.540 1.00 39.33 6 GLN E N 1
ATOM 5451 C CA . GLN E 1 27 ? 30.630 50.933 -4.199 1.00 39.44 6 GLN E CA 1
ATOM 5452 C C . GLN E 1 27 ? 31.461 50.843 -2.937 1.00 39.37 6 GLN E C 1
ATOM 5453 O O . GLN E 1 27 ? 31.246 49.956 -2.097 1.00 37.57 6 GLN E O 1
ATOM 5459 N N . LYS E 1 28 ? 32.413 51.768 -2.815 1.00 39.21 7 LYS E N 1
ATOM 5460 C CA . LYS E 1 28 ? 33.156 51.947 -1.586 1.00 38.02 7 LYS E CA 1
ATOM 5461 C C . LYS E 1 28 ? 32.863 53.325 -1.032 1.00 37.38 7 LYS E C 1
ATOM 5462 O O . LYS E 1 28 ? 32.795 54.304 -1.781 1.00 37.92 7 LYS E O 1
ATOM 5468 N N . THR E 1 29 ? 32.678 53.395 0.284 1.00 36.07 8 THR E N 1
ATOM 5469 C CA . THR E 1 29 ? 32.413 54.662 0.963 1.00 35.22 8 THR E CA 1
ATOM 5470 C C . THR E 1 29 ? 33.344 54.875 2.153 1.00 34.47 8 THR E C 1
ATOM 5471 O O . THR E 1 29 ? 33.749 53.917 2.817 1.00 34.60 8 THR E O 1
ATOM 5475 N N . LEU E 1 30 ? 33.663 56.134 2.426 1.00 34.66 9 LEU E N 1
ATOM 5476 C CA . LEU E 1 30 ? 34.536 56.482 3.544 1.00 34.90 9 LEU E CA 1
ATOM 5477 C C . LEU E 1 30 ? 33.729 56.796 4.788 1.00 35.50 9 LEU E C 1
ATOM 5478 O O . LEU E 1 30 ? 32.805 57.614 4.746 1.00 37.02 9 LEU E O 1
ATOM 5483 N N . CYS E 1 31 ? 34.107 56.145 5.888 1.00 35.11 10 CYS E N 1
ATOM 5484 C CA . CYS E 1 31 ? 33.512 56.351 7.198 1.00 32.65 10 CYS E CA 1
ATOM 5485 C C . CYS E 1 31 ? 34.572 56.756 8.212 1.00 32.95 10 CYS E C 1
ATOM 5486 O O . CYS E 1 31 ? 35.724 56.292 8.168 1.00 32.05 10 CYS E O 1
ATOM 5489 N N . ILE E 1 32 ? 34.172 57.623 9.138 1.00 31.94 11 ILE E N 1
ATOM 5490 C CA . ILE E 1 32 ? 35.046 58.072 10.221 1.00 32.48 11 ILE E CA 1
ATOM 5491 C C . ILE E 1 32 ? 34.250 57.989 11.515 1.00 32.44 11 ILE E C 1
ATOM 5492 O O . ILE E 1 32 ? 33.188 58.608 11.620 1.00 33.50 11 ILE E O 1
ATOM 5497 N N . VAL E 1 33 ? 34.726 57.217 12.486 1.00 30.98 12 VAL E N 1
ATOM 5498 C CA . VAL E 1 33 ? 34.212 57.379 13.836 1.00 30.13 12 VAL E CA 1
ATOM 5499 C C . VAL E 1 33 ? 34.913 58.631 14.349 1.00 30.54 12 VAL E C 1
ATOM 5500 O O . VAL E 1 33 ? 36.147 58.656 14.493 1.00 29.55 12 VAL E O 1
ATOM 5504 N N . LYS E 1 34 ? 34.118 59.664 14.615 1.00 30.97 13 LYS E N 1
ATOM 5505 C CA . LYS E 1 34 ? 34.633 60.970 15.033 1.00 31.74 13 LYS E CA 1
ATOM 5506 C C . LYS E 1 34 ? 35.185 60.952 16.470 1.00 31.50 13 LYS E C 1
ATOM 5507 O O . LYS E 1 34 ? 35.055 59.960 17.162 1.00 31.47 13 LYS E O 1
ATOM 5513 N N . PRO E 1 35 ? 35.821 62.048 16.919 1.00 32.76 14 PRO E N 1
ATOM 5514 C CA . PRO E 1 35 ? 36.470 62.006 18.239 1.00 33.01 14 PRO E CA 1
ATOM 5515 C C . PRO E 1 35 ? 35.509 61.745 19.404 1.00 32.78 14 PRO E C 1
ATOM 5516 O O . PRO E 1 35 ? 35.909 61.156 20.412 1.00 33.79 14 PRO E O 1
ATOM 5520 N N . ASP E 1 36 ? 34.264 62.202 19.284 1.00 32.94 15 ASP E N 1
ATOM 5521 C CA . ASP E 1 36 ? 33.258 61.882 20.284 1.00 32.29 15 ASP E CA 1
ATOM 5522 C C . ASP E 1 36 ? 33.060 60.357 20.386 1.00 31.70 15 ASP E C 1
ATOM 5523 O O . ASP E 1 36 ? 33.163 59.792 21.482 1.00 30.52 15 ASP E O 1
ATOM 5528 N N . GLY E 1 37 ? 32.833 59.696 19.246 1.00 31.13 16 GLY E N 1
ATOM 5529 C CA . GLY E 1 37 ? 32.669 58.232 19.200 1.00 30.32 16 GLY E CA 1
ATOM 5530 C C . GLY E 1 37 ? 33.873 57.476 19.747 1.00 30.55 16 GLY E C 1
ATOM 5531 O O . GLY E 1 37 ? 33.735 56.538 20.530 1.00 30.69 16 GLY E O 1
ATOM 5532 N N . VAL E 1 38 ? 35.066 57.906 19.358 1.00 30.84 17 VAL E N 1
ATOM 5533 C CA . VAL E 1 38 ? 36.303 57.328 19.879 1.00 30.35 17 VAL E CA 1
ATOM 5534 C C . VAL E 1 38 ? 36.419 57.472 21.397 1.00 30.48 17 VAL E C 1
ATOM 5535 O O . VAL E 1 38 ? 36.658 56.479 22.091 1.00 30.79 17 VAL E O 1
ATOM 5539 N N . ARG E 1 39 ? 36.268 58.698 21.902 1.00 30.08 18 ARG E N 1
ATOM 5540 C CA . ARG E 1 39 ? 36.441 58.974 23.343 1.00 30.55 18 ARG E CA 1
ATOM 5541 C C . ARG E 1 39 ? 35.349 58.341 24.210 1.00 30.29 18 ARG E C 1
ATOM 5542 O O . ARG E 1 39 ? 35.575 58.074 25.385 1.00 31.09 18 ARG E O 1
ATOM 5550 N N . ARG E 1 40 ? 34.173 58.095 23.631 1.00 29.59 19 ARG E N 1
ATOM 5551 C CA . ARG E 1 40 ? 33.091 57.418 24.352 1.00 28.54 19 ARG E CA 1
ATOM 5552 C C . ARG E 1 40 ? 33.137 55.906 24.250 1.00 28.59 19 ARG E C 1
ATOM 5553 O O . ARG E 1 40 ? 32.269 55.222 24.802 1.00 28.45 19 ARG E O 1
ATOM 5561 N N . GLY E 1 41 ? 34.139 55.376 23.549 1.00 27.93 20 GLY E N 1
ATOM 5562 C CA . GLY E 1 41 ? 34.337 53.929 23.460 1.00 28.87 20 GLY E CA 1
ATOM 5563 C C . GLY E 1 41 ? 33.327 53.231 22.569 1.00 29.16 20 GLY E C 1
ATOM 5564 O O . GLY E 1 41 ? 32.859 52.130 22.869 1.00 29.28 20 GLY E O 1
ATOM 5565 N N . LEU E 1 42 ? 32.999 53.870 21.456 1.00 29.36 21 LEU E N 1
ATOM 5566 C CA . LEU E 1 42 ? 31.955 53.363 20.579 1.00 28.91 21 LEU E CA 1
ATOM 5567 C C . LEU E 1 42 ? 32.448 52.800 19.254 1.00 28.20 21 LEU E C 1
ATOM 5568 O O . LEU E 1 42 ? 31.639 52.587 18.353 1.00 28.25 21 LEU E O 1
ATOM 5573 N N . ILE E 1 43 ? 33.751 52.577 19.103 1.00 28.39 22 ILE E N 1
ATOM 5574 C CA . ILE E 1 43 ? 34.259 52.112 17.793 1.00 28.05 22 ILE E CA 1
ATOM 5575 C C . ILE E 1 43 ? 33.640 50.764 17.406 1.00 27.55 22 ILE E C 1
ATOM 5576 O O . ILE E 1 43 ? 33.139 50.590 16.282 1.00 27.12 22 ILE E O 1
ATOM 5581 N N . GLY E 1 44 ? 33.700 49.808 18.335 1.00 27.32 23 GLY E N 1
ATOM 5582 C CA . GLY E 1 44 ? 33.161 48.476 18.119 1.00 27.86 23 GLY E CA 1
ATOM 5583 C C . GLY E 1 44 ? 31.676 48.495 17.775 1.00 29.41 23 GLY E C 1
ATOM 5584 O O . GLY E 1 44 ? 31.249 47.817 16.841 1.00 28.75 23 GLY E O 1
ATOM 5585 N N . ASP E 1 45 ? 30.891 49.275 18.529 1.00 29.73 24 ASP E N 1
ATOM 5586 C CA . ASP E 1 45 ? 29.454 49.419 18.264 1.00 30.17 24 ASP E CA 1
ATOM 5587 C C . ASP E 1 45 ? 29.199 49.874 16.845 1.00 29.90 24 ASP E C 1
ATOM 5588 O O . ASP E 1 45 ? 28.286 49.386 16.205 1.00 30.84 24 ASP E O 1
ATOM 5593 N N . VAL E 1 46 ? 29.996 50.825 16.362 1.00 29.68 25 VAL E N 1
ATOM 5594 C CA . VAL E 1 46 ? 29.772 51.393 15.031 1.00 28.64 25 VAL E CA 1
ATOM 5595 C C . VAL E 1 46 ? 30.098 50.367 13.955 1.00 27.22 25 VAL E C 1
ATOM 5596 O O . VAL E 1 46 ? 29.298 50.112 13.064 1.00 27.65 25 VAL E O 1
ATOM 5600 N N . VAL E 1 47 ? 31.261 49.748 14.077 1.00 26.97 26 VAL E N 1
ATOM 5601 C CA . VAL E 1 47 ? 31.730 48.764 13.120 1.00 26.14 26 VAL E CA 1
ATOM 5602 C C . VAL E 1 47 ? 30.743 47.588 13.015 1.00 26.54 26 VAL E C 1
ATOM 5603 O O . VAL E 1 47 ? 30.413 47.150 11.907 1.00 26.38 26 VAL E O 1
ATOM 5607 N N . SER E 1 48 ? 30.253 47.103 14.161 1.00 26.00 27 SER E N 1
ATOM 5608 C CA . SER E 1 48 ? 29.243 46.032 14.195 1.00 25.39 27 SER E CA 1
ATOM 5609 C C . SER E 1 48 ? 27.984 46.312 13.385 1.00 25.99 27 SER E C 1
ATOM 5610 O O . SER E 1 48 ? 27.392 45.387 12.804 1.00 25.29 27 SER E O 1
ATOM 5613 N N . ARG E 1 49 ? 27.539 47.567 13.380 1.00 26.94 28 ARG E N 1
ATOM 5614 C CA . ARG E 1 49 ? 26.308 47.908 12.659 1.00 27.94 28 ARG E CA 1
ATOM 5615 C C . ARG E 1 49 ? 26.517 47.614 11.180 1.00 28.68 28 ARG E C 1
ATOM 5616 O O . ARG E 1 49 ? 25.605 47.135 10.502 1.00 29.32 28 ARG E O 1
ATOM 5624 N N . PHE E 1 50 ? 27.724 47.875 10.691 1.00 27.82 29 PHE E N 1
ATOM 5625 C CA . PHE E 1 50 ? 28.022 47.636 9.286 1.00 28.97 29 PHE E CA 1
ATOM 5626 C C . PHE E 1 50 ? 28.285 46.162 8.978 1.00 28.02 29 PHE E C 1
ATOM 5627 O O . PHE E 1 50 ? 27.725 45.620 8.033 1.00 28.10 29 PHE E O 1
ATOM 5635 N N . GLU E 1 51 ? 29.100 45.499 9.790 1.00 29.30 30 GLU E N 1
ATOM 5636 C CA . GLU E 1 51 ? 29.276 44.045 9.630 1.00 29.63 30 GLU E CA 1
ATOM 5637 C C . GLU E 1 51 ? 27.950 43.288 9.660 1.00 28.88 30 GLU E C 1
ATOM 5638 O O . GLU E 1 51 ? 27.730 42.393 8.831 1.00 28.54 30 GLU E O 1
ATOM 5644 N N . ARG E 1 52 ? 27.075 43.662 10.598 1.00 27.15 31 ARG E N 1
ATOM 5645 C CA . ARG E 1 52 ? 25.802 42.945 10.806 1.00 27.69 31 ARG E CA 1
ATOM 5646 C C . ARG E 1 52 ? 24.855 42.940 9.586 1.00 26.07 31 ARG E C 1
ATOM 5647 O O . ARG E 1 52 ? 24.176 41.950 9.350 1.00 25.06 31 ARG E O 1
ATOM 5655 N N . VAL E 1 53 ? 24.798 44.039 8.834 1.00 26.44 32 VAL E N 1
ATOM 5656 C CA . VAL E 1 53 ? 23.905 44.108 7.656 1.00 26.04 32 VAL E CA 1
ATOM 5657 C C . VAL E 1 53 ? 24.513 43.392 6.472 1.00 25.41 32 VAL E C 1
ATOM 5658 O O . VAL E 1 53 ? 23.817 43.135 5.502 1.00 25.88 32 VAL E O 1
ATOM 5662 N N . GLY E 1 54 ? 25.813 43.098 6.542 1.00 25.03 33 GLY E N 1
ATOM 5663 C CA . GLY E 1 54 ? 26.509 42.418 5.457 1.00 24.97 33 GLY E CA 1
ATOM 5664 C C . GLY E 1 54 ? 27.523 43.267 4.715 1.00 26.07 33 GLY E C 1
ATOM 5665 O O . GLY E 1 54 ? 28.182 42.778 3.802 1.00 25.65 33 GLY E O 1
ATOM 5666 N N . LEU E 1 55 ? 27.660 44.536 5.100 1.00 26.27 34 LEU E N 1
ATOM 5667 C CA . LEU E 1 55 ? 28.668 45.407 4.500 1.00 27.47 34 LEU E CA 1
ATOM 5668 C C . LEU E 1 55 ? 30.074 44.971 4.949 1.00 28.04 34 LEU E C 1
ATOM 5669 O O . LEU E 1 55 ? 30.267 44.473 6.070 1.00 27.49 34 LEU E O 1
ATOM 5674 N N . LYS E 1 56 ? 31.048 45.175 4.079 1.00 27.77 35 LYS E N 1
ATOM 5675 C CA . LYS E 1 56 ? 32.397 44.669 4.287 1.00 29.10 35 LYS E CA 1
ATOM 5676 C C . LYS E 1 56 ? 33.398 45.800 4.589 1.00 30.23 35 LYS E C 1
ATOM 5677 O O . LYS E 1 56 ? 33.492 46.755 3.811 1.00 29.43 35 LYS E O 1
ATOM 5683 N N . MET E 1 57 ? 34.143 45.672 5.698 1.00 30.99 36 MET E N 1
ATOM 5684 C CA . MET E 1 57 ? 35.245 46.592 6.019 1.00 32.10 36 MET E CA 1
ATOM 5685 C C . MET E 1 57 ? 36.447 46.258 5.150 1.00 31.63 36 MET E C 1
ATOM 5686 O O . MET E 1 57 ? 36.971 45.146 5.224 1.00 31.83 36 MET E O 1
ATOM 5691 N N . VAL E 1 58 ? 36.876 47.202 4.311 1.00 31.02 37 VAL E N 1
ATOM 5692 C CA . VAL E 1 58 ? 37.996 46.942 3.380 1.00 31.09 37 VAL E CA 1
ATOM 5693 C C . VAL E 1 58 ? 39.222 47.841 3.633 1.00 31.62 37 VAL E C 1
ATOM 5694 O O . VAL E 1 58 ? 40.206 47.757 2.915 1.00 32.93 37 VAL E O 1
ATOM 5698 N N . ALA E 1 59 ? 39.146 48.688 4.657 1.00 31.08 38 ALA E N 1
ATOM 5699 C CA . ALA E 1 59 ? 40.284 49.480 5.111 1.00 32.38 38 ALA E CA 1
ATOM 5700 C C . ALA E 1 59 ? 39.953 50.018 6.482 1.00 32.15 38 ALA E C 1
ATOM 5701 O O . ALA E 1 59 ? 38.780 50.232 6.783 1.00 31.69 38 ALA E O 1
ATOM 5703 N N . ALA E 1 60 ? 40.983 50.222 7.303 1.00 31.74 39 ALA E N 1
ATOM 5704 C CA . ALA E 1 60 ? 40.841 50.862 8.615 1.00 32.30 39 ALA E CA 1
ATOM 5705 C C . ALA E 1 60 ? 42.180 51.401 9.116 1.00 34.02 39 ALA E C 1
ATOM 5706 O O . ALA E 1 60 ? 43.240 50.807 8.868 1.00 33.62 39 ALA E O 1
ATOM 5708 N N . LYS E 1 61 ? 42.125 52.522 9.826 1.00 34.08 40 LYS E N 1
ATOM 5709 C CA . LYS E 1 61 ? 43.292 53.041 10.526 1.00 35.32 40 LYS E CA 1
ATOM 5710 C C . LYS E 1 61 ? 42.867 54.069 11.563 1.00 35.63 40 LYS E C 1
ATOM 5711 O O . LYS E 1 61 ? 41.851 54.734 11.419 1.00 35.83 40 LYS E O 1
ATOM 5717 N N . MET E 1 62 ? 43.656 54.175 12.617 1.00 36.56 41 MET E N 1
ATOM 5718 C CA . MET E 1 62 ? 43.366 55.094 13.689 1.00 37.90 41 MET E CA 1
ATOM 5719 C C . MET E 1 62 ? 44.455 56.158 13.696 1.00 38.21 41 MET E C 1
ATOM 5720 O O . MET E 1 62 ? 45.628 55.825 13.591 1.00 39.44 41 MET E O 1
ATOM 5725 N N . LEU E 1 63 ? 44.079 57.428 13.800 1.00 37.45 42 LEU E N 1
ATOM 5726 C CA . LEU E 1 63 ? 45.065 58.503 13.793 1.00 38.19 42 LEU E CA 1
ATOM 5727 C C . LEU E 1 63 ? 44.564 59.737 14.524 1.00 38.64 42 LEU E C 1
ATOM 5728 O O . LEU E 1 63 ? 43.352 59.914 14.711 1.00 38.24 42 LEU E O 1
ATOM 5733 N N . ILE E 1 64 ? 45.524 60.549 14.972 1.00 39.18 43 ILE E N 1
ATOM 5734 C CA . ILE E 1 64 ? 45.298 61.896 15.476 1.00 39.86 43 ILE E CA 1
ATOM 5735 C C . ILE E 1 64 ? 45.297 62.803 14.239 1.00 40.25 43 ILE E C 1
ATOM 5736 O O . ILE E 1 64 ? 46.250 62.810 13.467 1.00 39.59 43 ILE E O 1
ATOM 5741 N N . VAL E 1 65 ? 44.214 63.538 14.022 1.00 40.22 44 VAL E N 1
ATOM 5742 C CA . VAL E 1 65 ? 44.085 64.291 12.783 1.00 41.62 44 VAL E CA 1
ATOM 5743 C C . VAL E 1 65 ? 44.708 65.673 12.954 1.00 43.27 44 VAL E C 1
ATOM 5744 O O . VAL E 1 65 ? 44.281 66.452 13.810 1.00 42.84 44 VAL E O 1
ATOM 5748 N N . ASP E 1 66 ? 45.723 65.974 12.152 1.00 44.96 45 ASP E N 1
ATOM 5749 C CA . ASP E 1 66 ? 46.256 67.331 12.160 1.00 47.54 45 ASP E CA 1
ATOM 5750 C C . ASP E 1 66 ? 45.415 68.252 11.258 1.00 46.83 45 ASP E C 1
ATOM 5751 O O . ASP E 1 66 ? 44.660 67.788 10.376 1.00 45.00 45 ASP E O 1
ATOM 5756 N N . GLU E 1 67 ? 45.552 69.552 11.506 1.00 45.84 46 GLU E N 1
ATOM 5757 C CA . GLU E 1 67 ? 44.697 70.559 10.913 1.00 45.06 46 GLU E CA 1
ATOM 5758 C C . GLU E 1 67 ? 44.665 70.534 9.380 1.00 44.09 46 GLU E C 1
ATOM 5759 O O . GLU E 1 67 ? 43.609 70.768 8.782 1.00 42.34 46 GLU E O 1
ATOM 5765 N N . SER E 1 68 ? 45.800 70.244 8.742 1.00 43.85 47 SER E N 1
ATOM 5766 C CA . SER E 1 68 ? 45.843 70.286 7.279 1.00 44.20 47 SER E CA 1
ATOM 5767 C C . SER E 1 68 ? 45.038 69.156 6.631 1.00 43.84 47 SER E C 1
ATOM 5768 O O . SER E 1 68 ? 44.377 69.366 5.607 1.00 43.57 47 SER E O 1
ATOM 5771 N N . LEU E 1 69 ? 45.082 67.969 7.236 1.00 42.97 48 LEU E N 1
ATOM 5772 C CA . LEU E 1 69 ? 44.279 66.839 6.772 1.00 42.10 48 LEU E CA 1
ATOM 5773 C C . LEU E 1 69 ? 42.790 67.135 6.992 1.00 40.35 48 LEU E C 1
ATOM 5774 O O . LEU E 1 69 ? 41.979 66.947 6.089 1.00 38.52 48 LEU E O 1
ATOM 5779 N N . ALA E 1 70 ? 42.450 67.633 8.181 1.00 39.88 49 ALA E N 1
ATOM 5780 C CA . ALA E 1 70 ? 41.072 68.025 8.493 1.00 39.84 49 ALA E CA 1
ATOM 5781 C C . ALA E 1 70 ? 40.504 68.967 7.427 1.00 41.38 49 ALA E C 1
ATOM 5782 O O . ALA E 1 70 ? 39.316 68.877 7.068 1.00 39.85 49 ALA E O 1
ATOM 5784 N N . LYS E 1 71 ? 41.373 69.843 6.915 1.00 42.08 50 LYS E N 1
ATOM 5785 C CA . LYS E 1 71 ? 41.003 70.837 5.911 1.00 42.60 50 LYS E CA 1
ATOM 5786 C C . LYS E 1 71 ? 40.932 70.269 4.485 1.00 43.09 50 LYS E C 1
ATOM 5787 O O . LYS E 1 71 ? 40.238 70.830 3.633 1.00 42.89 50 LYS E O 1
ATOM 5793 N N . LYS E 1 72 ? 41.643 69.177 4.213 1.00 42.81 51 LYS E N 1
ATOM 5794 C CA . LYS E 1 72 ? 41.437 68.447 2.945 1.00 44.22 51 LYS E CA 1
ATOM 5795 C C . LYS E 1 72 ? 40.088 67.705 2.938 1.00 42.93 51 LYS E C 1
ATOM 5796 O O . LYS E 1 72 ? 39.403 67.652 1.913 1.00 41.78 51 LYS E O 1
ATOM 5802 N N . HIS E 1 73 ? 39.712 67.141 4.084 1.00 43.62 52 HIS E N 1
ATOM 5803 C CA . HIS E 1 73 ? 38.444 66.411 4.199 1.00 43.24 52 HIS E CA 1
ATOM 5804 C C . HIS E 1 73 ? 37.215 67.292 4.196 1.00 43.12 52 HIS E C 1
ATOM 5805 O O . HIS E 1 73 ? 36.253 67.008 3.488 1.00 42.20 52 HIS E O 1
ATOM 5812 N N . TYR E 1 74 ? 37.209 68.337 5.021 1.00 44.06 53 TYR E N 1
ATOM 5813 C CA . TYR E 1 74 ? 36.085 69.277 5.064 1.00 44.43 53 TYR E CA 1
ATOM 5814 C C . TYR E 1 74 ? 36.459 70.532 4.269 1.00 45.36 53 TYR E C 1
ATOM 5815 O O . TYR E 1 74 ? 37.049 71.479 4.810 1.00 42.52 53 TYR E O 1
ATOM 5824 N N . LEU E 1 75 ? 36.132 70.496 2.976 1.00 44.93 54 LEU E N 1
ATOM 5825 C CA . LEU E 1 75 ? 36.536 71.520 2.020 1.00 46.90 54 LEU E CA 1
ATOM 5826 C C . LEU E 1 75 ? 35.767 72.806 2.229 1.00 48.32 54 LEU E C 1
ATOM 5827 O O . LEU E 1 75 ? 34.536 72.828 2.129 1.00 51.34 54 LEU E O 1
ATOM 5832 N N . TYR E 1 76 ? 36.512 73.863 2.534 1.00 47.68 55 TYR E N 1
ATOM 5833 C CA . TYR E 1 76 ? 35.970 75.198 2.734 1.00 48.38 55 TYR E CA 1
ATOM 5834 C C . TYR E 1 76 ? 34.872 75.540 1.719 1.00 48.86 55 TYR E C 1
ATOM 5835 O O . TYR E 1 76 ? 33.745 75.845 2.106 1.00 48.27 55 TYR E O 1
ATOM 5844 N N . ASP E 1 77 ? 35.187 75.464 0.427 1.00 57.12 56 ASP E N 1
ATOM 5845 C CA . ASP E 1 77 ? 34.223 75.864 -0.607 1.00 58.77 56 ASP E CA 1
ATOM 5846 C C . ASP E 1 77 ? 32.942 75.031 -0.565 1.00 57.73 56 ASP E C 1
ATOM 5847 O O . ASP E 1 77 ? 31.851 75.576 -0.693 1.00 58.67 56 ASP E O 1
ATOM 5852 N N . ASP E 1 78 ? 33.073 73.719 -0.368 1.00 57.11 57 ASP E N 1
ATOM 5853 C CA . ASP E 1 78 ? 31.899 72.840 -0.268 1.00 56.72 57 ASP E CA 1
ATOM 5854 C C . ASP E 1 78 ? 31.050 73.152 0.980 1.00 54.64 57 ASP E C 1
ATOM 5855 O O . ASP E 1 78 ? 29.837 73.358 0.868 1.00 56.02 57 ASP E O 1
ATOM 5857 N N . ILE E 1 79 ? 31.693 73.216 2.149 1.00 52.20 58 ILE E N 1
ATOM 5858 C CA . ILE E 1 79 ? 30.982 73.419 3.424 1.00 51.09 58 ILE E CA 1
ATOM 5859 C C . ILE E 1 79 ? 30.369 74.816 3.575 1.00 51.98 58 ILE E C 1
ATOM 5860 O O . ILE E 1 79 ? 29.276 74.950 4.125 1.00 49.09 58 ILE E O 1
ATOM 5865 N N . VAL E 1 80 ? 31.069 75.846 3.090 1.00 52.01 59 VAL E N 1
ATOM 5866 C CA . VAL E 1 80 ? 30.531 77.214 3.105 1.00 53.23 59 VAL E CA 1
ATOM 5867 C C . VAL E 1 80 ? 29.319 77.344 2.157 1.00 55.52 59 VAL E C 1
ATOM 5868 O O . VAL E 1 80 ? 28.334 77.984 2.511 1.00 57.05 59 VAL E O 1
ATOM 5872 N N . PHE E 1 81 ? 29.390 76.732 0.972 1.00 57.37 60 PHE E N 1
ATOM 5873 C CA . PHE E 1 81 ? 28.281 76.767 -0.002 1.00 61.16 60 PHE E CA 1
ATOM 5874 C C . PHE E 1 81 ? 27.068 75.977 0.492 1.00 62.77 60 PHE E C 1
ATOM 5875 O O . PHE E 1 81 ? 25.923 76.393 0.303 1.00 63.50 60 PHE E O 1
ATOM 5877 N N . ARG E 1 82 ? 27.333 74.832 1.122 1.00 63.76 61 ARG E N 1
ATOM 5878 C CA . ARG E 1 82 ? 26.278 73.999 1.689 1.00 64.46 61 ARG E CA 1
ATOM 5879 C C . ARG E 1 82 ? 25.714 74.549 3.007 1.00 64.58 61 ARG E C 1
ATOM 5880 O O . ARG E 1 82 ? 24.528 74.384 3.283 1.00 67.18 61 ARG E O 1
ATOM 5888 N N . HIS E 1 83 ? 26.545 75.215 3.808 1.00 62.51 62 HIS E N 1
ATOM 5889 C CA . HIS E 1 83 ? 26.103 75.710 5.118 1.00 63.21 62 HIS E CA 1
ATOM 5890 C C . HIS E 1 83 ? 26.577 77.101 5.450 1.00 62.27 62 HIS E C 1
ATOM 5891 O O . HIS E 1 83 ? 25.875 78.066 5.157 1.00 63.91 62 HIS E O 1
ATOM 5898 N N . SER E 1 84 ? 27.756 77.222 6.067 1.00 61.18 63 SER E N 1
ATOM 5899 C CA . SER E 1 84 ? 28.323 78.522 6.475 1.00 60.31 63 SER E CA 1
ATOM 5900 C C . SER E 1 84 ? 29.807 78.423 6.863 1.00 58.49 63 SER E C 1
ATOM 5901 O O . SER E 1 84 ? 30.327 77.326 7.068 1.00 57.10 63 SER E O 1
ATOM 5904 N N . GLU E 1 85 ? 30.469 79.578 6.973 1.00 58.95 64 GLU E N 1
ATOM 5905 C CA . GLU E 1 85 ? 31.853 79.660 7.463 1.00 57.55 64 GLU E CA 1
ATOM 5906 C C . GLU E 1 85 ? 31.984 79.165 8.914 1.00 56.17 64 GLU E C 1
ATOM 5907 O O . GLU E 1 85 ? 32.957 78.494 9.261 1.00 55.08 64 GLU E O 1
ATOM 5909 N N . ALA E 1 86 ? 30.999 79.491 9.746 1.00 56.00 65 ALA E N 1
ATOM 5910 C CA . ALA E 1 86 ? 30.963 79.040 11.139 1.00 56.74 65 ALA E CA 1
ATOM 5911 C C . ALA E 1 86 ? 30.879 77.505 11.251 1.00 54.81 65 ALA E C 1
ATOM 5912 O O . ALA E 1 86 ? 31.559 76.888 12.083 1.00 54.34 65 ALA E O 1
ATOM 5914 N N . VAL E 1 87 ? 30.053 76.896 10.402 1.00 53.62 66 VAL E N 1
ATOM 5915 C CA . VAL E 1 87 ? 29.948 75.436 10.344 1.00 51.84 66 VAL E CA 1
ATOM 5916 C C . VAL E 1 87 ? 31.298 74.780 9.983 1.00 50.38 66 VAL E C 1
ATOM 5917 O O . VAL E 1 87 ? 31.725 73.850 10.668 1.00 49.53 66 VAL E O 1
ATOM 5921 N N . TRP E 1 88 ? 31.982 75.291 8.951 1.00 50.20 67 TRP E N 1
ATOM 5922 C CA . TRP E 1 88 ? 33.287 74.750 8.520 1.00 47.85 67 TRP E CA 1
ATOM 5923 C C . TRP E 1 88 ? 34.326 74.840 9.601 1.00 47.86 67 TRP E C 1
ATOM 5924 O O . TRP E 1 88 ? 35.089 73.903 9.823 1.00 46.99 67 TRP E O 1
ATOM 5935 N N . ASN E 1 89 ? 34.353 75.975 10.285 1.00 49.87 68 ASN E N 1
ATOM 5936 C CA . ASN E 1 89 ? 35.304 76.231 11.349 1.00 51.07 68 ASN E CA 1
ATOM 5937 C C . ASN E 1 89 ? 35.151 75.294 12.540 1.00 50.39 68 ASN E C 1
ATOM 5938 O O . ASN E 1 89 ? 36.140 74.769 13.071 1.00 48.67 68 ASN E O 1
ATOM 5943 N N . SER E 1 90 ? 33.915 75.105 12.981 1.00 50.43 69 SER E N 1
ATOM 5944 C CA . SER E 1 90 ? 33.675 74.203 14.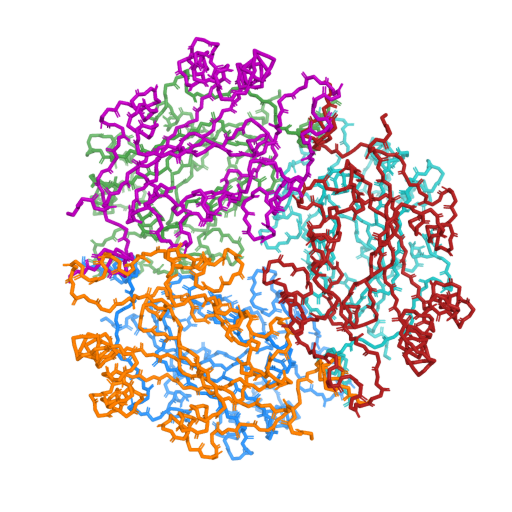104 1.00 51.85 69 SER E CA 1
ATOM 5945 C C . SER E 1 90 ? 33.931 72.737 13.751 1.00 48.90 69 SER E C 1
ATOM 5946 O O . SER E 1 90 ? 34.326 71.966 14.624 1.00 49.79 69 SER E O 1
ATOM 5949 N N . LEU E 1 91 ? 33.739 72.356 12.486 1.00 44.98 70 LEU E N 1
ATOM 5950 C CA . LEU E 1 91 ? 34.090 71.002 12.056 1.00 42.92 70 LEU E CA 1
ATOM 5951 C C . LEU E 1 91 ? 35.595 70.812 12.148 1.00 42.05 70 LEU E C 1
ATOM 5952 O O . LEU E 1 91 ? 36.059 69.798 12.681 1.00 42.40 70 LEU E O 1
ATOM 5957 N N . ILE E 1 92 ? 36.352 71.793 11.650 1.00 39.98 71 ILE E N 1
ATOM 5958 C CA . ILE E 1 92 ? 37.810 71.731 11.696 1.00 40.58 71 ILE E CA 1
ATOM 5959 C C . ILE E 1 92 ? 38.298 71.637 13.149 1.00 41.39 71 ILE E C 1
ATOM 5960 O O . ILE E 1 92 ? 39.136 70.789 13.472 1.00 40.98 71 ILE E O 1
ATOM 5965 N N . LYS E 1 93 ? 37.763 72.496 14.016 1.00 41.52 72 LYS E N 1
ATOM 5966 C CA . LYS E 1 93 ? 38.185 72.543 15.411 1.00 43.24 72 LYS E CA 1
ATOM 5967 C C . LYS E 1 93 ? 37.880 71.220 16.142 1.00 43.95 72 LYS E C 1
ATOM 5968 O O . LYS E 1 93 ? 38.720 70.719 16.883 1.00 45.14 72 LYS E O 1
ATOM 5970 N N . PHE E 1 94 ? 36.686 70.665 15.915 1.00 43.36 73 PHE E N 1
ATOM 5971 C CA . PHE E 1 94 ? 36.269 69.364 16.478 1.00 44.51 73 PHE E CA 1
ATOM 5972 C C . PHE E 1 94 ? 37.252 68.248 16.092 1.00 43.93 73 PHE E C 1
ATOM 5973 O O . PHE E 1 94 ? 37.760 67.539 16.953 1.00 45.04 73 PHE E O 1
ATOM 5981 N N . ILE E 1 95 ? 37.558 68.143 14.805 1.00 43.54 74 ILE E N 1
ATOM 5982 C CA . ILE E 1 95 ? 38.367 67.040 14.274 1.00 44.24 74 ILE E CA 1
ATOM 5983 C C . ILE E 1 95 ? 39.879 67.184 14.513 1.00 44.34 74 ILE E C 1
ATOM 5984 O O . ILE E 1 95 ? 40.559 66.194 14.778 1.00 43.25 74 ILE E O 1
ATOM 5989 N N . SER E 1 96 ? 40.387 68.416 14.431 1.00 44.63 75 SER E N 1
ATOM 5990 C CA . SER E 1 96 ? 41.832 68.695 14.514 1.00 46.05 75 SER E CA 1
ATOM 5991 C C . SER E 1 96 ? 42.444 68.306 15.847 1.00 46.65 75 SER E C 1
ATOM 5992 O O . SER E 1 96 ? 41.881 68.597 16.901 1.00 47.35 75 SER E O 1
ATOM 5995 N N . ASN E 1 97 ? 43.609 67.665 15.772 1.00 46.12 76 ASN E N 1
ATOM 5996 C CA . ASN E 1 97 ? 44.375 67.199 16.928 1.00 45.44 76 ASN E CA 1
ATOM 5997 C C . ASN E 1 97 ? 43.608 66.239 17.823 1.00 43.35 76 ASN E C 1
ATOM 5998 O O . ASN E 1 97 ? 43.921 66.095 19.007 1.00 42.58 76 ASN E O 1
ATOM 6003 N N . SER E 1 98 ? 42.608 65.578 17.249 1.00 40.37 77 SER E N 1
ATOM 6004 C CA . SER E 1 98 ? 41.795 64.636 18.000 1.00 39.29 77 SER E CA 1
ATOM 6005 C C . SER E 1 98 ? 41.803 63.265 17.314 1.00 37.34 77 SER E C 1
ATOM 6006 O O . SER E 1 98 ? 42.026 63.193 16.102 1.00 36.31 77 SER E O 1
ATOM 6009 N N . PRO E 1 99 ? 41.585 62.175 18.084 1.00 36.98 78 PRO E N 1
ATOM 6010 C CA . PRO E 1 99 ? 41.670 60.826 17.490 1.00 35.80 78 PRO E CA 1
ATOM 6011 C C . PRO E 1 99 ? 40.464 60.501 16.620 1.00 34.70 78 PRO E C 1
ATOM 6012 O O . PRO E 1 99 ? 39.341 60.869 16.951 1.00 35.41 78 PRO E O 1
ATOM 6016 N N . VAL E 1 100 ? 40.700 59.846 15.494 1.00 34.53 79 VAL E N 1
ATOM 6017 C CA . VAL E 1 100 ? 39.600 59.278 14.710 1.00 33.25 79 VAL E CA 1
ATOM 6018 C C . VAL E 1 100 ? 39.890 57.825 14.377 1.00 32.77 79 VAL E C 1
ATOM 6019 O O . VAL E 1 100 ? 41.048 57.390 14.403 1.00 32.31 79 VAL E O 1
ATOM 6023 N N . PHE E 1 101 ? 38.825 57.081 14.082 1.00 31.98 80 PHE E N 1
ATOM 6024 C CA . PHE E 1 101 ? 38.944 55.739 13.527 1.00 31.27 80 PHE E CA 1
ATOM 6025 C C . PHE E 1 101 ? 38.294 55.811 12.163 1.00 31.46 80 PHE E C 1
ATOM 6026 O O . PHE E 1 101 ? 37.081 56.005 12.049 1.00 31.24 80 PHE E O 1
ATOM 6034 N N . THR E 1 102 ? 39.110 55.689 11.126 1.00 32.32 81 THR E N 1
ATOM 6035 C CA . THR E 1 102 ? 38.640 55.863 9.766 1.00 33.25 81 THR E CA 1
ATOM 6036 C C . THR E 1 102 ? 38.628 54.503 9.105 1.00 32.82 81 THR E C 1
ATOM 6037 O O . THR E 1 102 ? 39.534 53.714 9.326 1.00 33.40 81 THR E O 1
ATOM 6041 N N . PHE E 1 103 ? 37.606 54.238 8.300 1.00 31.49 82 PHE E N 1
ATOM 6042 C CA . PHE E 1 103 ? 37.487 52.965 7.609 1.00 30.60 82 PHE E CA 1
ATOM 6043 C C . PHE E 1 103 ? 36.721 53.122 6.309 1.00 29.92 82 PHE E C 1
ATOM 6044 O O . PHE E 1 103 ? 36.067 54.148 6.085 1.00 29.26 82 PHE E O 1
ATOM 6052 N N . VAL E 1 104 ? 36.856 52.119 5.445 1.00 29.22 83 VAL E N 1
ATOM 6053 C CA . VAL E 1 104 ? 36.177 52.076 4.161 1.00 30.08 83 VAL E CA 1
ATOM 6054 C C . VAL E 1 104 ? 35.252 50.855 4.160 1.00 30.62 83 VAL E C 1
ATOM 6055 O O . VAL E 1 104 ? 35.648 49.753 4.567 1.00 30.23 83 VAL E O 1
ATOM 6059 N N . VAL E 1 105 ? 34.022 51.076 3.710 1.00 31.05 84 VAL E N 1
ATOM 6060 C CA . VAL E 1 105 ? 33.016 50.041 3.618 1.00 30.78 84 VAL E CA 1
ATOM 6061 C C . VAL E 1 105 ? 32.702 49.782 2.156 1.00 31.85 84 VAL E C 1
ATOM 6062 O O . VAL E 1 105 ? 32.522 50.726 1.378 1.00 31.51 84 VAL E O 1
ATOM 6066 N N . GLU E 1 106 ? 32.653 48.501 1.791 1.00 31.67 85 GLU E N 1
ATOM 6067 C CA . GLU E 1 106 ? 32.362 48.091 0.424 1.00 32.21 85 GLU E CA 1
ATOM 6068 C C . GLU E 1 106 ? 31.081 47.285 0.403 1.00 31.03 85 GLU E C 1
ATOM 6069 O O . GLU E 1 106 ? 30.841 46.470 1.302 1.00 29.23 85 GLU E O 1
ATOM 6075 N N . GLY E 1 107 ? 30.274 47.516 -0.630 1.00 30.31 86 GLY E N 1
ATOM 6076 C CA . GLY E 1 107 ? 29.113 46.694 -0.907 1.00 29.49 86 GLY E CA 1
ATOM 6077 C C . GLY E 1 107 ? 28.178 47.243 -1.973 1.00 30.57 86 GLY E C 1
ATOM 6078 O O . GLY E 1 107 ? 28.441 48.314 -2.566 1.00 30.87 86 GLY E O 1
ATOM 6079 N N . VAL E 1 108 ? 27.090 46.504 -2.223 1.00 29.04 87 VAL E N 1
ATOM 6080 C CA . VAL E 1 108 ? 26.060 46.921 -3.185 1.00 29.90 87 VAL E CA 1
ATOM 6081 C C . VAL E 1 108 ? 25.385 48.239 -2.745 1.00 29.75 87 VAL E C 1
ATOM 6082 O O . VAL E 1 108 ? 24.763 48.306 -1.680 1.00 28.27 87 VAL E O 1
ATOM 6086 N N . GLU E 1 109 ? 25.535 49.287 -3.558 1.00 31.39 88 GLU E N 1
ATOM 6087 C CA . GLU E 1 109 ? 25.053 50.643 -3.212 1.00 32.11 88 GLU E CA 1
ATOM 6088 C C . GLU E 1 109 ? 25.372 51.013 -1.752 1.00 31.95 88 GLU E C 1
ATOM 6089 O O . GLU E 1 109 ? 24.533 51.576 -1.022 1.00 32.15 88 GLU E O 1
ATOM 6095 N N . SER E 1 110 ? 26.597 50.695 -1.332 1.00 31.48 89 SER E N 1
ATOM 6096 C CA . SER E 1 110 ? 27.036 50.934 0.045 1.00 31.11 89 SER E CA 1
ATOM 6097 C C . SER E 1 110 ? 26.914 52.384 0.492 1.00 32.44 89 SER E C 1
ATOM 6098 O O . SER E 1 110 ? 26.685 52.643 1.665 1.00 33.13 89 SER E O 1
ATOM 6101 N N . ILE E 1 111 ? 27.060 53.333 -0.427 1.00 33.74 90 ILE E N 1
ATOM 6102 C CA . ILE E 1 111 ? 27.026 54.746 -0.044 1.00 34.85 90 ILE E CA 1
ATOM 6103 C C . ILE E 1 111 ? 25.657 55.160 0.506 1.00 35.34 90 ILE E C 1
ATOM 6104 O O . ILE E 1 111 ? 25.565 55.708 1.615 1.00 35.76 90 ILE E O 1
ATOM 6109 N N . GLU E 1 112 ? 24.601 54.924 -0.265 1.00 35.63 91 GLU E N 1
ATOM 6110 C CA . GLU E 1 112 ? 23.245 55.194 0.212 1.00 35.99 91 GLU E CA 1
ATOM 6111 C C . GLU E 1 112 ? 22.898 54.358 1.451 1.00 33.18 91 GLU E C 1
ATOM 6112 O O . GLU E 1 112 ? 22.281 54.852 2.389 1.00 33.62 91 GLU E O 1
ATOM 6118 N N . VAL E 1 113 ? 23.290 53.093 1.453 1.00 32.04 92 VAL E N 1
ATOM 6119 C CA . VAL E 1 113 ? 22.958 52.201 2.573 1.00 31.12 92 VAL E CA 1
ATOM 6120 C C . VAL E 1 113 ? 23.631 52.670 3.868 1.00 30.56 92 VAL E C 1
ATOM 6121 O O . VAL E 1 113 ? 22.967 52.814 4.886 1.00 29.44 92 VAL E O 1
ATOM 6125 N N . VAL E 1 114 ? 24.941 52.933 3.808 1.00 31.85 93 VAL E N 1
ATOM 6126 C CA . VAL E 1 114 ? 25.697 53.486 4.949 1.00 31.26 93 VAL E CA 1
ATOM 6127 C C . VAL E 1 114 ? 25.042 54.764 5.512 1.00 32.48 93 VAL E C 1
ATOM 6128 O O . VAL E 1 114 ? 24.936 54.909 6.732 1.00 31.94 93 VAL E O 1
ATOM 6132 N N . ARG E 1 115 ? 24.572 55.652 4.627 1.00 33.20 94 ARG E N 1
ATOM 6133 C CA . ARG E 1 115 ? 23.864 56.885 5.045 1.00 35.39 94 ARG E CA 1
ATOM 6134 C C . ARG E 1 115 ? 22.564 56.583 5.808 1.00 34.05 94 ARG E C 1
ATOM 6135 O O . ARG E 1 115 ? 22.279 57.211 6.824 1.00 33.84 94 ARG E O 1
ATOM 6143 N N . LYS E 1 116 ? 21.781 55.634 5.303 1.00 32.66 95 LYS E N 1
ATOM 6144 C CA . LYS E 1 116 ? 20.563 55.183 5.968 1.00 33.05 95 LYS E CA 1
ATOM 6145 C C . LYS E 1 116 ? 20.874 54.687 7.387 1.00 32.05 95 LYS E C 1
ATOM 6146 O O . LYS E 1 116 ? 20.185 55.041 8.337 1.00 33.25 95 LYS E O 1
ATOM 6152 N N . LEU E 1 117 ? 21.936 53.909 7.523 1.00 31.61 96 LEU E N 1
ATOM 6153 C CA . LEU E 1 117 ? 22.307 53.311 8.813 1.00 31.73 96 LEU E CA 1
ATOM 6154 C C . LEU E 1 117 ? 22.805 54.321 9.842 1.00 31.79 96 LEU E C 1
ATOM 6155 O O . LEU E 1 117 ? 22.589 54.154 11.044 1.00 31.46 96 LEU E O 1
ATOM 6160 N N . CYS E 1 118 ? 23.473 55.362 9.360 1.00 30.01 97 CYS E N 1
ATOM 6161 C CA . CYS E 1 118 ? 23.933 56.471 10.215 1.00 30.43 97 CYS E CA 1
ATOM 6162 C C . CYS E 1 118 ? 22.791 57.307 10.755 1.00 29.98 97 CYS E C 1
ATOM 6163 O O . CYS E 1 118 ? 22.854 57.766 11.895 1.00 29.93 97 CYS E O 1
ATOM 6166 N N . GLY E 1 119 ? 21.763 57.520 9.932 1.00 30.00 98 GLY E N 1
ATOM 6167 C CA . GLY E 1 119 ? 20.658 58.408 10.295 1.00 30.59 98 GLY E CA 1
ATOM 6168 C C . GLY E 1 119 ? 20.974 59.882 10.107 1.00 31.62 98 GLY E C 1
ATOM 6169 O O . GLY E 1 119 ? 22.123 60.246 9.837 1.00 31.91 98 GLY E O 1
ATOM 6170 N N . ALA E 1 120 ? 19.959 60.729 10.265 1.00 31.34 99 ALA E N 1
ATOM 6171 C CA . ALA E 1 120 ? 20.078 62.161 10.004 1.00 32.48 99 ALA E CA 1
ATOM 6172 C C . ALA E 1 120 ? 21.276 62.801 10.698 1.00 32.39 99 ALA E C 1
ATOM 6173 O O . ALA E 1 120 ? 21.680 62.375 11.783 1.00 31.89 99 ALA E O 1
ATOM 6175 N N . THR E 1 121 ? 21.839 63.815 10.048 1.00 32.31 100 THR E N 1
ATOM 6176 C CA . THR E 1 121 ? 22.992 64.555 10.557 1.00 33.76 100 THR E CA 1
ATOM 6177 C C . THR E 1 121 ? 22.792 65.044 11.988 1.00 33.14 100 THR E C 1
ATOM 6178 O O . THR E 1 121 ? 23.712 64.969 12.802 1.00 34.15 100 THR E O 1
ATOM 6182 N N . GLU E 1 122 ? 21.606 65.553 12.294 1.00 32.86 101 GLU E N 1
ATOM 6183 C CA . GLU E 1 122 ? 21.335 66.064 13.632 1.00 33.66 101 GLU E CA 1
ATOM 6184 C C . GLU E 1 122 ? 20.830 64.933 14.533 1.00 34.08 101 GLU E C 1
ATOM 6185 O O . GLU E 1 122 ? 19.767 64.369 14.273 1.00 33.89 101 GLU E O 1
ATOM 6191 N N . PRO E 1 123 ? 21.601 64.593 15.585 1.00 34.52 102 PRO E N 1
ATOM 6192 C CA . PRO E 1 123 ? 21.213 63.519 16.516 1.00 33.62 102 PRO E CA 1
ATOM 6193 C C . PRO E 1 123 ? 19.807 63.665 17.094 1.00 34.88 102 PRO E C 1
ATOM 6194 O O . PRO E 1 123 ? 19.074 62.670 17.154 1.00 34.48 102 PRO E O 1
ATOM 6198 N N . LYS E 1 124 ? 19.418 64.888 17.466 1.00 35.70 103 LYS E N 1
ATOM 6199 C CA . LYS E 1 124 ? 18.068 65.159 17.951 1.00 36.30 103 LYS E CA 1
ATOM 6200 C C . LYS E 1 124 ? 16.986 64.538 17.061 1.00 36.54 103 LYS E C 1
ATOM 6201 O O . LYS E 1 124 ? 16.019 63.978 17.573 1.00 37.35 103 LYS E O 1
ATOM 6207 N N . LEU E 1 125 ? 17.150 64.642 15.742 1.00 36.34 104 LEU E N 1
ATOM 6208 C CA . LEU E 1 125 ? 16.149 64.139 14.794 1.00 37.30 104 LEU E CA 1
ATOM 6209 C C . LEU E 1 125 ? 16.437 62.736 14.253 1.00 35.61 104 LEU E C 1
ATOM 6210 O O . LEU E 1 125 ? 15.602 62.149 13.590 1.00 35.69 104 LEU E O 1
ATOM 6215 N N . ALA E 1 126 ? 17.627 62.214 14.516 1.00 35.02 105 ALA E N 1
ATOM 6216 C CA . ALA E 1 126 ? 18.036 60.938 13.940 1.00 35.77 105 ALA E CA 1
ATOM 6217 C C . ALA E 1 126 ? 17.150 59.817 14.487 1.00 35.98 105 ALA E C 1
ATOM 6218 O O . ALA E 1 126 ? 16.869 59.765 15.681 1.00 36.69 105 ALA E O 1
ATOM 6220 N N . ILE E 1 127 ? 16.678 58.954 13.598 1.00 37.05 106 ILE E N 1
ATOM 6221 C CA . ILE E 1 127 ? 15.685 57.945 13.960 1.00 38.83 106 ILE E CA 1
ATOM 6222 C C . ILE E 1 127 ? 16.283 56.807 14.808 1.00 37.47 106 ILE E C 1
ATOM 6223 O O . ILE E 1 127 ? 17.379 56.325 14.503 1.00 35.70 106 ILE E O 1
ATOM 6228 N N . PRO E 1 128 ? 15.582 56.408 15.899 1.00 36.83 107 PRO E N 1
ATOM 6229 C CA . PRO E 1 128 ? 15.990 55.238 16.694 1.00 36.31 107 PRO E CA 1
ATOM 6230 C C . PRO E 1 128 ? 16.276 54.044 15.795 1.00 35.64 107 PRO E C 1
ATOM 6231 O O . PRO E 1 128 ? 15.564 53.837 14.825 1.00 35.72 107 PRO E O 1
ATOM 6235 N N . GLY E 1 129 ? 17.324 53.287 16.108 1.00 34.58 108 GLY E N 1
ATOM 6236 C CA . GLY E 1 129 ? 17.766 52.208 15.239 1.00 33.85 108 GLY E CA 1
ATOM 6237 C C . GLY E 1 129 ? 18.994 52.590 14.448 1.00 32.71 108 GLY E C 1
ATOM 6238 O O . GLY E 1 129 ? 19.812 51.733 14.152 1.00 32.93 108 GLY E O 1
ATOM 6239 N N . THR E 1 130 ? 19.144 53.872 14.098 1.00 32.16 109 THR E N 1
ATOM 6240 C CA . THR E 1 130 ? 20.345 54.315 13.388 1.00 30.85 109 THR E CA 1
ATOM 6241 C C . THR E 1 130 ? 21.484 54.573 14.381 1.00 31.28 109 THR E C 1
ATOM 6242 O O . THR E 1 130 ? 21.229 54.680 15.578 1.00 32.24 109 THR E O 1
ATOM 6246 N N . ILE E 1 131 ? 22.727 54.676 13.899 1.00 29.12 110 ILE E N 1
ATOM 6247 C CA . ILE E 1 131 ? 23.869 54.946 14.794 1.00 29.47 110 ILE E CA 1
ATOM 6248 C C . ILE E 1 131 ? 23.692 56.258 15.580 1.00 30.71 110 ILE E C 1
ATOM 6249 O O . ILE E 1 131 ? 23.809 56.276 16.810 1.00 31.97 110 ILE E O 1
ATOM 6254 N N . ARG E 1 132 ? 23.379 57.348 14.877 1.00 30.34 111 ARG E N 1
ATOM 6255 C CA . ARG E 1 132 ? 23.215 58.648 15.533 1.00 29.80 111 ARG E CA 1
ATOM 6256 C C . ARG E 1 132 ? 22.018 58.644 16.469 1.00 30.74 111 ARG E C 1
ATOM 6257 O O . ARG E 1 132 ? 22.102 59.138 17.590 1.00 32.24 111 ARG E O 1
ATOM 6265 N N . GLY E 1 133 ? 20.921 58.044 16.024 1.00 30.97 112 GLY E N 1
ATOM 6266 C CA . GLY E 1 133 ? 19.719 57.918 16.844 1.00 31.65 112 GLY E CA 1
ATOM 6267 C C . GLY E 1 133 ? 19.903 57.162 18.154 1.00 32.06 112 GLY E C 1
ATOM 6268 O O . GLY E 1 133 ? 19.349 57.564 19.182 1.00 32.38 112 GLY E O 1
ATOM 6269 N N . ASP E 1 134 ? 20.677 56.076 18.117 1.00 30.96 113 ASP E N 1
ATOM 6270 C CA . ASP E 1 134 ? 20.909 55.241 19.294 1.00 31.43 113 ASP E CA 1
ATOM 6271 C C . ASP E 1 134 ? 22.037 55.751 20.197 1.00 31.98 113 ASP E C 1
ATOM 6272 O O . ASP E 1 134 ? 22.025 55.470 21.398 1.00 33.45 113 ASP E O 1
ATOM 6277 N N . PHE E 1 135 ? 23.018 56.463 19.630 1.00 30.94 114 PHE E N 1
ATOM 6278 C CA . PHE E 1 135 ? 24.232 56.817 20.393 1.00 31.01 114 PHE E CA 1
ATOM 6279 C C . PHE E 1 135 ? 24.460 58.311 20.686 1.00 31.50 114 PHE E C 1
ATOM 6280 O O . PHE E 1 135 ? 25.400 58.669 21.421 1.00 31.81 114 PHE E O 1
ATOM 6288 N N . SER E 1 136 ? 23.626 59.181 20.116 1.00 31.17 115 SER E N 1
ATOM 6289 C CA . SER E 1 136 ? 23.725 60.613 20.389 1.00 31.35 115 SER E CA 1
ATOM 6290 C C . SER E 1 136 ? 22.349 61.276 20.316 1.00 32.14 115 SER E C 1
ATOM 6291 O O . SER E 1 136 ? 21.383 60.629 19.901 1.00 32.12 115 SER E O 1
ATOM 6294 N N . TYR E 1 137 ? 22.251 62.553 20.701 1.00 31.36 116 TYR E N 1
ATOM 6295 C CA . TYR E 1 137 ? 20.931 63.154 20.880 1.00 32.61 116 TYR E CA 1
ATOM 6296 C C . TYR E 1 137 ? 20.831 64.683 20.725 1.00 33.70 116 TYR E C 1
ATOM 6297 O O . TYR E 1 137 ? 19.745 65.190 20.448 1.00 34.18 116 TYR E O 1
ATOM 6306 N N . HIS E 1 138 ? 21.921 65.419 20.929 1.00 33.91 117 HIS E N 1
ATOM 6307 C CA . HIS E 1 138 ? 21.811 66.888 20.989 1.00 36.15 117 HIS E CA 1
ATOM 6308 C C . HIS E 1 138 ? 21.522 67.542 19.651 1.00 37.17 117 HIS E C 1
ATOM 6309 O O . HIS E 1 138 ? 21.541 66.867 18.597 1.00 36.08 117 HIS E O 1
ATOM 6316 N N . SER E 1 139 ? 21.242 68.850 19.689 1.00 36.26 118 SER E N 1
ATOM 6317 C CA . SER E 1 139 ? 20.607 69.545 18.561 1.00 37.64 118 SER E CA 1
ATOM 6318 C C . SER E 1 139 ? 21.484 70.597 17.892 1.00 38.45 118 SER E C 1
ATOM 6319 O O . SER E 1 139 ? 22.428 71.108 18.509 1.00 39.20 118 SER E O 1
ATOM 6322 N N . PHE E 1 140 ? 21.166 70.909 16.633 1.00 38.27 119 PHE E N 1
ATOM 6323 C CA . PHE E 1 140 ? 21.790 72.022 15.922 1.00 40.62 119 PHE E CA 1
ATOM 6324 C C . PHE E 1 140 ? 21.556 73.325 16.680 1.00 43.11 119 PHE E C 1
ATOM 6325 O O . PHE E 1 140 ? 22.444 74.186 16.737 1.00 43.73 119 PHE E O 1
ATOM 6333 N N . LYS E 1 141 ? 20.356 73.458 17.252 1.00 43.54 120 LYS E N 1
ATOM 6334 C CA . LYS E 1 141 ? 19.981 74.643 18.006 1.00 45.95 120 LYS E CA 1
ATOM 6335 C C . LYS E 1 141 ? 20.974 74.847 19.141 1.00 45.25 120 LYS E C 1
ATOM 6336 O O . LYS E 1 141 ? 21.482 75.947 19.332 1.00 46.07 120 LYS E O 1
ATOM 6342 N N . TYR E 1 142 ? 21.268 73.774 19.868 1.00 43.49 121 TYR E N 1
ATOM 6343 C CA . TYR E 1 142 ? 22.205 73.827 20.993 1.00 43.11 121 TYR E CA 1
ATOM 6344 C C . TYR E 1 142 ? 23.644 74.124 20.573 1.00 43.61 121 TYR E C 1
ATOM 6345 O O . TYR E 1 142 ? 24.300 74.975 21.173 1.00 44.53 121 TYR E O 1
ATOM 6354 N N . SER E 1 143 ? 24.133 73.410 19.556 1.00 43.91 122 SER E N 1
ATOM 6355 C CA . SER E 1 143 ? 25.502 73.580 19.092 1.00 45.74 122 SER E CA 1
ATOM 6356 C C . SER E 1 143 ? 25.729 74.980 18.530 1.00 47.30 122 SER E C 1
ATOM 6357 O O . SER E 1 143 ? 26.809 75.546 18.697 1.00 47.74 122 SER E O 1
ATOM 6360 N N . ASN E 1 144 ? 24.710 75.531 17.873 1.00 48.43 123 ASN E N 1
ATOM 6361 C CA . ASN E 1 144 ? 24.758 76.915 17.393 1.00 51.21 123 ASN E CA 1
ATOM 6362 C C . ASN E 1 144 ? 24.883 77.905 18.533 1.00 52.26 123 ASN E C 1
ATOM 6363 O O . ASN E 1 144 ? 25.669 78.842 18.449 1.00 54.53 123 ASN E O 1
ATOM 6368 N N . GLU E 1 145 ? 24.100 77.693 19.588 1.00 51.74 124 GLU E N 1
ATOM 6369 C CA . GLU E 1 145 ? 24.160 78.518 20.784 1.00 53.27 124 GLU E CA 1
ATOM 6370 C C . GLU E 1 145 ? 25.548 78.441 21.420 1.00 53.05 124 GLU E C 1
ATOM 6371 O O . GLU E 1 145 ? 26.093 79.452 21.859 1.00 54.36 124 GLU E O 1
ATOM 6377 N N . LYS E 1 146 ? 26.124 77.245 21.462 1.00 51.20 125 LYS E N 1
ATOM 6378 C CA . LYS E 1 146 ? 27.399 77.063 22.152 1.00 51.12 125 LYS E CA 1
ATOM 6379 C C . LYS E 1 146 ? 28.642 77.337 21.304 1.00 50.98 125 LYS E C 1
ATOM 6380 O O . LYS E 1 146 ? 29.726 77.529 21.852 1.00 51.02 125 LYS E O 1
ATOM 6386 N N . GLY E 1 147 ? 28.482 77.352 19.981 1.00 50.52 126 GLY E N 1
ATOM 6387 C CA . GLY E 1 147 ? 29.586 77.621 19.060 1.00 50.85 126 GLY E 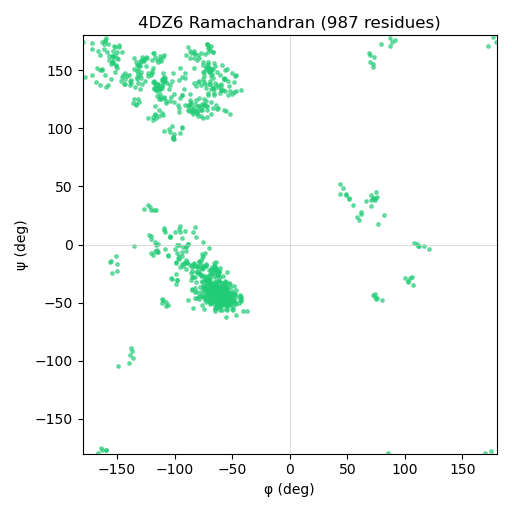CA 1
ATOM 6388 C C . GLY E 1 147 ? 30.457 76.414 18.779 1.00 50.86 126 GLY E C 1
ATOM 6389 O O . GLY E 1 147 ? 31.619 76.554 18.429 1.00 51.64 126 GLY E O 1
ATOM 6390 N N . PHE E 1 148 ? 29.892 75.219 18.922 1.00 49.93 127 PHE E N 1
ATOM 6391 C CA . PHE E 1 148 ? 30.632 73.990 18.649 1.00 48.76 127 PHE E CA 1
ATOM 6392 C C . PHE E 1 148 ? 30.000 73.213 17.493 1.00 46.95 127 PHE E C 1
ATOM 6393 O O . PHE E 1 148 ? 28.846 73.439 17.132 1.00 47.06 127 PHE E O 1
ATOM 6401 N N . SER E 1 149 ? 30.767 72.303 16.903 1.00 45.85 128 SER E N 1
ATOM 6402 C CA . SER E 1 149 ? 30.236 71.393 15.899 1.00 43.45 128 SER E CA 1
ATOM 6403 C C . SER E 1 149 ? 29.219 70.470 16.557 1.00 42.26 128 SER E C 1
ATOM 6404 O O . SER E 1 149 ? 29.249 70.263 17.774 1.00 39.95 128 SER E O 1
ATOM 6407 N N . ILE E 1 150 ? 28.299 69.939 15.760 1.00 41.91 129 ILE E N 1
ATOM 6408 C CA . ILE E 1 150 ? 27.466 68.838 16.228 1.00 39.99 129 ILE E CA 1
ATOM 6409 C C . ILE E 1 150 ? 28.364 67.607 16.440 1.00 38.57 129 ILE E C 1
ATOM 6410 O O . ILE E 1 150 ? 29.259 67.346 15.643 1.00 38.34 129 ILE E O 1
ATOM 6415 N N . TYR E 1 151 ? 28.173 66.917 17.562 1.00 37.98 130 TYR E N 1
ATOM 6416 C CA . TYR E 1 151 ? 28.909 65.696 17.870 1.00 35.98 130 TYR E CA 1
ATOM 6417 C C . TYR E 1 151 ? 27.979 64.544 17.563 1.00 35.07 130 TYR E C 1
ATOM 6418 O O . TYR E 1 151 ? 27.191 64.110 18.405 1.00 36.40 130 TYR E O 1
ATOM 6427 N N . ASN E 1 152 ? 28.055 64.068 16.334 1.00 33.43 131 ASN E N 1
ATOM 6428 C CA . ASN E 1 152 ? 27.133 63.055 15.873 1.00 32.19 131 ASN E CA 1
ATOM 6429 C C . ASN E 1 152 ? 27.794 61.727 15.516 1.00 30.43 131 ASN E C 1
ATOM 6430 O O . ASN E 1 152 ? 27.312 61.018 14.633 1.00 30.59 131 ASN E O 1
ATOM 6435 N N . VAL E 1 153 ? 28.907 61.419 16.191 1.00 30.30 132 VAL E N 1
ATOM 6436 C CA . VAL E 1 153 ? 29.498 60.058 16.264 1.00 29.38 132 VAL E CA 1
ATOM 6437 C C . VAL E 1 153 ? 30.336 59.603 15.060 1.00 28.87 132 VAL E C 1
ATOM 6438 O O . VAL E 1 153 ? 31.438 59.066 15.225 1.00 28.36 132 VAL E O 1
ATOM 6442 N N . ILE E 1 154 ? 29.793 59.791 13.863 1.00 28.80 133 ILE E N 1
ATOM 6443 C CA . ILE E 1 154 ? 30.324 59.175 12.649 1.00 28.15 133 ILE E CA 1
ATOM 6444 C C . ILE E 1 154 ? 30.184 60.142 11.481 1.00 29.10 133 ILE E C 1
ATOM 6445 O O . ILE E 1 154 ? 29.264 60.950 11.459 1.00 28.53 133 ILE E O 1
ATOM 6450 N N . HIS E 1 155 ? 31.130 60.081 10.543 1.00 30.87 134 HIS E N 1
ATOM 6451 C CA . HIS E 1 155 ? 30.981 60.691 9.218 1.00 31.75 134 HIS E CA 1
ATOM 6452 C C . HIS E 1 155 ? 30.872 59.595 8.188 1.00 32.61 134 HIS E C 1
ATOM 6453 O O . HIS E 1 155 ? 31.590 58.594 8.277 1.00 33.34 134 HIS E O 1
ATOM 6460 N N . ALA E 1 156 ? 30.008 59.785 7.191 1.00 32.46 135 ALA E N 1
ATOM 6461 C CA . ALA E 1 156 ? 29.954 58.895 6.026 1.00 33.79 135 ALA E CA 1
ATOM 6462 C C . ALA E 1 156 ? 29.797 59.708 4.740 1.00 34.99 135 ALA E C 1
ATOM 6463 O O . ALA E 1 156 ? 29.037 60.667 4.730 1.00 35.68 135 ALA E O 1
ATOM 6465 N N . SER E 1 157 ? 30.497 59.326 3.666 1.00 34.97 136 SER E N 1
ATOM 6466 C CA . SER E 1 157 ? 30.395 60.043 2.376 1.00 37.46 136 SER E CA 1
ATOM 6467 C C . SER E 1 157 ? 28.938 60.264 1.914 1.00 38.96 136 SER E C 1
ATOM 6468 O O . SER E 1 157 ? 28.145 59.315 1.872 1.00 38.27 136 SER E O 1
ATOM 6471 N N . ALA E 1 158 ? 28.602 61.508 1.559 1.00 38.65 137 ALA E N 1
ATOM 6472 C CA . ALA E 1 158 ? 27.225 61.895 1.182 1.00 39.39 137 ALA E CA 1
ATOM 6473 C C . ALA E 1 158 ? 26.720 61.275 -0.127 1.00 39.71 137 ALA E C 1
ATOM 6474 O O . ALA E 1 158 ? 25.531 60.987 -0.265 1.00 40.38 137 ALA E O 1
ATOM 6476 N N . ASN E 1 159 ? 27.623 61.106 -1.088 1.00 39.02 138 ASN E N 1
ATOM 6477 C CA . ASN E 1 159 ? 27.284 60.624 -2.429 1.00 39.76 138 ASN E CA 1
ATOM 6478 C C . ASN E 1 159 ? 28.532 60.065 -3.113 1.00 39.98 138 ASN E C 1
ATOM 6479 O O . ASN E 1 159 ? 29.614 60.038 -2.520 1.00 38.27 138 ASN E O 1
ATOM 6484 N N . GLU E 1 160 ? 28.387 59.642 -4.366 1.00 42.27 139 GLU E N 1
ATOM 6485 C CA . GLU E 1 160 ? 29.457 58.945 -5.055 1.00 43.76 139 GLU E CA 1
ATOM 6486 C C . GLU E 1 160 ? 30.690 59.812 -5.317 1.00 44.70 139 GLU E C 1
ATOM 6487 O O . GLU E 1 160 ? 31.821 59.333 -5.200 1.00 44.68 139 GLU E O 1
ATOM 6493 N N . ALA E 1 161 ? 30.473 61.078 -5.665 1.00 45.84 140 ALA E N 1
ATOM 6494 C CA . ALA E 1 161 ? 31.582 61.997 -5.956 1.00 45.80 140 ALA E CA 1
ATOM 6495 C C . ALA E 1 161 ? 32.396 62.266 -4.688 1.00 44.23 140 ALA E C 1
ATOM 6496 O O . ALA E 1 161 ? 33.631 62.223 -4.703 1.00 43.09 140 ALA E O 1
ATOM 6498 N N . ASP E 1 162 ? 31.682 62.517 -3.592 1.00 42.95 141 ASP E N 1
ATOM 6499 C CA . ASP E 1 162 ? 32.283 62.671 -2.274 1.00 43.16 141 ASP E CA 1
ATOM 6500 C C . ASP E 1 162 ? 33.136 61.473 -1.865 1.00 41.29 141 ASP E C 1
ATOM 6501 O O . ASP E 1 162 ? 34.246 61.656 -1.385 1.00 41.01 141 ASP E O 1
ATOM 6506 N N . ALA E 1 163 ? 32.604 60.261 -2.048 1.00 41.42 142 ALA E N 1
ATOM 6507 C CA . ALA E 1 163 ? 33.316 59.015 -1.704 1.00 40.54 142 ALA E CA 1
ATOM 6508 C C . ALA E 1 163 ? 34.616 58.865 -2.508 1.00 41.45 142 ALA E C 1
ATOM 6509 O O . ALA E 1 163 ? 35.662 58.500 -1.955 1.00 40.42 142 ALA E O 1
ATOM 6511 N N . MET E 1 164 ? 34.546 59.159 -3.806 1.00 43.73 143 MET E N 1
ATOM 6512 C CA . MET E 1 164 ? 35.735 59.128 -4.659 1.00 46.11 143 MET E CA 1
ATOM 6513 C C . MET E 1 164 ? 36.777 60.137 -4.204 1.00 44.27 143 MET E C 1
ATOM 6514 O O . MET E 1 164 ? 37.957 59.805 -4.136 1.00 42.45 143 MET E O 1
ATOM 6519 N N . ARG E 1 165 ? 36.337 61.351 -3.864 1.00 42.75 144 ARG E N 1
ATOM 6520 C CA . ARG E 1 165 ? 37.244 62.375 -3.354 1.00 42.12 144 ARG E CA 1
ATOM 6521 C C . ARG E 1 165 ? 37.844 61.997 -1.994 1.00 40.79 144 ARG E C 1
ATOM 6522 O O . ARG E 1 165 ? 39.056 62.110 -1.790 1.00 41.20 144 ARG E O 1
ATOM 6530 N N . GLU E 1 166 ? 36.993 61.540 -1.078 1.00 38.02 145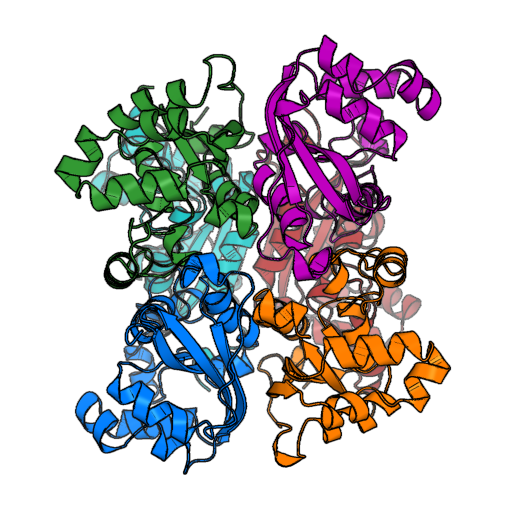 GLU E N 1
ATOM 6531 C CA . GLU E 1 166 ? 37.379 61.323 0.319 1.00 36.46 145 GLU E CA 1
ATOM 6532 C C . GLU E 1 166 ? 38.323 60.155 0.592 1.00 35.76 145 GLU E C 1
ATOM 6533 O O . GLU E 1 166 ? 39.210 60.291 1.428 1.00 36.25 145 GLU E O 1
ATOM 6539 N N . ILE E 1 167 ? 38.131 59.014 -0.078 1.00 35.17 146 ILE E N 1
ATOM 6540 C CA . ILE E 1 167 ? 38.925 57.808 0.222 1.00 34.94 146 ILE E CA 1
ATOM 6541 C C . ILE E 1 167 ? 40.460 57.997 0.069 1.00 36.33 146 ILE E C 1
ATOM 6542 O O . ILE E 1 167 ? 41.204 57.654 0.998 1.00 35.56 146 ILE E O 1
ATOM 6547 N N . PRO E 1 168 ? 40.933 58.532 -1.089 1.00 37.02 147 PRO E N 1
ATOM 6548 C CA . PRO E 1 168 ? 42.370 58.781 -1.275 1.00 39.33 147 PRO E CA 1
ATOM 6549 C C . PRO E 1 168 ? 42.964 59.793 -0.291 1.00 39.82 147 PRO E C 1
ATOM 6550 O O . PRO E 1 168 ? 44.164 59.751 -0.015 1.00 41.47 147 PRO E O 1
ATOM 6554 N N . ILE E 1 169 ? 42.139 60.696 0.223 1.00 39.33 148 ILE E N 1
ATOM 6555 C CA . ILE E 1 169 ? 42.589 61.627 1.241 1.00 39.85 148 ILE E CA 1
ATOM 6556 C C . ILE E 1 169 ? 43.022 60.858 2.491 1.00 38.80 148 ILE E C 1
ATOM 6557 O O . ILE E 1 169 ? 43.997 61.217 3.149 1.00 39.09 148 ILE E O 1
ATOM 6562 N N . TRP E 1 170 ? 42.310 59.780 2.800 1.00 37.48 149 TRP E N 1
ATOM 6563 C CA . TRP E 1 170 ? 42.605 59.014 4.010 1.00 37.21 149 TRP E CA 1
ATOM 6564 C C . TRP E 1 170 ? 43.440 57.776 3.789 1.00 37.72 149 TRP E C 1
ATOM 6565 O O . TRP E 1 170 ? 44.235 57.424 4.656 1.00 37.75 149 TRP E O 1
ATOM 6576 N N . PHE E 1 171 ? 43.272 57.109 2.641 1.00 37.38 150 PHE E N 1
ATOM 6577 C CA . PHE E 1 171 ? 43.927 55.821 2.370 1.00 37.72 150 PHE E CA 1
ATOM 6578 C C . PHE E 1 171 ? 44.667 55.823 1.033 1.00 40.63 150 PHE E C 1
ATOM 6579 O O . PHE E 1 171 ? 44.164 56.341 0.024 1.00 41.82 150 PHE E O 1
ATOM 6587 N N . LYS E 1 172 ? 45.866 55.249 1.028 1.00 42.08 151 LYS E N 1
ATOM 6588 C CA . LYS E 1 172 ? 46.536 54.899 -0.219 1.00 44.50 151 LYS E CA 1
ATOM 6589 C C . LYS E 1 172 ? 45.818 53.714 -0.854 1.00 43.87 151 LYS E C 1
ATOM 6590 O O . LYS E 1 172 ? 45.118 52.940 -0.170 1.00 42.51 151 LYS E O 1
ATOM 6596 N N . ASP E 1 173 ? 45.994 53.581 -2.162 1.00 44.28 152 ASP E N 1
ATOM 6597 C CA . ASP E 1 173 ? 45.404 52.489 -2.924 1.00 45.48 152 ASP E CA 1
ATOM 6598 C C . ASP E 1 173 ? 45.785 51.120 -2.381 1.00 44.60 152 ASP E C 1
ATOM 6599 O O . ASP E 1 173 ? 44.982 50.198 -2.429 1.00 45.19 152 ASP E O 1
ATOM 6604 N N . ASN E 1 174 ? 47.004 50.986 -1.862 1.00 49.69 153 ASN E N 1
ATOM 6605 C CA . ASN E 1 174 ? 47.460 49.699 -1.330 1.00 48.72 153 ASN E CA 1
ATOM 6606 C C . ASN E 1 174 ? 46.979 49.397 0.098 1.00 45.75 153 ASN E C 1
ATOM 6607 O O . ASN E 1 174 ? 47.405 48.403 0.694 1.00 44.39 153 ASN E O 1
ATOM 6612 N N . GLU E 1 175 ? 46.109 50.257 0.634 1.00 44.06 154 GLU E N 1
ATOM 6613 C CA . GLU E 1 175 ? 45.511 50.061 1.966 1.00 41.97 154 GLU E CA 1
ATOM 6614 C C . GLU E 1 175 ? 44.053 49.625 1.868 1.00 40.11 154 GLU E C 1
ATOM 6615 O O . GLU E 1 175 ? 43.433 49.269 2.869 1.00 38.91 154 GLU E O 1
ATOM 6621 N N . ILE E 1 176 ? 43.511 49.681 0.658 1.00 40.70 155 ILE E N 1
ATOM 6622 C CA . ILE E 1 176 ? 42.196 49.150 0.365 1.00 40.39 155 ILE E CA 1
ATOM 6623 C C . ILE E 1 176 ? 42.354 47.659 0.056 1.00 40.66 155 ILE E C 1
ATOM 6624 O O . ILE E 1 176 ? 43.032 47.297 -0.901 1.00 40.58 155 ILE E O 1
ATOM 6629 N N . LEU E 1 177 ? 41.729 46.809 0.870 1.00 39.68 156 LEU E N 1
ATOM 6630 C CA . LEU E 1 177 ? 41.906 45.359 0.802 1.00 39.87 156 LEU E CA 1
ATOM 6631 C C . LEU E 1 177 ? 40.896 44.662 -0.112 1.00 41.01 156 LEU E C 1
ATOM 6632 O O . LEU E 1 177 ? 39.709 45.034 -0.147 1.00 40.96 156 LEU E O 1
ATOM 6637 N N . ASN E 1 178 ? 41.362 43.623 -0.807 1.00 39.98 157 ASN E N 1
ATOM 6638 C CA . ASN E 1 178 ? 40.488 42.717 -1.561 1.00 40.34 157 ASN E CA 1
ATOM 6639 C C . ASN E 1 178 ? 40.437 41.322 -0.904 1.00 39.16 157 ASN E C 1
ATOM 6640 O O . ASN E 1 178 ? 41.451 40.623 -0.862 1.00 39.05 157 ASN E O 1
ATOM 6645 N N . TYR E 1 179 ? 39.270 40.941 -0.376 1.00 34.55 158 TYR E N 1
ATOM 6646 C CA . TYR E 1 179 ? 39.063 39.620 0.235 1.00 33.25 158 TYR E CA 1
ATOM 6647 C C . TYR E 1 179 ? 37.570 39.301 0.261 1.00 31.47 158 TYR E C 1
ATOM 6648 O O . TYR E 1 179 ? 36.738 40.188 0.057 1.00 32.02 158 TYR E O 1
ATOM 6657 N N . LYS E 1 180 ? 37.232 38.044 0.512 1.00 31.27 159 LYS E N 1
ATOM 6658 C CA . LYS E 1 180 ? 35.830 37.623 0.563 1.00 31.10 159 LYS E CA 1
ATOM 6659 C C . LYS E 1 180 ? 35.317 37.426 1.971 1.00 30.27 159 LYS E C 1
ATOM 6660 O O . LYS E 1 180 ? 35.906 36.664 2.751 1.00 30.67 159 LYS E O 1
ATOM 6666 N N . ARG E 1 181 ? 34.198 38.083 2.277 1.00 27.39 160 ARG E N 1
ATOM 6667 C CA . ARG E 1 181 ? 33.470 37.804 3.500 1.00 27.18 160 ARG E CA 1
ATOM 6668 C C . ARG E 1 181 ? 32.840 36.419 3.359 1.00 26.97 160 ARG E C 1
ATOM 6669 O O . ARG E 1 181 ? 32.511 36.008 2.242 1.00 27.80 160 ARG E O 1
ATOM 6677 N N . ASP E 1 182 ? 32.679 35.692 4.461 1.00 26.07 161 ASP E N 1
ATOM 6678 C CA . ASP E 1 182 ? 32.134 34.325 4.380 1.00 26.72 161 ASP E CA 1
ATOM 6679 C C . ASP E 1 182 ? 30.661 34.310 3.953 1.00 26.93 161 ASP E C 1
ATOM 6680 O O . ASP E 1 182 ? 30.147 33.289 3.512 1.00 26.91 161 ASP E O 1
ATOM 6685 N N . ASP E 1 183 ? 29.988 35.447 4.099 1.00 26.78 162 ASP E N 1
ATOM 6686 C CA . ASP E 1 183 ? 28.584 35.563 3.742 1.00 27.62 162 ASP E CA 1
ATOM 6687 C C . ASP E 1 183 ? 28.411 36.218 2.363 1.00 28.35 162 ASP E C 1
ATOM 6688 O O . ASP E 1 183 ? 27.301 36.572 1.976 1.00 26.92 162 ASP E O 1
ATOM 6693 N N . GLU E 1 184 ? 29.514 36.366 1.627 1.00 28.89 163 GLU E N 1
ATOM 6694 C CA . GLU E 1 184 ? 29.484 37.045 0.308 1.00 30.78 163 GLU E CA 1
ATOM 6695 C C . GLU E 1 184 ? 28.373 36.599 -0.659 1.00 29.73 163 GLU E C 1
ATOM 6696 O O . GLU E 1 184 ? 27.766 37.443 -1.327 1.00 29.65 163 GLU E O 1
ATOM 6702 N N . CYS E 1 185 ? 28.129 35.291 -0.742 1.00 29.53 164 CYS E N 1
ATOM 6703 C CA . CYS E 1 185 ? 27.107 34.741 -1.636 1.00 30.52 164 CYS E CA 1
ATOM 6704 C C . CYS E 1 185 ? 25.684 35.189 -1.272 1.00 29.79 164 CYS E C 1
ATOM 6705 O O . CYS E 1 185 ? 24.762 35.119 -2.101 1.00 30.79 164 CYS E O 1
ATOM 6708 N N . GLU E 1 186 ? 25.491 35.637 -0.040 1.00 27.23 165 GLU E N 1
ATOM 6709 C CA . GLU E 1 186 ? 24.168 36.113 0.372 1.00 27.14 165 GLU E CA 1
ATOM 6710 C C . GLU E 1 186 ? 23.940 37.564 -0.053 1.00 27.12 165 GLU E C 1
ATOM 6711 O O . GLU E 1 186 ? 22.796 38.011 -0.127 1.00 26.37 165 GLU E O 1
ATOM 6717 N N . HIS E 1 187 ? 25.028 38.283 -0.353 1.00 27.10 166 HIS E N 1
ATOM 6718 C CA . HIS E 1 187 ? 24.946 39.710 -0.701 1.00 27.68 166 HIS E CA 1
ATOM 6719 C C . HIS E 1 187 ? 25.260 39.982 -2.158 1.00 29.62 166 HIS E C 1
ATOM 6720 O O . HIS E 1 187 ? 24.487 40.667 -2.832 1.00 29.89 166 HIS E O 1
ATOM 6727 N N . TYR E 1 188 ? 26.391 39.456 -2.655 1.00 30.28 167 TYR E N 1
ATOM 6728 C CA . TYR E 1 188 ? 26.806 39.677 -4.039 1.00 31.52 167 TYR E CA 1
ATOM 6729 C C . TYR E 1 188 ? 26.259 38.594 -4.964 1.00 32.24 167 TYR E C 1
ATOM 6730 O O . TYR E 1 188 ? 26.302 38.740 -6.182 1.00 32.74 167 TYR E O 1
ATOM 6739 N N . TYR E 1 189 ? 25.763 37.512 -4.364 1.00 32.65 168 TYR E N 1
ATOM 6740 C CA . TYR E 1 189 ? 25.427 36.249 -5.049 1.00 34.39 168 TYR E CA 1
ATOM 6741 C C . TYR E 1 189 ? 26.673 35.522 -5.525 1.00 37.24 168 TYR E C 1
ATOM 6742 O O . TYR E 1 189 ? 27.757 36.101 -5.605 1.00 37.73 168 TYR E O 1
ATOM 6751 N N . CYS E 1 190 ? 26.517 34.243 -5.837 1.00 41.14 169 CYS E N 1
ATOM 6752 C CA . CYS E 1 190 ? 27.652 33.441 -6.260 1.00 43.78 169 CYS E CA 1
ATOM 6753 C C . CYS E 1 190 ? 27.334 32.593 -7.456 1.00 46.33 169 CYS E C 1
ATOM 6754 O O . CYS E 1 190 ? 26.177 32.247 -7.666 1.00 47.15 169 CYS E O 1
ATOM 6758 N N . SER F 1 23 ? 8.892 31.038 52.651 1.00 39.96 2 SER F N 1
ATOM 6759 C CA . SER F 1 23 ? 10.203 30.322 52.716 1.00 39.40 2 SER F CA 1
ATOM 6760 C C . SER F 1 23 ? 11.364 31.183 53.219 1.00 36.36 2 SER F C 1
ATOM 6761 O O . SER F 1 23 ? 11.502 32.330 52.815 1.00 40.56 2 SER F O 1
ATOM 6764 N N . MET F 1 24 ? 12.217 30.605 54.064 1.00 50.05 3 MET F N 1
ATOM 6765 C CA . MET F 1 24 ? 13.378 31.319 54.615 1.00 49.32 3 MET F CA 1
ATOM 6766 C C . MET F 1 24 ? 14.526 31.451 53.615 1.00 45.50 3 MET F C 1
ATOM 6767 O O . MET F 1 24 ? 15.456 32.216 53.842 1.00 43.47 3 MET F O 1
ATOM 6772 N N . LEU F 1 25 ? 14.474 30.686 52.527 1.00 43.27 4 LEU F N 1
ATOM 6773 C CA . LEU F 1 25 ? 15.475 30.803 51.461 1.00 41.78 4 LEU F CA 1
ATOM 6774 C C . LEU F 1 25 ? 15.262 32.054 50.592 1.00 40.05 4 LEU F C 1
ATOM 6775 O O . LEU F 1 25 ? 16.180 32.485 49.893 1.00 41.42 4 LEU F O 1
ATOM 6780 N N . LEU F 1 26 ? 14.066 32.635 50.641 1.00 39.41 5 LEU F N 1
ATOM 6781 C CA . LEU F 1 26 ? 13.791 33.884 49.938 1.00 39.59 5 LEU F CA 1
ATOM 6782 C C . LEU F 1 26 ? 14.492 35.033 50.640 1.00 39.01 5 LEU F C 1
ATOM 6783 O O . LEU F 1 26 ? 14.119 35.418 51.745 1.00 42.40 5 LEU F O 1
ATOM 6788 N N . GLN F 1 27 ? 15.519 35.570 50.001 1.00 36.57 6 GLN F N 1
ATOM 6789 C CA . GLN F 1 27 ? 16.337 36.608 50.616 1.00 36.69 6 GLN F CA 1
ATOM 6790 C C . GLN F 1 27 ? 16.311 37.902 49.834 1.00 35.24 6 GLN F C 1
ATOM 6791 O O . GLN F 1 27 ? 16.127 37.908 48.615 1.00 34.01 6 GLN F O 1
ATOM 6797 N N . LYS F 1 28 ? 16.502 38.997 50.558 1.00 36.38 7 LYS F N 1
ATOM 6798 C CA . LYS F 1 28 ? 16.677 40.311 49.958 1.00 36.28 7 LYS F CA 1
ATOM 6799 C C . LYS F 1 28 ? 18.126 40.718 50.143 1.00 36.63 7 LYS F C 1
ATOM 6800 O O . LYS F 1 28 ? 18.712 40.454 51.195 1.00 37.30 7 LYS F O 1
ATOM 6806 N N . THR F 1 29 ? 18.712 41.339 49.121 1.00 34.54 8 THR F N 1
ATOM 6807 C CA . THR F 1 29 ? 20.098 41.785 49.203 1.00 35.47 8 THR F CA 1
ATOM 6808 C C . THR F 1 29 ? 20.210 43.256 48.769 1.00 34.87 8 THR F C 1
ATOM 6809 O O . THR F 1 29 ? 19.467 43.707 47.903 1.00 32.87 8 THR F O 1
ATOM 6813 N N . LEU F 1 30 ? 21.120 44.000 49.386 1.00 35.78 9 LEU F N 1
ATOM 6814 C CA . LEU F 1 30 ? 21.336 45.392 49.008 1.00 36.46 9 LEU F CA 1
ATOM 6815 C C . LEU F 1 30 ? 22.424 45.515 47.951 1.00 35.90 9 LEU F C 1
ATOM 6816 O O . LEU F 1 30 ? 23.498 44.921 48.084 1.00 36.93 9 LEU F O 1
ATOM 6821 N N . CYS F 1 31 ? 22.132 46.304 46.920 1.00 36.03 10 CYS F N 1
ATOM 6822 C CA . CYS F 1 31 ? 23.051 46.558 45.817 1.00 35.48 10 CYS F CA 1
ATOM 6823 C C . CYS F 1 31 ? 23.186 48.046 45.593 1.00 35.95 10 CYS F C 1
ATOM 6824 O O . CYS F 1 31 ? 22.197 48.785 45.701 1.00 34.66 10 CYS F O 1
ATOM 6827 N N . ILE F 1 32 ? 24.403 48.476 45.249 1.00 35.43 11 ILE F N 1
ATOM 6828 C CA . ILE F 1 32 ? 24.686 49.882 44.929 1.00 34.75 11 ILE F CA 1
ATOM 6829 C C . ILE F 1 32 ? 25.467 49.932 43.622 1.00 34.11 11 ILE F C 1
ATOM 6830 O O . ILE F 1 32 ? 26.523 49.317 43.508 1.00 34.57 11 ILE F O 1
ATOM 6835 N N . VAL F 1 33 ? 24.945 50.640 42.628 1.00 34.10 12 VAL F N 1
ATOM 6836 C CA . VAL F 1 33 ? 25.781 51.013 41.505 1.00 33.20 12 VAL F CA 1
ATOM 6837 C C . VAL F 1 33 ? 26.556 52.216 42.036 1.00 34.92 12 VAL F C 1
ATOM 6838 O O . VAL F 1 33 ? 25.969 53.258 42.370 1.00 35.82 12 VAL F O 1
ATOM 6842 N N . LYS F 1 34 ? 27.869 52.046 42.136 1.00 34.79 13 LYS F N 1
ATOM 6843 C CA . LYS F 1 34 ? 28.769 53.046 42.711 1.00 35.66 13 LYS F CA 1
ATOM 6844 C C . LYS F 1 34 ? 29.027 54.202 41.723 1.00 35.72 13 LYS F C 1
ATOM 6845 O O . LYS F 1 34 ? 28.739 54.069 40.529 1.00 35.42 13 LYS F O 1
ATOM 6851 N N . PRO F 1 35 ? 29.580 55.332 42.213 1.00 35.99 14 PRO F N 1
ATOM 6852 C CA . PRO F 1 35 ? 29.751 56.532 41.387 1.00 35.18 14 PRO F CA 1
ATOM 6853 C C . PRO F 1 35 ? 30.397 56.292 40.017 1.00 34.32 14 PRO F C 1
ATOM 6854 O O . PRO F 1 35 ? 30.016 56.952 39.050 1.00 34.69 14 PRO F O 1
ATOM 6858 N N . ASP F 1 36 ? 31.345 55.358 39.928 1.00 33.46 15 ASP F N 1
ATOM 6859 C CA . ASP F 1 36 ? 31.945 55.003 38.639 1.00 33.49 15 ASP F CA 1
ATOM 6860 C C . ASP F 1 36 ? 30.909 54.411 37.679 1.00 32.35 15 ASP F C 1
ATOM 6861 O O . ASP F 1 36 ? 30.860 54.782 36.507 1.00 31.41 15 ASP F O 1
ATOM 6866 N N . GLY F 1 37 ? 30.067 53.508 38.189 1.00 31.99 16 GLY F N 1
ATOM 6867 C CA . GLY F 1 37 ? 29.006 52.908 37.374 1.00 30.04 16 GLY F CA 1
ATOM 6868 C C . GLY F 1 37 ? 28.035 53.969 36.886 1.00 29.45 16 GLY F C 1
ATOM 6869 O O . GLY F 1 37 ? 27.669 53.994 35.707 1.00 28.17 16 GLY F O 1
ATOM 6870 N N . VAL F 1 38 ? 27.629 54.857 37.796 1.00 29.31 17 VAL F N 1
ATOM 6871 C CA . VAL F 1 38 ? 26.710 55.944 37.452 1.00 29.53 17 VAL F CA 1
ATOM 6872 C C . VAL F 1 38 ? 27.297 56.922 36.420 1.00 29.82 17 VAL F C 1
ATOM 6873 O O . VAL F 1 38 ? 26.668 57.181 35.401 1.00 30.02 17 VAL F O 1
ATOM 6877 N N . ARG F 1 39 ? 28.490 57.460 36.681 1.00 30.34 18 ARG F N 1
ATOM 6878 C CA . ARG F 1 39 ? 29.113 58.408 35.755 1.00 30.36 18 ARG F CA 1
ATOM 6879 C C . ARG F 1 39 ? 29.419 57.779 34.377 1.00 29.47 18 ARG F C 1
ATOM 6880 O O . ARG F 1 39 ? 29.544 58.503 33.380 1.00 29.53 18 ARG F O 1
ATOM 6888 N N . ARG F 1 40 ? 29.531 56.444 34.325 1.00 28.33 19 ARG F N 1
ATOM 6889 C CA . ARG F 1 40 ? 29.807 55.714 33.073 1.00 28.24 19 ARG F CA 1
ATOM 6890 C C . ARG F 1 40 ? 28.552 55.295 32.299 1.00 28.62 19 ARG F C 1
ATOM 6891 O O . ARG F 1 40 ? 28.646 54.756 31.181 1.00 28.13 19 ARG F O 1
ATOM 6899 N N . GLY F 1 41 ? 27.378 55.537 32.891 1.00 28.62 20 GLY F N 1
ATOM 6900 C CA . GLY F 1 41 ? 26.100 55.204 32.251 1.00 28.06 20 GLY F CA 1
ATOM 6901 C C . GLY F 1 41 ? 25.842 53.705 32.215 1.00 28.16 20 GLY F C 1
ATOM 6902 O O . GLY F 1 41 ? 25.310 53.191 31.229 1.00 28.25 20 GLY F O 1
ATOM 6903 N N . LEU F 1 42 ? 26.199 53.020 33.301 1.00 26.44 21 LEU F N 1
ATOM 6904 C CA . LEU F 1 42 ? 26.090 51.560 33.391 1.00 26.78 21 LEU F CA 1
ATOM 6905 C C . LEU F 1 42 ? 24.906 51.044 34.230 1.00 26.76 21 LEU F C 1
ATOM 6906 O O . LEU F 1 42 ? 24.794 49.839 34.453 1.00 27.23 21 LEU F O 1
ATOM 6911 N N . ILE F 1 43 ? 24.027 51.944 34.677 1.00 27.19 22 ILE F N 1
ATOM 6912 C CA . ILE F 1 43 ? 22.896 51.573 35.531 1.00 27.88 22 ILE F CA 1
ATOM 6913 C C . ILE F 1 43 ? 21.951 50.541 34.877 1.00 28.41 22 ILE F C 1
ATOM 6914 O O . ILE F 1 43 ? 21.61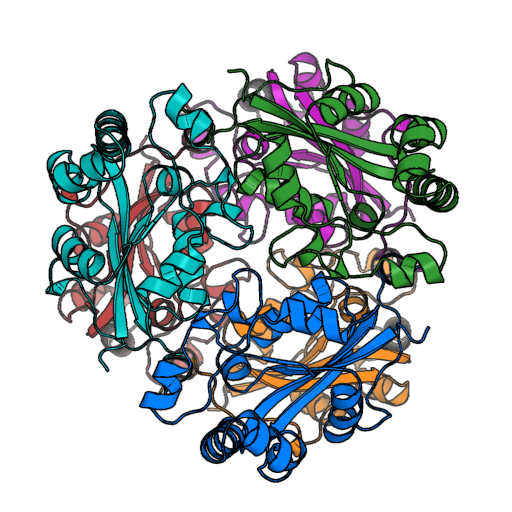9 49.528 35.493 1.00 28.77 22 ILE F O 1
ATOM 6919 N N . GLY F 1 44 ? 21.513 50.802 33.645 1.00 28.15 23 GLY F N 1
ATOM 6920 C CA . GLY F 1 44 ? 20.621 49.877 32.943 1.00 28.02 23 GLY F CA 1
ATOM 6921 C C . GLY F 1 44 ? 21.271 48.509 32.745 1.00 28.77 23 GLY F C 1
ATOM 6922 O O . GLY F 1 44 ? 20.644 47.475 32.982 1.00 28.21 23 GLY F O 1
ATOM 6923 N N . ASP F 1 45 ? 22.536 48.511 32.315 1.00 28.80 24 ASP F N 1
ATOM 6924 C CA . ASP F 1 45 ? 23.292 47.275 32.113 1.00 27.95 24 ASP F CA 1
ATOM 6925 C C . ASP F 1 45 ? 23.310 46.442 33.378 1.00 27.36 24 ASP F C 1
ATOM 6926 O O . ASP F 1 45 ? 23.133 45.231 33.312 1.00 27.47 24 ASP F O 1
ATOM 6931 N N . VAL F 1 46 ? 23.533 47.088 34.523 1.00 26.23 25 VAL F N 1
ATOM 6932 C CA . VAL F 1 46 ? 23.593 46.389 35.806 1.00 26.00 25 VAL F CA 1
ATOM 6933 C C . VAL F 1 46 ? 22.240 45.768 36.187 1.00 27.03 25 VAL F C 1
ATOM 6934 O O . VAL F 1 46 ? 22.153 44.558 36.458 1.00 28.26 25 VAL F O 1
ATOM 6938 N N . VAL F 1 47 ? 21.199 46.597 36.216 1.00 26.13 26 VAL F N 1
ATOM 6939 C CA . VAL F 1 47 ? 19.836 46.151 36.525 1.00 25.00 26 VAL F CA 1
ATOM 6940 C C . VAL F 1 47 ? 19.431 44.976 35.633 1.00 24.75 26 VAL F C 1
ATOM 6941 O O . VAL F 1 47 ? 18.885 43.992 36.128 1.00 25.69 26 VAL F O 1
ATOM 6945 N N . SER F 1 48 ? 19.725 45.058 34.338 1.00 23.48 27 SER F N 1
ATOM 6946 C CA . SER F 1 48 ? 19.351 44.000 33.415 1.00 23.91 27 SER F CA 1
ATOM 6947 C C . SER F 1 48 ? 19.994 42.665 33.749 1.00 23.89 27 SER F C 1
ATOM 6948 O O . SER F 1 48 ? 19.392 41.637 33.511 1.00 24.61 27 SER F O 1
ATOM 6951 N N . ARG F 1 49 ? 21.206 42.672 34.298 1.00 24.95 28 ARG F N 1
ATOM 6952 C CA . ARG F 1 49 ? 21.884 41.415 34.640 1.00 26.44 28 ARG F CA 1
ATOM 6953 C C . ARG F 1 49 ? 21.050 40.647 35.633 1.00 26.91 28 ARG F C 1
ATOM 6954 O O . ARG F 1 49 ? 20.907 39.425 35.517 1.00 29.44 28 ARG F O 1
ATOM 6962 N N . PHE F 1 50 ? 20.461 41.372 36.579 1.00 29.16 29 PHE F N 1
ATOM 6963 C CA . PHE F 1 50 ? 19.646 40.756 37.631 1.00 28.24 29 PHE F CA 1
ATOM 6964 C C . PHE F 1 50 ? 18.225 40.431 37.161 1.00 28.42 29 PHE F C 1
ATOM 6965 O O . PHE F 1 50 ? 17.705 39.365 37.477 1.00 28.89 29 PHE F O 1
ATOM 6973 N N . GLU F 1 51 ? 17.604 41.321 36.386 1.00 28.04 30 GLU F N 1
ATOM 6974 C CA . GLU F 1 51 ? 16.279 41.034 35.848 1.00 27.36 30 GLU F CA 1
ATOM 6975 C C . GLU F 1 51 ? 16.318 39.807 34.923 1.00 27.88 30 GLU F C 1
ATOM 6976 O O . GLU F 1 51 ? 15.373 39.006 34.907 1.00 27.18 30 GLU F O 1
ATOM 6982 N N . ARG F 1 52 ? 17.421 39.669 34.174 1.00 26.86 31 ARG F N 1
ATOM 6983 C CA . ARG F 1 52 ? 17.570 38.618 33.180 1.00 26.82 31 ARG F CA 1
ATOM 6984 C C . ARG F 1 52 ? 17.634 37.210 33.817 1.00 26.53 31 ARG F C 1
ATOM 6985 O O . ARG F 1 52 ? 17.054 36.277 33.263 1.00 25.37 31 ARG F O 1
ATOM 6993 N N . VAL F 1 53 ? 18.316 37.054 34.963 1.00 26.89 32 VAL F N 1
ATOM 6994 C CA . VAL F 1 53 ? 18.423 35.718 35.580 1.00 27.97 32 VAL F CA 1
ATOM 6995 C C . VAL F 1 53 ? 17.143 35.339 36.283 1.00 27.89 32 VAL F C 1
ATOM 6996 O O . VAL F 1 53 ? 16.930 34.170 36.562 1.00 29.43 32 VAL F O 1
ATOM 7000 N N . GLY F 1 54 ? 16.320 36.333 36.610 1.00 27.55 33 GLY F N 1
ATOM 7001 C CA . GLY F 1 54 ? 15.026 36.082 37.248 1.00 27.10 33 GLY F CA 1
ATOM 7002 C C . GLY F 1 54 ? 14.886 36.758 38.602 1.00 27.59 33 GLY F C 1
ATOM 7003 O O . GLY F 1 54 ? 13.841 36.687 39.228 1.00 27.17 33 GLY F O 1
ATOM 7004 N N . LEU F 1 55 ? 15.954 37.405 39.064 1.00 28.44 34 LEU F N 1
ATOM 7005 C CA . LEU F 1 55 ? 15.917 38.124 40.333 1.00 27.93 34 LEU F CA 1
ATOM 7006 C C . LEU F 1 55 ? 15.034 39.360 40.216 1.00 28.24 34 LEU F C 1
ATOM 7007 O O . LEU F 1 55 ? 14.888 39.918 39.122 1.00 27.55 34 LEU F O 1
ATOM 7012 N N . LYS F 1 56 ? 14.440 39.771 41.334 1.00 28.05 35 LYS F N 1
ATOM 7013 C CA . LYS F 1 56 ? 13.376 40.773 41.326 1.00 29.33 35 LYS F CA 1
ATOM 7014 C C . LYS F 1 56 ? 13.814 42.069 42.017 1.00 30.28 35 LYS F C 1
ATOM 7015 O O . LYS F 1 56 ? 14.244 42.041 43.174 1.00 30.10 35 LYS F O 1
ATOM 7021 N N . MET F 1 57 ? 13.695 43.193 41.306 1.00 31.98 36 MET F N 1
ATOM 7022 C CA . MET F 1 57 ? 13.958 44.517 41.894 1.00 34.39 36 MET F CA 1
ATOM 7023 C C . MET F 1 57 ? 12.781 44.922 42.779 1.00 33.55 36 MET F C 1
ATOM 7024 O O . MET F 1 57 ? 11.665 45.080 42.287 1.00 34.27 36 MET F O 1
ATOM 7029 N N . VAL F 1 58 ? 13.019 45.063 44.080 1.00 32.46 37 VAL F N 1
ATOM 7030 C CA . VAL F 1 58 ? 11.940 45.448 45.006 1.00 32.97 37 VAL F CA 1
ATOM 7031 C C . VAL F 1 58 ? 12.123 46.804 45.677 1.00 33.48 37 VAL F C 1
ATOM 7032 O O . VAL F 1 58 ? 11.226 47.275 46.373 1.00 33.82 37 VAL F O 1
ATOM 7036 N N . ALA F 1 59 ? 13.279 47.433 45.474 1.00 33.79 38 ALA F N 1
ATOM 7037 C CA . ALA F 1 59 ? 13.445 48.820 45.902 1.00 34.17 38 ALA F CA 1
ATOM 7038 C C . ALA F 1 59 ? 14.488 49.486 45.044 1.00 34.04 38 ALA F C 1
ATOM 7039 O O . ALA F 1 59 ? 15.350 48.819 44.473 1.00 33.80 38 ALA F O 1
ATOM 7041 N N . ALA F 1 60 ? 14.411 50.806 44.954 1.00 33.58 39 ALA F N 1
ATOM 7042 C CA . ALA F 1 60 ? 15.426 51.565 44.248 1.00 33.54 39 ALA F CA 1
ATOM 7043 C C . ALA F 1 60 ? 15.301 53.065 44.501 1.00 34.99 39 ALA F C 1
ATOM 7044 O O . ALA F 1 60 ? 14.186 53.614 44.559 1.00 35.32 39 ALA F O 1
ATOM 7046 N N . LYS F 1 61 ? 16.452 53.709 44.669 1.00 34.14 40 LYS F N 1
ATOM 7047 C CA . LYS F 1 61 ? 16.531 55.156 44.725 1.00 36.02 40 LYS F CA 1
ATOM 7048 C C . LYS F 1 61 ? 17.917 55.641 44.320 1.00 36.21 40 LYS F C 1
ATOM 7049 O O . LYS F 1 61 ? 18.909 54.915 44.431 1.00 35.32 40 LYS F O 1
ATOM 7055 N N . MET F 1 62 ? 17.962 56.881 43.853 1.00 36.95 41 MET F N 1
ATOM 7056 C CA . MET F 1 62 ? 19.200 57.515 43.442 1.00 39.05 41 MET F CA 1
ATOM 7057 C C . MET F 1 62 ? 19.441 58.710 44.354 1.00 39.78 41 MET F C 1
ATOM 7058 O O . MET F 1 62 ? 18.561 59.555 44.507 1.00 39.84 41 MET F O 1
ATOM 7063 N N A LEU F 1 63 ? 20.636 58.768 44.939 0.50 40.21 42 LEU F N 1
ATOM 7064 N N B LEU F 1 63 ? 20.611 58.771 44.986 0.50 40.91 42 LEU F N 1
ATOM 7065 C CA A LEU F 1 63 ? 21.012 59.841 45.855 0.50 40.51 42 LEU F CA 1
ATOM 7066 C CA B LEU F 1 63 ? 20.958 59.919 45.830 0.50 41.70 42 LEU F CA 1
ATOM 7067 C C A LEU F 1 63 ? 22.481 60.256 45.695 0.50 41.03 42 LEU F C 1
ATOM 7068 C C B LEU F 1 63 ? 22.465 60.176 45.908 0.50 42.24 42 LEU F C 1
ATOM 7069 O O A LEU F 1 63 ? 23.266 59.566 45.028 0.50 39.56 42 LEU F O 1
ATOM 7070 O O B LEU F 1 63 ? 23.272 59.289 45.612 0.50 42.49 42 LEU F O 1
ATOM 7079 N N . ILE F 1 64 ? 22.827 61.405 46.278 1.00 41.96 43 ILE F N 1
ATOM 7080 C CA . ILE F 1 64 ? 24.225 61.798 46.502 1.00 42.26 43 ILE F CA 1
ATOM 7081 C C . ILE F 1 64 ? 24.543 61.315 47.923 1.00 43.96 43 ILE F C 1
ATOM 7082 O O . ILE F 1 64 ? 23.807 61.635 48.859 1.00 44.51 43 ILE F O 1
ATOM 7087 N N . VAL F 1 65 ? 25.610 60.545 48.107 1.00 44.42 44 VAL F N 1
ATOM 7088 C CA . VAL F 1 65 ? 25.898 60.021 49.442 1.00 46.86 44 VAL F CA 1
ATOM 7089 C C . VAL F 1 65 ? 26.667 61.028 50.308 1.00 49.76 44 VAL F C 1
ATOM 7090 O O . VAL F 1 65 ? 27.828 61.337 50.037 1.00 49.28 44 VAL F O 1
ATOM 7094 N N . ASP F 1 66 ? 26.040 61.542 51.358 1.00 52.40 45 ASP F N 1
ATOM 7095 C CA . ASP F 1 66 ? 26.819 62.393 52.256 1.00 56.17 45 ASP F CA 1
ATOM 7096 C C . ASP F 1 66 ? 27.746 61.536 53.134 1.00 56.86 45 ASP F C 1
ATOM 7097 O O . ASP F 1 66 ? 27.481 60.342 53.360 1.00 56.27 45 ASP F O 1
ATOM 7102 N N . GLU F 1 67 ? 28.842 62.141 53.593 1.00 58.19 46 GLU F N 1
ATOM 7103 C CA . GLU F 1 67 ? 29.882 61.439 54.350 1.00 57.70 46 GLU F CA 1
ATOM 7104 C C . GLU F 1 67 ? 29.309 60.656 55.533 1.00 56.06 46 GLU F C 1
ATOM 7105 O O . GLU F 1 67 ? 29.797 59.579 55.873 1.00 57.06 46 GLU F O 1
ATOM 7111 N N . SER F 1 68 ? 28.256 61.199 56.130 1.00 54.75 47 SER F N 1
ATOM 7112 C CA . SER F 1 68 ? 27.589 60.579 57.263 1.00 55.33 47 SER F CA 1
ATOM 7113 C C . SER F 1 68 ? 27.036 59.184 56.930 1.00 54.69 47 SER F C 1
ATOM 7114 O O . SER F 1 68 ? 27.256 58.226 57.676 1.00 55.63 47 SER F O 1
ATOM 7117 N N . LEU F 1 69 ? 26.330 59.082 55.805 1.00 54.77 48 LEU F N 1
ATOM 7118 C CA . LEU F 1 69 ? 25.764 57.819 55.328 1.00 52.27 48 LEU F CA 1
ATOM 7119 C C . LEU F 1 69 ? 26.858 56.851 54.879 1.00 52.05 48 LEU F C 1
ATOM 7120 O O . LEU F 1 69 ? 26.826 55.665 55.220 1.00 50.54 48 LEU F O 1
ATOM 7125 N N . ALA F 1 70 ? 27.830 57.368 54.131 1.00 52.71 49 ALA F N 1
ATOM 7126 C CA . ALA F 1 70 ? 28.998 56.588 53.736 1.00 53.88 49 ALA F CA 1
ATOM 7127 C C . ALA F 1 70 ? 29.573 55.852 54.941 1.00 55.90 49 ALA F C 1
ATOM 7128 O O . ALA F 1 70 ? 29.802 54.643 54.882 1.00 57.38 49 ALA F O 1
ATOM 7130 N N . LYS F 1 71 ? 29.778 56.585 56.035 1.00 56.96 50 LYS F N 1
ATOM 7131 C CA . LYS F 1 71 ? 30.339 56.039 57.279 1.00 57.70 50 LYS F CA 1
ATOM 7132 C C . LYS F 1 71 ? 29.424 55.028 57.982 1.00 57.91 50 LYS F C 1
ATOM 7133 O O . LYS F 1 71 ? 29.899 54.151 58.703 1.00 58.50 50 LYS F O 1
ATOM 7139 N N . LYS F 1 72 ? 28.116 55.165 57.774 1.00 58.24 51 LYS F N 1
ATOM 7140 C CA . LYS F 1 72 ? 27.136 54.181 58.242 1.00 58.10 51 LYS F CA 1
ATOM 7141 C C . LYS F 1 72 ? 27.091 52.910 57.370 1.00 55.42 51 LYS F C 1
ATOM 7142 O O . LYS F 1 72 ? 26.704 51.836 57.848 1.00 54.37 51 LYS F O 1
ATOM 7148 N N . HIS F 1 73 ? 27.466 53.032 56.098 1.00 52.89 52 HIS F N 1
ATOM 7149 C CA . HIS F 1 73 ? 27.472 51.868 55.195 1.00 51.76 52 HIS F CA 1
ATOM 7150 C C . HIS F 1 73 ? 28.739 51.063 55.328 1.00 52.17 52 HIS F C 1
ATOM 7151 O O . HIS F 1 73 ? 28.688 49.860 55.577 1.00 52.33 52 HIS F O 1
ATOM 7158 N N . TYR F 1 74 ? 29.886 51.720 55.163 1.00 52.81 53 TYR F N 1
ATOM 7159 C CA . TYR F 1 74 ? 31.181 51.092 55.378 1.00 53.40 53 TYR F CA 1
ATOM 7160 C C . TYR F 1 74 ? 31.651 51.360 56.811 1.00 56.77 53 TYR F C 1
ATOM 7161 O O . TYR F 1 74 ? 32.151 52.448 57.134 1.00 57.70 53 TYR F O 1
ATOM 7170 N N . LEU F 1 75 ? 31.476 50.363 57.672 1.00 57.79 54 LEU F N 1
ATOM 7171 C CA . LEU F 1 75 ? 31.808 50.498 59.087 1.00 60.39 54 LEU F CA 1
ATOM 7172 C C . LEU F 1 75 ? 33.317 50.512 59.320 1.00 63.09 54 LEU F C 1
ATOM 7173 O O . LEU F 1 75 ? 34.027 49.585 58.914 1.00 63.81 54 LEU F O 1
ATOM 7178 N N . TYR F 1 76 ? 33.788 51.577 59.968 1.00 64.75 55 TYR F N 1
ATOM 7179 C CA . TYR F 1 76 ? 35.198 51.743 60.306 1.00 67.94 55 TYR F CA 1
ATOM 7180 C C . TYR F 1 76 ? 35.804 50.504 60.977 1.00 70.15 55 TYR F C 1
ATOM 7181 O O . TYR F 1 76 ? 36.828 49.985 60.517 1.00 69.75 55 TYR F O 1
ATOM 7190 N N . ASP F 1 77 ? 35.168 50.039 62.056 1.00 71.77 56 ASP F N 1
ATOM 7191 C CA . ASP F 1 77 ? 35.593 48.818 62.760 1.00 72.60 56 ASP F CA 1
ATOM 7192 C C . ASP F 1 77 ? 35.683 47.589 61.837 1.00 71.56 56 ASP F C 1
ATOM 7193 O O . ASP F 1 77 ? 36.607 46.777 61.971 1.00 74.30 56 ASP F O 1
ATOM 7198 N N . ASP F 1 78 ? 34.731 47.470 60.907 1.00 114.49 57 ASP F N 1
ATOM 7199 C CA . ASP F 1 78 ? 34.644 46.325 59.991 1.00 112.31 57 ASP F CA 1
ATOM 7200 C C . ASP F 1 78 ? 35.741 46.314 58.924 1.00 106.31 57 ASP F C 1
ATOM 7201 O O . ASP F 1 78 ? 36.301 45.261 58.607 1.00 107.88 57 ASP F O 1
ATOM 7203 N N . ILE F 1 79 ? 36.044 47.488 58.380 1.00 99.05 58 ILE F N 1
ATOM 7204 C CA . ILE F 1 79 ? 37.003 47.611 57.285 1.00 94.29 58 ILE F CA 1
ATOM 7205 C C . ILE F 1 79 ? 38.456 47.534 57.756 1.00 93.89 58 ILE F C 1
ATOM 7206 O O . ILE F 1 79 ? 39.264 46.842 57.141 1.00 94.25 58 ILE F O 1
ATOM 7211 N N . VAL F 1 80 ? 38.787 48.234 58.841 1.00 93.61 59 VAL F N 1
ATOM 7212 C CA . VAL F 1 80 ? 40.170 48.260 59.338 1.00 92.81 59 VAL F CA 1
ATOM 7213 C C . VAL F 1 80 ? 40.604 46.907 59.922 1.00 96.95 59 VAL F C 1
ATOM 7214 O O . VAL F 1 80 ? 41.794 46.589 59.930 1.00 97.10 59 VAL F O 1
ATOM 7218 N N . PHE F 1 81 ? 39.646 46.106 60.387 1.00 101.15 60 PHE F N 1
ATOM 7219 C CA . PHE F 1 81 ? 39.951 44.764 60.898 1.00 105.97 60 PHE F CA 1
ATOM 7220 C C . PHE F 1 81 ? 39.925 43.695 59.796 1.00 106.99 60 PHE F C 1
ATOM 7221 O O . PHE F 1 81 ? 40.154 42.514 60.068 1.00 112.11 60 PHE F O 1
ATOM 7223 N N . ARG F 1 82 ? 39.655 44.118 58.559 1.00 103.01 61 ARG F N 1
ATOM 7224 C CA . ARG F 1 82 ? 39.599 43.213 57.401 1.00 104.48 61 ARG F CA 1
ATOM 7225 C C . ARG F 1 82 ? 40.339 43.766 56.172 1.00 99.77 61 ARG F C 1
ATOM 7226 O O . ARG F 1 82 ? 40.397 43.113 55.129 1.00 101.45 61 ARG F O 1
ATOM 7228 N N . HIS F 1 83 ? 40.889 44.973 56.305 1.00 94.63 62 HIS F N 1
ATOM 7229 C CA . HIS F 1 83 ? 41.708 45.605 55.265 1.00 90.96 62 HIS F CA 1
ATOM 7230 C C . HIS F 1 83 ? 42.730 46.495 55.929 1.00 87.82 62 HIS F C 1
ATOM 7231 O O . HIS F 1 83 ? 43.698 45.991 56.492 1.00 89.14 62 HIS F O 1
ATOM 7233 N N . SER F 1 84 ? 42.525 47.812 55.882 1.00 84.75 63 SER F N 1
ATOM 7234 C CA . SER F 1 84 ? 43.383 48.778 56.585 1.00 83.27 63 SER F CA 1
ATOM 7235 C C . SER F 1 84 ? 42.682 50.128 56.704 1.00 81.97 63 SER F C 1
ATOM 7236 O O . SER F 1 84 ? 41.599 50.316 56.147 1.00 81.54 63 SER F O 1
ATOM 7239 N N . GLU F 1 85 ? 43.302 51.063 57.424 1.00 82.14 64 GLU F N 1
ATOM 7240 C CA . GLU F 1 85 ? 42.742 52.408 57.593 1.00 81.74 64 GLU F CA 1
ATOM 7241 C C . GLU F 1 85 ? 42.847 53.258 56.315 1.00 79.91 64 GLU F C 1
ATOM 7242 O O . GLU F 1 85 ? 42.007 54.129 56.061 1.00 79.11 64 GLU F O 1
ATOM 7248 N N . ALA F 1 86 ? 43.880 53.000 55.519 1.00 78.97 65 ALA F N 1
ATOM 7249 C CA . ALA F 1 86 ? 44.041 53.654 54.232 1.00 78.87 65 ALA F CA 1
ATOM 7250 C C . ALA F 1 86 ? 42.892 53.267 53.304 1.00 79.61 65 ALA F C 1
ATOM 7251 O O . ALA F 1 86 ? 42.296 54.134 52.659 1.00 80.08 65 ALA F O 1
ATOM 7253 N N . VAL F 1 87 ? 42.584 51.968 53.268 1.00 81.01 66 VAL F N 1
ATOM 7254 C CA . VAL F 1 87 ? 41.485 51.400 52.476 1.00 82.57 66 VAL F CA 1
ATOM 7255 C C . VAL F 1 87 ? 40.150 52.080 52.784 1.00 83.78 66 VAL F C 1
ATOM 7256 O O . VAL F 1 87 ? 39.446 52.524 51.874 1.00 82.34 66 VAL F O 1
ATOM 7260 N N . TRP F 1 88 ? 39.821 52.160 54.075 1.00 61.61 67 TRP F N 1
ATOM 7261 C CA . TRP F 1 88 ? 38.549 52.731 54.537 1.00 62.85 67 TRP F CA 1
ATOM 7262 C C . TRP F 1 88 ? 38.447 54.204 54.268 1.00 61.77 67 TRP F C 1
ATOM 7263 O O . TRP F 1 88 ? 37.374 54.705 53.938 1.00 61.91 67 TRP F O 1
ATOM 7274 N N . ASN F 1 89 ? 39.563 54.910 54.414 1.00 61.87 68 ASN F N 1
ATOM 7275 C CA . ASN F 1 89 ? 39.623 56.330 54.082 1.00 60.96 68 ASN F CA 1
ATOM 7276 C C . ASN F 1 89 ? 39.293 56.588 52.609 1.00 59.06 68 ASN F C 1
ATOM 7277 O O . ASN F 1 89 ? 38.475 57.449 52.292 1.00 58.53 68 ASN F O 1
ATOM 7282 N N . SER F 1 90 ? 39.912 55.826 51.714 1.00 59.20 69 SER F N 1
ATOM 7283 C CA . SER F 1 90 ? 39.670 55.998 50.276 1.00 57.65 69 SER F CA 1
ATOM 7284 C C . SER F 1 90 ? 38.282 55.528 49.815 1.00 56.64 69 SER F C 1
ATOM 7285 O O . SER F 1 90 ? 37.767 56.035 48.817 1.00 58.77 69 SER F O 1
ATOM 7288 N N . LEU F 1 91 ? 37.687 54.565 50.528 1.00 55.48 70 LEU F N 1
ATOM 7289 C CA . LEU F 1 91 ? 36.292 54.155 50.279 1.00 53.68 70 LEU F CA 1
ATOM 7290 C C . LEU F 1 91 ? 35.308 55.292 50.541 1.00 54.01 70 LEU F C 1
ATOM 7291 O O . LEU F 1 91 ? 34.461 55.589 49.700 1.00 52.52 70 LEU F O 1
ATOM 7296 N N . ILE F 1 92 ? 35.431 55.918 51.715 1.00 54.15 71 ILE F N 1
ATOM 7297 C CA . ILE F 1 92 ? 34.624 57.086 52.091 1.00 54.04 71 ILE F CA 1
ATOM 7298 C C . ILE F 1 92 ? 34.828 58.241 51.089 1.00 53.30 71 ILE F C 1
ATOM 7299 O O . ILE F 1 92 ? 33.866 58.910 50.706 1.00 53.46 71 ILE F O 1
ATOM 7304 N N . LYS F 1 93 ? 36.073 58.448 50.655 1.00 53.47 72 LYS F N 1
ATOM 7305 C CA . LYS F 1 93 ? 36.410 59.436 49.619 1.00 53.40 72 LYS F CA 1
ATOM 7306 C C . LYS F 1 93 ? 35.696 59.141 48.298 1.00 52.04 72 LYS F C 1
ATOM 7307 O O . LYS F 1 93 ? 35.129 60.038 47.680 1.00 53.75 72 LYS F O 1
ATOM 7309 N N . PHE F 1 94 ? 35.722 57.877 47.885 1.00 50.43 73 PHE F N 1
ATOM 7310 C CA . PHE F 1 94 ? 35.070 57.413 46.655 1.00 49.03 73 PHE F CA 1
ATOM 7311 C C . PHE F 1 94 ? 33.559 57.716 46.645 1.00 49.10 73 PHE F C 1
ATOM 7312 O O . PHE F 1 94 ? 33.036 58.322 45.703 1.00 49.61 73 PHE F O 1
ATOM 7320 N N . ILE F 1 95 ? 32.877 57.322 47.714 1.00 49.63 74 ILE F N 1
ATOM 7321 C CA . ILE F 1 95 ? 31.419 57.396 47.787 1.00 49.74 74 ILE F CA 1
ATOM 7322 C C . ILE F 1 95 ? 30.863 58.759 48.233 1.00 49.98 74 ILE F C 1
ATOM 7323 O O . ILE F 1 95 ? 29.850 59.215 47.692 1.00 50.01 74 ILE F O 1
ATOM 7328 N N . SER F 1 96 ? 31.531 59.421 49.180 1.00 50.82 75 SER F N 1
ATOM 7329 C CA . SER F 1 96 ? 31.014 60.676 49.736 1.00 50.28 75 SER F CA 1
ATOM 7330 C C . SER F 1 96 ? 30.847 61.733 48.666 1.00 49.36 75 SER F C 1
ATOM 7331 O O . SER F 1 96 ? 31.710 61.899 47.799 1.00 48.60 75 SER F O 1
ATOM 7334 N N . ASN F 1 97 ? 29.706 62.417 48.737 1.00 49.28 76 ASN F N 1
ATOM 7335 C CA . ASN F 1 97 ? 29.294 63.487 47.809 1.00 48.84 76 ASN F CA 1
ATOM 7336 C C . ASN F 1 97 ? 29.379 63.122 46.336 1.00 46.89 76 ASN F C 1
ATOM 7337 O O . ASN F 1 97 ? 29.761 63.942 45.499 1.00 47.28 76 ASN F O 1
ATOM 7342 N N . SER F 1 98 ? 28.996 61.883 46.039 1.00 45.47 77 SER F N 1
ATOM 7343 C CA . SER F 1 98 ? 28.985 61.352 44.686 1.00 42.92 77 SER F CA 1
ATOM 7344 C C . SER F 1 98 ? 27.688 60.591 44.461 1.00 41.24 77 SER F C 1
ATOM 7345 O O . SER F 1 98 ? 27.125 60.038 45.409 1.00 39.99 77 SER F O 1
ATOM 7348 N N . PRO F 1 99 ? 27.215 60.539 43.196 1.00 40.46 78 PRO F N 1
ATOM 7349 C CA . PRO F 1 99 ? 25.923 59.890 42.953 1.00 39.07 78 PRO F CA 1
ATOM 7350 C C . PRO F 1 99 ? 26.010 58.362 43.018 1.00 38.06 78 PRO F C 1
ATOM 7351 O O . PRO F 1 99 ? 26.998 57.779 42.587 1.00 37.54 78 PRO F O 1
ATOM 7355 N N . VAL F 1 100 ? 24.985 57.724 43.570 1.00 37.77 79 VAL F N 1
ATOM 7356 C CA . VAL F 1 100 ? 24.848 56.268 43.472 1.00 36.32 79 VAL F CA 1
ATOM 7357 C C . VAL F 1 100 ? 23.419 55.905 43.115 1.00 36.08 79 VAL F C 1
ATOM 7358 O O . VAL F 1 100 ? 22.501 56.701 43.309 1.00 36.84 79 VAL F O 1
ATOM 7362 N N . PHE F 1 101 ? 23.246 54.685 42.614 1.00 34.85 80 PHE F N 1
ATOM 7363 C CA . PHE F 1 101 ? 21.938 54.086 42.419 1.00 34.48 80 PHE F CA 1
ATOM 7364 C C . PHE F 1 101 ? 21.874 52.819 43.282 1.00 34.13 80 PHE F C 1
ATOM 7365 O O . PHE F 1 101 ? 22.527 51.804 42.983 1.00 33.85 80 PHE F O 1
ATOM 7373 N N . THR F 1 102 ? 21.105 52.900 44.363 1.00 34.34 81 THR F N 1
ATOM 7374 C CA . THR F 1 102 ? 20.982 51.821 45.344 1.00 34.35 81 THR F CA 1
ATOM 7375 C C . THR F 1 102 ? 19.670 51.094 45.107 1.00 33.31 81 THR F C 1
ATOM 7376 O O . THR F 1 102 ? 18.657 51.724 44.804 1.00 32.73 81 THR F O 1
ATOM 7380 N N . PHE F 1 103 ? 19.692 49.770 45.239 1.00 32.80 82 PHE F N 1
ATOM 7381 C CA . PHE F 1 103 ? 18.486 48.972 45.039 1.00 33.09 82 PHE F CA 1
ATOM 7382 C C . PHE F 1 103 ? 18.492 47.656 45.808 1.00 32.72 82 PHE F C 1
ATOM 7383 O O . PHE F 1 103 ? 19.537 47.207 46.252 1.00 33.20 82 PHE F O 1
ATOM 7391 N N . VAL F 1 104 ? 17.312 47.062 45.984 1.00 32.51 83 VAL F N 1
ATOM 7392 C CA . VAL F 1 104 ? 17.202 45.808 46.711 1.00 33.14 83 VAL F CA 1
ATOM 7393 C C . VAL F 1 104 ? 16.733 44.741 45.755 1.00 32.80 83 VAL F C 1
ATOM 7394 O O . VAL F 1 104 ? 15.794 44.950 44.985 1.00 32.71 83 VAL F O 1
ATOM 7398 N N . VAL F 1 105 ? 17.423 43.608 45.779 1.00 32.66 84 VAL F N 1
ATOM 7399 C CA . VAL F 1 105 ? 17.029 42.487 44.946 1.00 32.97 84 VAL F CA 1
ATOM 7400 C C . VAL F 1 105 ? 16.503 41.343 45.821 1.00 33.83 84 VAL F C 1
ATOM 7401 O O . VAL F 1 105 ? 17.095 41.015 46.843 1.00 34.65 84 VAL F O 1
ATOM 7405 N N . GLU F 1 106 ? 15.374 40.766 45.417 1.00 33.30 85 GLU F N 1
ATOM 7406 C CA . GLU F 1 106 ? 14.778 39.651 46.125 1.00 33.46 85 GLU F CA 1
ATOM 7407 C C . GLU F 1 106 ? 14.772 38.377 45.269 1.00 32.53 85 GLU F C 1
ATOM 7408 O O . GLU F 1 106 ? 14.456 38.422 44.073 1.00 31.26 85 GLU F O 1
ATOM 7414 N N . GLY F 1 107 ? 15.116 37.250 45.885 1.00 31.89 86 GLY F N 1
ATOM 7415 C CA . GLY F 1 107 ? 14.958 35.946 45.242 1.00 31.51 86 GLY F CA 1
ATOM 7416 C C . GLY F 1 107 ? 15.419 34.784 46.099 1.00 32.06 86 GLY F C 1
ATOM 7417 O O . GLY F 1 107 ? 15.974 34.990 47.190 1.00 32.67 86 GLY F O 1
ATOM 7418 N N . VAL F 1 108 ? 15.187 33.567 45.598 1.00 32.10 87 VAL F N 1
ATOM 7419 C CA . VAL F 1 108 ? 15.754 32.325 46.163 1.00 32.32 87 VAL F CA 1
ATOM 7420 C C . VAL F 1 108 ? 17.272 32.441 46.331 1.00 31.57 87 VAL F C 1
ATOM 7421 O O . VAL F 1 108 ? 18.009 32.512 45.350 1.00 30.65 87 VAL F O 1
ATOM 7425 N N . GLU F 1 109 ? 17.718 32.470 47.588 1.00 32.24 88 GLU F N 1
ATOM 7426 C CA . GLU F 1 109 ? 19.142 32.593 47.933 1.00 32.27 88 GLU F CA 1
ATOM 7427 C C . GLU F 1 109 ? 19.830 33.697 47.126 1.00 31.29 88 GLU F C 1
ATOM 7428 O O . GLU F 1 109 ? 20.912 33.483 46.559 1.00 31.00 88 GLU F O 1
ATOM 7434 N N . SER F 1 110 ? 19.200 34.871 47.083 1.00 30.56 89 SER F N 1
ATOM 7435 C CA . SER F 1 110 ? 19.666 35.968 46.232 1.00 30.29 89 SER F CA 1
ATOM 7436 C C . SER F 1 110 ? 21.044 36.512 46.588 1.00 30.74 89 SER F C 1
ATOM 7437 O O . SER F 1 110 ? 21.772 36.952 45.702 1.00 30.99 89 SER F O 1
ATOM 7440 N N . ILE F 1 111 ? 21.390 36.504 47.872 1.00 32.02 90 ILE F N 1
ATOM 7441 C CA . ILE F 1 111 ? 22.641 37.103 48.328 1.00 33.11 90 ILE F CA 1
ATOM 7442 C C . ILE F 1 111 ? 23.805 36.424 47.611 1.00 33.16 90 ILE F C 1
ATOM 7443 O O . ILE F 1 111 ? 24.587 37.077 46.937 1.00 33.30 90 ILE F O 1
ATOM 7448 N N . GLU F 1 112 ? 23.882 35.105 47.731 1.00 34.16 91 GLU F N 1
ATOM 7449 C CA . GLU F 1 112 ? 24.925 34.333 47.079 1.00 34.17 91 GLU F CA 1
ATOM 7450 C C . GLU F 1 112 ? 24.885 34.473 45.552 1.00 32.75 91 GLU F C 1
ATOM 7451 O O . GLU F 1 112 ? 25.943 34.600 44.914 1.00 31.64 91 GLU F O 1
ATOM 7457 N N . VAL F 1 113 ? 23.681 34.450 44.972 1.00 31.50 92 VAL F N 1
ATOM 7458 C CA . VAL F 1 113 ? 23.543 34.521 43.502 1.00 30.64 92 VAL F CA 1
ATOM 7459 C C . VAL F 1 113 ? 24.018 35.885 42.997 1.00 30.53 92 VAL F C 1
ATOM 7460 O O . VAL F 1 113 ? 24.722 35.971 41.979 1.00 29.17 92 VAL F O 1
ATOM 7464 N N . VAL F 1 114 ? 23.658 36.940 43.731 1.00 30.67 93 VAL F N 1
ATOM 7465 C CA . VAL F 1 114 ? 24.056 38.298 43.349 1.00 30.81 93 VAL F CA 1
ATOM 7466 C C . VAL F 1 114 ? 25.577 38.428 43.356 1.00 31.49 93 VAL F C 1
ATOM 7467 O O . VAL F 1 114 ? 26.145 38.936 42.394 1.00 31.65 93 VAL F O 1
ATOM 7471 N N . ARG F 1 115 ? 26.222 37.924 44.408 1.00 33.03 94 ARG F N 1
ATOM 7472 C CA . ARG F 1 115 ? 27.686 37.916 44.495 1.00 33.96 94 ARG F CA 1
ATOM 7473 C C . ARG F 1 115 ? 28.312 37.177 43.323 1.00 32.46 94 ARG F C 1
ATOM 7474 O O . ARG F 1 115 ? 29.326 37.629 42.779 1.00 30.88 94 ARG F O 1
ATOM 7482 N N . LYS F 1 116 ? 27.720 36.040 42.948 1.00 31.84 95 LYS F N 1
ATOM 7483 C CA . LYS F 1 116 ? 28.207 35.256 41.825 1.00 31.50 95 LYS F CA 1
ATOM 7484 C C . LYS F 1 116 ? 28.133 36.087 40.543 1.00 31.65 95 LYS F C 1
ATOM 7485 O O . LYS F 1 116 ? 29.046 36.060 39.715 1.00 32.51 95 LYS F O 1
ATOM 7491 N N . LEU F 1 117 ? 27.053 36.845 40.392 1.00 31.57 96 LEU F N 1
ATOM 7492 C CA . LEU F 1 117 ? 26.849 37.625 39.185 1.00 32.53 96 LEU F CA 1
ATOM 7493 C C . LEU F 1 117 ? 27.736 38.856 39.125 1.00 32.55 96 LEU F C 1
ATOM 7494 O O . LEU F 1 117 ? 28.040 39.337 38.041 1.00 32.37 96 LEU F O 1
ATOM 7499 N N . CYS F 1 118 ? 28.112 39.389 40.291 1.00 30.51 97 CYS F N 1
ATOM 7500 C CA . CYS F 1 118 ? 28.977 40.566 40.359 1.00 30.99 97 CYS F CA 1
ATOM 7501 C C . CYS F 1 118 ? 30.428 40.251 39.983 1.00 31.21 97 CYS F C 1
ATOM 7502 O O . CYS F 1 118 ? 31.104 41.082 39.348 1.00 30.32 97 CYS F O 1
ATOM 7505 N N . GLY F 1 119 ? 30.897 39.074 40.409 1.00 31.10 98 GLY F N 1
ATOM 7506 C CA . GLY F 1 119 ? 32.277 38.625 40.187 1.00 32.34 98 GLY F CA 1
ATOM 7507 C C . GLY F 1 119 ? 33.209 39.106 41.284 1.00 33.20 98 GLY F C 1
ATOM 7508 O O . GLY F 1 119 ? 32.782 39.839 42.191 1.00 32.95 98 GLY F O 1
ATOM 7509 N N . ALA F 1 120 ? 34.482 38.718 41.202 1.00 33.31 99 ALA F N 1
ATOM 7510 C CA . ALA F 1 120 ? 35.465 39.057 42.252 1.00 33.99 99 ALA F CA 1
ATOM 7511 C C . ALA F 1 120 ? 35.559 40.558 42.500 1.00 35.36 99 ALA F C 1
ATOM 7512 O O . ALA F 1 120 ? 35.340 41.366 41.594 1.00 35.42 99 ALA F O 1
ATOM 7514 N N . THR F 1 121 ? 35.885 40.916 43.737 1.00 36.14 100 THR F N 1
ATOM 7515 C CA . THR F 1 121 ? 36.007 42.302 44.144 1.00 37.96 100 THR F CA 1
ATOM 7516 C C . THR F 1 121 ? 36.986 43.072 43.247 1.00 38.54 100 THR F C 1
ATOM 7517 O O . THR F 1 121 ? 36.738 44.235 42.923 1.00 37.52 100 THR F O 1
ATOM 7521 N N . GLU F 1 122 ? 38.094 42.423 42.870 1.00 38.72 101 GLU F N 1
ATOM 7522 C CA . GLU F 1 122 ? 39.124 43.039 42.035 1.00 38.58 101 GLU F CA 1
ATOM 7523 C C . GLU F 1 122 ? 38.789 42.854 40.557 1.00 37.15 101 GLU F C 1
ATOM 7524 O O . GLU F 1 122 ? 38.769 41.731 40.076 1.00 35.67 101 GLU F O 1
ATOM 7530 N N . PRO F 1 123 ? 38.516 43.960 39.834 1.00 36.83 102 PRO F N 1
ATOM 7531 C CA . PRO F 1 123 ? 38.159 43.844 38.415 1.00 36.29 102 PRO F CA 1
ATOM 7532 C C . PRO F 1 123 ? 39.198 43.079 37.586 1.00 37.03 102 PRO F C 1
ATOM 7533 O O . PRO F 1 123 ? 38.810 42.287 36.726 1.00 35.49 102 PRO F O 1
ATOM 7537 N N . LYS F 1 124 ? 40.492 43.290 37.853 1.00 38.11 103 LYS F N 1
ATOM 7538 C CA . LYS F 1 124 ? 41.536 42.536 37.136 1.00 38.67 103 LYS F CA 1
ATOM 7539 C C . LYS F 1 124 ? 41.249 41.050 37.158 1.00 37.47 103 LYS F C 1
ATOM 7540 O O . LYS F 1 124 ? 41.356 40.396 36.132 1.00 37.83 103 LYS F O 1
ATOM 7546 N N . LEU F 1 125 ? 40.835 40.532 38.309 1.00 37.28 104 LEU F N 1
ATOM 7547 C CA . LEU F 1 125 ? 40.620 39.094 38.463 1.00 37.12 104 LEU F CA 1
ATOM 7548 C C . LEU F 1 125 ? 39.216 38.622 38.118 1.00 35.81 104 LEU F C 1
ATOM 7549 O O . LEU F 1 125 ? 39.000 37.428 37.937 1.00 34.79 104 LEU F O 1
ATOM 7554 N N . ALA F 1 126 ? 38.270 39.552 38.027 1.00 34.57 105 ALA F N 1
ATOM 7555 C CA . ALA F 1 126 ? 36.874 39.187 37.868 1.00 35.16 105 ALA F CA 1
ATOM 7556 C C . ALA F 1 126 ? 36.646 38.505 36.514 1.00 35.00 105 ALA F C 1
ATOM 7557 O O . ALA F 1 126 ? 37.053 39.022 35.472 1.00 34.91 105 ALA F O 1
ATOM 7559 N N . ILE F 1 127 ? 36.005 37.341 36.547 1.00 35.39 106 ILE F N 1
ATOM 7560 C CA . ILE F 1 127 ? 35.804 36.507 35.361 1.00 36.97 106 ILE F CA 1
ATOM 7561 C C . ILE F 1 127 ? 34.873 37.173 34.323 1.00 37.04 106 ILE F C 1
ATOM 7562 O O . ILE F 1 127 ? 33.934 37.882 34.705 1.00 35.88 106 ILE F O 1
ATOM 7567 N N . PRO F 1 128 ? 35.155 36.984 33.005 1.00 38.20 107 PRO F N 1
ATOM 7568 C CA . PRO F 1 128 ? 34.267 37.527 31.950 1.00 37.34 107 PRO F CA 1
ATOM 7569 C C . PRO F 1 128 ? 32.883 36.935 32.096 1.00 37.16 107 PRO F C 1
ATOM 7570 O O . PRO F 1 128 ? 32.770 35.788 32.489 1.00 38.12 107 PRO F O 1
ATOM 7574 N N . GLY F 1 129 ? 31.837 37.699 31.784 1.00 36.64 108 GLY F N 1
ATOM 7575 C CA . GLY F 1 129 ? 30.470 37.251 32.067 1.00 34.39 108 GLY F CA 1
ATOM 7576 C C . GLY F 1 129 ? 29.903 37.882 33.333 1.00 34.19 108 GLY F C 1
ATOM 7577 O O . GLY F 1 129 ? 28.698 38.061 33.447 1.00 35.05 108 GLY F O 1
ATOM 7578 N N . THR F 1 130 ? 30.756 38.225 34.291 1.00 33.16 109 THR F N 1
ATOM 7579 C CA . THR F 1 130 ? 30.272 38.913 35.481 1.00 33.26 109 THR F CA 1
ATOM 7580 C C . THR F 1 130 ? 30.204 40.427 35.260 1.00 33.60 109 THR F C 1
ATOM 7581 O O . THR F 1 130 ? 30.788 40.958 34.308 1.00 33.91 109 THR F O 1
ATOM 7585 N N . ILE F 1 131 ? 29.500 41.124 36.144 1.00 31.91 110 ILE F N 1
ATOM 7586 C CA . ILE F 1 131 ? 29.359 42.567 36.011 1.00 31.44 110 ILE F CA 1
ATOM 7587 C C . ILE F 1 131 ? 30.738 43.262 36.008 1.00 31.77 110 ILE F C 1
ATOM 7588 O O . ILE F 1 131 ? 31.024 44.096 35.153 1.00 30.92 110 ILE F O 1
ATOM 7593 N N . ARG F 1 132 ? 31.583 42.889 36.956 1.00 30.98 111 ARG F N 1
ATOM 7594 C CA . ARG F 1 132 ? 32.889 43.506 37.109 1.00 32.20 111 ARG F CA 1
ATOM 7595 C C . ARG F 1 132 ? 33.887 43.047 36.053 1.00 32.64 111 ARG F C 1
ATOM 7596 O O . ARG F 1 132 ? 34.703 43.849 35.603 1.00 34.00 111 ARG F O 1
ATOM 7604 N N . GLY F 1 133 ? 33.806 41.779 35.651 1.00 31.76 112 GLY F N 1
ATOM 7605 C CA . GLY F 1 133 ? 34.679 41.232 34.633 1.00 31.65 112 GLY F CA 1
ATOM 7606 C C . GLY F 1 133 ? 34.393 41.808 33.263 1.00 32.10 112 GLY F C 1
ATOM 7607 O O . GLY F 1 133 ? 35.316 41.970 32.473 1.00 33.15 112 GLY F O 1
ATOM 7608 N N . ASP F 1 134 ? 33.120 42.129 32.999 1.00 30.90 113 ASP F N 1
ATOM 7609 C CA . ASP F 1 134 ? 32.668 42.702 31.721 1.00 31.47 113 ASP F CA 1
ATOM 7610 C C . ASP F 1 134 ? 32.777 44.228 31.627 1.00 31.39 113 ASP F C 1
ATOM 7611 O O . ASP F 1 134 ? 32.956 44.761 30.533 1.00 33.72 113 ASP F O 1
ATOM 7616 N N . PHE F 1 135 ? 32.648 44.930 32.744 1.00 30.10 114 PHE F N 1
ATOM 7617 C CA . PHE F 1 135 ? 32.581 46.401 32.711 1.00 30.80 114 PHE F CA 1
ATOM 7618 C C . PHE F 1 135 ? 33.731 47.165 33.400 1.00 30.86 114 PHE F C 1
ATOM 7619 O O . PHE F 1 135 ? 33.752 48.385 33.390 1.00 31.58 114 PHE F O 1
ATOM 7627 N N . SER F 1 136 ? 34.689 46.454 33.976 1.00 31.72 115 SER F N 1
ATOM 7628 C CA . SER F 1 136 ? 35.839 47.084 34.606 1.00 32.90 115 SER F CA 1
ATOM 7629 C C . SER F 1 136 ? 37.030 46.113 34.590 1.00 33.79 115 SER F C 1
ATOM 7630 O O . SER F 1 136 ? 36.847 44.916 34.337 1.00 33.47 115 SER F O 1
ATOM 7633 N N . TYR F 1 137 ? 38.235 46.621 34.869 1.00 34.05 116 TYR F N 1
ATOM 7634 C CA . TYR F 1 137 ? 39.459 45.823 34.738 1.00 34.84 116 TYR F CA 1
ATOM 7635 C C . TYR F 1 137 ? 40.627 46.192 35.692 1.00 36.33 116 TYR F C 1
ATOM 7636 O O . TYR F 1 137 ? 41.487 45.352 35.936 1.00 36.84 116 TYR F O 1
ATOM 7645 N N . HIS F 1 138 ? 40.687 47.414 36.227 1.00 36.18 117 HIS F N 1
ATOM 7646 C CA . HIS F 1 138 ? 41.913 47.805 36.948 1.00 38.74 117 HIS F CA 1
ATOM 7647 C C . HIS F 1 138 ? 42.148 47.021 38.225 1.00 38.28 117 HIS F C 1
ATOM 7648 O O . HIS F 1 138 ? 41.253 46.319 38.696 1.00 37.18 117 HIS F O 1
ATOM 7655 N N . SER F 1 139 ? 43.360 47.108 38.774 1.00 39.34 118 SER F N 1
ATOM 7656 C CA . SER F 1 139 ? 43.802 46.198 39.848 1.00 41.68 118 SER F CA 1
ATOM 7657 C C . SER F 1 139 ? 44.028 46.848 41.223 1.00 44.48 118 SER F C 1
ATOM 7658 O O . SER F 1 139 ? 44.195 48.073 41.331 1.00 44.29 118 SER F O 1
ATOM 7661 N N . PHE F 1 140 ? 44.053 45.997 42.253 1.00 45.64 119 PHE F N 1
ATOM 7662 C CA . PHE F 1 140 ? 44.452 46.378 43.610 1.00 47.74 119 PHE F CA 1
ATOM 7663 C C . PHE F 1 140 ? 45.858 46.987 43.659 1.00 48.93 119 PHE F C 1
ATOM 7664 O O . PHE F 1 140 ? 46.035 48.057 44.248 1.00 49.82 119 PHE F O 1
ATOM 7672 N N . LYS F 1 141 ? 46.845 46.326 43.041 1.00 48.65 120 LYS F N 1
ATOM 7673 C CA . LYS F 1 141 ? 48.206 46.882 42.957 1.00 49.03 120 LYS F CA 1
ATOM 7674 C C . LYS F 1 141 ? 48.159 48.337 42.465 1.00 50.51 120 LYS F C 1
ATOM 7675 O O . LYS F 1 141 ? 48.852 49.207 42.996 1.00 50.97 120 LYS F O 1
ATOM 7677 N N . TYR F 1 142 ? 47.308 48.607 41.476 1.00 49.27 121 TYR F N 1
ATOM 7678 C CA . TYR F 1 142 ? 47.195 49.957 40.928 1.00 49.36 121 TYR F CA 1
ATOM 7679 C C . TYR F 1 142 ? 46.494 50.935 41.868 1.00 50.24 121 TYR F C 1
ATOM 7680 O O . TYR F 1 142 ? 46.966 52.065 42.041 1.00 51.53 121 TYR F O 1
ATOM 7689 N N . SER F 1 143 ? 45.377 50.506 42.460 1.00 50.04 122 SER F N 1
ATOM 7690 C CA . SER F 1 143 ? 44.646 51.339 43.426 1.00 51.90 122 SER F CA 1
ATOM 7691 C C . SER F 1 143 ? 45.493 51.660 44.661 1.00 53.56 122 SER F C 1
ATOM 7692 O O . SER F 1 143 ? 45.525 52.808 45.102 1.00 53.31 122 SER F O 1
ATOM 7695 N N . ASN F 1 144 ? 46.182 50.648 45.196 1.00 55.30 123 ASN F N 1
ATOM 7696 C CA . ASN F 1 144 ? 47.165 50.839 46.271 1.00 58.09 123 ASN F CA 1
ATOM 7697 C C . ASN F 1 144 ? 48.218 51.858 45.865 1.00 58.22 123 ASN F C 1
ATOM 7698 O O . ASN F 1 144 ? 48.442 52.832 46.573 1.00 59.51 123 ASN F O 1
ATOM 7703 N N . GLU F 1 145 ? 48.827 51.635 44.699 1.00 58.45 124 GLU F N 1
ATOM 7704 C CA . GLU F 1 145 ? 49.878 52.496 44.166 1.00 58.48 124 GLU F CA 1
ATOM 7705 C C . GLU F 1 145 ? 49.430 53.949 43.997 1.00 59.02 124 GLU F C 1
ATOM 7706 O O . GLU F 1 145 ? 50.236 54.869 44.164 1.00 59.53 124 GLU F O 1
ATOM 7712 N N . LYS F 1 146 ? 48.150 54.151 43.676 1.00 56.33 125 LYS F N 1
ATOM 7713 C CA . LYS F 1 146 ? 47.615 55.498 43.438 1.00 55.34 125 LYS F CA 1
ATOM 7714 C C . LYS F 1 146 ? 46.928 56.148 44.648 1.00 54.71 125 LYS F C 1
ATOM 7715 O O . LYS F 1 146 ? 46.654 57.349 44.634 1.00 54.94 125 LYS F O 1
ATOM 7721 N N . GLY F 1 147 ? 46.652 55.356 45.682 1.00 54.11 126 GLY F N 1
ATOM 7722 C CA . GLY F 1 147 ? 45.983 55.846 46.890 1.00 54.91 126 GLY F CA 1
ATOM 7723 C C . GLY F 1 147 ? 44.481 56.060 46.758 1.00 55.38 126 GLY F C 1
ATOM 7724 O O . GLY F 1 147 ? 43.871 56.754 47.580 1.00 55.93 126 GLY F O 1
ATOM 7725 N N . PHE F 1 148 ? 43.877 55.465 45.729 1.00 54.44 127 PHE F N 1
ATOM 7726 C CA . PHE F 1 148 ? 42.423 55.531 45.519 1.00 53.90 127 PHE F CA 1
ATOM 7727 C C . PHE F 1 148 ? 41.755 54.185 45.797 1.00 53.68 127 PHE F C 1
ATOM 7728 O O . PHE F 1 148 ? 42.411 53.141 45.829 1.00 54.74 127 PHE F O 1
ATOM 7736 N N . SER F 1 149 ? 40.441 54.210 45.985 1.00 52.96 128 SER F N 1
ATOM 7737 C CA . SER F 1 149 ? 39.684 52.985 46.158 1.00 50.26 128 SER F CA 1
ATOM 7738 C C . SER F 1 149 ? 39.579 52.229 44.825 1.00 48.40 128 SER F C 1
ATOM 7739 O O . SER F 1 149 ? 39.668 52.824 43.748 1.00 47.45 128 SER F O 1
ATOM 7742 N N . ILE F 1 150 ? 39.414 50.913 44.900 1.00 47.32 129 ILE F N 1
ATOM 7743 C CA . ILE F 1 150 ? 39.063 50.127 43.719 1.00 45.08 129 ILE F CA 1
ATOM 7744 C C . ILE F 1 150 ? 37.718 50.647 43.194 1.00 43.58 129 ILE F C 1
ATOM 7745 O O . ILE F 1 150 ? 36.787 50.857 43.973 1.00 43.66 129 ILE F O 1
ATOM 7750 N N . TYR F 1 151 ? 37.647 50.922 41.894 1.00 41.49 130 TYR F N 1
ATOM 7751 C CA . TYR F 1 151 ? 36.408 51.349 41.249 1.00 39.33 130 TYR F CA 1
ATOM 7752 C C . TYR F 1 151 ? 35.829 50.152 40.520 1.00 38.56 130 TYR F C 1
ATOM 7753 O O . TYR F 1 151 ? 36.184 49.893 39.353 1.00 38.22 130 TYR F O 1
ATOM 7762 N N . ASN F 1 152 ? 34.945 49.425 41.214 1.00 36.39 131 ASN F N 1
ATOM 7763 C CA . ASN F 1 152 ? 34.438 48.131 40.748 1.00 33.75 131 ASN F CA 1
ATOM 7764 C C . ASN F 1 152 ? 32.926 48.060 40.498 1.00 32.83 131 ASN F C 1
ATOM 7765 O O . ASN F 1 152 ? 32.322 46.986 40.620 1.00 31.64 131 ASN F O 1
ATOM 7770 N N . VAL F 1 153 ? 32.341 49.205 40.131 1.00 32.15 132 VAL F N 1
ATOM 7771 C CA . VAL F 1 153 ? 31.004 49.297 39.512 1.00 31.99 132 VAL F CA 1
ATOM 7772 C C . VAL F 1 153 ? 29.822 49.091 40.466 1.00 32.61 132 VAL F C 1
ATOM 7773 O O . VAL F 1 153 ? 28.877 49.881 40.456 1.00 32.81 132 VAL F O 1
ATOM 7777 N N . ILE F 1 154 ? 29.892 48.049 41.288 1.00 33.07 133 ILE F N 1
ATOM 7778 C CA . ILE F 1 154 ? 28.761 47.621 42.092 1.00 33.89 133 ILE F CA 1
ATOM 7779 C C . ILE F 1 154 ? 29.181 47.204 43.507 1.00 34.68 133 ILE F C 1
ATOM 7780 O O . ILE F 1 154 ? 30.282 46.667 43.705 1.00 35.34 133 ILE F O 1
ATOM 7785 N N . HIS F 1 155 ? 28.311 47.471 44.483 1.00 34.04 134 HIS F N 1
ATOM 7786 C CA . HIS F 1 155 ? 28.385 46.816 45.787 1.00 34.50 134 HIS F CA 1
ATOM 7787 C C . HIS F 1 155 ? 27.242 45.857 45.925 1.00 34.01 134 HIS F C 1
ATOM 7788 O O . HIS F 1 155 ? 26.119 46.165 45.536 1.00 33.47 134 HIS F O 1
ATOM 7795 N N . ALA F 1 156 ? 27.501 44.705 46.523 1.00 33.73 135 ALA F N 1
ATOM 7796 C CA . ALA F 1 156 ? 26.423 43.810 46.901 1.00 34.39 135 ALA F CA 1
ATOM 7797 C C . ALA F 1 156 ? 26.717 43.255 48.281 1.00 35.33 135 ALA F C 1
ATOM 7798 O O . ALA F 1 156 ? 27.876 42.953 48.577 1.00 35.94 135 ALA F O 1
ATOM 7800 N N . SER F 1 157 ? 25.672 43.107 49.103 1.00 34.94 136 SER F N 1
ATOM 7801 C CA . SER F 1 157 ? 25.795 42.561 50.461 1.00 36.07 136 SER F CA 1
ATOM 7802 C C . SER F 1 157 ? 26.544 41.221 50.468 1.00 36.28 136 SER F C 1
ATOM 7803 O O . SER F 1 157 ? 26.243 40.338 49.674 1.00 33.45 136 SER F O 1
ATOM 7806 N N . ALA F 1 158 ? 27.522 41.090 51.364 1.00 37.80 137 ALA F N 1
ATOM 7807 C CA . ALA F 1 158 ? 28.434 39.944 51.352 1.00 37.85 137 ALA F CA 1
ATOM 7808 C C . ALA F 1 158 ? 27.738 38.691 51.837 1.00 38.73 137 ALA F C 1
ATOM 7809 O O . ALA F 1 158 ? 28.023 37.611 51.360 1.00 39.90 137 ALA F O 1
ATOM 7811 N N . ASN F 1 159 ? 26.812 38.851 52.776 1.00 40.88 138 ASN F N 1
ATOM 7812 C CA . ASN F 1 159 ? 26.097 37.727 53.393 1.00 42.58 138 ASN F CA 1
ATOM 7813 C C . ASN F 1 159 ? 24.780 38.173 54.040 1.00 43.03 138 ASN F C 1
ATOM 7814 O O . ASN F 1 159 ? 24.413 39.354 53.981 1.00 41.20 138 ASN F O 1
ATOM 7819 N N . GLU F 1 160 ? 24.090 37.229 54.677 1.00 45.11 139 GLU F N 1
ATOM 7820 C CA . GLU F 1 160 ? 22.785 37.496 55.275 1.00 46.31 139 GLU F CA 1
ATOM 7821 C C . GLU F 1 160 ? 22.819 38.567 56.376 1.00 47.09 139 GLU F C 1
ATOM 7822 O O . GLU F 1 160 ? 21.912 39.408 56.452 1.00 47.48 139 GLU F O 1
ATOM 7828 N N . ALA F 1 161 ? 23.855 38.544 57.213 1.00 45.75 140 ALA F N 1
ATOM 7829 C CA . ALA F 1 161 ? 23.968 39.530 58.291 1.00 46.74 140 ALA F CA 1
ATOM 7830 C C . ALA F 1 161 ? 24.228 40.917 57.709 1.00 46.08 140 ALA F C 1
ATOM 7831 O O . ALA F 1 161 ? 23.623 41.892 58.135 1.00 46.02 140 ALA F O 1
ATOM 7833 N N . ASP F 1 162 ? 25.100 40.990 56.709 1.00 44.64 141 ASP F N 1
ATOM 7834 C CA . ASP F 1 162 ? 25.344 42.239 56.000 1.00 44.04 141 ASP F CA 1
ATOM 7835 C C . ASP F 1 162 ? 24.095 42.796 55.313 1.00 43.07 141 ASP F C 1
ATOM 7836 O O . ASP F 1 162 ? 23.781 43.975 55.478 1.00 41.66 141 ASP F O 1
ATOM 7841 N N . ALA F 1 163 ? 23.386 41.953 54.558 1.00 42.32 142 ALA F N 1
ATOM 7842 C CA . ALA F 1 163 ? 22.107 42.363 53.951 1.00 42.48 142 ALA F CA 1
ATOM 7843 C C . ALA F 1 163 ? 21.150 42.961 54.992 1.00 43.79 142 ALA F C 1
ATOM 7844 O O . ALA F 1 163 ? 20.613 44.055 54.796 1.00 44.74 142 ALA F O 1
ATOM 7846 N N . MET F 1 164 ? 20.950 42.242 56.094 1.00 44.32 143 MET F N 1
ATOM 7847 C CA . MET F 1 164 ? 20.055 42.689 57.161 1.00 46.53 143 MET F CA 1
ATOM 7848 C C . MET F 1 164 ? 20.467 44.036 57.769 1.00 45.06 143 MET F C 1
ATOM 7849 O O . MET F 1 164 ? 19.614 44.846 58.110 1.00 45.77 143 MET F O 1
ATOM 7854 N N . ARG F 1 165 ? 21.770 44.268 57.891 1.00 43.39 144 ARG F N 1
ATOM 7855 C CA . ARG F 1 165 ? 22.293 45.532 58.401 1.00 43.86 144 ARG F CA 1
ATOM 7856 C C . ARG F 1 165 ? 22.140 46.659 57.370 1.00 43.84 144 ARG F C 1
ATOM 7857 O O . ARG F 1 165 ? 21.647 47.746 57.694 1.00 42.69 144 ARG F O 1
ATOM 7865 N N . GLU F 1 166 ? 22.541 46.369 56.126 1.00 42.51 145 GLU F N 1
ATOM 7866 C CA . GLU F 1 166 ? 22.682 47.369 55.074 1.00 41.49 145 GLU F CA 1
ATOM 7867 C C . GLU F 1 166 ? 21.367 47.926 54.540 1.00 41.22 145 GLU F C 1
ATOM 7868 O O . GLU F 1 166 ? 21.238 49.128 54.329 1.00 41.71 145 GLU F O 1
ATOM 7874 N N . ILE F 1 167 ? 20.400 47.052 54.306 1.00 40.43 146 ILE F N 1
ATOM 7875 C CA . ILE F 1 167 ? 19.127 47.476 53.714 1.00 41.30 146 ILE F CA 1
ATOM 7876 C C . ILE F 1 167 ? 18.450 48.629 54.483 1.00 41.39 146 ILE F C 1
ATOM 7877 O O . ILE F 1 167 ? 18.132 49.648 53.873 1.00 41.97 146 ILE F O 1
ATOM 7882 N N . PRO F 1 168 ? 18.247 48.483 55.816 1.00 40.16 147 PRO F N 1
ATOM 7883 C CA . PRO F 1 168 ? 17.640 49.581 56.586 1.00 41.40 147 PRO F CA 1
ATOM 7884 C C . PRO F 1 168 ? 18.467 50.877 56.597 1.00 42.83 147 PRO F C 1
ATOM 7885 O O . PRO F 1 168 ? 17.908 51.955 56.831 1.00 43.79 147 PRO F O 1
ATOM 7889 N N . ILE F 1 169 ? 19.777 50.774 56.369 1.00 42.80 148 ILE F N 1
ATOM 7890 C CA . ILE F 1 169 ? 20.630 51.958 56.249 1.00 43.81 148 ILE F CA 1
ATOM 7891 C C . ILE F 1 169 ? 20.242 52.774 55.005 1.00 43.99 148 ILE F C 1
ATOM 7892 O O . ILE F 1 169 ? 20.295 54.007 55.026 1.00 44.74 148 ILE F O 1
ATOM 7897 N N . TRP F 1 170 ? 19.835 52.097 53.930 1.00 41.09 149 TRP F N 1
ATOM 7898 C CA . TRP F 1 170 ? 19.485 52.809 52.709 1.00 40.49 149 TRP F CA 1
ATOM 7899 C C . TRP F 1 170 ? 18.013 53.019 52.538 1.00 40.41 149 TRP F C 1
ATOM 7900 O O . TRP F 1 170 ? 17.586 53.965 51.868 1.00 39.63 149 TRP F O 1
ATOM 7911 N N . PHE F 1 171 ? 17.221 52.148 53.157 1.00 40.10 150 PHE F N 1
ATOM 7912 C CA . PHE F 1 171 ? 15.815 52.054 52.827 1.00 40.41 150 PHE F CA 1
ATOM 7913 C C . PHE F 1 171 ? 14.888 51.988 54.029 1.00 43.15 150 PHE F C 1
ATOM 7914 O O . PHE F 1 171 ? 15.137 51.250 54.984 1.00 43.53 150 PHE F O 1
ATOM 7922 N N . LYS F 1 172 ? 13.808 52.761 53.951 1.00 44.58 151 LYS F N 1
ATOM 7923 C CA . LYS F 1 172 ? 12.699 52.642 54.880 1.00 47.54 151 LYS F CA 1
ATOM 7924 C C . LYS F 1 172 ? 11.893 51.375 54.547 1.00 47.83 151 LYS F C 1
ATOM 7925 O O . LYS F 1 172 ? 11.762 51.002 53.372 1.00 46.28 151 LYS F O 1
ATOM 7931 N N . ASP F 1 173 ? 11.370 50.719 55.581 1.00 48.75 152 ASP F N 1
ATOM 7932 C CA . ASP F 1 173 ? 10.479 49.569 55.430 1.00 48.47 152 ASP F CA 1
ATOM 7933 C C . ASP F 1 173 ? 9.447 49.760 54.315 1.00 47.19 152 ASP F C 1
ATOM 7934 O O . ASP F 1 173 ? 9.263 48.869 53.475 1.00 46.89 152 ASP F O 1
ATOM 7939 N N . ASN F 1 174 ? 8.797 50.921 54.287 1.00 45.12 153 ASN F N 1
ATOM 7940 C CA . ASN F 1 174 ? 7.736 51.172 53.311 1.00 44.93 153 ASN F CA 1
ATOM 7941 C C . ASN F 1 174 ? 8.226 51.459 51.873 1.00 42.85 153 ASN F C 1
ATOM 7942 O O . ASN F 1 174 ? 7.420 51.727 50.974 1.00 41.74 153 ASN F O 1
ATOM 7947 N N . GLU F 1 175 ? 9.544 51.395 51.675 1.00 41.20 154 GLU F N 1
ATOM 7948 C CA . GLU F 1 175 ? 10.169 51.534 50.348 1.00 39.68 154 GLU F CA 1
ATOM 7949 C C . GLU F 1 175 ? 10.534 50.176 49.754 1.00 38.18 154 GLU F C 1
ATOM 7950 O O . GLU F 1 175 ? 11.016 50.105 48.634 1.00 36.94 154 GLU F O 1
ATOM 7956 N N . ILE F 1 176 ? 10.318 49.103 50.510 1.00 37.70 155 ILE F N 1
ATOM 7957 C CA . ILE F 1 176 ? 10.553 47.761 49.997 1.00 37.28 155 ILE F CA 1
ATOM 7958 C C . ILE F 1 176 ? 9.204 47.261 49.511 1.00 37.36 155 ILE F C 1
ATOM 7959 O O . ILE F 1 176 ? 8.292 47.121 50.304 1.00 38.30 155 ILE F O 1
ATOM 7964 N N . LEU F 1 177 ? 9.084 46.991 48.213 1.00 36.28 156 LEU F N 1
ATOM 7965 C CA . LEU F 1 177 ? 7.774 46.720 47.617 1.00 36.17 156 LEU F CA 1
ATOM 7966 C C . LEU F 1 177 ? 7.449 45.235 47.531 1.00 35.99 156 LEU F C 1
ATOM 7967 O O . LEU F 1 177 ? 8.332 44.393 47.417 1.00 34.18 156 LEU F O 1
ATOM 7972 N N . ASN F 1 178 ? 6.163 44.928 47.564 1.00 36.93 157 ASN F N 1
ATOM 7973 C CA . ASN F 1 178 ? 5.707 43.570 47.417 1.00 36.49 157 ASN F CA 1
ATOM 7974 C C . ASN F 1 178 ? 4.845 43.448 46.148 1.00 35.53 157 ASN F C 1
ATOM 7975 O O . ASN F 1 178 ? 3.821 44.126 46.019 1.00 35.37 157 ASN F O 1
ATOM 7980 N N . TYR F 1 179 ? 5.268 42.607 45.205 1.00 32.27 158 TYR F N 1
ATOM 7981 C CA . TYR F 1 179 ? 4.563 42.453 43.930 1.00 31.71 158 TYR F CA 1
ATOM 7982 C C . TYR F 1 179 ? 5.040 41.186 43.236 1.00 30.64 158 TYR F C 1
ATOM 7983 O O . TYR F 1 179 ? 6.087 40.635 43.585 1.00 29.01 158 TYR F O 1
ATOM 7992 N N . LYS F 1 180 ? 4.276 40.720 42.252 1.00 31.80 159 LYS F N 1
ATOM 7993 C CA . LYS F 1 180 ? 4.665 39.541 41.473 1.00 31.18 159 LYS F CA 1
ATOM 7994 C C . LYS F 1 180 ? 5.273 39.893 40.114 1.00 30.18 159 LYS F C 1
ATOM 7995 O O . LYS F 1 180 ? 4.638 40.548 39.283 1.00 29.84 159 LYS F O 1
ATOM 8001 N N . ARG F 1 181 ? 6.497 39.418 39.883 1.00 28.82 160 ARG F N 1
ATOM 8002 C CA . ARG F 1 181 ? 7.080 39.411 38.547 1.00 28.13 160 ARG F CA 1
ATOM 8003 C C . ARG F 1 181 ? 6.310 38.408 37.683 1.00 28.25 160 ARG F C 1
ATOM 8004 O O . ARG F 1 181 ? 5.856 37.386 38.187 1.00 27.89 160 ARG F O 1
ATOM 8012 N N . ASP F 1 182 ? 6.146 38.702 36.392 1.00 28.17 161 ASP F N 1
ATOM 8013 C CA . ASP F 1 182 ? 5.392 37.800 35.511 1.00 28.81 161 ASP F CA 1
ATOM 8014 C C . ASP F 1 182 ? 5.990 36.386 35.369 1.00 28.15 161 ASP F C 1
ATOM 8015 O O . ASP F 1 182 ? 5.259 35.451 35.064 1.00 28.35 161 ASP F O 1
ATOM 8020 N N . ASP F 1 183 ? 7.294 36.229 35.604 1.00 26.35 162 ASP F N 1
ATOM 8021 C CA . ASP F 1 183 ? 7.923 34.906 35.510 1.00 26.76 162 ASP F CA 1
ATOM 8022 C C . ASP F 1 183 ? 8.031 34.227 36.876 1.00 27.83 162 ASP F C 1
ATOM 8023 O O . ASP F 1 183 ? 8.751 33.241 37.029 1.00 28.02 162 ASP F O 1
ATOM 8028 N N . GLU F 1 184 ? 7.329 34.765 37.873 1.00 29.16 163 GLU F N 1
ATOM 8029 C CA . GLU F 1 184 ? 7.372 34.220 39.231 1.00 30.40 163 GLU F CA 1
ATOM 8030 C C . GLU F 1 184 ? 7.298 32.682 39.317 1.00 30.61 163 GLU F C 1
ATOM 8031 O O . GLU F 1 184 ? 8.092 32.059 40.037 1.00 31.27 163 GLU F O 1
ATOM 8037 N N . CYS F 1 185 ? 6.358 32.068 38.602 1.00 30.18 164 CYS F N 1
ATOM 8038 C CA . CYS F 1 185 ? 6.170 30.610 38.730 1.00 31.02 164 CYS F CA 1
ATOM 8039 C C . CYS F 1 185 ? 7.389 29.797 38.293 1.00 30.21 164 CYS F C 1
ATOM 8040 O O . CYS F 1 185 ? 7.590 28.682 38.772 1.00 30.51 164 CYS F O 1
ATOM 8043 N N . GLU F 1 186 ? 8.202 30.361 37.399 1.00 28.23 165 GLU F N 1
ATOM 8044 C CA . GLU F 1 186 ? 9.417 29.691 36.941 1.00 28.10 165 GLU F CA 1
ATOM 8045 C C . GLU F 1 186 ? 10.530 29.728 37.993 1.00 28.31 165 GLU F C 1
ATOM 8046 O O . GLU F 1 186 ? 11.473 28.921 37.936 1.00 28.66 165 GLU F O 1
ATOM 8052 N N . HIS F 1 187 ? 10.438 30.664 38.942 1.00 27.27 166 HIS F N 1
ATOM 8053 C CA . HIS F 1 187 ? 11.481 30.809 39.960 1.00 27.91 166 HIS F CA 1
ATOM 8054 C C . HIS F 1 187 ? 11.054 30.342 41.327 1.00 28.21 166 HIS F C 1
ATOM 8055 O O . HIS F 1 187 ? 11.769 29.559 41.945 1.00 29.15 166 HIS F O 1
ATOM 8062 N N . TYR F 1 188 ? 9.920 30.845 41.814 1.00 28.80 167 TYR F N 1
ATOM 8063 C CA . TYR F 1 188 ? 9.372 30.435 43.123 1.00 30.83 167 TYR F CA 1
ATOM 8064 C C . TYR F 1 188 ? 8.527 29.160 43.052 1.00 31.33 167 TYR F C 1
ATOM 8065 O O . TYR F 1 188 ? 8.315 28.519 44.065 1.00 31.83 167 TYR F O 1
ATOM 8074 N N . TYR F 1 189 ? 8.092 28.783 41.850 1.00 30.73 168 TYR F N 1
ATOM 8075 C CA . TYR F 1 189 ? 7.059 27.749 41.632 1.00 33.49 168 TYR F CA 1
ATOM 8076 C C . TYR F 1 189 ? 5.707 28.315 42.027 1.00 35.73 168 TYR F C 1
ATOM 8077 O O . TYR F 1 189 ? 5.637 29.311 42.746 1.00 38.27 168 TYR F O 1
ATOM 8086 N N . CYS F 1 190 ? 4.639 27.693 41.550 1.00 38.43 169 CYS F N 1
ATOM 8087 C CA . CYS F 1 190 ? 3.283 28.133 41.877 1.00 39.22 169 CYS F CA 1
ATOM 8088 C C . CYS F 1 190 ? 2.395 26.963 42.232 1.00 42.32 169 CYS F C 1
ATOM 8089 O O . CYS F 1 190 ? 2.584 25.864 41.717 1.00 42.82 169 CYS F O 1
#

Organism: Borreliella burgdorferi (strain ATCC 35210 / DSM 4680 / CIP 102532 / B31) (NCBI:txid224326)

B-factor: mean 36.59, std 10.59, range [20.35, 114.49]

Foldseek 3Di:
DVLKDKKKKKQFLVLVVVVNPVVLVCLQVVVPKDWFFKDKDQAALVLLCQLDPQVVCCVVPRNLLSVQSSVRRHRGMMMMTMIIARNVQVVLDLQQADPALLPGDPNHQQVPPHHDGPVVCVVVSHHHNRRMDMQNDRVSRVSNVVSPDDPVRGHDDDDPCCCVGVND/DVQKDKKKKKQFQVCVVVVNPVVLVCLQVVVPKDWFFKDKDQAAQVLQCQLVPQVVCCVVDRNLQSVQSSVRRHRGMMMMTMIIAGNVQVVLDVQLADPALQPGDPNHQSVPPHHDGPVVCVVVSHHRNRRMDMQNDRVSRVSNVVSPDDPVRGHDDDDPCNCVGVND/DVQKDKKKKKQFLVCVVVVNPVVLVCLQVVVPKDWQFKDKDQAALVLQCLLDPQVVCCVVPRNLQSVQSSVRRHRGMMMMTMIIAGNVQVVLDLQQADPALQPGDPNHQSVPPHHDGPVVCVVVSHHDNRRMDMQNDPVSRVSNDVSVDDPVRGHDDDDPCCCVGVND/DVQKDKKKKKQFQVCVVVVNPVVLVCLQVVVPKDWFFKDKDQAALVLQCQLVPQVVCCVVDRNLQSVQSSVRRHRGMMMMTMIIAGNVQVVLDLQLADPALCPGDPNHQQVVPHHDGPVVCVVVSHHHNRRMDMQNDRVRRVSNPVSPDDPVRGHDDDDPCNCVGVND/DVQKAKKKKKQFQVCVVVVNPVVLVCLQVVVPKDWFFKDKDQAALVLLCLLLPPVVCCVVDRPLQSVQSSVRRHRGMMMMTMIIARNCQVVVDLQLADPALQPGDPNHQQVPPHHDGPVVCVVVSHHHNRRMDMQNDRVSRVSNDVSPDDPVRGHDDDDPCNCVGVND/DVLKDKKKKKQFLVLVVVVNVVVLVCLQVVVPKDWFFKDKDQAALVLQCQLDPPVVCCVVPRPLQSVQSSVRRHRGMMMMTMIIARNVQVVLDVQQADPALCPGDPNHPSVPPHHDGPVVCVVVSHHRNRRMDMQNDRVSRVSNDVSVDDPVRGHDDDDPCNCVGVND

Nearest PDB structures (foldseek):
  4dz6-assembly1_E  TM=1.004E+00  e=1.126E-35  Borreliella burgdorferi
  1xqi-assembly1_A  TM=9.243E-01  e=9.754E-17  Pyrobaculum aerophilum
  1s57-assembly1_A  TM=9.453E-01  e=5.859E-16  Arabidopsis thaliana
  3vgu-assembly4_H  TM=9.334E-01  e=1.740E-15  Halomonas sp. #593
  3vgv-assembly3_E  TM=9.304E-01  e=7.588E-15  Halomonas sp. #593

GO terms:
  GO:0005829 cytosol (C, IDA)

Radius of gyration: 27.93 Å; Cα contacts (8 Å, |Δi|>4): 2285; chains: 6; bounding box: 76×76×77 Å

CATH classification: 3.30.70.141

InterPro domains:
  IPR001564 Nucleoside diphosphate kinase [PR01243] (6-28)
  IPR001564 Nucleoside diphosphate kinase [PR01243] (75-92)
  IPR001564 Nucleoside diphosphate kinase [PR01243] (96-112)
  IPR034907 Nucleoside diphosphate kinase-like domain [PF00334] (4-153)
  IPR034907 Nucleoside diphosphate kinase-like domain [SM00562] (3-155)
  IPR036850 Nucleoside diphosphate kinase-like domain superfamily [G3DSA:3.30.70.141] (1-167)
  IPR036850 Nucleoside diphosphate kinase-like domain superfamily [SSF54919] (3-154)